Protein 9A75 (pdb70)

Structure (mmCIF, N/CA/C/O backbone):
data_9A75
#
_entry.id   9A75
#
loop_
_entity.id
_entity.type
_entity.pdbx_description
1 POLYMER EFTS_BACSU
2 POLYMER ASPA_BACSU
#
loop_
_atom_site.group_PDB
_atom_site.id
_atom_site.type_symbol
_atom_site.label_atom_id
_atom_site.label_alt_id
_atom_site.label_comp_id
_atom_site.label_asym_id
_atom_site.label_entity_id
_atom_site.label_seq_id
_atom_site.pdbx_PDB_ins_code
_atom_site.Cartn_x
_atom_site.Cartn_y
_atom_site.Cartn_z
_atom_site.occupancy
_atom_site.B_iso_or_equiv
_atom_site.auth_seq_id
_atom_site.auth_comp_id
_atom_site.auth_asym_id
_atom_site.auth_atom_id
_atom_site.pdbx_PDB_model_num
ATOM 1 N N . MET A 1 1 ? -26.318 -57.736 5.546 1.000 0.510 1 MET A N 1
ATOM 2 C CA . MET A 1 1 ? -25.094 -57.848 6.385 1.000 0.510 1 MET A CA 1
ATOM 3 C C . MET A 1 1 ? -24.273 -56.574 6.215 1.000 0.510 1 MET A C 1
ATOM 4 O O . MET A 1 1 ? -24.443 -55.910 5.203 1.000 0.510 1 MET A O 1
ATOM 20 N N . ALA A 1 2 ? -23.422 -56.189 7.166 1.000 0.770 2 ALA A N 1
ATOM 21 C CA . ALA A 1 2 ? -22.592 -54.993 6.991 1.000 0.770 2 ALA A CA 1
ATOM 22 C C . ALA A 1 2 ? -21.335 -55.320 6.167 1.000 0.770 2 ALA A C 1
ATOM 23 O O . ALA A 1 2 ? -20.584 -56.216 6.541 1.000 0.770 2 ALA A O 1
ATOM 30 N N . ILE A 1 3 ? -21.104 -54.588 5.072 1.000 0.810 3 ILE A N 1
ATOM 31 C CA . ILE A 1 3 ? -19.902 -54.733 4.238 1.000 0.810 3 ILE A CA 1
ATOM 32 C C . ILE A 1 3 ? -18.692 -54.159 4.976 1.000 0.810 3 ILE A C 1
ATOM 33 O O . ILE A 1 3 ? -18.681 -52.982 5.345 1.000 0.810 3 ILE A O 1
ATOM 49 N N . THR A 1 4 ? -17.661 -54.974 5.179 1.000 0.800 4 THR A N 1
ATOM 50 C CA . THR A 1 4 ? -16.451 -54.567 5.904 1.000 0.800 4 THR A CA 1
ATOM 51 C C . THR A 1 4 ? -15.369 -54.032 4.963 1.000 0.800 4 THR A C 1
ATOM 52 O O . THR A 1 4 ? -15.311 -54.379 3.783 1.000 0.800 4 THR A O 1
ATOM 63 N N . ALA A 1 5 ? -14.451 -53.211 5.485 1.000 0.790 5 ALA A N 1
ATOM 64 C CA . ALA A 1 5 ? -13.279 -52.758 4.726 1.000 0.790 5 ALA A CA 1
ATOM 65 C C . ALA A 1 5 ? -12.380 -53.930 4.280 1.000 0.790 5 ALA A C 1
ATOM 66 O O . ALA A 1 5 ? -11.754 -53.864 3.224 1.000 0.790 5 ALA A O 1
ATOM 73 N N . GLN A 1 6 ? -12.354 -55.017 5.058 1.000 0.810 6 GLN A N 1
ATOM 74 C CA . GLN A 1 6 ? -11.566 -56.214 4.774 1.000 0.810 6 GLN A CA 1
ATOM 75 C C . GLN A 1 6 ? -12.113 -56.975 3.556 1.000 0.810 6 GLN A C 1
ATOM 76 O O . GLN A 1 6 ? -11.334 -57.352 2.688 1.000 0.810 6 GLN A O 1
ATOM 90 N N . GLN A 1 7 ? -13.442 -57.084 3.422 1.000 0.850 7 GLN A N 1
ATOM 91 C CA . GLN A 1 7 ? -14.082 -57.665 2.233 1.000 0.850 7 GLN A CA 1
ATOM 92 C C . GLN A 1 7 ? -13.808 -56.842 0.973 1.000 0.850 7 GLN A C 1
ATOM 93 O O . GLN A 1 7 ? -13.481 -57.394 -0.072 1.000 0.850 7 GLN A O 1
ATOM 107 N N . VAL A 1 8 ? -13.908 -55.512 1.068 1.000 0.820 8 VAL A N 1
ATOM 108 C CA . VAL A 1 8 ? -13.605 -54.624 -0.067 1.000 0.820 8 VAL A CA 1
ATOM 109 C C . VAL A 1 8 ? -12.149 -54.787 -0.507 1.000 0.820 8 VAL A C 1
ATOM 110 O O . VAL A 1 8 ? -11.877 -54.822 -1.708 1.000 0.820 8 VAL A O 1
ATOM 123 N N . LYS A 1 9 ? -11.218 -54.904 0.450 1.000 0.770 9 LYS A N 1
ATOM 124 C CA . LYS A 1 9 ? -9.796 -55.131 0.172 1.000 0.770 9 LYS A CA 1
ATOM 125 C C . LYS A 1 9 ? -9.557 -56.488 -0.503 1.000 0.770 9 LYS A C 1
ATOM 126 O O . LYS A 1 9 ? -8.909 -56.507 -1.543 1.000 0.770 9 LYS A O 1
ATOM 145 N N . GLU A 1 10 ? -10.132 -57.577 0.016 1.000 0.810 10 GLU A N 1
ATOM 146 C CA . GLU A 1 10 ? -10.012 -58.926 -0.567 1.000 0.810 10 GLU A CA 1
ATOM 147 C C . GLU A 1 10 ? -10.600 -58.984 -1.991 1.000 0.810 10 GLU A C 1
ATOM 148 O O . GLU A 1 10 ? -9.959 -59.505 -2.904 1.000 0.810 10 GLU A O 1
ATOM 160 N N . LEU A 1 11 ? -11.770 -58.364 -2.224 1.000 0.780 11 LEU A N 1
ATOM 161 C CA . LEU A 1 11 ? -12.371 -58.289 -3.564 1.000 0.780 11 LEU A CA 1
ATOM 162 C C . LEU A 1 11 ? -11.465 -57.541 -4.545 1.000 0.780 11 LEU A C 1
ATOM 163 O O . LEU A 1 11 ? -11.409 -57.860 -5.731 1.000 0.780 11 LEU A O 1
ATOM 179 N N . ARG A 1 12 ? -10.732 -56.544 -4.057 1.000 0.760 12 ARG A N 1
ATOM 180 C CA . ARG A 1 12 ? -9.827 -55.744 -4.875 1.000 0.760 12 ARG A CA 1
ATOM 181 C C . ARG A 1 12 ? -8.536 -56.476 -5.208 1.000 0.760 12 ARG A C 1
ATOM 182 O O . ARG A 1 12 ? -8.084 -56.376 -6.340 1.000 0.760 12 ARG A O 1
ATOM 203 N N . GLU A 1 13 ? -7.961 -57.207 -4.264 1.000 0.720 13 GLU A N 1
ATOM 204 C CA . GLU A 1 13 ? -6.796 -58.053 -4.538 1.000 0.720 13 GLU A CA 1
ATOM 205 C C . GLU A 1 13 ? -7.141 -59.127 -5.582 1.000 0.720 13 GLU A C 1
ATOM 206 O O . GLU A 1 13 ? -6.335 -59.390 -6.468 1.000 0.720 13 GLU A O 1
ATOM 218 N N . LYS A 1 14 ? -8.374 -59.656 -5.557 1.000 0.670 14 LYS A N 1
ATOM 219 C CA . LYS A 1 14 ? -8.848 -60.667 -6.517 1.000 0.670 14 LYS A CA 1
ATOM 220 C C . LYS A 1 14 ? -9.216 -60.125 -7.898 1.000 0.670 14 LYS A C 1
ATOM 221 O O . LYS A 1 14 ? -8.998 -60.805 -8.892 1.000 0.670 14 LYS A O 1
ATOM 240 N N . THR A 1 15 ? -9.812 -58.935 -7.976 1.000 0.690 15 THR A N 1
ATOM 241 C CA . THR A 1 15 ? -10.366 -58.401 -9.242 1.000 0.690 15 THR A CA 1
ATOM 242 C C . THR A 1 15 ? -9.566 -57.239 -9.823 1.000 0.690 15 THR A C 1
ATOM 243 O O . THR A 1 15 ? -9.706 -56.908 -10.996 1.000 0.690 15 THR A O 1
ATOM 254 N N . GLY A 1 16 ? -8.756 -56.560 -9.009 1.000 0.600 16 GLY A N 1
ATOM 255 C CA . GLY A 1 16 ? -8.058 -55.333 -9.381 1.000 0.600 16 GLY A CA 1
ATOM 256 C C . GLY A 1 16 ? -8.951 -54.100 -9.566 1.000 0.600 16 GLY A C 1
ATOM 257 O O . GLY A 1 16 ? -8.428 -53.046 -9.924 1.000 0.600 16 GLY A O 1
ATOM 261 N N . ALA A 1 17 ? -10.264 -54.196 -9.341 1.000 0.640 17 ALA A N 1
ATOM 262 C CA . ALA A 1 17 ? -11.203 -53.120 -9.636 1.000 0.640 17 ALA A CA 1
ATOM 263 C C . ALA A 1 17 ? -11.033 -51.886 -8.728 1.000 0.640 17 ALA A C 1
ATOM 264 O O . ALA A 1 17 ? -10.375 -51.897 -7.680 1.000 0.640 17 ALA A O 1
ATOM 271 N N . GLY A 1 18 ? -11.655 -50.780 -9.135 1.000 0.610 18 GLY A N 1
ATOM 272 C CA . GLY A 1 18 ? -11.688 -49.564 -8.333 1.000 0.610 18 GLY A CA 1
ATOM 273 C C . GLY A 1 18 ? -12.332 -49.816 -6.968 1.000 0.610 18 GLY A C 1
ATOM 274 O O . GLY A 1 18 ? -13.335 -50.513 -6.857 1.000 0.610 18 GLY A O 1
ATOM 278 N N . MET A 1 19 ? -11.798 -49.202 -5.913 1.000 0.670 19 MET A N 1
ATOM 279 C CA . MET A 1 19 ? -12.274 -49.431 -4.542 1.000 0.670 19 MET A CA 1
ATOM 280 C C . MET A 1 19 ? -13.773 -49.118 -4.360 1.000 0.670 19 MET A C 1
ATOM 281 O O . MET A 1 19 ? -14.481 -49.851 -3.670 1.000 0.670 19 MET A O 1
ATOM 295 N N . MET A 1 20 ? -14.274 -48.060 -5.014 1.000 0.690 20 MET A N 1
ATOM 296 C CA . MET A 1 20 ? -15.706 -47.720 -5.025 1.000 0.690 20 MET A CA 1
ATOM 297 C C . MET A 1 20 ? -16.553 -48.716 -5.821 1.000 0.690 20 MET A C 1
ATOM 298 O O . MET A 1 20 ? -17.691 -48.978 -5.432 1.000 0.690 20 MET A O 1
ATOM 312 N N . ASP A 1 21 ? -16.011 -49.283 -6.900 1.000 0.750 21 ASP A N 1
ATOM 313 C CA . ASP A 1 21 ? -16.687 -50.340 -7.652 1.000 0.750 21 ASP A CA 1
ATOM 314 C C . ASP A 1 21 ? -16.778 -51.613 -6.797 1.000 0.750 21 ASP A C 1
ATOM 315 O O . ASP A 1 21 ? -17.867 -52.168 -6.667 1.000 0.750 21 ASP A O 1
ATOM 324 N N . CYS A 1 22 ? -15.691 -52.013 -6.119 1.000 0.770 22 CYS A N 1
ATOM 325 C CA . CYS A 1 22 ? -15.686 -53.148 -5.188 1.000 0.770 22 CYS A CA 1
ATOM 326 C C . CYS A 1 22 ? -16.711 -52.969 -4.062 1.000 0.770 22 CYS A C 1
ATOM 327 O O . CYS A 1 22 ? -17.479 -53.880 -3.759 1.000 0.770 22 CYS A O 1
ATOM 335 N N . LYS A 1 23 ? -16.763 -51.777 -3.452 1.000 0.800 23 LYS A N 1
ATOM 336 C CA . LYS A 1 23 ? -17.736 -51.483 -2.393 1.000 0.800 23 LYS A CA 1
ATOM 337 C C . LYS A 1 23 ? -19.178 -51.599 -2.904 1.000 0.800 23 LYS A C 1
ATOM 338 O O . LYS A 1 23 ? -20.017 -52.175 -2.211 1.000 0.800 23 LYS A O 1
ATOM 357 N N . LYS A 1 24 ? -19.468 -51.093 -4.110 1.000 0.840 24 LYS A N 1
ATOM 358 C CA . LYS A 1 24 ? -20.796 -51.218 -4.735 1.000 0.840 24 LYS A CA 1
ATOM 359 C C . LYS A 1 24 ? -21.154 -52.666 -5.045 1.000 0.840 24 LYS A C 1
ATOM 360 O O . LYS A 1 24 ? -22.250 -53.079 -4.690 1.000 0.840 24 LYS A O 1
ATOM 379 N N . ALA A 1 25 ? -20.239 -53.425 -5.643 1.000 0.870 25 ALA A N 1
ATOM 380 C CA . ALA A 1 25 ? -20.481 -54.820 -5.987 1.000 0.870 25 ALA A CA 1
ATOM 381 C C . ALA A 1 25 ? -20.843 -55.648 -4.750 1.000 0.870 25 ALA A C 1
ATOM 382 O O . ALA A 1 25 ? -21.916 -56.235 -4.722 1.000 0.870 25 ALA A O 1
ATOM 389 N N . LEU A 1 26 ? -20.043 -55.567 -3.681 1.000 0.880 26 LEU A N 1
ATOM 390 C CA . LEU A 1 26 ? -20.357 -56.229 -2.409 1.000 0.880 26 LEU A CA 1
ATOM 391 C C . LEU A 1 26 ? -21.697 -55.780 -1.803 1.000 0.880 26 LEU A C 1
ATOM 392 O O . LEU A 1 26 ? -22.371 -56.593 -1.183 1.000 0.880 26 LEU A O 1
ATOM 408 N N . THR A 1 27 ? -22.099 -54.510 -1.960 1.000 0.880 27 THR A N 1
ATOM 409 C CA . THR A 1 27 ? -23.395 -54.016 -1.445 1.000 0.880 27 THR A CA 1
ATOM 410 C C . THR A 1 27 ? -24.575 -54.564 -2.251 1.000 0.880 27 THR A C 1
ATOM 411 O O . THR A 1 27 ? -25.601 -54.891 -1.669 1.000 0.880 27 THR A O 1
ATOM 422 N N . GLU A 1 28 ? -24.436 -54.672 -3.575 1.000 0.890 28 GLU A N 1
ATOM 423 C CA . GLU A 1 28 ? -25.468 -55.219 -4.467 1.000 0.890 28 GLU A CA 1
ATOM 424 C C . GLU A 1 28 ? -25.591 -56.754 -4.358 1.000 0.890 28 GLU A C 1
ATOM 425 O O . GLU A 1 28 ? -26.646 -57.294 -4.679 1.000 0.890 28 GLU A O 1
ATOM 437 N N . THR A 1 29 ? -24.557 -57.455 -3.873 1.000 0.900 29 THR A N 1
ATOM 438 C CA . THR A 1 29 ? -24.543 -58.922 -3.701 1.000 0.900 29 THR A CA 1
ATOM 439 C C . THR A 1 29 ? -24.655 -59.380 -2.244 1.000 0.900 29 THR A C 1
ATOM 440 O O . THR A 1 29 ? -24.379 -60.536 -1.936 1.000 0.900 29 THR A O 1
ATOM 451 N N . ASP A 1 30 ? -25.052 -58.490 -1.328 1.000 0.870 30 ASP A N 1
ATOM 452 C CA . ASP A 1 30 ? -25.199 -58.772 0.111 1.000 0.870 30 ASP A CA 1
ATOM 453 C C . ASP A 1 30 ? -23.932 -59.340 0.789 1.000 0.870 30 ASP A C 1
ATOM 454 O O . ASP A 1 30 ? -23.992 -60.037 1.805 1.000 0.870 30 ASP A O 1
ATOM 463 N N . GLY A 1 31 ? -22.757 -58.993 0.260 1.000 0.880 31 GLY A N 1
ATOM 464 C CA . GLY A 1 31 ? -21.457 -59.456 0.746 1.000 0.880 31 GLY A CA 1
ATOM 465 C C . GLY A 1 31 ? -21.022 -60.816 0.198 1.000 0.880 31 GLY A C 1
ATOM 466 O O . GLY A 1 31 ? -19.976 -61.312 0.617 1.000 0.880 31 GLY A O 1
ATOM 470 N N . ASP A 1 32 ? -21.787 -61.399 -0.728 1.000 0.880 32 ASP A N 1
ATOM 471 C CA . ASP A 1 32 ? -21.413 -62.596 -1.482 1.000 0.880 32 ASP A CA 1
ATOM 472 C C . ASP A 1 32 ? -20.246 -62.262 -2.423 1.000 0.880 32 ASP A C 1
ATOM 473 O O . ASP A 1 32 ? -20.391 -61.468 -3.360 1.000 0.880 32 ASP A O 1
ATOM 482 N N . MET A 1 33 ? -19.075 -62.828 -2.118 1.000 0.850 33 MET A N 1
ATOM 483 C CA . MET A 1 33 ? -17.818 -62.559 -2.816 1.000 0.850 33 MET A CA 1
ATOM 484 C C . MET A 1 33 ? -17.835 -63.103 -4.248 1.000 0.850 33 MET A C 1
ATOM 485 O O . MET A 1 33 ? -17.413 -62.388 -5.153 1.000 0.850 33 MET A O 1
ATOM 499 N N . ASP A 1 34 ? -18.350 -64.319 -4.463 1.000 0.870 34 ASP A N 1
ATOM 500 C CA . ASP A 1 34 ? -18.381 -64.953 -5.789 1.000 0.870 34 ASP A CA 1
ATOM 501 C C . ASP A 1 34 ? -19.311 -64.164 -6.718 1.000 0.870 34 ASP A C 1
ATOM 502 O O . ASP A 1 34 ? -18.907 -63.725 -7.796 1.000 0.870 34 ASP A O 1
ATOM 511 N N . LYS A 1 35 ? -20.510 -63.813 -6.238 1.000 0.860 35 LYS A N 1
ATOM 512 C CA . LYS A 1 35 ? -21.410 -62.943 -7.009 1.000 0.860 35 LYS A CA 1
ATOM 513 C C . LYS A 1 35 ? -20.843 -61.545 -7.229 1.000 0.860 35 LYS A C 1
ATOM 514 O O . LYS A 1 35 ? -21.118 -60.932 -8.259 1.000 0.860 35 LYS A O 1
ATOM 533 N N . ALA A 1 36 ? -20.094 -60.996 -6.269 1.000 0.860 36 ALA A N 1
ATOM 534 C CA . ALA A 1 36 ? -19.487 -59.675 -6.432 1.000 0.860 36 ALA A CA 1
ATOM 535 C C . ALA A 1 36 ? -18.425 -59.679 -7.541 1.000 0.860 36 ALA A C 1
ATOM 536 O O . ALA A 1 36 ? -18.326 -58.703 -8.288 1.000 0.860 36 ALA A O 1
ATOM 543 N N . ILE A 1 37 ? -17.655 -60.769 -7.657 1.000 0.810 37 ILE A N 1
ATOM 544 C CA . ILE A 1 37 ? -16.698 -60.985 -8.748 1.000 0.810 37 ILE A CA 1
ATOM 545 C C . ILE A 1 37 ? -17.448 -61.035 -10.086 1.000 0.810 37 ILE A C 1
ATOM 546 O O . ILE A 1 37 ? -17.094 -60.279 -10.993 1.000 0.810 37 ILE A O 1
ATOM 562 N N . ASP A 1 38 ? -18.519 -61.829 -10.185 1.000 0.810 38 ASP A N 1
ATOM 563 C CA . ASP A 1 38 ? -19.332 -61.939 -11.406 1.000 0.810 38 ASP A CA 1
ATOM 564 C C . ASP A 1 38 ? -19.943 -60.588 -11.827 1.000 0.810 38 ASP A C 1
ATOM 565 O O . ASP A 1 38 ? -19.841 -60.186 -12.989 1.000 0.810 38 ASP A O 1
ATOM 574 N N . LEU A 1 39 ? -20.490 -59.820 -10.877 1.000 0.790 39 LEU A N 1
ATOM 575 C CA . LEU A 1 39 ? -21.087 -58.504 -11.132 1.000 0.790 39 LEU A CA 1
ATOM 576 C C . LEU A 1 39 ? -20.053 -57.456 -11.591 1.000 0.790 39 LEU A C 1
ATOM 577 O O . LEU A 1 39 ? -20.338 -56.626 -12.460 1.000 0.790 39 LEU A O 1
ATOM 593 N N . LEU A 1 40 ? -18.845 -57.455 -11.006 1.000 0.750 40 LEU A N 1
ATOM 594 C CA . LEU A 1 40 ? -17.747 -56.594 -11.467 1.000 0.750 40 LEU A CA 1
ATOM 595 C C . LEU A 1 40 ? -17.315 -56.962 -12.887 1.000 0.750 40 LEU A C 1
ATOM 596 O O . LEU A 1 40 ? -16.999 -56.064 -13.666 1.000 0.750 40 LEU A O 1
ATOM 612 N N . ARG A 1 41 ? -17.333 -58.254 -13.229 1.000 0.750 41 ARG A N 1
ATOM 613 C CA . ARG A 1 41 ? -16.974 -58.770 -14.553 1.000 0.750 41 ARG A CA 1
ATOM 614 C C . ARG A 1 41 ? -17.967 -58.299 -15.620 1.000 0.750 41 ARG A C 1
ATOM 615 O O . ARG A 1 41 ? -17.545 -57.702 -16.609 1.000 0.750 41 ARG A O 1
ATOM 636 N N . GLU A 1 42 ? -19.273 -58.417 -15.368 1.000 0.770 42 GLU A N 1
ATOM 637 C CA . GLU A 1 42 ? -20.322 -57.856 -16.241 1.000 0.770 42 GLU A CA 1
ATOM 638 C C . GLU A 1 42 ? -20.183 -56.344 -16.418 1.000 0.770 42 GLU A C 1
ATOM 639 O O . GLU A 1 42 ? -20.222 -55.805 -17.529 1.000 0.770 42 GLU A O 1
ATOM 651 N N . LYS A 1 43 ? -19.992 -55.630 -15.306 1.000 0.730 43 LYS A N 1
ATOM 652 C CA . LYS A 1 43 ? -19.804 -54.179 -15.353 1.000 0.730 43 LYS A CA 1
ATOM 653 C C . LYS A 1 43 ? -18.515 -53.802 -16.085 1.000 0.730 43 LYS A C 1
ATOM 654 O O . LYS A 1 43 ? -18.487 -52.754 -16.732 1.000 0.730 43 LYS A O 1
ATOM 673 N N . GLY A 1 44 ? -17.474 -54.628 -16.010 1.000 0.710 44 GLY A N 1
ATOM 674 C CA . GLY A 1 44 ? -16.234 -54.481 -16.771 1.000 0.710 44 GLY A CA 1
ATOM 675 C C . GLY A 1 44 ? -16.493 -54.499 -18.275 1.000 0.710 44 GLY A C 1
ATOM 676 O O . GLY A 1 44 ? -16.100 -53.560 -18.969 1.000 0.710 44 GLY A O 1
ATOM 680 N N . ILE A 1 45 ? -17.264 -55.482 -18.745 1.000 0.680 45 ILE A N 1
ATOM 681 C CA . ILE A 1 45 ? -17.690 -55.599 -20.148 1.000 0.680 45 ILE A CA 1
ATOM 682 C C . ILE A 1 45 ? -18.457 -54.346 -20.581 1.000 0.680 45 ILE A C 1
ATOM 683 O O . ILE A 1 45 ? -18.113 -53.708 -21.577 1.000 0.680 45 ILE A O 1
ATOM 699 N N . ALA A 1 46 ? -19.439 -53.915 -19.786 1.000 0.710 46 ALA A N 1
ATOM 700 C CA . ALA A 1 46 ? -20.216 -52.717 -20.097 1.000 0.710 46 ALA A CA 1
ATOM 701 C C . ALA A 1 46 ? -19.350 -51.442 -20.163 1.000 0.710 46 ALA A C 1
ATOM 702 O O . ALA A 1 46 ? -19.620 -50.541 -20.962 1.000 0.710 46 ALA A O 1
ATOM 709 N N . LYS A 1 47 ? -18.304 -51.336 -19.330 1.000 0.700 47 LYS A N 1
ATOM 710 C CA . LYS A 1 47 ? -17.360 -50.208 -19.363 1.000 0.700 47 LYS A CA 1
ATOM 711 C C . LYS A 1 47 ? -16.462 -50.242 -20.601 1.000 0.700 47 LYS A C 1
ATOM 712 O O . LYS A 1 47 ? -16.240 -49.179 -21.179 1.000 0.700 47 LYS A O 1
ATOM 731 N N . ALA A 1 48 ? -15.953 -51.408 -20.996 1.000 0.710 48 ALA A N 1
ATOM 732 C CA . ALA A 1 48 ? -15.122 -51.552 -22.190 1.000 0.710 48 ALA A CA 1
ATOM 733 C C . ALA A 1 48 ? -15.920 -51.258 -23.465 1.000 0.710 48 ALA A C 1
ATOM 734 O O . ALA A 1 48 ? -15.476 -50.465 -24.294 1.000 0.710 48 ALA A O 1
ATOM 741 N N . ALA A 1 49 ? -17.153 -51.769 -23.543 1.000 0.710 49 ALA A N 1
ATOM 742 C CA . ALA A 1 49 ? -18.072 -51.492 -24.643 1.000 0.710 49 ALA A CA 1
ATOM 743 C C . ALA A 1 49 ? -18.309 -49.983 -24.841 1.000 0.710 49 ALA A C 1
ATOM 744 O O . ALA A 1 49 ? -18.238 -49.486 -25.958 1.000 0.710 49 ALA A O 1
ATOM 751 N N . LYS A 1 50 ? -18.490 -49.208 -23.759 1.000 0.720 50 LYS A N 1
ATOM 752 C CA . LYS A 1 50 ? -18.661 -47.739 -23.837 1.000 0.720 50 LYS A CA 1
ATOM 753 C C . LYS A 1 50 ? -17.437 -46.974 -24.355 1.000 0.720 50 LYS A C 1
ATOM 754 O O . LYS A 1 50 ? -17.556 -45.793 -24.672 1.000 0.720 50 LYS A O 1
ATOM 773 N N . LYS A 1 51 ? -16.259 -47.598 -24.374 1.000 0.750 51 LYS A N 1
ATOM 774 C CA . LYS A 1 51 ? -15.011 -46.990 -24.860 1.000 0.750 51 LYS A CA 1
ATOM 775 C C . LYS A 1 51 ? -14.597 -47.524 -26.220 1.000 0.750 51 LYS A C 1
ATOM 776 O O . LYS A 1 51 ? -13.640 -47.007 -26.783 1.000 0.750 51 LYS A O 1
ATOM 795 N N . ALA A 1 52 ? -15.301 -48.524 -26.744 1.000 0.760 52 ALA A N 1
ATOM 796 C CA . ALA A 1 52 ? -14.943 -49.192 -27.986 1.000 0.760 52 ALA A CA 1
ATOM 797 C C . ALA A 1 52 ? -14.819 -48.209 -29.161 1.000 0.760 52 ALA A C 1
ATOM 798 O O . ALA A 1 52 ? -13.911 -48.347 -29.976 1.000 0.760 52 ALA A O 1
ATOM 805 N N . ASP A 1 53 ? -15.640 -47.159 -29.185 1.000 0.730 53 ASP A N 1
ATOM 806 C CA . ASP A 1 53 ? -15.644 -46.155 -30.256 1.000 0.730 53 ASP A CA 1
ATOM 807 C C . ASP A 1 53 ? -14.538 -45.093 -30.131 1.000 0.730 53 ASP A C 1
ATOM 808 O O . ASP A 1 53 ? -14.368 -44.263 -31.022 1.000 0.730 53 ASP A O 1
ATOM 817 N N . ARG A 1 54 ? -13.778 -45.073 -29.027 1.000 0.820 54 ARG A N 1
ATOM 818 C CA . ARG A 1 54 ? -12.682 -44.111 -28.833 1.000 0.820 54 ARG A CA 1
ATOM 819 C C . ARG A 1 54 ? -11.475 -44.457 -29.702 1.000 0.820 54 ARG A C 1
ATOM 820 O O . ARG A 1 54 ? -11.298 -45.598 -30.137 1.000 0.820 54 ARG A O 1
ATOM 841 N N . ILE A 1 55 ? -10.610 -43.476 -29.929 1.000 0.820 55 ILE A N 1
ATOM 842 C CA . ILE A 1 55 ? -9.387 -43.655 -30.714 1.000 0.820 55 ILE A CA 1
ATOM 843 C C . ILE A 1 55 ? -8.248 -44.022 -29.764 1.000 0.820 55 ILE A C 1
ATOM 844 O O . ILE A 1 55 ? -7.876 -43.232 -28.905 1.000 0.820 55 ILE A O 1
ATOM 860 N N . ALA A 1 56 ? -7.692 -45.217 -29.945 1.000 0.890 56 ALA A N 1
ATOM 861 C CA . ALA A 1 56 ? -6.487 -45.672 -29.268 1.000 0.890 56 ALA A CA 1
ATOM 862 C C . ALA A 1 56 ? -5.364 -45.760 -30.306 1.000 0.890 56 ALA A C 1
ATOM 863 O O . ALA A 1 56 ? -5.303 -46.723 -31.066 1.000 0.890 56 ALA A O 1
ATOM 870 N N . ALA A 1 57 ? -4.544 -44.715 -30.401 1.000 0.880 57 ALA A N 1
ATOM 871 C CA . ALA A 1 57 ? -3.487 -44.586 -31.410 1.000 0.880 57 ALA A CA 1
ATOM 872 C C . ALA A 1 57 ? -2.079 -44.468 -30.807 1.000 0.880 57 ALA A C 1
ATOM 873 O O . ALA A 1 57 ? -1.097 -44.411 -31.545 1.000 0.880 57 ALA A O 1
ATOM 880 N N . GLU A 1 58 ? -1.973 -44.407 -29.483 1.000 0.900 58 GLU A N 1
ATOM 881 C CA . GLU A 1 58 ? -0.713 -44.600 -28.773 1.000 0.900 58 GLU A CA 1
ATOM 882 C C . GLU A 1 58 ? -0.616 -46.075 -28.350 1.000 0.900 58 GLU A C 1
ATOM 883 O O . GLU A 1 58 ? -1.383 -46.921 -28.821 1.000 0.900 58 GLU A O 1
ATOM 895 N N . GLY A 1 59 ? 0.362 -46.419 -27.518 1.000 0.940 59 GLY A N 1
ATOM 896 C CA . GLY A 1 59 ? 0.605 -47.796 -27.096 1.000 0.940 59 GLY A CA 1
ATOM 897 C C . GLY A 1 59 ? 2.063 -48.198 -27.238 1.000 0.940 59 GLY A C 1
ATOM 898 O O . GLY A 1 59 ? 2.961 -47.354 -27.233 1.000 0.940 59 GLY A O 1
ATOM 902 N N . SER A 1 60 ? 2.300 -49.501 -27.349 1.000 0.960 60 SER A N 1
ATOM 903 C CA . SER A 1 60 ? 3.644 -50.050 -27.512 1.000 0.960 60 SER A CA 1
ATOM 904 C C . SER A 1 60 ? 3.624 -51.374 -28.275 1.000 0.960 60 SER A C 1
ATOM 905 O O . SER A 1 60 ? 2.621 -52.092 -28.301 1.000 0.960 60 SER A O 1
ATOM 913 N N . THR A 1 61 ? 4.754 -51.690 -28.896 1.000 0.970 61 THR A N 1
ATOM 914 C CA . THR A 1 61 ? 5.068 -53.002 -29.463 1.000 0.970 61 THR A CA 1
ATOM 915 C C . THR A 1 61 ? 6.002 -53.767 -28.531 1.000 0.970 61 THR A C 1
ATOM 916 O O . THR A 1 61 ? 6.750 -53.180 -27.746 1.000 0.970 61 THR A O 1
ATOM 927 N N . LEU A 1 62 ? 5.987 -55.093 -28.635 1.000 0.970 62 LEU A N 1
ATOM 928 C CA . LEU A 1 62 ? 6.930 -55.966 -27.939 1.000 0.970 62 LEU A CA 1
ATOM 929 C C . LEU A 1 62 ? 7.315 -57.127 -28.841 1.000 0.970 62 LEU A C 1
ATOM 930 O O . LEU A 1 62 ? 6.587 -57.492 -29.767 1.000 0.970 62 LEU A O 1
ATOM 946 N N . ILE A 1 63 ? 8.486 -57.684 -28.561 1.000 0.980 63 ILE A N 1
ATOM 947 C CA . ILE A 1 63 ? 9.028 -58.836 -29.261 1.000 0.980 63 ILE A CA 1
ATOM 948 C C . ILE A 1 63 ? 9.526 -59.835 -28.216 1.000 0.980 63 ILE A C 1
ATOM 949 O O . ILE A 1 63 ? 10.211 -59.437 -27.272 1.000 0.980 63 ILE A O 1
ATOM 965 N N . LYS A 1 64 ? 9.196 -61.119 -28.386 1.000 0.970 64 LYS A N 1
ATOM 966 C CA . LYS A 1 64 ? 9.732 -62.238 -27.591 1.000 0.970 64 LYS A CA 1
ATOM 967 C C . LYS A 1 64 ? 10.099 -63.408 -28.495 1.000 0.970 64 LYS A C 1
ATOM 968 O O . LYS A 1 64 ? 9.438 -63.631 -29.505 1.000 0.970 64 LYS A O 1
ATOM 987 N N . THR A 1 65 ? 11.122 -64.164 -28.113 1.000 0.960 65 THR A N 1
ATOM 988 C CA . THR A 1 65 ? 11.588 -65.358 -28.825 1.000 0.960 65 THR A CA 1
ATOM 989 C C . THR A 1 65 ? 11.830 -66.491 -27.836 1.000 0.960 65 THR A C 1
ATOM 990 O O . THR A 1 65 ? 12.419 -66.256 -26.783 1.000 0.960 65 THR A O 1
ATOM 1001 N N . ASP A 1 66 ? 11.406 -67.702 -28.182 1.000 0.950 66 ASP A N 1
ATOM 1002 C CA . ASP A 1 66 ? 11.700 -68.925 -27.437 1.000 0.950 66 ASP A CA 1
ATOM 1003 C C . ASP A 1 66 ? 12.130 -70.002 -28.431 1.000 0.950 66 ASP A C 1
ATOM 1004 O O . ASP A 1 66 ? 11.343 -70.489 -29.253 1.000 0.950 66 ASP A O 1
ATOM 1013 N N . GLY A 1 67 ? 13.436 -70.267 -28.428 1.000 0.950 67 GLY A N 1
ATOM 1014 C CA . GLY A 1 67 ? 14.102 -71.095 -29.422 1.000 0.950 67 GLY A CA 1
ATOM 1015 C C . GLY A 1 67 ? 13.789 -70.640 -30.848 1.000 0.950 67 GLY A C 1
ATOM 1016 O O . GLY A 1 67 ? 14.287 -69.621 -31.327 1.000 0.950 67 GLY A O 1
ATOM 1020 N N . ASN A 1 68 ? 12.955 -71.420 -31.532 1.000 0.970 68 ASN A N 1
ATOM 1021 C CA . ASN A 1 68 ? 12.638 -71.239 -32.944 1.000 0.970 68 ASN A CA 1
ATOM 1022 C C . ASN A 1 68 ? 11.344 -70.464 -33.205 1.000 0.970 68 ASN A C 1
ATOM 1023 O O . ASN A 1 68 ? 10.989 -70.265 -34.365 1.000 0.970 68 ASN A O 1
ATOM 1034 N N . LYS A 1 69 ? 10.647 -70.013 -32.158 1.000 0.970 69 LYS A N 1
ATOM 1035 C CA . LYS A 1 69 ? 9.476 -69.144 -32.289 1.000 0.970 69 LYS A CA 1
ATOM 1036 C C . LYS A 1 69 ? 9.833 -67.726 -31.894 1.000 0.970 69 LYS A C 1
ATOM 1037 O O . LYS A 1 69 ? 10.504 -67.506 -30.891 1.000 0.970 69 LYS A O 1
ATOM 1056 N N . GLY A 1 70 ? 9.326 -66.774 -32.657 1.000 0.980 70 GLY A N 1
ATOM 1057 C CA . GLY A 1 70 ? 9.338 -65.366 -32.309 1.000 0.980 70 GLY A CA 1
ATOM 1058 C C . GLY A 1 70 ? 7.949 -64.781 -32.484 1.000 0.980 70 GLY A C 1
ATOM 1059 O O . GLY A 1 70 ? 7.242 -65.150 -33.418 1.000 0.980 70 GLY A O 1
ATOM 1063 N N . VAL A 1 71 ? 7.556 -63.869 -31.601 1.000 0.980 71 VAL A N 1
ATOM 1064 C CA . VAL A 1 71 ? 6.323 -63.094 -31.727 1.000 0.980 71 VAL A CA 1
ATOM 1065 C C . VAL A 1 71 ? 6.653 -61.616 -31.707 1.000 0.980 71 VAL A C 1
ATOM 1066 O O . VAL A 1 71 ? 7.470 -61.163 -30.907 1.000 0.980 71 VAL A O 1
ATOM 1079 N N . ILE A 1 72 ? 5.986 -60.870 -32.575 1.000 0.980 72 ILE A N 1
ATOM 1080 C CA . ILE A 1 72 ? 5.896 -59.415 -32.520 1.000 0.980 72 ILE A CA 1
ATOM 1081 C C . ILE A 1 72 ? 4.421 -59.037 -32.393 1.000 0.980 72 ILE A C 1
ATOM 1082 O O . ILE A 1 72 ? 3.592 -59.572 -33.129 1.000 0.980 72 ILE A O 1
ATOM 1098 N N . LEU A 1 73 ? 4.083 -58.133 -31.471 1.000 0.980 73 LEU A N 1
ATOM 1099 C CA . LEU A 1 73 ? 2.713 -57.647 -31.275 1.000 0.980 73 LEU A CA 1
ATOM 1100 C C . LEU A 1 73 ? 2.645 -56.133 -31.124 1.000 0.980 73 LEU A C 1
ATOM 1101 O O . LEU A 1 73 ? 3.615 -55.487 -30.733 1.000 0.980 73 LEU A O 1
ATOM 1117 N N . GLU A 1 74 ? 1.458 -55.602 -31.385 1.000 0.970 74 GLU A N 1
ATOM 1118 C CA . GLU A 1 74 ? 1.079 -54.225 -31.099 1.000 0.970 74 GLU A CA 1
ATOM 1119 C C . GLU A 1 74 ? -0.136 -54.204 -30.166 1.000 0.970 74 GLU A C 1
ATOM 1120 O O . GLU A 1 74 ? -1.173 -54.811 -30.462 1.000 0.970 74 GLU A O 1
ATOM 1132 N N . VAL A 1 75 ? -0.014 -53.455 -29.065 1.000 0.970 75 VAL A N 1
ATOM 1133 C CA . VAL A 1 75 ? -1.133 -53.110 -28.183 1.000 0.970 75 VAL A CA 1
ATOM 1134 C C . VAL A 1 75 ? -1.277 -51.597 -28.156 1.000 0.970 75 VAL A C 1
ATOM 1135 O O . VAL A 1 75 ? -0.307 -50.883 -27.895 1.000 0.970 75 VAL A O 1
ATOM 1148 N N . ASN A 1 76 ? -2.487 -51.108 -28.414 1.000 0.940 76 ASN A N 1
ATOM 1149 C CA . ASN A 1 76 ? -2.783 -49.681 -28.424 1.000 0.940 76 ASN A CA 1
ATOM 1150 C C . ASN A 1 76 ? -3.506 -49.216 -27.158 1.000 0.940 76 ASN A C 1
ATOM 1151 O O . ASN A 1 76 ? -4.286 -49.973 -26.580 1.000 0.940 76 ASN A O 1
ATOM 1162 N N . SER A 1 77 ? -3.270 -47.957 -26.786 1.000 0.930 77 SER A N 1
ATOM 1163 C CA . SER A 1 77 ? -3.951 -47.185 -25.734 1.000 0.930 77 SER A CA 1
ATOM 1164 C C . SER A 1 77 ? -4.383 -45.809 -26.267 1.000 0.930 77 SER A C 1
ATOM 1165 O O . SER A 1 77 ? -3.980 -45.409 -27.365 1.000 0.930 77 SER A O 1
ATOM 1173 N N . GLU A 1 78 ? -5.217 -45.071 -25.525 1.000 0.840 78 GLU A N 1
ATOM 1174 C CA . GLU A 1 78 ? -5.602 -43.703 -25.915 1.000 0.840 78 GLU A CA 1
ATOM 1175 C C . GLU A 1 78 ? -4.413 -42.745 -25.743 1.000 0.840 78 GLU A C 1
ATOM 1176 O O . GLU A 1 78 ? -4.163 -41.920 -26.621 1.000 0.840 78 GLU A O 1
ATOM 1188 N N . THR A 1 79 ? -3.644 -42.898 -24.657 1.000 0.820 79 THR A N 1
ATOM 1189 C CA . THR A 1 79 ? -2.531 -41.999 -24.315 1.000 0.820 79 THR A CA 1
ATOM 1190 C C . THR A 1 79 ? -1.173 -42.694 -24.225 1.000 0.820 79 THR A C 1
ATOM 1191 O O . THR A 1 79 ? -1.058 -43.899 -23.971 1.000 0.820 79 THR A O 1
ATOM 1202 N N . ASP A 1 80 ? -0.109 -41.903 -24.400 1.000 0.810 80 ASP A N 1
ATOM 1203 C CA . ASP A 1 80 ? 1.280 -42.350 -24.252 1.000 0.810 80 ASP A CA 1
ATOM 1204 C C . ASP A 1 80 ? 1.680 -42.564 -22.778 1.000 0.810 80 ASP A C 1
ATOM 1205 O O . ASP A 1 80 ? 2.606 -43.320 -22.481 1.000 0.810 80 ASP A O 1
ATOM 1214 N N . PHE A 1 81 ? 0.967 -41.936 -21.841 1.000 0.760 81 PHE A N 1
ATOM 1215 C CA . PHE A 1 81 ? 1.133 -42.139 -20.401 1.000 0.760 81 PHE A CA 1
ATOM 1216 C C . PHE A 1 81 ? 0.785 -43.562 -19.990 1.000 0.760 81 PHE A C 1
ATOM 1217 O O . PHE A 1 81 ? 1.567 -44.227 -19.306 1.000 0.760 81 PHE A O 1
ATOM 1234 N N . VAL A 1 82 ? -0.379 -44.038 -20.433 1.000 0.820 82 VAL A N 1
ATOM 1235 C CA . VAL A 1 82 ? -0.802 -45.414 -20.181 1.000 0.820 82 VAL A CA 1
ATOM 1236 C C . VAL A 1 82 ? 0.181 -46.399 -20.804 1.000 0.820 82 VAL A C 1
ATOM 1237 O O . VAL A 1 82 ? 0.577 -47.346 -20.130 1.000 0.820 82 VAL A O 1
ATOM 1250 N N . ALA A 1 83 ? 0.662 -46.136 -22.023 1.000 0.880 83 ALA A N 1
ATOM 1251 C CA . ALA A 1 83 ? 1.634 -46.993 -22.705 1.000 0.880 83 ALA A CA 1
ATOM 1252 C C . ALA A 1 83 ? 2.962 -47.171 -21.938 1.000 0.880 83 ALA A C 1
ATOM 1253 O O . ALA A 1 83 ? 3.646 -48.184 -22.091 1.000 0.880 83 ALA A O 1
ATOM 1260 N N . LYS A 1 84 ? 3.334 -46.189 -21.107 1.000 0.800 84 LYS A N 1
ATOM 1261 C CA . LYS A 1 84 ? 4.550 -46.204 -20.276 1.000 0.800 84 LYS A CA 1
ATOM 1262 C C . LYS A 1 84 ? 4.325 -46.788 -18.879 1.000 0.800 84 LYS A C 1
ATOM 1263 O O . LYS A 1 84 ? 5.304 -47.024 -18.170 1.000 0.800 84 LYS A O 1
ATOM 1282 N N . ASN A 1 85 ? 3.075 -47.012 -18.472 1.000 0.780 85 ASN A N 1
ATOM 1283 C CA . ASN A 1 85 ? 2.730 -47.496 -17.140 1.000 0.780 85 ASN A CA 1
ATOM 1284 C C . ASN A 1 85 ? 3.085 -48.980 -16.968 1.000 0.780 85 ASN A C 1
ATOM 1285 O O . ASN A 1 85 ? 2.899 -49.790 -17.877 1.000 0.780 85 ASN A O 1
ATOM 1296 N N . GLU A 1 86 ? 3.540 -49.346 -15.771 1.000 0.830 86 GLU A N 1
ATOM 1297 C CA . GLU A 1 86 ? 3.858 -50.730 -15.410 1.000 0.830 86 GLU A CA 1
ATOM 1298 C C . GLU A 1 86 ? 2.714 -51.714 -15.702 1.000 0.830 86 GLU A C 1
ATOM 1299 O O . GLU A 1 86 ? 2.957 -52.750 -16.313 1.000 0.830 86 GLU A O 1
ATOM 1311 N N . GLY A 1 87 ? 1.456 -51.379 -15.394 1.000 0.830 87 GLY A N 1
ATOM 1312 C CA . GLY A 1 87 ? 0.327 -52.287 -15.650 1.000 0.830 87 GLY A CA 1
ATOM 1313 C C . GLY A 1 87 ? 0.077 -52.581 -17.138 1.000 0.830 87 GLY A C 1
ATOM 1314 O O . GLY A 1 87 ? -0.422 -53.648 -17.486 1.000 0.830 87 GLY A O 1
ATOM 1318 N N . PHE A 1 88 ? 0.446 -51.663 -18.036 1.000 0.910 88 PHE A N 1
ATOM 1319 C CA . PHE A 1 88 ? 0.355 -51.879 -19.482 1.000 0.910 88 PHE A CA 1
ATOM 1320 C C . PHE A 1 88 ? 1.538 -52.697 -20.003 1.000 0.910 88 PHE A C 1
ATOM 1321 O O . PHE A 1 88 ? 1.359 -53.592 -20.829 1.000 0.910 88 PHE A O 1
ATOM 1338 N N . LYS A 1 89 ? 2.745 -52.428 -19.488 1.000 0.910 89 LYS A N 1
ATOM 1339 C CA . LYS A 1 89 ? 3.923 -53.255 -19.783 1.000 0.910 89 LYS A CA 1
ATOM 1340 C C . LYS A 1 89 ? 3.716 -54.708 -19.339 1.000 0.910 89 LYS A C 1
ATOM 1341 O O . LYS A 1 89 ? 4.135 -55.622 -20.050 1.000 0.910 89 LYS A O 1
ATOM 1360 N N . GLU A 1 90 ? 3.064 -54.931 -18.197 1.000 0.920 90 GLU A N 1
ATOM 1361 C CA . GLU A 1 90 ? 2.682 -56.263 -17.714 1.000 0.920 90 GLU A CA 1
ATOM 1362 C C . GLU A 1 90 ? 1.661 -56.917 -18.656 1.000 0.920 90 GLU A C 1
ATOM 1363 O O . GLU A 1 90 ? 1.907 -58.022 -19.142 1.000 0.920 90 GLU A O 1
ATOM 1375 N N . LEU A 1 91 ? 0.589 -56.194 -19.021 1.000 0.940 91 LEU A N 1
ATOM 1376 C CA . LEU A 1 91 ? -0.387 -56.628 -20.029 1.000 0.940 91 LEU A CA 1
ATOM 1377 C C . LEU A 1 91 ? 0.297 -57.071 -21.334 1.000 0.940 91 LEU A C 1
ATOM 1378 O O . LEU A 1 91 ? 0.004 -58.156 -21.835 1.000 0.940 91 LEU A O 1
ATOM 1394 N N . LEU A 1 92 ? 1.236 -56.276 -21.860 1.000 0.940 92 LEU A N 1
ATOM 1395 C CA . LEU A 1 92 ? 1.997 -56.600 -23.071 1.000 0.940 92 LEU A CA 1
ATOM 1396 C C . LEU A 1 92 ? 2.812 -57.896 -22.932 1.000 0.940 92 LEU A C 1
ATOM 1397 O O . LEU A 1 92 ? 2.821 -58.696 -23.866 1.000 0.940 92 LEU A O 1
ATOM 1413 N N . ASN A 1 93 ? 3.468 -58.128 -21.787 1.000 0.960 93 ASN A N 1
ATOM 1414 C CA . ASN A 1 93 ? 4.254 -59.344 -21.546 1.000 0.960 93 ASN A CA 1
ATOM 1415 C C . ASN A 1 93 ? 3.377 -60.588 -21.473 1.000 0.960 93 ASN A C 1
ATOM 1416 O O . ASN A 1 93 ? 3.689 -61.575 -22.135 1.000 0.960 93 ASN A O 1
ATOM 1427 N N . THR A 1 94 ? 2.274 -60.522 -20.722 1.000 0.960 94 THR A N 1
ATOM 1428 C CA . THR A 1 94 ? 1.350 -61.652 -20.594 1.000 0.960 94 THR A CA 1
ATOM 1429 C C . THR A 1 94 ? 0.734 -62.013 -21.945 1.000 0.960 94 THR A C 1
ATOM 1430 O O . THR A 1 94 ? 0.624 -63.191 -22.281 1.000 0.960 94 THR A O 1
ATOM 1441 N N . LEU A 1 95 ? 0.359 -61.009 -22.748 1.000 0.970 95 LEU A N 1
ATOM 1442 C CA . LEU A 1 95 ? -0.149 -61.238 -24.101 1.000 0.970 95 LEU A CA 1
ATOM 1443 C C . LEU A 1 95 ? 0.928 -61.833 -25.017 1.000 0.970 95 LEU A C 1
ATOM 1444 O O . LEU A 1 95 ? 0.635 -62.764 -25.757 1.000 0.970 95 LEU A O 1
ATOM 1460 N N . ALA A 1 96 ? 2.171 -61.353 -24.956 1.000 0.970 96 ALA A N 1
ATOM 1461 C CA . ALA A 1 96 ? 3.266 -61.907 -25.753 1.000 0.970 96 ALA A CA 1
ATOM 1462 C C . ALA A 1 96 ? 3.558 -63.373 -25.406 1.000 0.970 96 ALA A C 1
ATOM 1463 O O . ALA A 1 96 ? 3.674 -64.196 -26.312 1.000 0.970 96 ALA A O 1
ATOM 1470 N N . ASP A 1 97 ? 3.634 -63.703 -24.114 1.000 0.970 97 ASP A N 1
ATOM 1471 C CA . ASP A 1 97 ? 3.838 -65.081 -23.652 1.000 0.970 97 ASP A CA 1
ATOM 1472 C C . ASP A 1 97 ? 2.708 -65.991 -24.146 1.000 0.970 97 ASP A C 1
ATOM 1473 O O . ASP A 1 97 ? 2.953 -67.095 -24.633 1.000 0.970 97 ASP A O 1
ATOM 1482 N N . HIS A 1 98 ? 1.470 -65.487 -24.116 1.000 0.970 98 HIS A N 1
ATOM 1483 C CA . HIS A 1 98 ? 0.309 -66.222 -24.597 1.000 0.970 98 HIS A CA 1
ATOM 1484 C C . HIS A 1 98 ? 0.361 -66.502 -26.104 1.000 0.970 98 HIS A C 1
ATOM 1485 O O . HIS A 1 98 ? 0.206 -67.653 -26.528 1.000 0.970 98 HIS A O 1
ATOM 1499 N N . LEU A 1 99 ? 0.604 -65.460 -26.902 1.000 0.970 99 LEU A N 1
ATOM 1500 C CA . LEU A 1 99 ? 0.669 -65.555 -28.359 1.000 0.970 99 LEU A CA 1
ATOM 1501 C C . LEU A 1 99 ? 1.829 -66.449 -28.815 1.000 0.970 99 LEU A C 1
ATOM 1502 O O . LEU A 1 99 ? 1.672 -67.238 -29.746 1.000 0.970 99 LEU A O 1
ATOM 1518 N N . LEU A 1 100 ? 2.981 -66.364 -28.144 1.000 0.960 100 LEU A N 1
ATOM 1519 C CA . LEU A 1 100 ? 4.157 -67.176 -28.453 1.000 0.960 100 LEU A CA 1
ATOM 1520 C C . LEU A 1 100 ? 3.936 -68.669 -28.139 1.000 0.960 100 LEU A C 1
ATOM 1521 O O . LEU A 1 100 ? 4.339 -69.524 -28.933 1.000 0.960 100 LEU A O 1
ATOM 1537 N N . ALA A 1 101 ? 3.276 -68.994 -27.018 1.000 0.960 101 ALA A N 1
ATOM 1538 C CA . ALA A 1 101 ? 3.019 -70.373 -26.594 1.000 0.960 101 ALA A CA 1
ATOM 1539 C C . ALA A 1 101 ? 1.922 -71.072 -27.419 1.000 0.960 101 ALA A C 1
ATOM 1540 O O . ALA A 1 101 ? 2.098 -72.231 -27.800 1.000 0.960 101 ALA A O 1
ATOM 1547 N N . ASN A 1 102 ? 0.818 -70.378 -27.724 1.000 0.960 102 ASN A N 1
ATOM 1548 C CA . ASN A 1 102 ? -0.373 -70.979 -28.350 1.000 0.960 102 ASN A CA 1
ATOM 1549 C C . ASN A 1 102 ? -0.467 -70.749 -29.859 1.000 0.960 102 ASN A C 1
ATOM 1550 O O . ASN A 1 102 ? -1.201 -71.461 -30.539 1.000 0.960 102 ASN A O 1
ATOM 1561 N N . THR A 1 103 ? 0.286 -69.785 -30.390 1.000 0.950 103 THR A N 1
ATOM 1562 C CA . THR A 1 103 ? 0.394 -69.513 -31.829 1.000 0.950 103 THR A CA 1
ATOM 1563 C C . THR A 1 103 ? -0.953 -69.460 -32.571 1.000 0.950 103 THR A C 1
ATOM 1564 O O . THR A 1 103 ? -1.111 -70.195 -33.547 1.000 0.950 103 THR A O 1
ATOM 1575 N N . PRO A 1 104 ? -1.923 -68.635 -32.118 1.000 0.960 104 PRO A N 1
ATOM 1576 C CA . PRO A 1 104 ? -3.163 -68.413 -32.865 1.000 0.960 104 PRO A CA 1
ATOM 1577 C C . PRO A 1 104 ? -2.872 -67.870 -34.272 1.000 0.960 104 PRO A C 1
ATOM 1578 O O . PRO A 1 104 ? -1.858 -67.200 -34.483 1.000 0.960 104 PRO A O 1
ATOM 1589 N N . ALA A 1 105 ? -3.760 -68.125 -35.232 1.000 0.930 105 ALA A N 1
ATOM 1590 C CA . ALA A 1 105 ? -3.609 -67.669 -36.613 1.000 0.930 105 ALA A CA 1
ATOM 1591 C C . ALA A 1 105 ? -3.829 -66.161 -36.762 1.000 0.930 105 ALA A C 1
ATOM 1592 O O . ALA A 1 105 ? -3.168 -65.504 -37.571 1.000 0.930 105 ALA A O 1
ATOM 1599 N N . ASP A 1 106 ? -4.758 -65.616 -35.983 1.000 0.910 106 ASP A N 1
ATOM 1600 C CA . ASP A 1 106 ? -5.170 -64.225 -36.078 1.000 0.910 106 ASP A CA 1
ATOM 1601 C C . ASP A 1 106 ? -5.681 -63.663 -34.740 1.000 0.910 106 ASP A C 1
ATOM 1602 O O . ASP A 1 106 ? -5.732 -64.354 -33.719 1.000 0.910 106 ASP A O 1
ATOM 1611 N N . VAL A 1 107 ? -5.985 -62.354 -34.733 1.000 0.930 107 VAL A N 1
ATOM 1612 C CA . VAL A 1 107 ? -6.472 -61.626 -33.545 1.000 0.930 107 VAL A CA 1
ATOM 1613 C C . VAL A 1 107 ? -7.809 -62.181 -33.069 1.000 0.930 107 VAL A C 1
ATOM 1614 O O . VAL A 1 107 ? -8.011 -62.260 -31.866 1.000 0.930 107 VAL A O 1
ATOM 1627 N N . GLU A 1 108 ? -8.703 -62.598 -33.962 1.000 0.870 108 GLU A N 1
ATOM 1628 C CA . GLU A 1 108 ? -10.006 -63.150 -33.577 1.000 0.870 108 GLU A CA 1
ATOM 1629 C C . GLU A 1 108 ? -9.843 -64.495 -32.850 1.000 0.870 108 GLU A C 1
ATOM 1630 O O . GLU A 1 108 ? -10.400 -64.688 -31.766 1.000 0.870 108 GLU A O 1
ATOM 1642 N N . GLU A 1 109 ? -9.000 -65.389 -33.375 1.000 0.930 109 GLU A N 1
ATOM 1643 C CA . GLU A 1 109 ? -8.649 -66.642 -32.710 1.000 0.930 109 GLU A CA 1
ATOM 1644 C C . GLU A 1 109 ? -7.964 -66.381 -31.365 1.000 0.930 109 GLU A C 1
ATOM 1645 O O . GLU A 1 109 ? -8.352 -66.974 -30.355 1.000 0.930 109 GLU A O 1
ATOM 1657 N N . ALA A 1 110 ? -6.985 -65.466 -31.329 1.000 0.950 110 ALA A N 1
ATOM 1658 C CA . ALA A 1 110 ? -6.280 -65.103 -30.102 1.000 0.950 110 ALA A CA 1
ATOM 1659 C C . ALA A 1 110 ? -7.253 -64.632 -29.015 1.000 0.950 110 ALA A C 1
ATOM 1660 O O . ALA A 1 110 ? -7.125 -65.026 -27.860 1.000 0.950 110 ALA A O 1
ATOM 1667 N N . MET A 1 111 ? -8.261 -63.840 -29.383 1.000 0.900 111 MET A N 1
ATOM 1668 C CA . MET A 1 111 ? -9.258 -63.307 -28.452 1.000 0.900 111 MET A CA 1
ATOM 1669 C C . MET A 1 111 ? -10.085 -64.408 -27.782 1.000 0.900 111 MET A C 1
ATOM 1670 O O . MET A 1 111 ? -10.389 -64.302 -26.592 1.000 0.900 111 MET A O 1
ATOM 1684 N N . GLY A 1 112 ? -10.385 -65.484 -28.512 1.000 0.880 112 GLY A N 1
ATOM 1685 C CA . GLY A 1 112 ? -11.108 -66.644 -27.994 1.000 0.880 112 GLY A CA 1
ATOM 1686 C C . GLY A 1 112 ? -10.265 -67.628 -27.168 1.000 0.880 112 GLY A C 1
ATOM 1687 O O . GLY A 1 112 ? -10.837 -68.484 -26.486 1.000 0.880 112 GLY A O 1
ATOM 1691 N N . GLN A 1 113 ? -8.928 -67.550 -27.198 1.000 0.930 113 GLN A N 1
ATOM 1692 C CA . GLN A 1 113 ? -8.052 -68.512 -26.514 1.000 0.930 113 GLN A CA 1
ATOM 1693 C C . GLN A 1 113 ? -8.050 -68.329 -24.991 1.000 0.930 113 GLN A C 1
ATOM 1694 O O . GLN A 1 113 ? -8.027 -67.212 -24.479 1.000 0.930 113 GLN A O 1
ATOM 1708 N N . LYS A 1 114 ? -8.026 -69.445 -24.243 1.000 0.920 114 LYS A N 1
ATOM 1709 C CA . LYS A 1 114 ? -7.846 -69.429 -22.783 1.000 0.920 114 LYS A CA 1
ATOM 1710 C C . LYS A 1 114 ? -6.381 -69.223 -22.414 1.000 0.920 114 LYS A C 1
ATOM 1711 O O . LYS A 1 114 ? -5.516 -69.985 -22.840 1.000 0.920 114 LYS A O 1
ATOM 1730 N N . MET A 1 115 ? -6.132 -68.233 -21.567 1.000 0.910 115 MET A N 1
ATOM 1731 C CA . MET A 1 115 ? -4.829 -67.962 -20.969 1.000 0.910 115 MET A CA 1
ATOM 1732 C C . MET A 1 115 ? -4.604 -68.829 -19.715 1.000 0.910 115 MET A C 1
ATOM 1733 O O . MET A 1 115 ? -5.539 -69.431 -19.179 1.000 0.910 115 MET A O 1
ATOM 1747 N N . GLU A 1 116 ? -3.369 -68.862 -19.198 1.000 0.860 116 GLU A N 1
ATOM 1748 C CA . GLU A 1 116 ? -3.015 -69.623 -17.982 1.000 0.860 116 GLU A CA 1
ATOM 1749 C C . GLU A 1 116 ? -3.796 -69.181 -16.737 1.000 0.860 116 GLU A C 1
ATOM 1750 O O . GLU A 1 116 ? -4.087 -69.988 -15.858 1.000 0.860 116 GLU A O 1
ATOM 1762 N N . ASN A 1 117 ? -4.193 -67.910 -16.673 1.000 0.800 117 ASN A N 1
ATOM 1763 C CA . ASN A 1 117 ? -5.004 -67.380 -15.577 1.000 0.800 117 ASN A CA 1
ATOM 1764 C C . ASN A 1 117 ? -6.483 -67.833 -15.630 1.000 0.800 117 ASN A C 1
ATOM 1765 O O . ASN A 1 117 ? -7.267 -67.481 -14.751 1.000 0.800 117 ASN A O 1
ATOM 1776 N N . GLY A 1 118 ? -6.880 -68.597 -16.653 1.000 0.830 118 GLY A N 1
ATOM 1777 C CA . GLY A 1 118 ? -8.223 -69.152 -16.825 1.000 0.830 118 GLY A CA 1
ATOM 1778 C C . GLY A 1 118 ? -9.220 -68.244 -17.551 1.000 0.830 118 GLY A C 1
ATOM 1779 O O . GLY A 1 118 ? -10.263 -68.742 -17.986 1.000 0.830 118 GLY A O 1
ATOM 1783 N N . SER A 1 119 ? -8.912 -66.956 -17.717 1.000 0.830 119 SER A N 1
ATOM 1784 C CA . SER A 1 119 ? -9.685 -66.047 -18.572 1.000 0.830 119 SER A CA 1
ATOM 1785 C C . SER A 1 119 ? -9.293 -66.212 -20.040 1.000 0.830 119 SER A C 1
ATOM 1786 O O . SER A 1 119 ? -8.176 -66.633 -20.349 1.000 0.830 119 SER A O 1
ATOM 1794 N N . THR A 1 120 ? -10.209 -65.921 -20.957 1.000 0.870 120 THR A N 1
ATOM 1795 C CA . THR A 1 120 ? -9.832 -65.744 -22.367 1.000 0.870 120 THR A CA 1
ATOM 1796 C C . THR A 1 120 ? -9.046 -64.437 -22.558 1.000 0.870 120 THR A C 1
ATOM 1797 O O . THR A 1 120 ? -9.101 -63.547 -21.704 1.000 0.870 120 THR A O 1
ATOM 1808 N N . VAL A 1 121 ? -8.308 -64.275 -23.661 1.000 0.920 121 VAL A N 1
ATOM 1809 C CA . VAL A 1 121 ? -7.584 -63.016 -23.953 1.000 0.920 121 VAL A CA 1
ATOM 1810 C C . VAL A 1 121 ? -8.529 -61.818 -24.018 1.000 0.920 121 VAL A C 1
ATOM 1811 O O . VAL A 1 121 ? -8.211 -60.759 -23.472 1.000 0.920 121 VAL A O 1
ATOM 1824 N N . GLU A 1 122 ? -9.704 -61.983 -24.635 1.000 0.870 122 GLU A N 1
ATOM 1825 C CA . GLU A 1 122 ? -10.730 -60.939 -24.681 1.000 0.870 122 GLU A CA 1
ATOM 1826 C C . GLU A 1 122 ? -11.148 -60.491 -23.273 1.000 0.870 122 GLU A C 1
ATOM 1827 O O . GLU A 1 122 ? -11.219 -59.291 -22.985 1.000 0.870 122 GLU A O 1
ATOM 1839 N N . GLU A 1 123 ? -11.368 -61.443 -22.363 1.000 0.830 123 GLU A N 1
ATOM 1840 C CA . GLU A 1 123 ? -11.705 -61.161 -20.965 1.000 0.830 123 GLU A CA 1
ATOM 1841 C C . GLU A 1 123 ? -10.556 -60.473 -20.216 1.000 0.830 123 GLU A C 1
ATOM 1842 O O . GLU A 1 123 ? -10.799 -59.559 -19.421 1.000 0.830 123 GLU A O 1
ATOM 1854 N N . TYR A 1 124 ? -9.308 -60.862 -20.484 1.000 0.880 124 TYR A N 1
ATOM 1855 C CA . TYR A 1 124 ? -8.127 -60.243 -19.887 1.000 0.880 124 TYR A CA 1
ATOM 1856 C C . TYR A 1 124 ? -7.948 -58.788 -20.342 1.000 0.880 124 TYR A C 1
ATOM 1857 O O . TYR A 1 124 ? -7.798 -57.894 -19.503 1.000 0.880 124 TYR A O 1
ATOM 1875 N N . ILE A 1 125 ? -8.058 -58.524 -21.651 1.000 0.910 125 ILE A N 1
ATOM 1876 C CA . ILE A 1 125 ? -8.027 -57.164 -22.210 1.000 0.910 125 ILE A CA 1
ATOM 1877 C C . ILE A 1 125 ? -9.207 -56.339 -21.673 1.000 0.910 125 ILE A C 1
ATOM 1878 O O . ILE A 1 125 ? -9.022 -55.190 -21.274 1.000 0.910 125 ILE A O 1
ATOM 1894 N N . THR A 1 126 ? -10.407 -56.916 -21.571 1.000 0.840 126 THR A N 1
ATOM 1895 C CA . THR A 1 126 ? -11.589 -56.235 -21.011 1.000 0.840 126 THR A CA 1
ATOM 1896 C C . THR A 1 126 ? -11.388 -55.846 -19.543 1.000 0.840 126 THR A C 1
ATOM 1897 O O . THR A 1 126 ? -11.688 -54.714 -19.144 1.000 0.840 126 THR A O 1
ATOM 1908 N N . SER A 1 127 ? -10.834 -56.757 -18.737 1.000 0.810 127 SER A N 1
ATOM 1909 C CA . SER A 1 127 ? -10.456 -56.480 -17.348 1.000 0.810 127 SER A CA 1
ATOM 1910 C C . SER A 1 127 ? -9.416 -55.356 -17.269 1.000 0.810 127 SER A C 1
ATOM 1911 O O . SER A 1 127 ? -9.558 -54.430 -16.463 1.000 0.810 127 SER A O 1
ATOM 1919 N N . ALA A 1 128 ? -8.427 -55.359 -18.169 1.000 0.860 128 ALA A N 1
ATOM 1920 C CA . ALA A 1 128 ? -7.428 -54.300 -18.264 1.000 0.860 128 ALA A CA 1
ATOM 1921 C C . ALA A 1 128 ? -8.043 -52.926 -18.610 1.000 0.860 128 ALA A C 1
ATOM 1922 O O . ALA A 1 128 ? -7.733 -51.946 -17.935 1.000 0.860 128 ALA A O 1
ATOM 1929 N N . VAL A 1 129 ? -8.980 -52.829 -19.565 1.000 0.850 129 VAL A N 1
ATOM 1930 C CA . VAL A 1 129 ? -9.716 -51.584 -19.909 1.000 0.850 129 VAL A CA 1
ATOM 1931 C C . VAL A 1 129 ? -10.523 -51.033 -18.729 1.000 0.850 129 VAL A C 1
ATOM 1932 O O . VAL A 1 129 ? -10.606 -49.813 -18.513 1.000 0.850 129 VAL A O 1
ATOM 1945 N N . ALA A 1 130 ? -11.147 -51.924 -17.954 1.000 0.730 130 ALA A N 1
ATOM 1946 C CA . ALA A 1 130 ? -11.891 -51.544 -16.759 1.000 0.730 130 ALA A CA 1
ATOM 1947 C C . ALA A 1 130 ? -10.973 -50.951 -15.675 1.000 0.730 130 ALA A C 1
ATOM 1948 O O . ALA A 1 130 ? -11.400 -50.047 -14.953 1.000 0.730 130 ALA A O 1
ATOM 1955 N N . LYS A 1 131 ? -9.727 -51.433 -15.592 1.000 0.730 131 LYS A N 1
ATOM 1956 C CA . LYS A 1 131 ? -8.733 -51.062 -14.579 1.000 0.730 131 LYS A CA 1
ATOM 1957 C C . LYS A 1 131 ? -7.933 -49.806 -14.948 1.000 0.730 131 LYS A C 1
ATOM 1958 O O . LYS A 1 131 ? -7.760 -48.936 -14.102 1.000 0.730 131 LYS A O 1
ATOM 1977 N N . ILE A 1 132 ? -7.494 -49.697 -16.202 1.000 0.770 132 ILE A N 1
ATOM 1978 C CA . ILE A 1 132 ? -6.681 -48.581 -16.718 1.000 0.770 132 ILE A CA 1
ATOM 1979 C C . ILE A 1 132 ? -7.532 -47.334 -16.981 1.000 0.770 132 ILE A C 1
ATOM 1980 O O . ILE A 1 132 ? -7.067 -46.215 -16.795 1.000 0.770 132 ILE A O 1
ATOM 1996 N N . GLY A 1 133 ? -8.792 -47.499 -17.391 1.000 0.750 133 GLY A N 1
ATOM 1997 C CA . GLY A 1 133 ? -9.668 -46.359 -17.661 1.000 0.750 133 GLY A CA 1
ATOM 1998 C C . GLY A 1 133 ? -9.660 -45.882 -19.115 1.000 0.750 133 GLY A C 1
ATOM 1999 O O . GLY A 1 133 ? -10.590 -45.173 -19.494 1.000 0.750 133 GLY A O 1
ATOM 2003 N N . GLU A 1 134 ? -8.765 -46.393 -19.951 1.000 0.850 134 GLU A N 1
ATOM 2004 C CA . GLU A 1 134 ? -8.694 -46.113 -21.390 1.000 0.850 134 GLU A CA 1
ATOM 2005 C C . GLU A 1 134 ? -9.097 -47.324 -22.234 1.000 0.850 134 GLU A C 1
ATOM 2006 O O . GLU A 1 134 ? -9.095 -48.460 -21.751 1.000 0.850 134 GLU A O 1
ATOM 2018 N N . LYS A 1 135 ? -9.449 -47.082 -23.500 1.000 0.860 135 LYS A N 1
ATOM 2019 C CA . LYS A 1 135 ? -9.529 -48.130 -24.518 1.000 0.860 135 LYS A CA 1
ATOM 2020 C C . LYS A 1 135 ? -8.150 -48.769 -24.699 1.000 0.860 135 LYS A C 1
ATOM 2021 O O . LYS A 1 135 ? -7.184 -48.072 -24.984 1.000 0.860 135 LYS A O 1
ATOM 2040 N N . ILE A 1 136 ? -8.102 -50.094 -24.582 1.000 0.920 136 ILE A N 1
ATOM 2041 C CA . ILE A 1 136 ? -6.930 -50.926 -24.851 1.000 0.920 136 ILE A CA 1
ATOM 2042 C C . ILE A 1 136 ? -7.300 -51.951 -25.917 1.000 0.920 136 ILE A C 1
ATOM 2043 O O . ILE A 1 136 ? -8.380 -52.538 -25.854 1.000 0.920 136 ILE A O 1
ATOM 2059 N N . THR A 1 137 ? -6.412 -52.175 -26.881 1.000 0.920 137 THR A N 1
ATOM 2060 C CA . THR A 1 137 ? -6.674 -53.088 -28.003 1.000 0.920 137 THR A CA 1
ATOM 2061 C C . THR A 1 137 ? -5.416 -53.854 -28.392 1.000 0.920 137 THR A C 1
ATOM 2062 O O . THR A 1 137 ? -4.405 -53.224 -28.692 1.000 0.920 137 THR A O 1
ATOM 2073 N N . LEU A 1 138 ? -5.485 -55.193 -28.438 1.000 0.960 138 LEU A N 1
ATOM 2074 C CA . LEU A 1 138 ? -4.524 -56.017 -29.180 1.000 0.960 138 LEU A CA 1
ATOM 2075 C C . LEU A 1 138 ? -4.845 -55.856 -30.664 1.000 0.960 138 LEU A C 1
ATOM 2076 O O . LEU A 1 138 ? -5.876 -56.329 -31.133 1.000 0.960 138 LEU A O 1
ATOM 2092 N N . ARG A 1 139 ? -4.001 -55.132 -31.392 1.000 0.950 139 ARG A N 1
ATOM 2093 C CA . ARG A 1 139 ? -4.334 -54.708 -32.754 1.000 0.950 139 ARG A CA 1
ATOM 2094 C C . ARG A 1 139 ? -3.896 -55.710 -33.806 1.000 0.950 139 ARG A C 1
ATOM 2095 O O . ARG A 1 139 ? -4.620 -55.949 -34.767 1.000 0.950 139 ARG A O 1
ATOM 2116 N N . ARG A 1 140 ? -2.684 -56.234 -33.654 1.000 0.960 140 ARG A N 1
ATOM 2117 C CA . ARG A 1 140 ? -2.060 -57.179 -34.582 1.000 0.960 140 ARG A CA 1
ATOM 2118 C C . ARG A 1 140 ? -0.891 -57.871 -33.907 1.000 0.960 140 ARG A C 1
ATOM 2119 O O . ARG A 1 140 ? -0.248 -57.311 -33.021 1.000 0.960 140 ARG A O 1
ATOM 2140 N N . PHE A 1 141 ? -0.595 -59.075 -34.363 1.000 0.980 141 PHE A N 1
ATOM 2141 C CA . PHE A 1 141 ? 0.611 -59.799 -34.000 1.000 0.980 141 PHE A CA 1
ATOM 2142 C C . PHE A 1 141 ? 1.076 -60.649 -35.183 1.000 0.980 141 PHE A C 1
ATOM 2143 O O . PHE A 1 141 ? 0.369 -60.800 -36.177 1.000 0.980 141 PHE A O 1
ATOM 2160 N N . THR A 1 142 ? 2.293 -61.165 -35.114 1.000 0.980 142 THR A N 1
ATOM 2161 C CA . THR A 1 142 ? 2.779 -62.187 -36.041 1.000 0.980 142 THR A CA 1
ATOM 2162 C C . THR A 1 142 ? 3.668 -63.139 -35.275 1.000 0.980 142 THR A C 1
ATOM 2163 O O . THR A 1 142 ? 4.557 -62.697 -34.547 1.000 0.980 142 THR A O 1
ATOM 2174 N N . VAL A 1 143 ? 3.436 -64.437 -35.454 1.000 0.980 143 VAL A N 1
ATOM 2175 C CA . VAL A 1 143 ? 4.353 -65.469 -34.983 1.000 0.980 143 VAL A CA 1
ATOM 2176 C C . VAL A 1 143 ? 5.210 -65.905 -36.164 1.000 0.980 143 VAL A C 1
ATOM 2177 O O . VAL A 1 143 ? 4.704 -66.449 -37.141 1.000 0.980 143 VAL A O 1
ATOM 2190 N N . LEU A 1 144 ? 6.510 -65.640 -36.084 1.000 0.970 144 LEU A N 1
ATOM 2191 C CA . LEU A 1 144 ? 7.502 -66.117 -37.041 1.000 0.970 144 LEU A CA 1
ATOM 2192 C C . LEU A 1 144 ? 8.191 -67.368 -36.490 1.000 0.970 144 LEU A C 1
ATOM 2193 O O . LEU A 1 144 ? 8.378 -67.500 -35.280 1.000 0.970 144 LEU A O 1
ATOM 2209 N N . THR A 1 145 ? 8.591 -68.277 -37.382 1.000 0.970 145 THR A N 1
ATOM 2210 C CA . THR A 1 145 ? 9.381 -69.473 -37.049 1.000 0.970 145 THR A CA 1
ATOM 2211 C C . THR A 1 145 ? 10.704 -69.493 -37.805 1.000 0.970 145 THR A C 1
ATOM 2212 O O . THR A 1 145 ? 10.814 -68.884 -38.870 1.000 0.970 145 THR A O 1
ATOM 2223 N N . LYS A 1 146 ? 11.694 -70.200 -37.254 1.000 0.960 146 LYS A N 1
ATOM 2224 C CA . LYS A 1 146 ? 13.010 -70.421 -37.866 1.000 0.960 146 LYS A CA 1
ATOM 2225 C C . LYS A 1 146 ? 13.478 -71.871 -37.705 1.000 0.960 146 LYS A C 1
ATOM 2226 O O . LYS A 1 146 ? 12.943 -72.611 -36.881 1.000 0.960 146 LYS A O 1
ATOM 2245 N N . ASP A 1 147 ? 14.495 -72.262 -38.461 1.000 0.950 147 ASP A N 1
ATOM 2246 C CA . ASP A 1 147 ? 15.222 -73.515 -38.237 1.000 0.950 147 ASP A CA 1
ATOM 2247 C C . ASP A 1 147 ? 16.433 -73.334 -37.294 1.000 0.950 147 ASP A C 1
ATOM 2248 O O . ASP A 1 147 ? 16.794 -72.216 -36.913 1.000 0.950 147 ASP A O 1
ATOM 2257 N N . ASP A 1 148 ? 17.077 -74.442 -36.913 1.000 0.950 148 ASP A N 1
ATOM 2258 C CA . ASP A 1 148 ? 18.254 -74.449 -36.025 1.000 0.950 148 ASP A CA 1
ATOM 2259 C C . ASP A 1 148 ? 19.512 -73.823 -36.664 1.000 0.950 148 ASP A C 1
ATOM 2260 O O . ASP A 1 148 ? 20.492 -73.565 -35.967 1.000 0.950 148 ASP A O 1
ATOM 2269 N N . SER A 1 149 ? 19.491 -73.571 -37.980 1.000 0.960 149 SER A N 1
ATOM 2270 C CA . SER A 1 149 ? 20.558 -72.915 -38.752 1.000 0.960 149 SER A CA 1
ATOM 2271 C C . SER A 1 149 ? 20.266 -71.443 -39.078 1.000 0.960 149 SER A C 1
ATOM 2272 O O . SER A 1 149 ? 20.976 -70.828 -39.878 1.000 0.960 149 SER A O 1
ATOM 2280 N N . SER A 1 150 ? 19.226 -70.882 -38.462 1.000 0.970 150 SER A N 1
ATOM 2281 C CA . SER A 1 150 ? 18.721 -69.531 -38.702 1.000 0.970 150 SER A CA 1
ATOM 2282 C C . SER A 1 150 ? 18.713 -68.699 -37.418 1.000 0.970 150 SER A C 1
ATOM 2283 O O . SER A 1 150 ? 18.710 -69.231 -36.300 1.000 0.970 150 SER A O 1
ATOM 2291 N N . ALA A 1 151 ? 18.663 -67.377 -37.570 1.000 0.970 151 ALA A N 1
ATOM 2292 C CA . ALA A 1 151 ? 18.706 -66.405 -36.484 1.000 0.970 151 ALA A CA 1
ATOM 2293 C C . ALA A 1 151 ? 17.482 -65.491 -36.505 1.000 0.970 151 ALA A C 1
ATOM 2294 O O . ALA A 1 151 ? 17.028 -65.062 -37.569 1.000 0.970 151 ALA A O 1
ATOM 2301 N N . PHE A 1 152 ? 16.999 -65.129 -35.318 1.000 0.980 152 PHE A N 1
ATOM 2302 C CA . PHE A 1 152 ? 16.081 -64.006 -35.168 1.000 0.980 152 PHE A CA 1
ATOM 2303 C C . PHE A 1 152 ? 16.850 -62.711 -34.953 1.000 0.980 152 PHE A C 1
ATOM 2304 O O . PHE A 1 152 ? 17.844 -62.678 -34.231 1.000 0.980 152 PHE A O 1
ATOM 2321 N N . GLY A 1 153 ? 16.339 -61.626 -35.524 1.000 0.980 153 GLY A N 1
ATOM 2322 C CA . GLY A 1 153 ? 16.751 -60.275 -35.185 1.000 0.980 153 GLY A CA 1
ATOM 2323 C C . GLY A 1 153 ? 15.597 -59.511 -34.581 1.000 0.980 153 GLY A C 1
ATOM 2324 O O . GLY A 1 153 ? 14.681 -59.119 -35.294 1.000 0.980 153 GLY A O 1
ATOM 2328 N N . ALA A 1 154 ? 15.637 -59.291 -33.273 1.000 0.980 154 ALA A N 1
ATOM 2329 C CA . ALA A 1 154 ? 14.623 -58.524 -32.562 1.000 0.980 154 ALA A CA 1
ATOM 2330 C C . ALA A 1 154 ? 15.139 -57.116 -32.240 1.000 0.980 154 ALA A C 1
ATOM 2331 O O . ALA A 1 154 ? 16.225 -56.950 -31.677 1.000 0.980 154 ALA A O 1
ATOM 2338 N N . TYR A 1 155 ? 14.352 -56.090 -32.553 1.000 0.960 155 TYR A N 1
ATOM 2339 C CA . TYR A 1 155 ? 14.702 -54.704 -32.257 1.000 0.960 155 TYR A CA 1
ATOM 2340 C C . TYR A 1 155 ? 13.473 -53.874 -31.868 1.000 0.960 155 TYR A C 1
ATOM 2341 O O . TYR A 1 155 ? 12.471 -53.873 -32.578 1.000 0.960 155 TYR A O 1
ATOM 2359 N N . LEU A 1 156 ? 13.566 -53.142 -30.751 1.000 0.940 156 LEU A N 1
ATOM 2360 C CA . LEU A 1 156 ? 12.565 -52.174 -30.286 1.000 0.940 156 LEU A CA 1
ATOM 2361 C C . LEU A 1 156 ? 13.183 -50.771 -30.249 1.000 0.940 156 LEU A C 1
ATOM 2362 O O . LEU A 1 156 ? 14.241 -50.566 -29.652 1.000 0.940 156 LEU A O 1
ATOM 2378 N N . HIS A 1 157 ? 12.500 -49.795 -30.840 1.000 0.880 157 HIS A N 1
ATOM 2379 C CA . HIS A 1 157 ? 12.933 -48.402 -30.930 1.000 0.880 157 HIS A CA 1
ATOM 2380 C C . HIS A 1 157 ? 12.002 -47.454 -30.153 1.000 0.880 157 HIS A C 1
ATOM 2381 O O . HIS A 1 157 ? 10.807 -47.721 -30.024 1.000 0.880 157 HIS A O 1
ATOM 2395 N N . MET A 1 158 ? 12.546 -46.345 -29.625 1.000 0.840 158 MET A N 1
ATOM 2396 C CA . MET A 1 158 ? 11.849 -45.356 -28.772 1.000 0.840 158 MET A CA 1
ATOM 2397 C C . MET A 1 158 ? 10.892 -45.974 -27.727 1.000 0.840 158 MET A C 1
ATOM 2398 O O . MET A 1 158 ? 9.755 -45.530 -27.579 1.000 0.840 158 MET A O 1
ATOM 2412 N N . GLY A 1 159 ? 11.332 -47.022 -27.018 1.000 0.830 159 GLY A N 1
ATOM 2413 C CA . GLY A 1 159 ? 10.529 -47.675 -25.972 1.000 0.830 159 GLY A CA 1
ATOM 2414 C C . GLY A 1 159 ? 9.387 -48.560 -26.488 1.000 0.830 159 GLY A C 1
ATOM 2415 O O . GLY A 1 159 ? 8.381 -48.710 -25.801 1.000 0.830 159 GLY A O 1
ATOM 2419 N N . GLY A 1 160 ? 9.534 -49.122 -27.692 1.000 0.930 160 GLY A N 1
ATOM 2420 C CA . GLY A 1 160 ? 8.537 -49.986 -28.331 1.000 0.930 160 GLY A CA 1
ATOM 2421 C C . GLY A 1 160 ? 7.593 -49.248 -29.281 1.000 0.930 160 GLY A C 1
ATOM 2422 O O . GLY A 1 160 ? 6.648 -49.845 -29.785 1.000 0.930 160 GLY A O 1
ATOM 2426 N N . ARG A 1 161 ? 7.848 -47.970 -29.594 1.000 0.930 161 ARG A N 1
ATOM 2427 C CA . ARG A 1 161 ? 7.055 -47.218 -30.581 1.000 0.930 161 ARG A CA 1
ATOM 2428 C C . ARG A 1 161 ? 7.185 -47.781 -31.997 1.000 0.930 161 ARG A C 1
ATOM 2429 O O . ARG A 1 161 ? 6.223 -47.757 -32.754 1.000 0.930 161 ARG A O 1
ATOM 2450 N N . ILE A 1 162 ? 8.369 -48.287 -32.336 1.000 0.950 162 ILE A N 1
ATOM 2451 C CA . ILE A 1 162 ? 8.609 -49.096 -33.534 1.000 0.950 162 ILE A CA 1
ATOM 2452 C C . ILE A 1 162 ? 9.230 -50.415 -33.065 1.000 0.950 162 ILE A C 1
ATOM 2453 O O . ILE A 1 162 ? 10.165 -50.390 -32.261 1.000 0.950 162 ILE A O 1
ATOM 2469 N N . GLY A 1 163 ? 8.732 -51.547 -33.557 1.000 0.980 163 GLY A N 1
ATOM 2470 C CA . GLY A 1 163 ? 9.266 -52.885 -33.300 1.000 0.980 163 GLY A CA 1
ATOM 2471 C C . GLY A 1 163 ? 9.502 -53.642 -34.603 1.000 0.980 163 GLY A C 1
ATOM 2472 O O . GLY A 1 163 ? 8.704 -53.534 -35.533 1.000 0.980 163 GLY A O 1
ATOM 2476 N N . VAL A 1 164 ? 10.600 -54.395 -34.688 1.000 0.980 164 VAL A N 1
ATOM 2477 C CA . VAL A 1 164 ? 10.947 -55.225 -35.847 1.000 0.980 164 VAL A CA 1
ATOM 2478 C C . VAL A 1 164 ? 11.461 -56.594 -35.423 1.000 0.980 164 VAL A C 1
ATOM 2479 O O . VAL A 1 164 ? 12.363 -56.687 -34.592 1.000 0.980 164 VAL A O 1
ATOM 2492 N N . LEU A 1 165 ? 10.940 -57.643 -36.057 1.000 0.980 165 LEU A N 1
ATOM 2493 C CA . LEU A 1 165 ? 11.451 -59.006 -35.957 1.000 0.980 165 LEU A CA 1
ATOM 2494 C C . LEU A 1 165 ? 11.868 -59.498 -37.349 1.000 0.980 165 LEU A C 1
ATOM 2495 O O . LEU A 1 165 ? 11.041 -59.551 -38.256 1.000 0.980 165 LEU A O 1
ATOM 2511 N N . THR A 1 166 ? 13.136 -59.851 -37.530 1.000 0.980 166 THR A N 1
ATOM 2512 C CA . THR A 1 166 ? 13.688 -60.430 -38.765 1.000 0.980 166 THR A CA 1
ATOM 2513 C C . THR A 1 166 ? 14.000 -61.906 -38.575 1.000 0.980 166 THR A C 1
ATOM 2514 O O . THR A 1 166 ? 14.278 -62.353 -37.461 1.000 0.980 166 THR A O 1
ATOM 2525 N N . VAL A 1 167 ? 13.991 -62.653 -39.677 1.000 0.980 167 VAL A N 1
ATOM 2526 C CA . VAL A 1 167 ? 14.511 -64.020 -39.743 1.000 0.980 167 VAL A CA 1
ATOM 2527 C C . VAL A 1 167 ? 15.591 -64.060 -40.811 1.000 0.980 167 VAL A C 1
ATOM 2528 O O . VAL A 1 167 ? 15.318 -63.776 -41.982 1.000 0.980 167 VAL A O 1
ATOM 2541 N N . LEU A 1 168 ? 16.818 -64.374 -40.398 1.000 0.980 168 LEU A N 1
ATOM 2542 C CA . LEU A 1 168 ? 17.937 -64.611 -41.302 1.000 0.980 168 LEU A CA 1
ATOM 2543 C C . LEU A 1 168 ? 18.234 -66.110 -41.391 1.000 0.980 168 LEU A C 1
ATOM 2544 O O . LEU A 1 168 ? 18.414 -66.751 -40.358 1.000 0.980 168 LEU A O 1
ATOM 2560 N N . ASN A 1 169 ? 18.355 -66.638 -42.610 1.000 0.970 169 ASN A N 1
ATOM 2561 C CA . ASN A 1 169 ? 18.734 -68.032 -42.864 1.000 0.970 169 ASN A CA 1
ATOM 2562 C C . ASN A 1 169 ? 20.232 -68.150 -43.124 1.000 0.970 169 ASN A C 1
ATOM 2563 O O . ASN A 1 169 ? 20.821 -67.245 -43.717 1.000 0.970 169 ASN A O 1
ATOM 2574 N N . GLY A 1 170 ? 20.826 -69.292 -42.767 1.000 0.960 170 GLY A N 1
ATOM 2575 C CA . GLY A 1 170 ? 22.235 -69.606 -43.040 1.000 0.960 170 GLY A CA 1
ATOM 2576 C C . GLY A 1 170 ? 23.214 -69.072 -41.993 1.000 0.960 170 GLY A C 1
ATOM 2577 O O . GLY A 1 170 ? 24.426 -69.175 -42.169 1.000 0.960 170 GLY A O 1
ATOM 2581 N N . THR A 1 171 ? 22.702 -68.508 -40.900 1.000 0.950 171 THR A N 1
ATOM 2582 C CA . THR A 1 171 ? 23.491 -68.016 -39.775 1.000 0.950 171 THR A CA 1
ATOM 2583 C C . THR A 1 171 ? 22.675 -68.078 -38.490 1.000 0.950 171 THR A C 1
ATOM 2584 O O . THR A 1 171 ? 21.470 -67.859 -38.509 1.000 0.950 171 THR A O 1
ATOM 2595 N N . THR A 1 172 ? 23.339 -68.308 -37.361 1.000 0.950 172 THR A N 1
ATOM 2596 C CA . THR A 1 172 ? 22.777 -68.159 -36.005 1.000 0.950 172 THR A CA 1
ATOM 2597 C C . THR A 1 172 ? 23.240 -66.857 -35.347 1.000 0.950 172 THR A C 1
ATOM 2598 O O . THR A 1 172 ? 23.127 -66.668 -34.139 1.000 0.950 172 THR A O 1
ATOM 2609 N N . ASP A 1 173 ? 23.844 -65.977 -36.140 1.000 0.950 173 ASP A N 1
ATOM 2610 C CA . ASP A 1 173 ? 24.326 -64.678 -35.704 1.000 0.950 173 ASP A CA 1
ATOM 2611 C C . ASP A 1 173 ? 23.140 -63.716 -35.483 1.000 0.950 173 ASP A C 1
ATOM 2612 O O . ASP A 1 173 ? 22.710 -62.998 -36.392 1.000 0.950 173 ASP A O 1
ATOM 2621 N N . GLU A 1 174 ? 22.601 -63.716 -34.258 1.000 0.940 174 GLU A N 1
ATOM 2622 C CA . GLU A 1 174 ? 21.525 -62.818 -33.806 1.000 0.940 174 GLU A CA 1
ATOM 2623 C C . GLU A 1 174 ? 21.945 -61.340 -33.805 1.000 0.940 174 GLU A C 1
ATOM 2624 O O . GLU A 1 174 ? 21.089 -60.459 -33.886 1.000 0.940 174 GLU A O 1
ATOM 2636 N N . GLU A 1 175 ? 23.249 -61.041 -33.756 1.000 0.940 175 GLU A N 1
ATOM 2637 C CA . GLU A 1 175 ? 23.749 -59.665 -33.817 1.000 0.940 175 GLU A CA 1
ATOM 2638 C C . GLU A 1 175 ? 23.574 -59.111 -35.228 1.000 0.940 175 GLU A C 1
ATOM 2639 O O . GLU A 1 175 ? 22.976 -58.050 -35.413 1.000 0.940 175 GLU A O 1
ATOM 2651 N N . THR A 1 176 ? 23.973 -59.884 -36.238 1.000 0.950 176 THR A N 1
ATOM 2652 C CA . THR A 1 176 ? 23.689 -59.523 -37.629 1.000 0.950 176 THR A CA 1
ATOM 2653 C C . THR A 1 176 ? 22.179 -59.414 -37.857 1.000 0.950 176 THR A C 1
ATOM 2654 O O . THR A 1 176 ? 21.714 -58.447 -38.457 1.000 0.950 176 THR A O 1
ATOM 2665 N N . ALA A 1 177 ? 21.380 -60.358 -37.354 1.000 0.970 177 ALA A N 1
ATOM 2666 C CA . ALA A 1 177 ? 19.931 -60.313 -37.538 1.000 0.970 177 ALA A CA 1
ATOM 2667 C C . ALA A 1 177 ? 19.294 -59.081 -36.875 1.000 0.970 177 ALA A C 1
ATOM 2668 O O . ALA A 1 177 ? 18.457 -58.409 -37.490 1.000 0.970 177 ALA A O 1
ATOM 2675 N N . LYS A 1 178 ? 19.718 -58.736 -35.655 1.000 0.970 178 LYS A N 1
ATOM 2676 C CA . LYS A 1 178 ? 19.309 -57.516 -34.949 1.000 0.970 178 LYS A CA 1
ATOM 2677 C C . LYS A 1 178 ? 19.729 -56.261 -35.703 1.000 0.970 178 LYS A C 1
ATOM 2678 O O . LYS A 1 178 ? 18.975 -55.293 -35.731 1.000 0.970 178 LYS A O 1
ATOM 2697 N N . ASP A 1 179 ? 20.884 -56.283 -36.352 1.000 0.960 179 ASP A N 1
ATOM 2698 C CA . ASP A 1 179 ? 21.356 -55.176 -37.173 1.000 0.960 179 ASP A CA 1
ATOM 2699 C C . ASP A 1 179 ? 20.502 -54.979 -38.429 1.000 0.960 179 ASP A C 1
ATOM 2700 O O . ASP A 1 179 ? 20.188 -53.842 -38.793 1.000 0.960 179 ASP A O 1
ATOM 2709 N N . ILE A 1 180 ? 20.036 -56.071 -39.038 1.000 0.970 180 ILE A N 1
ATOM 2710 C CA . ILE A 1 180 ? 19.035 -56.012 -40.108 1.000 0.970 180 ILE A CA 1
ATOM 2711 C C . ILE A 1 180 ? 17.683 -55.523 -39.566 1.000 0.970 180 ILE A C 1
ATOM 2712 O O . ILE A 1 180 ? 17.023 -54.719 -40.219 1.000 0.970 180 ILE A O 1
ATOM 2728 N N . ALA A 1 181 ? 17.277 -55.919 -38.357 1.000 0.980 181 ALA A N 1
ATOM 2729 C CA . ALA A 1 181 ? 16.026 -55.456 -37.749 1.000 0.980 181 ALA A CA 1
ATOM 2730 C C . ALA A 1 181 ? 16.055 -53.957 -37.431 1.000 0.980 181 ALA A C 1
ATOM 2731 O O . ALA A 1 181 ? 15.110 -53.221 -37.716 1.000 0.980 181 ALA A O 1
ATOM 2738 N N . MET A 1 182 ? 17.177 -53.488 -36.898 1.000 0.970 182 MET A N 1
ATOM 2739 C CA . MET A 1 182 ? 17.417 -52.075 -36.666 1.000 0.970 182 MET A CA 1
ATOM 2740 C C . MET A 1 182 ? 17.383 -51.287 -37.977 1.000 0.970 182 MET A C 1
ATOM 2741 O O . MET A 1 182 ? 16.776 -50.219 -38.032 1.000 0.970 182 MET A O 1
ATOM 2755 N N . HIS A 1 183 ? 17.983 -51.823 -39.043 1.000 0.950 183 HIS A N 1
ATOM 2756 C CA . HIS A 1 183 ? 17.902 -51.224 -40.370 1.000 0.950 183 HIS A CA 1
ATOM 2757 C C . HIS A 1 183 ? 16.452 -51.118 -40.860 1.000 0.950 183 HIS A C 1
ATOM 2758 O O . HIS A 1 183 ? 15.998 -50.030 -41.205 1.000 0.950 183 HIS A O 1
ATOM 2772 N N . VAL A 1 184 ? 15.700 -52.221 -40.839 1.000 0.970 184 VAL A N 1
ATOM 2773 C CA . VAL A 1 184 ? 14.283 -52.247 -41.232 1.000 0.970 184 VAL A CA 1
ATOM 2774 C C . VAL A 1 184 ? 13.463 -51.237 -40.412 1.000 0.970 184 VAL A C 1
ATOM 2775 O O . VAL A 1 184 ? 12.590 -50.572 -40.966 1.000 0.970 184 VAL A O 1
ATOM 2788 N N . ALA A 1 185 ? 13.762 -51.050 -39.120 1.000 0.960 185 ALA A N 1
ATOM 2789 C CA . ALA A 1 185 ? 13.075 -50.074 -38.269 1.000 0.960 185 ALA A CA 1
ATOM 2790 C C . ALA A 1 185 ? 13.305 -48.626 -38.727 1.000 0.960 185 ALA A C 1
ATOM 2791 O O . ALA A 1 185 ? 12.354 -47.841 -38.749 1.000 0.960 185 ALA A O 1
ATOM 2798 N N . ALA A 1 186 ? 14.548 -48.298 -39.095 1.000 0.940 186 ALA A N 1
ATOM 2799 C CA . ALA A 1 186 ? 14.968 -46.956 -39.489 1.000 0.940 186 ALA A CA 1
ATOM 2800 C C . ALA A 1 186 ? 14.546 -46.590 -40.914 1.000 0.940 186 ALA A C 1
ATOM 2801 O O . ALA A 1 186 ? 14.175 -45.449 -41.174 1.000 0.940 186 ALA A O 1
ATOM 2808 N N . VAL A 1 187 ? 14.628 -47.549 -41.832 1.000 0.920 187 VAL A N 1
ATOM 2809 C CA . VAL A 1 187 ? 14.492 -47.271 -43.266 1.000 0.920 187 VAL A CA 1
ATOM 2810 C C . VAL A 1 187 ? 13.135 -47.705 -43.819 1.000 0.920 187 VAL A C 1
ATOM 2811 O O . VAL A 1 187 ? 12.706 -47.189 -44.841 1.000 0.920 187 VAL A O 1
ATOM 2824 N N . ASN A 1 188 ? 12.410 -48.588 -43.129 1.000 0.940 188 ASN A N 1
ATOM 2825 C CA . ASN A 1 188 ? 11.057 -49.017 -43.501 1.000 0.940 188 ASN A CA 1
ATOM 2826 C C . ASN A 1 188 ? 10.927 -49.583 -44.943 1.000 0.940 188 ASN A C 1
ATOM 2827 O O . ASN A 1 188 ? 10.137 -49.072 -45.741 1.000 0.940 188 ASN A O 1
ATOM 2838 N N . PRO A 1 189 ? 11.689 -50.636 -45.308 1.000 0.970 189 PRO A N 1
ATOM 2839 C CA . PRO A 1 189 ? 11.529 -51.310 -46.597 1.000 0.970 189 PRO A CA 1
ATOM 2840 C C . PRO A 1 189 ? 10.151 -51.977 -46.739 1.000 0.970 189 PRO A C 1
ATOM 2841 O O . PRO A 1 189 ? 9.614 -52.529 -45.779 1.000 0.970 189 PRO A O 1
ATOM 2852 N N . ARG A 1 190 ? 9.616 -51.999 -47.967 1.000 0.950 190 ARG A N 1
ATOM 2853 C CA . ARG A 1 190 ? 8.351 -52.675 -48.330 1.000 0.950 190 ARG A CA 1
ATOM 2854 C C . ARG A 1 190 ? 8.559 -54.105 -48.812 1.000 0.950 190 ARG A C 1
ATOM 2855 O O . ARG A 1 190 ? 7.683 -54.946 -48.645 1.000 0.950 190 ARG A O 1
ATOM 2876 N N . TYR A 1 191 ? 9.714 -54.365 -49.410 1.000 0.970 191 TYR A N 1
ATOM 2877 C CA . TYR A 1 191 ? 10.062 -55.648 -50.003 1.000 0.970 191 TYR A CA 1
ATOM 2878 C C . TYR A 1 191 ? 11.476 -56.048 -49.587 1.000 0.970 191 TYR A C 1
ATOM 2879 O O . TYR A 1 191 ? 12.301 -55.196 -49.258 1.000 0.970 191 TYR A O 1
ATOM 2897 N N . ILE A 1 192 ? 11.794 -57.340 -49.612 1.000 0.970 192 ILE A N 1
ATOM 2898 C CA . ILE A 1 192 ? 13.166 -57.806 -49.369 1.000 0.970 192 ILE A CA 1
ATOM 2899 C C . ILE A 1 192 ? 14.016 -57.501 -50.601 1.000 0.970 192 ILE A C 1
ATOM 2900 O O . ILE A 1 192 ? 15.066 -56.864 -50.519 1.000 0.970 192 ILE A O 1
ATOM 2916 N N . SER A 1 193 ? 13.531 -57.937 -51.755 1.000 0.960 193 SER A N 1
ATOM 2917 C CA . SER A 1 193 ? 14.258 -57.941 -53.014 1.000 0.960 193 SER A CA 1
ATOM 2918 C C . SER A 1 193 ? 13.350 -57.514 -54.165 1.000 0.960 193 SER A C 1
ATOM 2919 O O . SER A 1 193 ? 12.124 -57.537 -54.063 1.000 0.960 193 SER A O 1
ATOM 2927 N N . ARG A 1 194 ? 13.956 -57.091 -55.277 1.000 0.940 194 ARG A N 1
ATOM 2928 C CA . ARG A 1 194 ? 13.214 -56.566 -56.432 1.000 0.940 194 ARG A CA 1
ATOM 2929 C C . ARG A 1 194 ? 12.269 -57.586 -57.063 1.000 0.940 194 ARG A C 1
ATOM 2930 O O . ARG A 1 194 ? 11.236 -57.186 -57.572 1.000 0.940 194 ARG A O 1
ATOM 2951 N N . ASP A 1 195 ? 12.607 -58.875 -57.031 1.000 0.940 195 ASP A N 1
ATOM 2952 C CA . ASP A 1 195 ? 11.782 -59.971 -57.564 1.000 0.940 195 ASP A CA 1
ATOM 2953 C C . ASP A 1 195 ? 10.446 -60.147 -56.825 1.000 0.940 195 ASP A C 1
ATOM 2954 O O . ASP A 1 195 ? 9.533 -60.771 -57.357 1.000 0.940 195 ASP A O 1
ATOM 2963 N N . GLN A 1 196 ? 10.305 -59.559 -55.635 1.000 0.940 196 GLN A N 1
ATOM 2964 C CA . GLN A 1 196 ? 9.035 -59.507 -54.908 1.000 0.940 196 GLN A CA 1
ATOM 2965 C C . GLN A 1 196 ? 8.154 -58.323 -55.324 1.000 0.940 196 GLN A C 1
ATOM 2966 O O . GLN A 1 196 ? 6.959 -58.316 -55.030 1.000 0.940 196 GLN A O 1
ATOM 2980 N N . VAL A 1 197 ? 8.720 -57.317 -55.994 1.000 0.940 197 VAL A N 1
ATOM 2981 C CA . VAL A 1 197 ? 7.956 -56.180 -56.511 1.000 0.940 197 VAL A CA 1
ATOM 2982 C C . VAL A 1 197 ? 7.245 -56.634 -57.778 1.000 0.940 197 VAL A C 1
ATOM 2983 O O . VAL A 1 197 ? 7.875 -57.130 -58.712 1.000 0.940 197 VAL A O 1
ATOM 2996 N N . SER A 1 198 ? 5.924 -56.472 -57.828 1.000 0.930 198 SER A N 1
ATOM 2997 C CA . SER A 1 198 ? 5.158 -56.906 -58.994 1.000 0.930 198 SER A CA 1
ATOM 2998 C C . SER A 1 198 ? 5.535 -56.100 -60.242 1.000 0.930 198 SER A C 1
ATOM 2999 O O . SER A 1 198 ? 5.954 -54.937 -60.175 1.000 0.930 198 SER A O 1
ATOM 3007 N N . GLU A 1 199 ? 5.356 -56.704 -61.417 1.000 0.920 199 GLU A N 1
ATOM 3008 C CA . GLU A 1 199 ? 5.506 -55.969 -62.675 1.000 0.920 199 GLU A CA 1
ATOM 3009 C C . GLU A 1 199 ? 4.516 -54.809 -62.770 1.000 0.920 199 GLU A C 1
ATOM 3010 O O . GLU A 1 199 ? 4.872 -53.749 -63.278 1.000 0.920 199 GLU A O 1
ATOM 3022 N N . GLU A 1 200 ? 3.289 -54.991 -62.277 1.000 0.920 200 GLU A N 1
ATOM 3023 C CA . GLU A 1 200 ? 2.259 -53.953 -62.280 1.000 0.920 200 GLU A CA 1
ATOM 3024 C C . GLU A 1 200 ? 2.716 -52.719 -61.494 1.000 0.920 200 GLU A C 1
ATOM 3025 O O . GLU A 1 200 ? 2.684 -51.610 -62.029 1.000 0.920 200 GLU A O 1
ATOM 3037 N N . GLU A 1 201 ? 3.247 -52.914 -60.283 1.000 0.910 201 GLU A N 1
ATOM 3038 C CA . GLU A 1 201 ? 3.802 -51.832 -59.467 1.000 0.910 201 GLU A CA 1
ATOM 3039 C C . GLU A 1 201 ? 5.018 -51.184 -60.143 1.000 0.910 201 GLU A C 1
ATOM 3040 O O . GLU A 1 201 ? 5.080 -49.964 -60.301 1.000 0.910 201 GLU A O 1
ATOM 3052 N N . THR A 1 202 ? 5.955 -52.000 -60.631 1.000 0.910 202 THR A N 1
ATOM 3053 C CA . THR A 1 202 ? 7.149 -51.516 -61.339 1.000 0.910 202 THR A CA 1
ATOM 3054 C C . THR A 1 202 ? 6.786 -50.689 -62.584 1.000 0.910 202 THR A C 1
ATOM 3055 O O . THR A 1 202 ? 7.438 -49.689 -62.892 1.000 0.910 202 THR A O 1
ATOM 3066 N N . ASN A 1 203 ? 5.753 -51.089 -63.330 1.000 0.920 203 ASN A N 1
ATOM 3067 C CA . ASN A 1 203 ? 5.282 -50.395 -64.530 1.000 0.920 203 ASN A CA 1
ATOM 3068 C C . ASN A 1 203 ? 4.529 -49.111 -64.194 1.000 0.920 203 ASN A C 1
ATOM 3069 O O . ASN A 1 203 ? 4.718 -48.106 -64.882 1.000 0.920 203 ASN A O 1
ATOM 3080 N N . HIS A 1 204 ? 3.700 -49.137 -63.152 1.000 0.930 204 HIS A N 1
ATOM 3081 C CA . HIS A 1 204 ? 3.002 -47.955 -62.671 1.000 0.930 204 HIS A CA 1
ATOM 3082 C C . HIS A 1 204 ? 3.997 -46.855 -62.292 1.000 0.930 204 HIS A C 1
ATOM 3083 O O . HIS A 1 204 ? 3.897 -45.732 -62.787 1.000 0.930 204 HIS A O 1
ATOM 3097 N N . GLU A 1 205 ? 5.038 -47.205 -61.536 1.000 0.910 205 GLU A N 1
ATOM 3098 C CA . GLU A 1 205 ? 6.084 -46.259 -61.159 1.000 0.910 205 GLU A CA 1
ATOM 3099 C C . GLU A 1 205 ? 6.871 -45.768 -62.377 1.000 0.910 205 GLU A C 1
ATOM 3100 O O . GLU A 1 205 ? 7.102 -44.571 -62.554 1.000 0.910 205 GLU A O 1
ATOM 3112 N N . ARG A 1 206 ? 7.210 -46.672 -63.305 1.000 0.900 206 ARG A N 1
ATOM 3113 C CA . ARG A 1 206 ? 7.849 -46.288 -64.570 1.000 0.900 206 ARG A CA 1
ATOM 3114 C C . ARG A 1 206 ? 7.007 -45.265 -65.336 1.000 0.900 206 ARG A C 1
ATOM 3115 O O . ARG A 1 206 ? 7.575 -44.324 -65.896 1.000 0.900 206 ARG A O 1
ATOM 3136 N N . GLN A 1 207 ? 5.682 -45.412 -65.355 1.000 0.910 207 GLN A N 1
ATOM 3137 C CA . GLN A 1 207 ? 4.781 -44.448 -65.989 1.000 0.910 207 GLN A CA 1
ATOM 3138 C C . GLN A 1 207 ? 4.777 -43.103 -65.256 1.000 0.910 207 GLN A C 1
ATOM 3139 O O . GLN A 1 207 ? 4.923 -42.079 -65.931 1.000 0.910 207 GLN A O 1
ATOM 3153 N N . ILE A 1 208 ? 4.690 -43.097 -63.916 1.000 0.910 208 ILE A N 1
ATOM 3154 C CA . ILE A 1 208 ? 4.772 -41.876 -63.090 1.000 0.910 208 ILE A CA 1
ATOM 3155 C C . ILE A 1 208 ? 6.082 -41.124 -63.380 1.000 0.910 208 ILE A C 1
ATOM 3156 O O . ILE A 1 208 ? 6.065 -39.929 -63.684 1.000 0.910 208 ILE A O 1
ATOM 3172 N N . LEU A 1 209 ? 7.214 -41.831 -63.398 1.000 0.890 209 LEU A N 1
ATOM 3173 C CA . LEU A 1 209 ? 8.538 -41.260 -63.655 1.000 0.890 209 LEU A CA 1
ATOM 3174 C C . LEU A 1 209 ? 8.703 -40.743 -65.088 1.000 0.890 209 LEU A C 1
ATOM 3175 O O . LEU A 1 209 ? 9.360 -39.722 -65.303 1.000 0.890 209 LEU A O 1
ATOM 3191 N N . THR A 1 210 ? 8.108 -41.424 -66.071 1.000 0.870 210 THR A N 1
ATOM 3192 C CA . THR A 1 210 ? 8.132 -40.983 -67.474 1.000 0.870 210 THR A CA 1
ATOM 3193 C C . THR A 1 210 ? 7.323 -39.702 -67.653 1.000 0.870 210 THR A C 1
ATOM 3194 O O . THR A 1 210 ? 7.796 -38.771 -68.307 1.000 0.870 210 THR A O 1
ATOM 3205 N N . GLN A 1 211 ? 6.141 -39.616 -67.029 1.000 0.870 211 GLN A N 1
ATOM 3206 C CA . GLN A 1 211 ? 5.314 -38.407 -67.056 1.000 0.870 211 GLN A CA 1
ATOM 3207 C C . GLN A 1 211 ? 6.027 -37.214 -66.409 1.000 0.870 211 GLN A C 1
ATOM 3208 O O . GLN A 1 211 ? 6.074 -36.142 -67.015 1.000 0.870 211 GLN A O 1
ATOM 3222 N N . GLN A 1 212 ? 6.654 -37.414 -65.242 1.000 0.870 212 GLN A N 1
ATOM 3223 C CA . GLN A 1 212 ? 7.480 -36.384 -64.602 1.000 0.870 212 GLN A CA 1
ATOM 3224 C C . GLN A 1 212 ? 8.633 -35.930 -65.520 1.000 0.870 212 GLN A C 1
ATOM 3225 O O . GLN A 1 212 ? 8.870 -34.735 -65.672 1.000 0.870 212 GLN A O 1
ATOM 3239 N N . ALA A 1 213 ? 9.319 -36.855 -66.203 1.000 0.830 213 ALA A N 1
ATOM 3240 C CA . ALA A 1 213 ? 10.458 -36.525 -67.064 1.000 0.830 213 ALA A CA 1
ATOM 3241 C C . ALA A 1 213 ? 10.089 -35.763 -68.360 1.000 0.830 213 ALA A C 1
ATOM 3242 O O . ALA A 1 213 ? 10.831 -34.859 -68.746 1.000 0.830 213 ALA A O 1
ATOM 3249 N N . LEU A 1 214 ? 8.968 -36.078 -69.031 1.000 0.830 214 LEU A N 1
ATOM 3250 C CA . LEU A 1 214 ? 8.478 -35.312 -70.197 1.000 0.830 214 LEU A CA 1
ATOM 3251 C C . LEU A 1 214 ? 8.020 -33.896 -69.795 1.000 0.830 214 LEU A C 1
ATOM 3252 O O . LEU A 1 214 ? 8.261 -32.943 -70.539 1.000 0.830 214 LEU A O 1
ATOM 3268 N N . GLN A 1 215 ? 7.427 -33.739 -68.598 1.000 0.860 215 GLN A N 1
ATOM 3269 C CA . GLN A 1 215 ? 7.050 -32.427 -68.042 1.000 0.860 215 GLN A CA 1
ATOM 3270 C C . GLN A 1 215 ? 8.255 -31.535 -67.697 1.000 0.860 215 GLN A C 1
ATOM 3271 O O . GLN A 1 215 ? 8.114 -30.316 -67.652 1.000 0.860 215 GLN A O 1
ATOM 3285 N N . GLU A 1 216 ? 9.452 -32.102 -67.526 1.000 0.860 216 GLU A N 1
ATOM 3286 C CA . GLU A 1 216 ? 10.707 -31.346 -67.377 1.000 0.860 216 GLU A CA 1
ATOM 3287 C C . GLU A 1 216 ? 11.278 -30.844 -68.724 1.000 0.860 216 GLU A C 1
ATOM 3288 O O . GLU A 1 216 ? 12.339 -30.218 -68.760 1.000 0.860 216 GLU A O 1
ATOM 3300 N N . GLY A 1 217 ? 10.603 -31.108 -69.848 1.000 0.830 217 GLY A N 1
ATOM 3301 C CA . GLY A 1 217 ? 10.967 -30.557 -71.157 1.000 0.830 217 GLY A CA 1
ATOM 3302 C C . GLY A 1 217 ? 12.202 -31.192 -71.802 1.000 0.830 217 GLY A C 1
ATOM 3303 O O . GLY A 1 217 ? 12.928 -30.531 -72.543 1.000 0.830 217 GLY A O 1
ATOM 3307 N N . LYS A 1 218 ? 12.481 -32.466 -71.525 1.000 0.730 218 LYS A N 1
ATOM 3308 C CA . LYS A 1 218 ? 13.664 -33.168 -72.049 1.000 0.730 218 LYS A CA 1
ATOM 3309 C C . LYS A 1 218 ? 13.372 -33.944 -73.345 1.000 0.730 218 LYS A C 1
ATOM 3310 O O . LYS A 1 218 ? 12.236 -34.355 -73.564 1.000 0.730 218 LYS A O 1
ATOM 3329 N N . PRO A 1 219 ? 14.378 -34.193 -74.208 1.000 0.770 219 PRO A N 1
ATOM 3330 C CA . PRO A 1 219 ? 14.202 -35.023 -75.400 1.000 0.770 219 PRO A CA 1
ATOM 3331 C C . PRO A 1 219 ? 14.044 -36.511 -75.026 1.000 0.770 219 PRO A C 1
ATOM 3332 O O . PRO A 1 219 ? 14.717 -37.011 -74.120 1.000 0.770 219 PRO A O 1
ATOM 3343 N N . GLU A 1 220 ? 13.167 -37.230 -75.733 1.000 0.720 220 GLU A N 1
ATOM 3344 C CA . GLU A 1 220 ? 12.770 -38.623 -75.435 1.000 0.720 220 GLU A CA 1
ATOM 3345 C C . GLU A 1 220 ? 13.937 -39.606 -75.270 1.000 0.720 220 GLU A C 1
ATOM 3346 O O . GLU A 1 220 ? 13.897 -40.496 -74.421 1.000 0.720 220 GLU A O 1
ATOM 3358 N N . ASN A 1 221 ? 15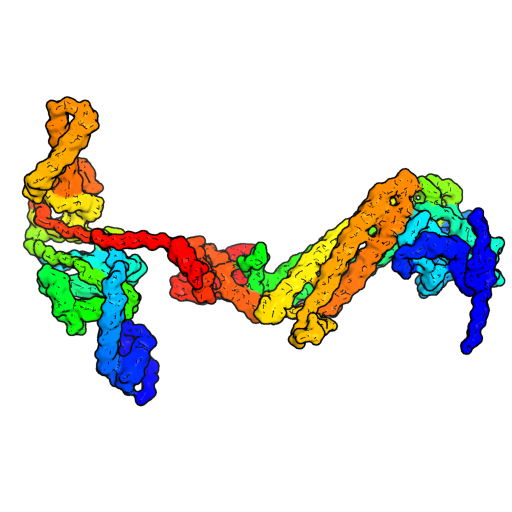.008 -39.445 -76.047 1.000 0.740 221 ASN A N 1
ATOM 3359 C CA . ASN A 1 221 ? 16.183 -40.314 -75.970 1.000 0.740 221 ASN A CA 1
ATOM 3360 C C . ASN A 1 221 ? 16.897 -40.248 -74.603 1.000 0.740 221 ASN A C 1
ATOM 3361 O O . ASN A 1 221 ? 17.507 -41.227 -74.174 1.000 0.740 221 ASN A O 1
ATOM 3372 N N . ILE A 1 222 ? 16.817 -39.110 -73.909 1.000 0.790 222 ILE A N 1
ATOM 3373 C CA . ILE A 1 222 ? 17.361 -38.925 -72.558 1.000 0.790 222 ILE A CA 1
ATOM 3374 C C . ILE A 1 222 ? 16.355 -39.416 -71.507 1.000 0.790 222 ILE A C 1
ATOM 3375 O O . ILE A 1 222 ? 16.770 -39.936 -70.469 1.000 0.790 222 ILE A O 1
ATOM 3391 N N . VAL A 1 223 ? 15.049 -39.313 -71.795 1.000 0.820 223 VAL A N 1
ATOM 3392 C CA . VAL A 1 223 ? 13.966 -39.715 -70.883 1.000 0.820 223 VAL A CA 1
ATOM 3393 C C . VAL A 1 223 ? 14.087 -41.184 -70.486 1.000 0.820 223 VAL A C 1
ATOM 3394 O O . VAL A 1 223 ? 14.092 -41.468 -69.295 1.000 0.820 223 VAL A O 1
ATOM 3407 N N . ALA A 1 224 ? 14.272 -42.110 -71.429 1.000 0.810 224 ALA A N 1
ATOM 3408 C CA . ALA A 1 224 ? 14.323 -43.544 -71.115 1.000 0.810 224 ALA A CA 1
ATOM 3409 C C . ALA A 1 224 ? 15.423 -43.901 -70.093 1.000 0.810 224 ALA A C 1
ATOM 3410 O O . ALA A 1 224 ? 15.140 -44.478 -69.043 1.000 0.810 224 ALA A O 1
ATOM 3417 N N . LYS A 1 225 ? 16.669 -43.480 -70.348 1.000 0.830 225 LYS A N 1
ATOM 3418 C CA . LYS A 1 225 ? 17.789 -43.692 -69.413 1.000 0.830 225 LYS A CA 1
ATOM 3419 C C . LYS A 1 225 ? 17.578 -42.986 -68.075 1.000 0.830 225 LYS A C 1
ATOM 3420 O O . LYS A 1 225 ? 17.948 -43.518 -67.031 1.000 0.830 225 LYS A O 1
ATOM 3439 N N . MET A 1 226 ? 17.009 -41.778 -68.091 1.000 0.860 226 MET A N 1
ATOM 3440 C CA . MET A 1 226 ? 16.696 -41.058 -66.855 1.000 0.860 226 MET A CA 1
ATOM 3441 C C . MET A 1 226 ? 15.674 -41.812 -66.009 1.000 0.860 226 MET A C 1
ATOM 3442 O O . MET A 1 226 ? 15.881 -41.969 -64.806 1.000 0.860 226 MET A O 1
ATOM 3456 N N . VAL A 1 227 ? 14.592 -42.275 -66.631 1.000 0.890 227 VAL A N 1
ATOM 3457 C CA . VAL A 1 227 ? 13.535 -43.041 -65.971 1.000 0.890 227 VAL A CA 1
ATOM 3458 C C . VAL A 1 227 ? 14.108 -44.324 -65.382 1.000 0.890 227 VAL A C 1
ATOM 3459 O O . VAL A 1 227 ? 13.812 -44.628 -64.240 1.000 0.890 227 VAL A O 1
ATOM 3472 N N . GLU A 1 228 ? 14.993 -45.030 -66.085 1.000 0.870 228 GLU A N 1
ATOM 3473 C CA . GLU A 1 228 ? 15.635 -46.253 -65.585 1.000 0.870 228 GLU A CA 1
ATOM 3474 C C . GLU A 1 228 ? 16.547 -46.001 -64.367 1.000 0.870 228 GLU A C 1
ATOM 3475 O O . GLU A 1 228 ? 16.567 -46.789 -63.424 1.000 0.870 228 GLU A O 1
ATOM 3487 N N . GLY A 1 229 ? 17.255 -44.866 -64.327 1.000 0.900 229 GLY A N 1
ATOM 3488 C CA . GLY A 1 229 ? 18.017 -44.434 -63.149 1.000 0.900 229 GLY A CA 1
ATOM 3489 C C . GLY A 1 229 ? 17.129 -44.030 -61.967 1.000 0.900 229 GLY A C 1
ATOM 3490 O O . GLY A 1 229 ? 17.425 -44.381 -60.824 1.000 0.900 229 GLY A O 1
ATOM 3494 N N . ARG A 1 230 ? 16.017 -43.328 -62.233 1.000 0.910 230 ARG A N 1
ATOM 3495 C CA . ARG A 1 230 ? 15.015 -42.992 -61.206 1.000 0.910 230 ARG A CA 1
ATOM 3496 C C . ARG A 1 230 ? 14.305 -44.247 -60.680 1.000 0.910 230 ARG A C 1
ATOM 3497 O O . ARG A 1 230 ? 14.116 -44.360 -59.478 1.000 0.910 230 ARG A O 1
ATOM 3518 N N . LEU A 1 231 ? 14.018 -45.222 -61.541 1.000 0.920 231 LEU A N 1
ATOM 3519 C CA . LEU A 1 231 ? 13.451 -46.518 -61.160 1.000 0.920 231 LEU A CA 1
ATOM 3520 C C . LEU A 1 231 ? 14.438 -47.340 -60.313 1.000 0.920 231 LEU A C 1
ATOM 3521 O O . LEU A 1 231 ? 14.041 -48.023 -59.376 1.000 0.920 231 LEU A O 1
ATOM 3537 N N . ASN A 1 232 ? 15.744 -47.242 -60.594 1.000 0.920 232 ASN A N 1
ATOM 3538 C CA . ASN A 1 232 ? 16.769 -47.825 -59.726 1.000 0.920 232 ASN A CA 1
ATOM 3539 C C . ASN A 1 232 ? 16.768 -47.201 -58.327 1.000 0.920 232 ASN A C 1
ATOM 3540 O O . ASN A 1 232 ? 16.847 -47.946 -57.354 1.000 0.920 232 ASN A O 1
ATOM 3551 N N . LYS A 1 233 ? 16.630 -45.874 -58.219 1.000 0.920 233 LYS A N 1
ATOM 3552 C CA . LYS A 1 233 ? 16.470 -45.209 -56.918 1.000 0.920 233 LYS A CA 1
ATOM 3553 C C . LYS A 1 233 ? 15.201 -45.655 -56.194 1.000 0.920 233 LYS A C 1
ATOM 3554 O O . LYS A 1 233 ? 15.263 -45.912 -55.002 1.000 0.920 233 LYS A O 1
ATOM 3573 N N . PHE A 1 234 ? 14.090 -45.822 -56.914 1.000 0.930 234 PHE A N 1
ATOM 3574 C CA . PHE A 1 234 ? 12.845 -46.328 -56.331 1.000 0.930 234 PHE A CA 1
ATOM 3575 C C . PHE A 1 234 ? 13.042 -47.688 -55.632 1.000 0.930 234 PHE A C 1
ATOM 3576 O O . PHE A 1 234 ? 12.678 -47.830 -54.470 1.000 0.930 234 PHE A O 1
ATOM 3593 N N . PHE A 1 235 ? 13.708 -48.664 -56.265 1.000 0.940 235 PHE A N 1
ATOM 3594 C CA . PHE A 1 235 ? 14.032 -49.946 -55.611 1.000 0.940 235 PHE A CA 1
ATOM 3595 C C . PHE A 1 235 ? 14.993 -49.810 -54.431 1.000 0.940 235 PHE A C 1
ATOM 3596 O O . PHE A 1 235 ? 14.877 -50.548 -53.458 1.000 0.940 235 PHE A O 1
ATOM 3613 N N . GLU A 1 236 ? 15.949 -48.888 -54.517 1.000 0.940 236 GLU A N 1
ATOM 3614 C CA . GLU A 1 236 ? 16.848 -48.589 -53.401 1.000 0.940 236 GLU A CA 1
ATOM 3615 C C . GLU A 1 236 ? 16.113 -47.969 -52.204 1.000 0.940 236 GLU A C 1
ATOM 3616 O O . GLU A 1 236 ? 16.625 -48.070 -51.097 1.000 0.940 236 GLU A O 1
ATOM 3628 N N . GLU A 1 237 ? 14.928 -47.375 -52.382 1.000 0.940 237 GLU A N 1
ATOM 3629 C CA . GLU A 1 237 ? 14.087 -46.879 -51.283 1.000 0.940 237 GLU A CA 1
ATOM 3630 C C . GLU A 1 237 ? 13.180 -47.965 -50.697 1.000 0.940 237 GLU A C 1
ATOM 3631 O O . GLU A 1 237 ? 12.975 -47.987 -49.486 1.000 0.940 237 GLU A O 1
ATOM 3643 N N . ILE A 1 238 ? 12.655 -48.885 -51.514 1.000 0.950 238 ILE A N 1
ATOM 3644 C CA . ILE A 1 238 ? 11.622 -49.836 -51.063 1.000 0.950 238 ILE A CA 1
ATOM 3645 C C . ILE A 1 238 ? 12.117 -51.269 -50.821 1.000 0.950 238 ILE A C 1
ATOM 3646 O O . ILE A 1 238 ? 11.435 -52.020 -50.121 1.000 0.950 238 ILE A O 1
ATOM 3662 N N . CYS A 1 239 ? 13.257 -51.678 -51.387 1.000 0.970 239 CYS A N 1
ATOM 3663 C CA . CYS A 1 239 ? 13.794 -53.034 -51.251 1.000 0.970 239 CYS A CA 1
ATOM 3664 C C . CYS A 1 239 ? 14.950 -53.072 -50.242 1.000 0.970 239 CYS A C 1
ATOM 3665 O O . CYS A 1 239 ? 16.019 -52.519 -50.509 1.000 0.970 239 CYS A O 1
ATOM 3673 N N . LEU A 1 240 ? 14.771 -53.804 -49.135 1.000 0.970 240 LEU A N 1
ATOM 3674 C CA . LEU A 1 240 ? 15.748 -53.962 -48.048 1.000 0.970 240 LEU A CA 1
ATOM 3675 C C . LEU A 1 240 ? 17.159 -54.248 -48.571 1.000 0.970 240 LEU A C 1
ATOM 3676 O O . LEU A 1 240 ? 18.118 -53.615 -48.154 1.000 0.970 240 LEU A O 1
ATOM 3692 N N . LEU A 1 241 ? 17.296 -55.180 -49.514 1.000 0.970 241 LEU A N 1
ATOM 3693 C CA . LEU A 1 241 ? 18.593 -55.624 -50.024 1.000 0.970 241 LEU A CA 1
ATOM 3694 C C . LEU A 1 241 ? 19.346 -54.579 -50.862 1.000 0.970 241 LEU A C 1
ATOM 3695 O O . LEU A 1 241 ? 20.570 -54.688 -51.003 1.000 0.970 241 LEU A O 1
ATOM 3711 N N . ASP A 1 242 ? 18.641 -53.599 -51.428 1.000 0.970 242 ASP A N 1
ATOM 3712 C CA . ASP A 1 242 ? 19.228 -52.547 -52.260 1.000 0.970 242 ASP A CA 1
ATOM 3713 C C . ASP A 1 242 ? 19.490 -51.239 -51.511 1.000 0.970 242 ASP A C 1
ATOM 3714 O O . ASP A 1 242 ? 20.243 -50.407 -52.027 1.000 0.970 242 ASP A O 1
ATOM 3723 N N . GLN A 1 243 ? 18.933 -51.092 -50.308 1.000 0.960 243 GLN A N 1
ATOM 3724 C CA . GLN A 1 243 ? 19.168 -49.967 -49.409 1.000 0.960 243 GLN A CA 1
ATOM 3725 C C . GLN A 1 243 ? 20.633 -49.915 -48.944 1.000 0.960 243 GLN A C 1
ATOM 3726 O O . GLN A 1 243 ? 21.285 -50.946 -48.738 1.000 0.960 243 GLN A O 1
ATOM 3740 N N . ALA A 1 244 ? 21.144 -48.696 -48.750 1.000 0.950 244 ALA A N 1
ATOM 3741 C CA . ALA A 1 244 ? 22.435 -48.451 -48.109 1.000 0.950 244 ALA A CA 1
ATOM 3742 C C . ALA A 1 244 ? 22.329 -48.752 -46.611 1.000 0.950 244 ALA A C 1
ATOM 3743 O O . ALA A 1 244 ? 21.448 -48.234 -45.921 1.000 0.950 244 ALA A O 1
ATOM 3750 N N . PHE A 1 245 ? 23.205 -49.609 -46.096 1.000 0.960 245 PHE A N 1
ATOM 3751 C CA . PHE A 1 245 ? 23.084 -50.113 -44.740 1.000 0.960 245 PHE A CA 1
ATOM 3752 C C . PHE A 1 245 ? 23.320 -49.001 -43.703 1.000 0.960 245 PHE A C 1
ATOM 3753 O O . PHE A 1 245 ? 24.407 -48.449 -43.615 1.000 0.960 245 PHE A O 1
ATOM 3770 N N . VAL A 1 246 ? 22.317 -48.675 -42.875 1.000 0.940 246 VAL A N 1
ATOM 3771 C CA . VAL A 1 246 ? 22.391 -47.558 -41.902 1.000 0.940 246 VAL A CA 1
ATOM 3772 C C . VAL A 1 246 ? 23.629 -47.536 -40.988 1.000 0.940 246 VAL A C 1
ATOM 3773 O O . VAL A 1 246 ? 24.083 -46.445 -40.657 1.000 0.940 246 VAL A O 1
ATOM 3786 N N . LYS A 1 247 ? 24.196 -48.689 -40.581 1.000 0.890 247 LYS A N 1
ATOM 3787 C CA . LYS A 1 247 ? 25.450 -48.743 -39.789 1.000 0.890 247 LYS A CA 1
ATOM 3788 C C . LYS A 1 247 ? 26.712 -48.536 -40.636 1.000 0.890 247 LYS A C 1
ATOM 3789 O O . LYS A 1 247 ? 27.731 -48.129 -40.086 1.000 0.890 247 LYS A O 1
ATOM 3808 N N . ASN A 1 248 ? 26.650 -48.847 -41.930 1.000 0.900 248 ASN A N 1
ATOM 3809 C CA . ASN A 1 248 ? 27.743 -48.672 -42.881 1.000 0.900 248 ASN A CA 1
ATOM 3810 C C . ASN A 1 248 ? 27.211 -48.312 -44.293 1.000 0.900 248 ASN A C 1
ATOM 3811 O O . ASN A 1 248 ? 27.002 -49.219 -45.104 1.000 0.900 248 ASN A O 1
ATOM 3822 N N . PRO A 1 249 ? 26.978 -47.015 -44.606 1.000 0.930 249 PRO A N 1
ATOM 3823 C CA . PRO A 1 249 ? 26.355 -46.575 -45.865 1.000 0.930 249 PRO A CA 1
ATOM 3824 C C . PRO A 1 249 ? 27.162 -46.875 -47.137 1.000 0.930 249 PRO A C 1
ATOM 3825 O O . PRO A 1 249 ? 26.624 -46.751 -48.238 1.000 0.930 249 PRO A O 1
ATOM 3836 N N . ASP A 1 250 ? 28.431 -47.264 -46.988 1.000 0.920 250 ASP A N 1
ATOM 3837 C CA . ASP A 1 250 ? 29.306 -47.665 -48.095 1.000 0.920 250 ASP A CA 1
ATOM 3838 C C . ASP A 1 250 ? 28.944 -49.051 -48.663 1.000 0.920 250 ASP A C 1
ATOM 3839 O O . ASP A 1 250 ? 29.394 -49.416 -49.750 1.000 0.920 250 ASP A O 1
ATOM 3848 N N . GLU A 1 251 ? 28.104 -49.820 -47.963 1.000 0.940 251 GLU A N 1
ATOM 3849 C CA . GLU A 1 251 ? 27.644 -51.144 -48.373 1.000 0.940 251 GLU A CA 1
ATOM 3850 C C . GLU A 1 251 ? 26.115 -51.188 -48.475 1.000 0.940 251 GLU A C 1
ATOM 3851 O O . GLU A 1 251 ? 25.377 -50.612 -47.673 1.000 0.940 251 GLU A O 1
ATOM 3863 N N . LYS A 1 252 ? 25.612 -51.928 -49.462 1.000 0.960 252 LYS A N 1
ATOM 3864 C CA . LYS A 1 252 ? 24.199 -52.306 -49.535 1.000 0.960 252 LYS A CA 1
ATOM 3865 C C . LYS A 1 252 ? 23.924 -53.473 -48.594 1.000 0.960 252 LYS A C 1
ATOM 3866 O O . LYS A 1 252 ? 24.782 -54.333 -48.393 1.000 0.960 252 LYS A O 1
ATOM 3885 N N . VAL A 1 253 ? 22.698 -53.591 -48.092 1.000 0.970 253 VAL A N 1
ATOM 3886 C CA . VAL A 1 253 ? 22.313 -54.674 -47.165 1.000 0.970 253 VAL A CA 1
ATOM 3887 C C . VAL A 1 253 ? 22.620 -56.066 -47.722 1.000 0.970 253 VAL A C 1
ATOM 3888 O O . VAL A 1 253 ? 23.127 -56.917 -46.992 1.000 0.970 253 VAL A O 1
ATOM 3901 N N . LYS A 1 254 ? 22.401 -56.299 -49.025 1.000 0.960 254 LYS A N 1
ATOM 3902 C CA . LYS A 1 254 ? 22.760 -57.579 -49.661 1.000 0.960 254 LYS A CA 1
ATOM 3903 C C . LYS A 1 254 ? 24.221 -57.984 -49.469 1.000 0.960 254 LYS A C 1
ATOM 3904 O O . LYS A 1 254 ? 24.507 -59.174 -49.462 1.000 0.960 254 LYS A O 1
ATOM 3923 N N . GLN A 1 255 ? 25.134 -57.029 -49.295 1.000 0.960 255 GLN A N 1
ATOM 3924 C CA . GLN A 1 255 ? 26.554 -57.297 -49.057 1.000 0.960 255 GLN A CA 1
ATOM 3925 C C . GLN A 1 255 ? 26.809 -57.699 -47.606 1.000 0.960 255 GLN A C 1
ATOM 3926 O O . GLN A 1 255 ? 27.448 -58.719 -47.369 1.000 0.960 255 GLN A O 1
ATOM 3940 N N . VAL A 1 256 ? 26.236 -56.962 -46.653 1.000 0.950 256 VAL A N 1
ATOM 3941 C CA . VAL A 1 256 ? 26.333 -57.258 -45.213 1.000 0.950 256 VAL A CA 1
ATOM 3942 C C . VAL A 1 256 ? 25.824 -58.668 -44.912 1.000 0.950 256 VAL A C 1
ATOM 3943 O O . VAL A 1 256 ? 26.466 -59.440 -44.203 1.000 0.950 256 VAL A O 1
ATOM 3956 N N . ILE A 1 257 ? 24.691 -59.031 -45.511 1.000 0.950 257 ILE A N 1
ATOM 3957 C CA . ILE A 1 257 ? 24.077 -60.347 -45.334 1.000 0.950 257 ILE A CA 1
ATOM 3958 C C . ILE A 1 257 ? 24.886 -61.442 -46.059 1.000 0.950 257 ILE A C 1
ATOM 3959 O O . ILE A 1 257 ? 25.159 -62.491 -45.473 1.000 0.950 257 ILE A O 1
ATOM 3975 N N . ALA A 1 258 ? 25.353 -61.205 -47.293 1.000 0.940 258 ALA A N 1
ATOM 3976 C CA . ALA A 1 258 ? 26.175 -62.171 -48.033 1.000 0.940 258 ALA A CA 1
ATOM 3977 C C . ALA A 1 258 ? 27.545 -62.423 -47.385 1.000 0.940 258 ALA A C 1
ATOM 3978 O O . ALA A 1 258 ? 28.035 -63.550 -47.424 1.000 0.940 258 ALA A O 1
ATOM 3985 N N . ALA A 1 259 ? 28.139 -61.419 -46.728 1.000 0.930 259 ALA A N 1
ATOM 3986 C CA . ALA A 1 259 ? 29.375 -61.575 -45.959 1.000 0.930 259 ALA A CA 1
ATOM 3987 C C . ALA A 1 259 ? 29.249 -62.617 -44.826 1.000 0.930 259 ALA A C 1
ATOM 3988 O O . ALA A 1 259 ? 30.261 -63.118 -44.338 1.000 0.930 259 ALA A O 1
ATOM 3995 N N . LYS A 1 260 ? 28.017 -62.982 -44.437 1.000 0.920 260 LYS A N 1
ATOM 3996 C CA . LYS A 1 260 ? 27.691 -64.027 -43.454 1.000 0.920 260 LYS A CA 1
ATOM 3997 C C . LYS A 1 260 ? 27.198 -65.338 -44.084 1.000 0.920 260 LYS A C 1
ATOM 3998 O O . LYS A 1 260 ? 26.773 -66.225 -43.352 1.000 0.920 260 LYS A O 1
ATOM 4017 N N . ASN A 1 261 ? 27.238 -65.464 -45.417 1.000 0.940 261 ASN A N 1
ATOM 4018 C CA . ASN A 1 261 ? 26.579 -66.534 -46.187 1.000 0.940 261 ASN A CA 1
ATOM 4019 C C . ASN A 1 261 ? 25.098 -66.710 -45.810 1.000 0.940 261 ASN A C 1
ATOM 4020 O O . ASN A 1 261 ? 24.561 -67.819 -45.838 1.000 0.940 261 ASN A O 1
ATOM 4031 N N . ALA A 1 262 ? 24.463 -65.596 -45.440 1.000 0.960 262 ALA A N 1
ATOM 4032 C CA . ALA A 1 262 ? 23.097 -65.571 -44.966 1.000 0.960 262 ALA A CA 1
ATOM 4033 C C . ALA A 1 262 ? 22.137 -65.054 -46.045 1.000 0.960 262 ALA A C 1
ATOM 4034 O O . ALA A 1 262 ? 22.544 -64.565 -47.101 1.000 0.960 262 ALA A O 1
ATOM 4041 N N . THR A 1 263 ? 20.842 -65.141 -45.760 1.000 0.960 263 THR A N 1
ATOM 4042 C CA . THR A 1 263 ? 19.762 -64.519 -46.539 1.000 0.960 263 THR A CA 1
ATOM 4043 C C . THR A 1 263 ? 18.678 -64.009 -45.593 1.000 0.960 263 THR A C 1
ATOM 4044 O O . THR A 1 263 ? 18.584 -64.472 -44.460 1.000 0.960 263 THR A O 1
ATOM 4055 N N . VAL A 1 264 ? 17.852 -63.058 -46.033 1.000 0.970 264 VAL A N 1
ATOM 4056 C CA . VAL A 1 264 ? 16.654 -62.656 -45.279 1.000 0.970 264 VAL A CA 1
ATOM 4057 C C . VAL A 1 264 ? 15.515 -63.565 -45.701 1.000 0.970 264 VAL A C 1
ATOM 4058 O O . VAL A 1 264 ? 15.100 -63.513 -46.855 1.000 0.970 264 VAL A O 1
ATOM 4071 N N . GLN A 1 265 ? 14.989 -64.372 -44.786 1.000 0.970 265 GLN A N 1
ATOM 4072 C CA . GLN A 1 265 ? 13.764 -65.122 -45.051 1.000 0.970 265 GLN A CA 1
ATOM 4073 C C . GLN A 1 265 ? 12.566 -64.182 -45.056 1.000 0.970 265 GLN A C 1
ATOM 4074 O O . GLN A 1 265 ? 11.748 -64.193 -45.971 1.000 0.970 265 GLN A O 1
ATOM 4088 N N . THR A 1 266 ? 12.445 -63.395 -43.991 1.000 0.970 266 THR A N 1
ATOM 4089 C CA . THR A 1 266 ? 11.328 -62.483 -43.786 1.000 0.970 266 THR A CA 1
ATOM 4090 C C . THR A 1 266 ? 11.679 -61.438 -42.735 1.000 0.970 266 THR A C 1
ATOM 4091 O O . THR A 1 266 ? 12.658 -61.569 -41.994 1.000 0.970 266 THR A O 1
ATOM 4102 N N . PHE A 1 267 ? 10.861 -60.400 -42.661 1.000 0.970 267 PHE A N 1
ATOM 4103 C CA . PHE A 1 267 ? 10.839 -59.452 -41.565 1.000 0.970 267 PHE A CA 1
ATOM 4104 C C . PHE A 1 267 ? 9.405 -58.993 -41.323 1.000 0.970 267 PHE A C 1
ATOM 4105 O O . PHE A 1 267 ? 8.579 -58.981 -42.232 1.000 0.970 267 PHE A O 1
ATOM 4122 N N . VAL A 1 268 ? 9.121 -58.577 -40.097 1.000 0.980 268 VAL A N 1
ATOM 4123 C CA . VAL A 1 268 ? 7.873 -57.919 -39.719 1.000 0.980 268 VAL A CA 1
ATOM 4124 C C . VAL A 1 268 ? 8.241 -56.653 -38.980 1.000 0.980 268 VAL A C 1
ATOM 4125 O O . VAL A 1 268 ? 9.105 -56.667 -38.105 1.000 0.980 268 VAL A O 1
ATOM 4138 N N . ARG A 1 269 ? 7.576 -55.562 -39.332 1.000 0.970 269 ARG A N 1
ATOM 4139 C CA . ARG A 1 269 ? 7.759 -54.252 -38.721 1.000 0.970 269 ARG A CA 1
ATOM 4140 C C . ARG A 1 269 ? 6.402 -53.714 -38.305 1.000 0.970 269 ARG A C 1
ATOM 4141 O O . ARG A 1 269 ? 5.490 -53.721 -39.125 1.000 0.970 269 ARG A O 1
ATOM 4162 N N . TYR A 1 270 ? 6.304 -53.201 -37.082 1.000 0.970 270 TYR A N 1
ATOM 4163 C CA . TYR A 1 270 ? 5.151 -52.452 -36.584 1.000 0.970 270 TYR A CA 1
ATOM 4164 C C . TYR A 1 270 ? 5.573 -51.089 -36.057 1.000 0.970 270 TYR A C 1
ATOM 4165 O O . TYR A 1 270 ? 6.565 -50.965 -35.342 1.000 0.970 270 TYR A O 1
ATOM 4183 N N . GLU A 1 271 ? 4.772 -50.077 -36.363 1.000 0.950 271 GLU A N 1
ATOM 4184 C CA . GLU A 1 271 ? 4.845 -48.752 -35.762 1.000 0.950 271 GLU A CA 1
ATOM 4185 C C . GLU A 1 271 ? 3.513 -48.437 -35.074 1.000 0.950 271 GLU A C 1
ATOM 4186 O O . GLU A 1 271 ? 2.437 -48.641 -35.644 1.000 0.950 271 GLU A O 1
ATOM 4198 N N . VAL A 1 272 ? 3.585 -47.990 -33.819 1.000 0.950 272 VAL A N 1
ATOM 4199 C CA . VAL A 1 272 ? 2.412 -47.758 -32.968 1.000 0.950 272 VAL A CA 1
ATOM 4200 C C . VAL A 1 272 ? 1.493 -46.726 -33.613 1.000 0.950 272 VAL A C 1
ATOM 4201 O O . VAL A 1 272 ? 1.892 -45.585 -33.857 1.000 0.950 272 VAL A O 1
ATOM 4214 N N . GLY A 1 273 ? 0.247 -47.134 -33.863 1.000 0.910 273 GLY A N 1
ATOM 4215 C CA . GLY A 1 273 ? -0.791 -46.258 -34.405 1.000 0.910 273 GLY A CA 1
ATOM 4216 C C . GLY A 1 273 ? -0.661 -45.955 -35.899 1.000 0.910 273 GLY A C 1
ATOM 4217 O O . GLY A 1 273 ? -1.439 -45.168 -36.434 1.000 0.910 273 GLY A O 1
ATOM 4221 N N . GLU A 1 274 ? 0.286 -46.579 -36.598 1.000 0.890 274 GLU A N 1
ATOM 4222 C CA . GLU A 1 274 ? 0.424 -46.477 -38.051 1.000 0.890 274 GLU A CA 1
ATOM 4223 C C . GLU A 1 274 ? -0.901 -46.803 -38.752 1.000 0.890 274 GLU A C 1
ATOM 4224 O O . GLU A 1 274 ? -1.511 -47.832 -38.471 1.000 0.890 274 GLU A O 1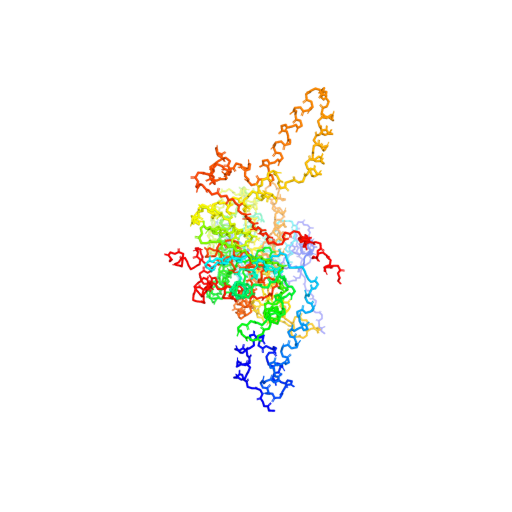
ATOM 4236 N N . GLY A 1 275 ? -1.365 -45.942 -39.660 1.000 0.830 275 GLY A N 1
ATOM 4237 C CA . GLY A 1 275 ? -2.647 -46.117 -40.356 1.000 0.830 275 GLY A CA 1
ATOM 4238 C C . GLY A 1 275 ? -3.892 -45.779 -39.525 1.000 0.830 275 GLY A C 1
ATOM 4239 O O . GLY A 1 275 ? -5.003 -45.926 -40.027 1.000 0.830 275 GLY A O 1
ATOM 4243 N N . ILE A 1 276 ? -3.736 -45.320 -38.280 1.000 0.850 276 ILE A N 1
ATOM 4244 C CA . ILE A 1 276 ? -4.832 -44.782 -37.468 1.000 0.850 276 ILE A CA 1
ATOM 4245 C C . ILE A 1 276 ? -4.835 -43.259 -37.609 1.000 0.850 276 ILE A C 1
ATOM 4246 O O . ILE A 1 276 ? -3.822 -42.601 -37.368 1.000 0.850 276 ILE A O 1
ATOM 4262 N N . GLU A 1 277 ? -5.979 -42.681 -37.976 1.000 0.700 277 GLU A N 1
ATOM 4263 C CA . GLU A 1 277 ? -6.135 -41.226 -38.012 1.000 0.700 277 GLU A CA 1
ATOM 4264 C C . GLU A 1 277 ? -5.996 -40.638 -36.604 1.000 0.700 277 GLU A C 1
ATOM 4265 O O . GLU A 1 277 ? -6.861 -40.794 -35.736 1.000 0.700 277 GLU A O 1
ATOM 4277 N N . LYS A 1 278 ? -4.896 -39.915 -36.382 1.000 0.620 278 LYS A N 1
ATOM 4278 C CA . LYS A 1 278 ? -4.738 -39.094 -35.187 1.000 0.620 278 LYS A CA 1
ATOM 4279 C C . LYS A 1 278 ? -5.586 -37.847 -35.372 1.000 0.620 278 LYS A C 1
ATOM 4280 O O . LYS A 1 278 ? -5.290 -37.008 -36.222 1.000 0.620 278 LYS A O 1
ATOM 4299 N N . ARG A 1 279 ? -6.638 -37.704 -34.568 1.000 0.550 279 ARG A N 1
ATOM 4300 C CA . ARG A 1 279 ? -7.309 -36.410 -34.448 1.000 0.550 279 ARG A CA 1
ATOM 4301 C C . ARG A 1 279 ? -6.284 -35.385 -33.981 1.000 0.550 279 ARG A C 1
ATOM 4302 O O . ARG A 1 279 ? -5.696 -35.532 -32.915 1.000 0.550 279 ARG A O 1
ATOM 4323 N N . GLN A 1 280 ? -6.091 -34.333 -34.764 1.000 0.510 280 GLN A N 1
ATOM 4324 C CA . GLN A 1 280 ? -5.526 -33.108 -34.223 1.000 0.510 280 GLN A CA 1
ATOM 4325 C C . GLN A 1 280 ? -6.620 -32.433 -33.403 1.000 0.510 280 GLN A C 1
ATOM 4326 O O . GLN A 1 280 ? -7.517 -31.798 -33.953 1.000 0.510 280 GLN A O 1
ATOM 4340 N N . GLU A 1 281 ? -6.577 -32.611 -32.086 1.000 0.480 281 GLU A N 1
ATOM 4341 C CA . GLU A 1 281 ? -7.415 -31.832 -31.182 1.000 0.480 281 GLU A CA 1
ATOM 4342 C C . GLU A 1 281 ? -6.874 -30.403 -31.123 1.000 0.480 281 GLU A C 1
ATOM 4343 O O . GLU A 1 281 ? -5.837 -30.118 -30.522 1.000 0.480 281 GLU A O 1
ATOM 4355 N N . ASN A 1 282 ? -7.576 -29.482 -31.783 1.000 0.450 282 ASN A N 1
ATOM 4356 C CA . ASN A 1 282 ? -7.310 -28.058 -31.653 1.000 0.450 282 ASN A CA 1
ATOM 4357 C C . ASN A 1 282 ? -7.890 -27.550 -30.318 1.000 0.450 282 ASN A C 1
ATOM 4358 O O . ASN A 1 282 ? -8.994 -27.009 -30.260 1.000 0.450 282 ASN A O 1
ATOM 4369 N N . PHE A 1 283 ? -7.146 -27.752 -29.227 1.000 0.410 283 PHE A N 1
ATOM 4370 C CA . PHE A 1 283 ? -7.588 -27.500 -27.844 1.000 0.410 283 PHE A CA 1
ATOM 4371 C C . PHE A 1 283 ? -8.093 -26.062 -27.600 1.000 0.410 283 PHE A C 1
ATOM 4372 O O . PHE A 1 283 ? -9.003 -25.836 -26.804 1.000 0.410 283 PHE A O 1
ATOM 4389 N N . ALA A 1 284 ? -7.546 -25.068 -28.314 1.000 0.450 284 ALA A N 1
ATOM 4390 C CA . ALA A 1 284 ? -7.984 -23.672 -28.214 1.000 0.450 284 ALA A CA 1
ATOM 4391 C C . ALA A 1 284 ? -9.449 -23.477 -28.650 1.000 0.450 284 ALA A C 1
ATOM 4392 O O . ALA A 1 284 ? -10.190 -22.705 -28.035 1.000 0.450 284 ALA A O 1
ATOM 4399 N N . GLU A 1 285 ? -9.876 -24.193 -29.693 1.000 0.520 285 GLU A N 1
ATOM 4400 C CA . GLU A 1 285 ? -11.258 -24.180 -30.181 1.000 0.520 285 GLU A CA 1
ATOM 4401 C C . GLU A 1 285 ? -12.209 -24.848 -29.188 1.000 0.520 285 GLU A C 1
ATOM 4402 O O . GLU A 1 285 ? -13.335 -24.391 -28.985 1.000 0.520 285 GLU A O 1
ATOM 4414 N N . GLU A 1 286 ? -11.746 -25.901 -28.520 1.000 0.510 286 GLU A N 1
ATOM 4415 C CA . GLU A 1 286 ? -12.541 -26.629 -27.540 1.000 0.510 286 GLU A CA 1
ATOM 4416 C C . GLU A 1 286 ? -12.829 -25.781 -26.296 1.000 0.510 286 GLU A C 1
ATOM 4417 O O . GLU A 1 286 ? -13.981 -25.663 -25.866 1.000 0.510 286 GLU A O 1
ATOM 4429 N N . VAL A 1 287 ? -11.806 -25.091 -25.783 1.000 0.510 287 VAL A N 1
ATOM 4430 C CA . VAL A 1 287 ? -11.969 -24.135 -24.681 1.000 0.510 287 VAL A CA 1
ATOM 4431 C C . VAL A 1 287 ? -12.924 -23.003 -25.081 1.000 0.510 287 VAL A C 1
ATOM 4432 O O . VAL A 1 287 ? -13.853 -22.693 -24.334 1.000 0.510 287 VAL A O 1
ATOM 4445 N N . MET A 1 288 ? -12.768 -22.416 -26.275 1.000 0.550 288 MET A N 1
ATOM 4446 C CA . MET A 1 288 ? -13.680 -21.372 -26.774 1.000 0.550 288 MET A CA 1
ATOM 4447 C C . MET A 1 288 ? -15.135 -21.847 -26.884 1.000 0.550 288 MET A C 1
ATOM 4448 O O . MET A 1 288 ? -16.057 -21.065 -26.639 1.000 0.550 288 MET A O 1
ATOM 4462 N N . ASN A 1 289 ? -15.354 -23.116 -27.226 1.000 0.530 289 ASN A N 1
ATOM 4463 C CA . ASN A 1 289 ? -16.691 -23.695 -27.306 1.000 0.530 289 ASN A CA 1
ATOM 4464 C C . ASN A 1 289 ? -17.329 -23.916 -25.931 1.000 0.530 289 ASN A C 1
ATOM 4465 O O . ASN A 1 289 ? -18.539 -23.732 -25.804 1.000 0.530 289 ASN A O 1
ATOM 4476 N N . GLN A 1 290 ? -16.552 -24.268 -24.902 1.000 0.510 290 GLN A N 1
ATOM 4477 C CA . GLN A 1 290 ? -17.088 -24.368 -23.542 1.000 0.510 290 GLN A CA 1
ATOM 4478 C C . GLN A 1 290 ? -17.444 -23.005 -22.944 1.000 0.510 290 GLN A C 1
ATOM 4479 O O . GLN A 1 290 ? -18.468 -22.906 -22.286 1.000 0.510 290 GLN A O 1
ATOM 4493 N N . VAL A 1 291 ? -16.665 -21.948 -23.204 1.000 0.550 291 VAL A N 1
ATOM 4494 C CA . VAL A 1 291 ? -16.947 -20.594 -22.672 1.000 0.550 291 VAL A CA 1
ATOM 4495 C C . VAL A 1 291 ? -18.197 -19.959 -23.306 1.000 0.550 291 VAL A C 1
ATOM 4496 O O . VAL A 1 291 ? -18.799 -19.058 -22.727 1.000 0.550 291 VAL A O 1
ATOM 4509 N N . LYS A 1 292 ? -18.592 -20.404 -24.506 1.000 0.530 292 LYS A N 1
ATOM 4510 C CA . LYS A 1 292 ? -19.807 -19.931 -25.194 1.000 0.530 292 LYS A CA 1
ATOM 4511 C C . LYS A 1 292 ? -21.092 -20.661 -24.789 1.000 0.530 292 LYS A C 1
ATOM 4512 O O . LYS A 1 292 ? -22.162 -20.220 -25.212 1.000 0.530 292 LYS A O 1
ATOM 4531 N N . LYS A 1 293 ? -21.002 -21.773 -24.059 1.000 0.360 293 LYS A N 1
ATOM 4532 C CA . LYS A 1 293 ? -22.168 -22.437 -23.461 1.000 0.360 293 LYS A CA 1
ATOM 4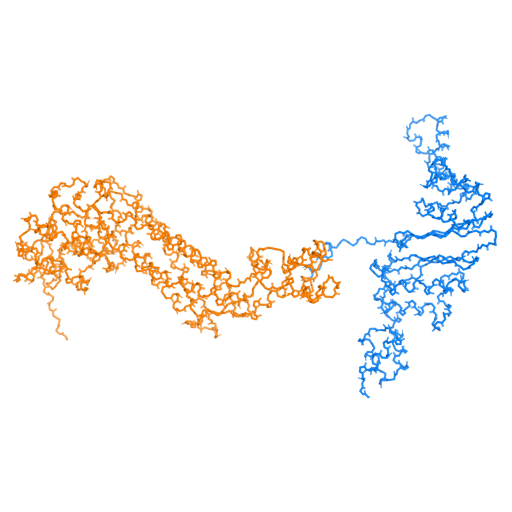533 C C . LYS A 1 293 ? -22.399 -21.910 -22.061 1.000 0.360 293 LYS A C 1
ATOM 4534 O O . LYS A 1 293 ? -23.588 -21.824 -21.687 1.000 0.360 293 LYS A O 1
ATOM 4554 N N . MET B 2 1 ? -36.992 39.217 30.251 1.000 0.260 1 MET B N 1
ATOM 4555 C CA . MET B 2 1 ? -35.533 39.448 30.273 1.000 0.260 1 MET B CA 1
ATOM 4556 C C . MET B 2 1 ? -35.294 40.921 30.012 1.000 0.260 1 MET B C 1
ATOM 4557 O O . MET B 2 1 ? -35.918 41.466 29.111 1.000 0.260 1 MET B O 1
ATOM 4573 N N . LEU B 2 2 ? -34.472 41.566 30.839 1.000 0.290 2 LEU B N 1
ATOM 4574 C CA . LEU B 2 2 ? -34.001 42.926 30.586 1.000 0.290 2 LEU B CA 1
ATOM 4575 C C . LEU B 2 2 ? -33.133 42.881 29.326 1.000 0.290 2 LEU B C 1
ATOM 4576 O O . LEU B 2 2 ? -32.079 42.253 29.354 1.000 0.290 2 LEU B O 1
ATOM 4592 N N . ASN B 2 3 ? -33.586 43.496 28.230 1.000 0.370 3 ASN B N 1
ATOM 4593 C CA . ASN B 2 3 ? -32.725 43.761 27.078 1.000 0.370 3 ASN B CA 1
ATOM 4594 C C . ASN B 2 3 ? -31.680 44.780 27.537 1.000 0.370 3 ASN B C 1
ATOM 4595 O O . ASN B 2 3 ? -31.924 45.984 27.476 1.000 0.370 3 ASN B O 1
ATOM 4606 N N . GLY B 2 4 ? -30.566 44.285 28.085 1.000 0.450 4 GLY B N 1
ATOM 4607 C CA . GLY B 2 4 ? -29.424 45.112 28.445 1.000 0.450 4 GLY B CA 1
ATOM 4608 C C . GLY B 2 4 ? -29.004 45.890 27.208 1.000 0.450 4 GLY B C 1
ATOM 4609 O O . GLY B 2 4 ? -28.657 45.288 26.193 1.000 0.450 4 GLY B O 1
ATOM 4613 N N . GLN B 2 5 ? -29.128 47.216 27.260 1.000 0.590 5 GLN B N 1
ATOM 4614 C CA . GLN B 2 5 ? -28.651 48.074 26.185 1.000 0.590 5 GLN B CA 1
ATOM 4615 C C . GLN B 2 5 ? -27.147 47.853 26.044 1.000 0.590 5 GLN B C 1
ATOM 4616 O O . GLN B 2 5 ? -26.403 48.087 26.993 1.000 0.590 5 GLN B O 1
ATOM 4630 N N . LYS B 2 6 ? -26.712 47.389 24.869 1.000 0.710 6 LYS B N 1
ATOM 4631 C CA . LYS B 2 6 ? -25.289 47.332 24.538 1.000 0.710 6 LYS B CA 1
ATOM 4632 C C . LYS B 2 6 ? -24.730 48.758 24.564 1.000 0.710 6 LYS B C 1
ATOM 4633 O O . LYS B 2 6 ? -25.215 49.610 23.821 1.000 0.710 6 LYS B O 1
ATOM 4652 N N . GLU B 2 7 ? -23.756 49.014 25.437 1.000 0.890 7 GLU B N 1
ATOM 4653 C CA . GLU B 2 7 ? -22.974 50.254 25.436 1.000 0.890 7 GLU B CA 1
ATOM 4654 C C . GLU B 2 7 ? -21.893 50.195 24.350 1.000 0.890 7 GLU B C 1
ATOM 4655 O O . GLU B 2 7 ? -21.316 49.139 24.083 1.000 0.890 7 GLU B O 1
ATOM 4667 N N . TYR B 2 8 ? -21.596 51.345 23.742 1.000 0.930 8 TYR B N 1
ATOM 4668 C CA . TYR B 2 8 ? -20.607 51.486 22.673 1.000 0.930 8 TYR B CA 1
ATOM 4669 C C . TYR B 2 8 ? -19.595 52.581 23.008 1.000 0.930 8 TYR B C 1
ATOM 4670 O O . TYR B 2 8 ? -19.939 53.579 23.644 1.000 0.930 8 TYR B O 1
ATOM 4688 N N . ARG B 2 9 ? -18.368 52.437 22.506 1.000 0.940 9 ARG B N 1
ATOM 4689 C CA . ARG B 2 9 ? -17.378 53.516 22.394 1.000 0.940 9 ARG B CA 1
ATOM 4690 C C . ARG B 2 9 ? -17.168 53.885 20.927 1.000 0.940 9 ARG B C 1
ATOM 4691 O O . ARG B 2 9 ? -17.387 53.063 20.042 1.000 0.940 9 ARG B O 1
ATOM 4712 N N . VAL B 2 10 ? -16.762 55.122 20.661 1.000 0.950 10 VAL B N 1
ATOM 4713 C CA . VAL B 2 10 ? -16.412 55.581 19.310 1.000 0.950 10 VAL B CA 1
ATOM 4714 C C . VAL B 2 10 ? -14.898 55.578 19.189 1.000 0.950 10 VAL B C 1
ATOM 4715 O O . VAL B 2 10 ? -14.216 56.178 20.015 1.000 0.950 10 VAL B O 1
ATOM 4728 N N . GLU B 2 11 ? -14.382 54.928 18.155 1.000 0.950 11 GLU B N 1
ATOM 4729 C CA . GLU B 2 11 ? -12.968 54.990 17.792 1.000 0.950 11 GLU B CA 1
ATOM 4730 C C . GLU B 2 11 ? -12.802 55.627 16.411 1.000 0.950 11 GLU B C 1
ATOM 4731 O O . GLU B 2 11 ? -13.739 55.649 15.607 1.000 0.950 11 GLU B O 1
ATOM 4743 N N . LYS B 2 12 ? -11.602 56.161 16.148 1.000 0.910 12 LYS B N 1
ATOM 4744 C CA . LYS B 2 12 ? -11.254 56.870 14.915 1.000 0.910 12 LYS B CA 1
ATOM 4745 C C . LYS B 2 12 ? -9.932 56.379 14.340 1.000 0.910 12 LYS B C 1
ATOM 4746 O O . LYS B 2 12 ? -8.951 56.247 15.066 1.000 0.910 12 LYS B O 1
ATOM 4765 N N . ASP B 2 13 ? -9.897 56.208 13.025 1.000 0.880 13 ASP B N 1
ATOM 4766 C CA . ASP B 2 13 ? -8.688 55.973 12.238 1.000 0.880 13 ASP B CA 1
ATOM 4767 C C . ASP B 2 13 ? -8.583 56.959 11.058 1.000 0.880 13 ASP B C 1
ATOM 4768 O O . ASP B 2 13 ? -9.316 57.950 10.980 1.000 0.880 13 ASP B O 1
ATOM 4777 N N . PHE B 2 14 ? -7.653 56.703 10.132 1.000 0.870 14 PHE B N 1
ATOM 4778 C CA . PHE B 2 14 ? -7.479 57.523 8.929 1.000 0.870 14 PHE B CA 1
ATOM 4779 C C . PHE B 2 14 ? -8.703 57.494 7.992 1.000 0.870 14 PHE B C 1
ATOM 4780 O O . PHE B 2 14 ? -8.910 58.445 7.243 1.000 0.870 14 PHE B O 1
ATOM 4797 N N . LEU B 2 15 ? -9.529 56.438 8.037 1.000 0.920 15 LEU B N 1
ATOM 4798 C CA . LEU B 2 15 ? -10.731 56.287 7.208 1.000 0.920 15 LEU B CA 1
ATOM 4799 C C . LEU B 2 15 ? -12.001 56.848 7.868 1.000 0.920 15 LEU B C 1
ATOM 4800 O O . LEU B 2 15 ? -13.036 56.937 7.207 1.000 0.920 15 LEU B O 1
ATOM 4816 N N . GLY B 2 16 ? -11.959 57.212 9.152 1.000 0.940 16 GLY B N 1
ATOM 4817 C CA . GLY B 2 16 ? -13.062 57.856 9.866 1.000 0.940 16 GLY B CA 1
ATOM 4818 C C . GLY B 2 16 ? -13.410 57.180 11.188 1.000 0.940 16 GLY B C 1
ATOM 4819 O O . GLY B 2 16 ? -12.576 56.536 11.817 1.000 0.940 16 GLY B O 1
ATOM 4823 N N . GLU B 2 17 ? -14.656 57.355 11.617 1.000 0.950 17 GLU B N 1
ATOM 4824 C CA . GLU B 2 17 ? -15.140 56.919 12.931 1.000 0.950 17 GLU B CA 1
ATOM 4825 C C . GLU B 2 17 ? -16.028 55.666 12.829 1.000 0.950 17 GLU B C 1
ATOM 4826 O O . GLU B 2 17 ? -16.763 55.499 11.852 1.000 0.950 17 GLU B O 1
ATOM 4838 N N . LYS B 2 18 ? -15.977 54.788 13.843 1.000 0.950 18 LYS B N 1
ATOM 4839 C CA . LYS B 2 18 ? -16.881 53.634 14.021 1.000 0.950 18 LYS B CA 1
ATOM 4840 C C . LYS B 2 18 ? -17.268 53.455 15.488 1.000 0.950 18 LYS B C 1
ATOM 4841 O O . LYS B 2 18 ? -16.487 53.756 16.387 1.000 0.950 18 LYS B O 1
ATOM 4860 N N . GLN B 2 19 ? -18.471 52.929 15.715 1.000 0.940 19 GLN B N 1
ATOM 4861 C CA . GLN B 2 19 ? -18.918 52.473 17.032 1.000 0.940 19 GLN B CA 1
ATOM 4862 C C . GLN B 2 19 ? -18.494 51.021 17.265 1.000 0.940 19 GLN B C 1
ATOM 4863 O O . GLN B 2 19 ? -18.663 50.177 16.388 1.000 0.940 19 GLN B O 1
ATOM 4877 N N . ILE B 2 20 ? -17.967 50.745 18.454 1.000 0.940 20 ILE B N 1
ATOM 4878 C CA . ILE B 2 20 ? -17.434 49.448 18.885 1.000 0.940 20 ILE B CA 1
ATOM 4879 C C . ILE B 2 20 ? -18.045 49.117 20.246 1.000 0.940 20 ILE B C 1
ATOM 4880 O O . ILE B 2 20 ? -18.233 50.023 21.059 1.000 0.940 20 ILE B O 1
ATOM 4896 N N . GLU B 2 21 ? -18.381 47.851 20.498 1.000 0.940 21 GLU B N 1
ATOM 4897 C CA . GLU B 2 21 ? -18.929 47.425 21.795 1.000 0.940 21 GLU B CA 1
ATOM 4898 C C . GLU B 2 21 ? -17.966 47.794 22.940 1.000 0.940 21 GLU B C 1
ATOM 4899 O O . GLU B 2 21 ? -16.743 47.705 22.819 1.000 0.940 21 GLU B O 1
ATOM 4911 N N . ALA B 2 22 ? -18.499 48.302 24.050 1.000 0.930 22 ALA B N 1
ATOM 4912 C CA . ALA B 2 22 ? -17.665 48.909 25.088 1.000 0.930 22 ALA B CA 1
ATOM 4913 C C . ALA B 2 22 ? -16.757 47.898 25.816 1.000 0.930 22 ALA B C 1
ATOM 4914 O O . ALA B 2 22 ? -15.684 48.261 26.304 1.000 0.930 22 ALA B O 1
ATOM 4921 N N . ASP B 2 23 ? -17.176 46.639 25.879 1.000 0.940 23 ASP B N 1
ATOM 4922 C CA . ASP B 2 23 ? -16.517 45.553 26.597 1.000 0.940 23 ASP B CA 1
ATOM 4923 C C . ASP B 2 23 ? -15.396 44.880 25.799 1.000 0.940 23 ASP B C 1
ATOM 4924 O O . ASP B 2 23 ? -14.483 44.323 26.417 1.000 0.940 23 ASP B O 1
ATOM 4933 N N . VAL B 2 24 ? -15.408 44.994 24.468 1.000 0.970 24 VAL B N 1
ATOM 4934 C CA . VAL B 2 24 ? -14.440 44.306 23.606 1.000 0.970 24 VAL B CA 1
ATOM 4935 C C . VAL B 2 24 ? -13.039 44.903 23.685 1.000 0.970 24 VAL B C 1
ATOM 4936 O O . VAL B 2 24 ? -12.864 46.115 23.835 1.000 0.970 24 VAL B O 1
ATOM 4949 N N . TYR B 2 25 ? -12.026 44.047 23.549 1.000 0.980 25 TYR B N 1
AT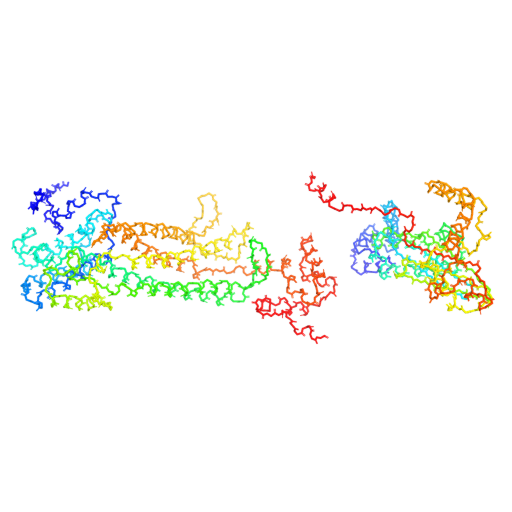OM 4950 C CA . TYR B 2 25 ? -10.614 44.441 23.574 1.000 0.980 25 TYR B CA 1
ATOM 4951 C C . TYR B 2 25 ? -10.048 44.756 22.192 1.000 0.980 25 TYR B C 1
ATOM 4952 O O . TYR B 2 25 ? -9.064 45.479 22.101 1.000 0.980 25 TYR B O 1
ATOM 4970 N N . TYR B 2 26 ? -10.646 44.269 21.108 1.000 0.980 26 TYR B N 1
ATOM 4971 C CA . TYR B 2 26 ? -10.258 44.716 19.771 1.000 0.980 26 TYR B CA 1
ATOM 4972 C C . TYR B 2 26 ? -10.758 46.144 19.484 1.000 0.980 26 TYR B C 1
ATOM 4973 O O . TYR B 2 26 ? -11.561 46.695 20.245 1.000 0.980 26 TYR B O 1
ATOM 4991 N N . GLY B 2 27 ? -10.256 46.754 18.410 1.000 0.980 27 GLY B N 1
ATOM 4992 C CA . GLY B 2 27 ? -10.530 48.142 18.041 1.000 0.980 27 GLY B CA 1
ATOM 4993 C C . GLY B 2 27 ? -11.070 48.301 16.619 1.000 0.980 27 GLY B C 1
ATOM 4994 O O . GLY B 2 27 ? -11.572 47.357 15.994 1.000 0.980 27 GLY B O 1
ATOM 4998 N N . ILE B 2 28 ? -11.010 49.539 16.123 1.000 0.970 28 ILE B N 1
ATOM 4999 C CA . ILE B 2 28 ? -11.601 49.932 14.838 1.000 0.970 28 ILE B CA 1
ATOM 5000 C C . ILE B 2 28 ? -11.038 49.158 13.641 1.000 0.970 28 ILE B C 1
ATOM 5001 O O . ILE B 2 28 ? -11.805 48.850 12.726 1.000 0.970 28 ILE B O 1
ATOM 5017 N N . GLN B 2 29 ? -9.749 48.797 13.620 1.000 0.970 29 GLN B N 1
ATOM 5018 C CA . GLN B 2 29 ? -9.159 48.097 12.473 1.000 0.970 29 GLN B CA 1
ATOM 5019 C C . GLN B 2 29 ? -9.542 46.624 12.442 1.000 0.970 29 GLN B C 1
ATOM 5020 O O . GLN B 2 29 ? -9.820 46.087 11.368 1.000 0.970 29 GLN B O 1
ATOM 5034 N N . THR B 2 30 ? -9.623 45.990 13.610 1.000 0.980 30 THR B N 1
ATOM 5035 C CA . THR B 2 30 ? -10.159 44.633 13.721 1.000 0.980 30 THR B CA 1
ATOM 5036 C C . THR B 2 30 ? -11.604 44.576 13.243 1.000 0.980 30 THR B C 1
ATOM 5037 O O . THR B 2 30 ? -11.955 43.704 12.451 1.000 0.980 30 THR B O 1
ATOM 5048 N N . LEU B 2 31 ? -12.435 45.538 13.658 1.000 0.970 31 LEU B N 1
ATOM 5049 C CA . LEU B 2 31 ? -13.829 45.600 13.224 1.000 0.970 31 LEU B CA 1
ATOM 5050 C C . LEU B 2 31 ? -13.956 45.870 11.716 1.000 0.970 31 LEU B C 1
ATOM 5051 O O . LEU B 2 31 ? -14.732 45.208 11.035 1.000 0.970 31 LEU B O 1
ATOM 5067 N N . ARG B 2 32 ? -13.178 46.808 11.156 1.000 0.970 32 ARG B N 1
ATOM 5068 C CA . ARG B 2 32 ? -13.155 47.019 9.695 1.000 0.970 32 ARG B CA 1
ATOM 5069 C C . ARG B 2 32 ? -12.735 45.752 8.952 1.000 0.970 32 ARG B C 1
ATOM 5070 O O . ARG B 2 32 ? -13.274 45.476 7.888 1.000 0.970 32 ARG B O 1
ATOM 5091 N N . ALA B 2 33 ? -11.791 44.982 9.486 1.000 0.970 33 ALA B N 1
ATOM 5092 C CA . ALA B 2 33 ? -11.340 43.747 8.861 1.000 0.970 33 ALA B CA 1
ATOM 5093 C C . ALA B 2 33 ? -12.399 42.638 8.885 1.000 0.970 33 ALA B C 1
ATOM 5094 O O . ALA B 2 33 ? -12.605 41.995 7.859 1.000 0.970 33 ALA B O 1
ATOM 5101 N N . SER B 2 34 ? -13.094 42.436 10.010 1.000 0.970 34 SER B N 1
ATOM 5102 C CA . SER B 2 34 ? -14.171 41.440 10.094 1.000 0.970 34 SER B CA 1
ATOM 5103 C C . SER B 2 34 ? -15.351 41.775 9.173 1.000 0.970 34 SER B C 1
ATOM 5104 O O . SER B 2 34 ? -15.983 40.870 8.634 1.000 0.970 34 SER B O 1
ATOM 5112 N N . GLU B 2 35 ? -15.610 43.063 8.932 1.000 0.960 35 GLU B N 1
ATOM 5113 C CA . GLU B 2 35 ? -16.607 43.527 7.960 1.000 0.960 35 GLU B CA 1
ATOM 5114 C C . GLU B 2 35 ? -16.141 43.408 6.502 1.000 0.960 35 GLU B C 1
ATOM 5115 O O . GLU B 2 35 ? -16.931 43.038 5.635 1.000 0.960 35 GLU B O 1
ATOM 5127 N N . ASN B 2 36 ? -14.877 43.734 6.216 1.000 0.970 36 ASN B N 1
ATOM 5128 C CA . ASN B 2 36 ? -14.319 43.660 4.864 1.000 0.970 36 ASN B CA 1
ATOM 5129 C C . ASN B 2 36 ? -14.124 42.208 4.392 1.000 0.970 36 ASN B C 1
ATOM 5130 O O . ASN B 2 36 ? -14.228 41.944 3.195 1.000 0.970 36 ASN B O 1
ATOM 5141 N N . PHE B 2 37 ? -13.826 41.276 5.307 1.000 0.970 37 PHE B N 1
ATOM 5142 C CA . PHE B 2 37 ? -13.446 39.894 4.986 1.000 0.970 37 PHE B CA 1
ATOM 5143 C C . PHE B 2 37 ? -14.295 38.821 5.712 1.000 0.970 37 PHE B C 1
ATOM 5144 O O . PHE B 2 37 ? -13.736 37.983 6.419 1.000 0.970 37 PHE B O 1
ATOM 5161 N N . PRO B 2 38 ? -15.631 38.768 5.539 1.000 0.960 38 PRO B N 1
ATOM 5162 C CA . PRO B 2 38 ? -16.483 37.725 6.123 1.000 0.960 38 PRO B CA 1
ATOM 5163 C C . PRO B 2 38 ? -16.448 36.431 5.279 1.000 0.960 38 PRO B C 1
ATOM 5164 O O . PRO B 2 38 ? -17.441 36.068 4.650 1.000 0.960 38 PRO B O 1
ATOM 5175 N N . ILE B 2 39 ? -15.290 35.763 5.196 1.000 0.970 39 ILE B N 1
ATOM 5176 C CA . ILE B 2 39 ? -15.019 34.737 4.168 1.000 0.970 39 ILE B CA 1
ATOM 5177 C C . ILE B 2 39 ? -15.349 33.308 4.620 1.000 0.970 39 ILE B C 1
ATOM 5178 O O . ILE B 2 39 ? -16.201 32.647 4.027 1.000 0.970 39 ILE B O 1
ATOM 5194 N N . THR B 2 40 ? -14.646 32.799 5.629 1.000 0.960 40 THR B N 1
ATOM 5195 C CA . THR B 2 40 ? -14.747 31.409 6.100 1.000 0.960 40 THR B CA 1
ATOM 5196 C C . THR B 2 40 ? -15.590 31.286 7.366 1.000 0.960 40 THR B C 1
ATOM 5197 O O . THR B 2 40 ? -16.168 30.230 7.625 1.000 0.960 40 THR B O 1
ATOM 5208 N N . GLY B 2 41 ? -15.662 32.358 8.164 1.000 0.950 41 GLY B N 1
ATOM 5209 C CA . GLY B 2 41 ? -16.255 32.334 9.502 1.000 0.950 41 GLY B CA 1
ATOM 5210 C C . GLY B 2 41 ? -15.390 31.596 10.529 1.000 0.950 41 GLY B C 1
ATOM 5211 O O . GLY B 2 41 ? -15.847 31.327 11.642 1.000 0.950 41 GLY B O 1
ATOM 5215 N N . TYR B 2 42 ? -14.153 31.243 10.168 1.000 0.960 42 TYR B N 1
ATOM 5216 C CA . TYR B 2 42 ? -13.199 30.618 11.073 1.000 0.960 42 TYR B CA 1
ATOM 5217 C C . TYR B 2 42 ? -12.444 31.655 11.897 1.000 0.960 42 TYR B C 1
ATOM 5218 O O . TYR B 2 42 ? -12.311 32.817 11.523 1.000 0.960 42 TYR B O 1
ATOM 5236 N N . LYS B 2 43 ? -11.911 31.197 13.030 1.000 0.950 43 LYS B N 1
ATOM 5237 C CA . LYS B 2 43 ? -10.951 31.954 13.832 1.000 0.950 43 LYS B CA 1
ATOM 5238 C C . LYS B 2 43 ? -9.534 31.610 13.399 1.000 0.950 43 LYS B C 1
ATOM 5239 O O . LYS B 2 43 ? -9.268 30.486 12.963 1.000 0.950 43 LYS B O 1
ATOM 5258 N N . ILE B 2 44 ? -8.620 32.558 13.573 1.000 0.960 44 ILE B N 1
ATOM 5259 C CA . ILE B 2 44 ? -7.189 32.281 13.454 1.000 0.960 44 ILE B CA 1
ATOM 5260 C C . ILE B 2 44 ? -6.763 31.218 14.478 1.000 0.960 44 ILE B C 1
ATOM 5261 O O . ILE B 2 44 ? -7.328 31.114 15.566 1.000 0.960 44 ILE B O 1
ATOM 5277 N N . HIS B 2 45 ? -5.778 30.401 14.110 1.000 0.970 45 HIS B N 1
ATOM 5278 C CA . HIS B 2 45 ? -5.317 29.291 14.941 1.000 0.970 45 HIS B CA 1
ATOM 5279 C C . HIS B 2 45 ? -4.725 29.798 16.271 1.000 0.970 45 HIS B C 1
ATOM 5280 O O . HIS B 2 45 ? -3.962 30.760 16.270 1.000 0.970 45 HIS B O 1
ATOM 5294 N N . GLU B 2 46 ? -4.993 29.123 17.394 1.000 0.980 46 GLU B N 1
ATOM 5295 C CA . GLU B 2 46 ? -4.516 29.543 18.730 1.000 0.980 46 GLU B CA 1
ATOM 5296 C C . GLU B 2 46 ? -2.990 29.715 18.788 1.000 0.980 46 GLU B C 1
ATOM 5297 O O . GLU B 2 46 ? -2.477 30.692 19.320 1.000 0.980 46 GLU B O 1
ATOM 5309 N N . GLU B 2 47 ? -2.239 28.805 18.164 1.000 0.980 47 GLU B N 1
ATOM 5310 C CA . GLU B 2 47 ? -0.777 28.933 18.081 1.000 0.980 47 GLU B CA 1
ATOM 5311 C C . GLU B 2 47 ? -0.310 30.186 17.314 1.000 0.980 47 GLU B C 1
ATOM 5312 O O . GLU B 2 47 ? 0.765 30.705 17.597 1.000 0.980 47 GLU B O 1
ATOM 5324 N N . MET B 2 48 ? -1.117 30.703 16.381 1.000 0.990 48 MET B N 1
ATOM 5325 C CA . MET B 2 48 ? -0.842 31.976 15.707 1.000 0.990 48 MET B CA 1
ATOM 5326 C C . MET B 2 48 ? -1.112 33.167 16.634 1.000 0.990 48 MET B C 1
ATOM 5327 O O . MET B 2 48 ? -0.331 34.116 16.649 1.000 0.990 48 MET B O 1
ATOM 5341 N N . ILE B 2 49 ? -2.167 33.098 17.457 1.000 0.990 49 ILE B N 1
ATOM 5342 C CA . ILE B 2 49 ? -2.453 34.095 18.505 1.000 0.990 49 ILE B CA 1
ATOM 5343 C C . ILE B 2 49 ? -1.279 34.172 19.485 1.000 0.990 49 ILE B C 1
ATOM 5344 O O . ILE B 2 49 ? -0.753 35.252 19.757 1.000 0.990 49 ILE B O 1
ATOM 5360 N N . ASN B 2 50 ? -0.816 33.015 19.954 1.000 0.990 50 ASN B N 1
ATOM 5361 C CA . ASN B 2 50 ? 0.328 32.930 20.852 1.000 0.990 50 ASN B CA 1
ATOM 5362 C C . ASN B 2 50 ? 1.601 33.459 20.186 1.000 0.990 50 ASN B C 1
ATOM 5363 O O . ASN B 2 50 ? 2.332 34.235 20.795 1.000 0.990 50 ASN B O 1
ATOM 5374 N N . ALA B 2 51 ? 1.856 33.099 18.926 1.000 0.990 51 ALA B N 1
ATOM 5375 C CA . ALA B 2 51 ? 3.015 33.600 18.199 1.000 0.990 51 ALA B CA 1
ATOM 5376 C C . ALA B 2 51 ? 3.006 35.135 18.065 1.000 0.990 51 ALA B C 1
ATOM 5377 O O . ALA B 2 51 ? 4.027 35.765 18.331 1.000 0.990 51 ALA B O 1
ATOM 5384 N N . LEU B 2 52 ? 1.862 35.760 17.753 1.000 0.990 52 LEU B N 1
ATOM 5385 C CA . LEU B 2 52 ? 1.729 37.225 17.727 1.000 0.990 52 LEU B CA 1
ATOM 5386 C C . LEU B 2 52 ? 2.000 37.854 19.104 1.000 0.990 52 LEU B C 1
ATOM 5387 O O . LEU B 2 52 ? 2.705 38.860 19.189 1.000 0.990 52 LEU B O 1
ATOM 5403 N N . ALA B 2 53 ? 1.493 37.254 20.186 1.000 0.990 53 ALA B N 1
ATOM 5404 C CA . ALA B 2 53 ? 1.746 37.731 21.546 1.000 0.990 53 ALA B CA 1
ATOM 5405 C C . ALA B 2 53 ? 3.235 37.643 21.932 1.000 0.990 53 ALA B C 1
ATOM 5406 O O . ALA B 2 53 ? 3.774 38.606 22.483 1.000 0.990 53 ALA B O 1
ATOM 5413 N N . ILE B 2 54 ? 3.923 36.548 21.575 1.000 0.990 54 ILE B N 1
ATOM 5414 C CA . ILE B 2 54 ? 5.382 36.402 21.741 1.000 0.990 54 ILE B CA 1
ATOM 5415 C C . ILE B 2 54 ? 6.110 37.538 21.021 1.000 0.990 54 ILE B C 1
ATOM 5416 O O . ILE B 2 54 ? 6.975 38.179 21.618 1.000 0.990 54 ILE B O 1
ATOM 5432 N N . VAL B 2 55 ? 5.744 37.817 19.765 1.000 0.990 55 VAL B N 1
ATOM 5433 C CA . VAL B 2 55 ? 6.386 38.872 18.971 1.000 0.990 55 VAL B CA 1
ATOM 5434 C C . VAL B 2 55 ? 6.190 40.250 19.609 1.000 0.990 55 VAL B C 1
ATOM 5435 O O . VAL B 2 55 ? 7.172 40.964 19.810 1.000 0.990 55 VAL B O 1
ATOM 5448 N N . LYS B 2 56 ? 4.961 40.619 20.005 1.000 0.990 56 LYS B N 1
ATOM 5449 C CA . LYS B 2 56 ? 4.687 41.916 20.659 1.000 0.990 56 LYS B CA 1
ATOM 5450 C C . LYS B 2 56 ? 5.375 42.056 22.012 1.000 0.990 56 LYS B C 1
ATOM 5451 O O . LYS B 2 56 ? 5.896 43.131 22.312 1.000 0.990 56 LYS B O 1
ATOM 5470 N N . LYS B 2 57 ? 5.438 40.979 22.801 1.000 0.990 57 LYS B N 1
ATOM 5471 C CA . LYS B 2 57 ? 6.177 40.947 24.069 1.000 0.990 57 LYS B CA 1
ATOM 5472 C C . LYS B 2 57 ? 7.675 41.153 23.851 1.000 0.990 57 LYS B C 1
ATOM 5473 O O . LYS B 2 57 ? 8.263 42.023 24.491 1.000 0.990 57 LYS B O 1
ATOM 5492 N N . ALA B 2 58 ? 8.282 40.393 22.938 1.000 0.990 58 ALA B N 1
ATOM 5493 C CA . ALA B 2 58 ? 9.701 40.517 22.614 1.000 0.990 58 ALA B CA 1
ATOM 5494 C C . ALA B 2 58 ? 10.039 41.930 22.120 1.000 0.990 58 ALA B C 1
ATOM 5495 O O . ALA B 2 58 ? 11.002 42.542 22.579 1.000 0.990 58 ALA B O 1
ATOM 5502 N N . ALA B 2 59 ? 9.209 42.483 21.230 1.000 0.980 59 ALA B N 1
ATOM 5503 C CA . ALA B 2 59 ? 9.378 43.840 20.731 1.000 0.980 59 ALA B CA 1
ATOM 5504 C C . ALA B 2 59 ? 9.224 44.893 21.841 1.000 0.980 59 ALA B C 1
ATOM 5505 O O . ALA B 2 59 ? 9.972 45.870 21.858 1.000 0.980 59 ALA B O 1
ATOM 5512 N N . ALA B 2 60 ? 8.291 44.710 22.781 1.000 0.990 60 ALA B N 1
ATOM 5513 C CA . ALA B 2 60 ? 8.114 45.619 23.912 1.000 0.990 60 ALA B CA 1
ATOM 5514 C C . ALA B 2 60 ? 9.345 45.639 24.829 1.000 0.990 60 ALA B C 1
ATOM 5515 O O . ALA B 2 60 ? 9.851 46.714 25.146 1.000 0.990 60 ALA B O 1
ATOM 5522 N N . LEU B 2 61 ? 9.863 44.466 25.199 1.000 0.990 61 LEU B N 1
ATOM 5523 C CA . LEU B 2 61 ? 11.085 44.340 25.998 1.000 0.990 61 LEU B CA 1
ATOM 5524 C C . LEU B 2 61 ? 12.288 44.963 25.286 1.000 0.990 61 LEU B C 1
ATOM 5525 O O . LEU B 2 61 ? 12.971 45.796 25.870 1.000 0.990 61 LEU B O 1
ATOM 5541 N N . ALA B 2 62 ? 12.486 44.655 24.001 1.000 0.980 62 ALA B N 1
ATOM 5542 C CA . ALA B 2 62 ? 13.583 45.218 23.218 1.000 0.980 62 ALA B CA 1
ATOM 5543 C C . ALA B 2 62 ? 13.521 46.752 23.149 1.000 0.980 62 ALA B C 1
ATOM 5544 O O . ALA B 2 62 ? 14.538 47.422 23.313 1.000 0.980 62 ALA B O 1
ATOM 5551 N N . ASN B 2 63 ? 12.329 47.332 22.958 1.000 0.980 63 ASN B N 1
ATOM 5552 C CA . ASN B 2 63 ? 12.159 48.786 22.958 1.000 0.980 63 ASN B CA 1
ATOM 5553 C C . ASN B 2 63 ? 12.371 49.418 24.348 1.000 0.980 63 ASN B C 1
ATOM 5554 O O . ASN B 2 63 ? 12.783 50.581 24.417 1.000 0.980 63 ASN B O 1
ATOM 5565 N N . MET B 2 64 ? 12.114 48.687 25.440 1.000 0.980 64 MET B N 1
ATOM 5566 C CA . MET B 2 64 ? 12.492 49.117 26.794 1.000 0.980 64 MET B CA 1
ATOM 5567 C C . MET B 2 64 ? 14.011 49.059 26.991 1.000 0.980 64 MET B C 1
ATOM 5568 O O . MET B 2 64 ? 14.587 50.021 27.502 1.000 0.980 64 MET B O 1
ATOM 5582 N N . ASP B 2 65 ? 14.674 48.006 26.505 1.000 0.970 65 ASP B N 1
ATOM 5583 C CA . ASP B 2 65 ? 16.131 47.848 26.596 1.000 0.970 65 ASP B CA 1
ATOM 5584 C C . ASP B 2 65 ? 16.874 48.983 25.878 1.000 0.970 65 ASP B C 1
ATOM 5585 O O . ASP B 2 65 ? 17.802 49.579 26.432 1.000 0.970 65 ASP B O 1
ATOM 5594 N N . VAL B 2 66 ? 16.419 49.359 24.675 1.000 0.970 66 VAL B N 1
ATOM 5595 C CA . VAL B 2 66 ? 16.964 50.511 23.932 1.000 0.970 66 VAL B CA 1
ATOM 5596 C C . VAL B 2 66 ? 16.374 51.859 24.366 1.000 0.970 66 VAL B C 1
ATOM 5597 O O . VAL B 2 66 ? 16.660 52.887 23.750 1.000 0.970 66 VAL B O 1
ATOM 5610 N N . LYS B 2 67 ? 15.563 51.882 25.435 1.000 0.950 67 LYS B N 1
ATOM 5611 C CA . LYS B 2 67 ? 14.956 53.079 26.050 1.000 0.950 67 LYS B CA 1
ATOM 5612 C C . LYS B 2 67 ? 14.069 53.914 25.115 1.000 0.950 67 LYS B C 1
ATOM 5613 O O . LYS B 2 67 ? 13.891 55.110 25.341 1.000 0.950 67 LYS B O 1
ATOM 5632 N N . ARG B 2 68 ? 13.516 53.310 24.061 1.000 0.950 68 ARG B N 1
ATOM 5633 C CA . ARG B 2 68 ? 12.560 53.952 23.135 1.000 0.950 68 ARG B CA 1
ATOM 5634 C C . ARG B 2 68 ? 11.129 53.902 23.667 1.000 0.950 68 ARG B C 1
ATOM 5635 O O . ARG B 2 68 ? 10.345 54.805 23.389 1.000 0.950 68 ARG B O 1
ATOM 5656 N N . LEU B 2 69 ? 10.813 52.873 24.452 1.000 0.970 69 LEU B N 1
ATOM 5657 C CA . LEU B 2 69 ? 9.524 52.690 25.107 1.000 0.970 69 LEU B CA 1
ATOM 5658 C C . LEU B 2 69 ? 9.651 52.974 26.603 1.000 0.970 69 LEU B C 1
ATOM 5659 O O . LEU B 2 69 ? 10.542 52.449 27.268 1.000 0.970 69 LEU B O 1
ATOM 5675 N N . TYR B 2 70 ? 8.747 53.796 27.140 1.000 0.960 70 TYR B N 1
ATOM 5676 C CA . TYR B 2 70 ? 8.695 54.053 28.576 1.000 0.960 70 TYR B CA 1
ATOM 5677 C C . TYR B 2 70 ? 8.334 52.776 29.335 1.000 0.960 70 TYR B C 1
ATOM 5678 O O . TYR B 2 70 ? 7.338 52.128 29.017 1.000 0.960 70 TYR B O 1
ATOM 5696 N N . GLU B 2 71 ? 9.109 52.461 30.371 1.000 0.960 71 GLU B N 1
ATOM 5697 C CA . GLU B 2 71 ? 8.991 51.217 31.131 1.000 0.960 71 GLU B CA 1
ATOM 5698 C C . GLU B 2 71 ? 7.578 50.989 31.687 1.000 0.960 71 GLU B C 1
ATOM 5699 O O . GLU B 2 71 ? 7.039 49.899 31.542 1.000 0.960 71 GLU B O 1
ATOM 5711 N N . GLY B 2 72 ? 6.914 52.024 32.217 1.000 0.960 72 GLY B N 1
ATOM 5712 C CA . GLY B 2 72 ? 5.543 51.888 32.726 1.000 0.960 72 GLY B CA 1
ATOM 5713 C C . GLY B 2 72 ? 4.515 51.478 31.660 1.000 0.960 72 GLY B C 1
ATOM 5714 O O . GLY B 2 72 ? 3.583 50.745 31.974 1.000 0.960 72 GLY B O 1
ATOM 5718 N N . ILE B 2 73 ? 4.703 51.890 30.398 1.000 0.970 73 ILE B N 1
ATOM 5719 C CA . ILE B 2 73 ? 3.870 51.450 29.262 1.000 0.970 73 ILE B CA 1
ATOM 5720 C C . ILE B 2 73 ? 4.318 50.064 28.786 1.000 0.970 73 ILE B C 1
ATOM 5721 O O . ILE B 2 73 ? 3.492 49.181 28.560 1.000 0.970 73 ILE B O 1
ATOM 5737 N N . GLY B 2 74 ? 5.627 49.860 28.631 1.000 0.980 74 GLY B N 1
ATOM 5738 C CA . GLY B 2 74 ? 6.178 48.604 28.130 1.000 0.980 74 GLY B CA 1
ATOM 5739 C C . GLY B 2 74 ? 5.857 47.410 29.028 1.000 0.980 74 GLY B C 1
ATOM 5740 O O . GLY B 2 74 ? 5.468 46.367 28.513 1.000 0.980 74 GLY B O 1
ATOM 5744 N N . GLN B 2 75 ? 5.903 47.568 30.353 1.000 0.980 75 GLN B N 1
ATOM 5745 C CA . GLN B 2 75 ? 5.511 46.517 31.298 1.000 0.980 75 GLN B CA 1
ATOM 5746 C C . GLN B 2 75 ? 4.017 46.180 31.210 1.000 0.980 75 GLN B C 1
ATOM 5747 O O . GLN B 2 75 ? 3.656 45.007 31.276 1.000 0.980 75 GLN B O 1
ATOM 5761 N N . ALA B 2 76 ? 3.148 47.174 30.986 1.000 0.980 76 ALA B N 1
ATOM 5762 C CA . ALA B 2 76 ? 1.721 46.928 30.775 1.000 0.980 76 ALA B CA 1
ATOM 5763 C C . ALA B 2 76 ? 1.460 46.124 29.487 1.000 0.980 76 ALA B C 1
ATOM 5764 O O . ALA B 2 76 ? 0.590 45.256 29.467 1.000 0.980 76 ALA B O 1
ATOM 5771 N N . ILE B 2 77 ? 2.246 46.360 28.429 1.000 0.990 77 ILE B N 1
ATOM 5772 C CA . ILE B 2 77 ? 2.203 45.585 27.177 1.000 0.990 77 ILE B CA 1
ATOM 5773 C C . ILE B 2 77 ? 2.701 44.155 27.403 1.000 0.990 77 ILE B C 1
ATOM 5774 O O . ILE B 2 77 ? 2.058 43.210 26.951 1.000 0.990 77 ILE B O 1
ATOM 5790 N N . VAL B 2 78 ? 3.818 43.989 28.119 1.000 0.990 78 VAL B N 1
ATOM 5791 C CA . VAL B 2 78 ? 4.356 42.667 28.475 1.000 0.990 78 VAL B CA 1
ATOM 5792 C C . VAL B 2 78 ? 3.325 41.876 29.275 1.000 0.990 78 VAL B C 1
ATOM 5793 O O . VAL B 2 78 ? 3.029 40.742 28.912 1.000 0.990 78 VAL B O 1
ATOM 5806 N N . GLN B 2 79 ? 2.713 42.494 30.289 1.000 0.990 79 GLN B N 1
ATOM 5807 C CA . GLN B 2 79 ? 1.681 41.861 31.105 1.000 0.990 79 GLN B CA 1
ATOM 5808 C C . GLN B 2 79 ? 0.442 4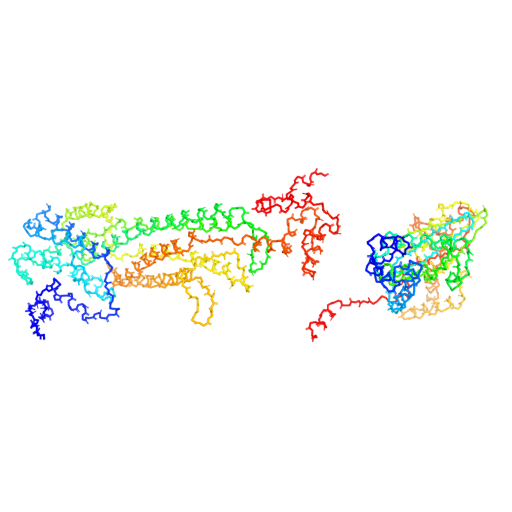1.478 30.275 1.000 0.990 79 GLN B C 1
ATOM 5809 O O . GLN B 2 79 ? -0.069 40.370 30.418 1.000 0.990 79 GLN B O 1
ATOM 5823 N N . ALA B 2 80 ? -0.028 42.347 29.374 1.000 0.990 80 ALA B N 1
ATOM 5824 C CA . ALA B 2 80 ? -1.145 42.030 28.483 1.000 0.990 80 ALA B CA 1
ATOM 5825 C C . ALA B 2 80 ? -0.823 40.880 27.509 1.000 0.990 80 ALA B C 1
ATOM 5826 O O . ALA B 2 80 ? -1.668 40.018 27.270 1.000 0.990 80 ALA B O 1
ATOM 5833 N N . ALA B 2 81 ? 0.394 40.844 26.960 1.000 0.990 81 ALA B N 1
ATOM 5834 C CA . ALA B 2 81 ? 0.838 39.764 26.085 1.000 0.990 81 ALA B CA 1
ATOM 5835 C C . ALA B 2 81 ? 0.957 38.426 26.835 1.000 0.990 81 ALA B C 1
ATOM 5836 O O . ALA B 2 81 ? 0.552 37.397 26.301 1.000 0.990 81 ALA B O 1
ATOM 5843 N N . ASP B 2 82 ? 1.440 38.437 28.079 1.000 0.990 82 ASP B N 1
ATOM 5844 C CA . ASP B 2 82 ? 1.491 37.242 28.927 1.000 0.990 82 ASP B CA 1
ATOM 5845 C C . ASP B 2 82 ? 0.107 36.664 29.212 1.000 0.990 82 ASP B C 1
ATOM 5846 O O . ASP B 2 82 ? -0.080 35.454 29.127 1.000 0.990 82 ASP B O 1
ATOM 5855 N N . GLU B 2 83 ? -0.898 37.508 29.449 1.000 0.980 83 GLU B N 1
ATOM 5856 C CA . GLU B 2 83 ? -2.273 37.034 29.615 1.000 0.980 83 GLU B CA 1
ATOM 5857 C C . GLU B 2 83 ? -2.786 36.282 28.373 1.000 0.980 83 GLU B C 1
ATOM 5858 O O . GLU B 2 83 ? -3.478 35.272 28.505 1.000 0.980 83 GLU B O 1
ATOM 5870 N N . ILE B 2 84 ? -2.413 36.721 27.167 1.000 0.980 84 ILE B N 1
ATOM 5871 C CA . ILE B 2 84 ? -2.763 36.014 25.926 1.000 0.980 84 ILE B CA 1
ATOM 5872 C C . ILE B 2 84 ? -2.052 34.666 25.835 1.000 0.980 84 ILE B C 1
ATOM 5873 O O . ILE B 2 84 ? -2.666 33.676 25.434 1.000 0.980 84 ILE B O 1
ATOM 5889 N N . LEU B 2 85 ? -0.783 34.606 26.240 1.000 0.980 85 LEU B N 1
ATOM 5890 C CA . LEU B 2 85 ? -0.015 33.360 26.282 1.000 0.980 85 LEU B CA 1
ATOM 5891 C C . LEU B 2 85 ? -0.566 32.364 27.316 1.000 0.980 85 LEU B C 1
ATOM 5892 O O . LEU B 2 85 ? -0.448 31.158 27.119 1.000 0.980 85 LEU B O 1
ATOM 5908 N N . GLU B 2 86 ? -1.229 32.845 28.373 1.000 0.980 86 GLU B N 1
ATOM 5909 C CA . GLU B 2 86 ? -2.004 32.029 29.325 1.000 0.980 86 GLU B CA 1
ATOM 5910 C C . GLU B 2 86 ? -3.357 31.543 28.757 1.000 0.980 86 GLU B C 1
ATOM 5911 O O . GLU B 2 86 ? -4.100 30.841 29.447 1.000 0.980 86 GLU B O 1
ATOM 5923 N N . GLY B 2 87 ? -3.697 31.904 27.514 1.000 0.970 87 GLY B N 1
ATOM 5924 C CA . GLY B 2 87 ? -4.947 31.540 26.839 1.000 0.970 87 GLY B CA 1
ATOM 5925 C C . GLY B 2 87 ? -6.088 32.550 27.007 1.000 0.970 87 GLY B C 1
ATOM 5926 O O . GLY B 2 87 ? -7.212 32.275 26.583 1.000 0.970 87 GLY B O 1
ATOM 5930 N N . LYS B 2 88 ? -5.849 33.716 27.625 1.000 0.970 88 LYS B N 1
ATOM 5931 C CA . LYS B 2 88 ? -6.881 34.755 27.796 1.000 0.970 88 LYS B CA 1
ATOM 5932 C C . LYS B 2 88 ? -7.046 35.566 26.516 1.000 0.970 88 LYS B C 1
ATOM 5933 O O . LYS B 2 88 ? -6.116 35.716 25.734 1.000 0.970 88 LYS B O 1
ATOM 5952 N N . TRP B 2 89 ? -8.233 36.129 26.311 1.000 0.970 89 TRP B N 1
ATOM 5953 C CA . TRP B 2 89 ? -8.525 37.049 25.202 1.000 0.970 89 TRP B CA 1
ATOM 5954 C C . TRP B 2 89 ? -8.430 36.442 23.794 1.000 0.970 89 TRP B C 1
ATOM 5955 O O . TRP B 2 89 ? -8.525 37.176 22.815 1.000 0.970 89 TRP B O 1
ATOM 5976 N N . HIS B 2 90 ? -8.288 35.118 23.649 1.000 0.980 90 HIS B N 1
ATOM 5977 C CA . HIS B 2 90 ? -8.300 34.449 22.336 1.000 0.980 90 HIS B CA 1
ATOM 5978 C C . HIS B 2 90 ? -9.642 34.640 21.611 1.000 0.980 90 HIS B C 1
ATOM 5979 O O . HIS B 2 90 ? -9.704 34.676 20.386 1.000 0.980 90 HIS B O 1
ATOM 5993 N N . ASP B 2 91 ? -10.726 34.831 22.364 1.000 0.970 91 ASP B N 1
ATOM 5994 C CA . ASP B 2 91 ? -12.048 35.198 21.855 1.000 0.970 91 ASP B CA 1
ATOM 5995 C C . ASP B 2 91 ? -12.108 36.615 21.258 1.000 0.970 91 ASP B C 1
ATOM 5996 O O . ASP B 2 91 ? -13.023 36.908 20.490 1.000 0.970 91 ASP B O 1
ATOM 6005 N N . GLN B 2 92 ? -11.117 37.459 21.554 1.000 0.980 92 GLN B N 1
ATOM 6006 C CA . GLN B 2 92 ? -10.989 38.822 21.037 1.000 0.980 92 GLN B CA 1
ATOM 6007 C C . GLN B 2 92 ? -10.251 38.881 19.684 1.000 0.980 92 GLN B C 1
ATOM 6008 O O . GLN B 2 92 ? -10.147 39.955 19.088 1.000 0.980 92 GLN B O 1
ATOM 6022 N N . PHE B 2 93 ? -9.766 37.744 19.168 1.000 0.980 93 PHE B N 1
ATOM 6023 C CA . PHE B 2 93 ? -9.192 37.620 17.827 1.000 0.980 93 PHE B CA 1
ATOM 6024 C C . PHE B 2 93 ? -10.253 37.144 16.834 1.000 0.980 93 PHE B C 1
ATOM 6025 O O . PHE B 2 93 ? -10.546 35.951 16.736 1.000 0.980 93 PHE B O 1
ATOM 6042 N N . ILE B 2 94 ? -10.861 38.093 16.124 1.000 0.980 94 ILE B N 1
ATOM 6043 C CA . ILE B 2 94 ? -12.092 37.850 15.353 1.000 0.980 94 ILE B CA 1
ATOM 6044 C C . ILE B 2 94 ? -11.912 37.948 13.837 1.000 0.980 94 ILE B C 1
ATOM 6045 O O . ILE B 2 94 ? -12.858 37.676 13.101 1.000 0.980 94 ILE B O 1
ATOM 6061 N N . VAL B 2 95 ? -10.738 38.370 13.362 1.000 0.980 95 VAL B N 1
ATOM 6062 C CA . VAL B 2 95 ? -10.468 38.481 11.922 1.000 0.980 95 VAL B CA 1
ATOM 6063 C C . VAL B 2 95 ? -10.424 37.103 11.265 1.000 0.980 95 VAL B C 1
ATOM 6064 O O . VAL B 2 95 ? -9.905 36.147 11.842 1.000 0.980 95 VAL B O 1
ATOM 6077 N N . ASP B 2 96 ? -10.948 37.009 10.046 1.000 0.980 96 ASP B N 1
ATOM 6078 C CA . ASP B 2 96 ? -10.955 35.762 9.284 1.000 0.980 96 ASP B CA 1
ATOM 6079 C C . ASP B 2 96 ? -9.524 35.372 8.871 1.000 0.980 96 ASP B C 1
ATOM 6080 O O . ASP B 2 96 ? -8.727 36.247 8.510 1.000 0.980 96 ASP B O 1
ATOM 6089 N N . PRO B 2 97 ? -9.153 34.082 8.900 1.000 0.980 97 PRO B N 1
ATOM 6090 C CA . PRO B 2 97 ? -7.848 33.643 8.421 1.000 0.980 97 PRO B CA 1
ATOM 6091 C C . PRO B 2 97 ? -7.585 33.967 6.940 1.000 0.980 97 PRO B C 1
ATOM 6092 O O . PRO B 2 97 ? -6.430 34.177 6.574 1.000 0.980 97 PRO B O 1
ATOM 6103 N N . ILE B 2 98 ? -8.619 34.045 6.092 1.000 0.980 98 ILE B N 1
ATOM 6104 C CA . ILE B 2 98 ? -8.482 34.498 4.701 1.000 0.980 98 ILE B CA 1
ATOM 6105 C C . ILE B 2 98 ? -8.858 35.978 4.623 1.000 0.980 98 ILE B C 1
ATOM 6106 O O . ILE B 2 98 ? -10.022 36.350 4.747 1.000 0.980 98 ILE B O 1
ATOM 6122 N N . GLN B 2 99 ? -7.863 36.828 4.382 1.000 0.970 99 GLN B N 1
ATOM 6123 C CA . GLN B 2 99 ? -8.021 38.281 4.401 1.000 0.970 99 GLN B CA 1
ATOM 6124 C C . GLN B 2 99 ? -7.077 38.970 3.413 1.000 0.970 99 GLN B C 1
ATOM 6125 O O . GLN B 2 99 ? -5.995 38.467 3.109 1.000 0.970 99 GLN B O 1
ATOM 6139 N N . GLY B 2 100 ? -7.482 40.149 2.941 1.000 0.960 100 GLY B N 1
ATOM 6140 C CA . GLY B 2 100 ? -6.586 41.068 2.244 1.000 0.960 100 GLY B CA 1
ATOM 6141 C C . GLY B 2 100 ? -5.674 41.828 3.215 1.000 0.960 100 GLY B C 1
ATOM 6142 O O . GLY B 2 100 ? -5.827 41.752 4.432 1.000 0.960 100 GLY B O 1
ATOM 6146 N N . GLY B 2 101 ? -4.725 42.595 2.673 1.000 0.950 101 GLY B N 1
ATOM 6147 C CA . GLY B 2 101 ? -3.803 43.407 3.476 1.000 0.950 101 GLY B CA 1
ATOM 6148 C C . GLY B 2 101 ? -2.625 42.633 4.084 1.000 0.950 101 GLY B C 1
ATOM 6149 O O . GLY B 2 101 ? -2.024 43.136 5.033 1.000 0.950 101 GLY B O 1
ATOM 6153 N N . ALA B 2 102 ? -2.298 41.440 3.560 1.000 0.960 102 ALA B N 1
ATOM 6154 C CA . ALA B 2 102 ? -1.071 40.688 3.870 1.000 0.960 102 ALA B CA 1
ATOM 6155 C C . ALA B 2 102 ? -0.859 40.378 5.368 1.000 0.960 102 ALA B C 1
ATOM 6156 O O . ALA B 2 102 ? 0.249 40.455 5.882 1.000 0.960 102 ALA B O 1
ATOM 6163 N N . GLY B 2 103 ? -1.940 40.112 6.107 1.000 0.970 103 GLY B N 1
ATOM 6164 C CA . GLY B 2 103 ? -1.869 39.840 7.548 1.000 0.970 103 GLY B CA 1
ATOM 6165 C C . GLY B 2 103 ? -1.912 41.090 8.429 1.000 0.970 103 GLY B C 1
ATOM 6166 O O . GLY B 2 103 ? -1.888 40.979 9.657 1.000 0.970 103 GLY B O 1
ATOM 6170 N N . THR B 2 104 ? -2.061 42.286 7.844 1.000 0.980 104 THR B N 1
ATOM 6171 C CA . THR B 2 104 ? -2.172 43.539 8.611 1.000 0.980 104 THR B CA 1
ATOM 6172 C C . THR B 2 104 ? -3.334 43.497 9.586 1.000 0.980 104 THR B C 1
ATOM 6173 O O . THR B 2 104 ? -3.190 43.977 10.708 1.000 0.980 104 THR B O 1
ATOM 6184 N N . SER B 2 105 ? -4.468 42.893 9.222 1.000 0.980 105 SER B N 1
ATOM 6185 C CA . SER B 2 105 ? -5.587 42.812 10.156 1.000 0.980 105 SER B CA 1
ATOM 6186 C C . SER B 2 105 ? -5.301 41.872 11.325 1.000 0.980 105 SER B C 1
ATOM 6187 O O . SER B 2 105 ? -5.709 42.190 12.435 1.000 0.980 105 SER B O 1
ATOM 6195 N N . MET B 2 106 ? -4.543 40.784 11.135 1.000 0.980 106 MET B N 1
ATOM 6196 C CA . MET B 2 106 ? -4.087 39.941 12.254 1.000 0.980 106 MET B CA 1
ATOM 6197 C C . MET B 2 106 ? -3.095 40.683 13.159 1.000 0.980 106 MET B C 1
ATOM 6198 O O . MET B 2 106 ? -3.249 40.666 14.381 1.000 0.980 106 MET B O 1
ATOM 6212 N N . ASN B 2 107 ? -2.120 41.386 12.567 1.000 0.990 107 ASN B N 1
ATOM 6213 C CA . ASN B 2 107 ? -1.165 42.215 13.308 1.000 0.990 107 ASN B CA 1
ATOM 6214 C C . ASN B 2 107 ? -1.892 43.285 14.140 1.000 0.990 107 ASN B C 1
ATOM 6215 O O . ASN B 2 107 ? -1.646 43.440 15.337 1.000 0.990 107 ASN B O 1
ATOM 6226 N N . MET B 2 108 ? -2.844 43.985 13.526 1.000 0.980 108 MET B N 1
ATOM 6227 C CA . MET B 2 108 ? -3.612 45.031 14.191 1.000 0.980 108 MET B CA 1
ATOM 6228 C C . MET B 2 108 ? -4.581 44.496 15.232 1.000 0.980 108 MET B C 1
ATOM 6229 O O . MET B 2 108 ? -4.723 45.124 16.277 1.000 0.980 108 MET B O 1
ATOM 6243 N N . ASN B 2 109 ? -5.169 43.320 15.018 1.000 0.990 109 ASN B N 1
ATOM 6244 C CA . ASN B 2 109 ? -5.982 42.677 16.040 1.000 0.990 109 ASN B CA 1
ATOM 6245 C C . ASN B 2 109 ? -5.161 42.392 17.298 1.000 0.990 109 ASN B C 1
ATOM 6246 O O . ASN B 2 109 ? -5.634 42.679 18.397 1.000 0.990 109 ASN B O 1
ATOM 6257 N N . ALA B 2 110 ? -3.921 41.918 17.154 1.000 0.990 110 ALA B N 1
ATOM 6258 C CA . ALA B 2 110 ? -3.022 41.749 18.291 1.000 0.990 110 ALA B CA 1
ATOM 6259 C C . ALA B 2 110 ? -2.686 43.093 18.946 1.000 0.990 110 ALA B C 1
ATOM 6260 O O . ALA B 2 110 ? -2.801 43.229 20.164 1.000 0.990 110 ALA B O 1
ATOM 6267 N N . ASN B 2 111 ? -2.320 44.094 18.141 1.000 0.990 111 ASN B N 1
ATOM 6268 C CA . ASN B 2 111 ? -1.997 45.427 18.645 1.000 0.990 111 ASN B CA 1
ATOM 6269 C C . ASN B 2 111 ? -3.148 46.025 19.466 1.000 0.990 111 ASN B C 1
ATOM 6270 O O . ASN B 2 111 ? -2.914 46.572 20.542 1.000 0.990 111 ASN B O 1
ATOM 6281 N N . GLU B 2 112 ? -4.381 45.933 18.969 1.000 0.990 112 GLU B N 1
ATOM 6282 C CA . GLU B 2 112 ? -5.567 46.499 19.613 1.000 0.990 112 GLU B CA 1
ATOM 6283 C C . GLU B 2 112 ? -5.946 45.732 20.885 1.000 0.990 112 GLU B C 1
ATOM 6284 O O . GLU B 2 112 ? -6.167 46.374 21.911 1.000 0.990 112 GLU B O 1
ATOM 6296 N N . VAL B 2 113 ? -5.945 44.389 20.859 1.000 0.990 113 VAL B N 1
ATOM 6297 C CA . VAL B 2 113 ? -6.262 43.553 22.036 1.000 0.990 113 VAL B CA 1
ATOM 6298 C C . VAL B 2 113 ? -5.249 43.775 23.157 1.000 0.990 113 VAL B C 1
ATOM 6299 O O . VAL B 2 113 ? -5.635 44.067 24.291 1.000 0.990 113 VAL B O 1
ATOM 6312 N N . ILE B 2 114 ? -3.953 43.715 22.836 1.000 0.990 114 ILE B N 1
ATOM 6313 C CA . ILE B 2 114 ? -2.870 43.979 23.793 1.000 0.990 114 ILE B CA 1
ATOM 6314 C C . ILE B 2 114 ? -2.942 45.424 24.284 1.000 0.990 114 ILE B C 1
ATOM 6315 O O . ILE B 2 114 ? -2.838 45.670 25.483 1.000 0.990 114 ILE B O 1
ATOM 6331 N N . GLY B 2 115 ? -3.165 46.382 23.382 1.000 0.990 115 GLY B N 1
ATOM 6332 C CA . GLY B 2 115 ? -3.246 47.795 23.730 1.000 0.990 115 GLY B CA 1
ATOM 6333 C C . GLY B 2 115 ? -4.388 48.094 24.698 1.000 0.990 115 GLY B C 1
ATOM 6334 O O . GLY B 2 115 ? -4.170 48.720 25.732 1.000 0.990 115 GLY B O 1
ATOM 6338 N N . ASN B 2 116 ? -5.594 47.597 24.417 1.000 0.990 116 ASN B N 1
ATOM 6339 C CA . ASN B 2 116 ? -6.752 47.798 25.287 1.000 0.990 116 ASN B CA 1
ATOM 6340 C C . ASN B 2 116 ? -6.624 47.072 26.627 1.000 0.990 116 ASN B C 1
ATOM 6341 O O . ASN B 2 116 ? -7.092 47.591 27.641 1.000 0.990 116 ASN B O 1
ATOM 6352 N N . ARG B 2 117 ? -5.969 45.907 26.673 1.000 0.990 117 ARG B N 1
ATOM 6353 C CA . ARG B 2 117 ? -5.727 45.231 27.949 1.000 0.990 117 ARG B CA 1
ATOM 6354 C C . ARG B 2 117 ? -4.655 45.937 28.781 1.000 0.990 117 ARG B C 1
ATOM 6355 O O . ARG B 2 117 ? -4.834 46.108 29.985 1.000 0.990 117 ARG B O 1
ATOM 6376 N N . ALA B 2 118 ? -3.594 46.419 28.139 1.000 0.990 118 ALA B N 1
ATOM 6377 C CA . ALA B 2 118 ? -2.562 47.227 28.779 1.000 0.990 118 ALA B CA 1
ATOM 6378 C C . ALA B 2 118 ? -3.122 48.562 29.306 1.000 0.990 118 ALA B C 1
ATOM 6379 O O . ALA B 2 118 ? -2.762 48.982 30.405 1.000 0.990 118 ALA B O 1
ATOM 6386 N N . LEU B 2 119 ? -4.069 49.181 28.588 1.000 0.980 119 LEU B N 1
ATOM 6387 C CA . LEU B 2 119 ? -4.808 50.348 29.082 1.000 0.980 119 LEU B CA 1
ATOM 6388 C C . LEU B 2 119 ? -5.538 50.056 30.399 1.000 0.980 119 LEU B C 1
ATOM 6389 O O . LEU B 2 119 ? -5.392 50.829 31.345 1.000 0.980 119 LEU B O 1
ATOM 6405 N N . GLU B 2 120 ? -6.265 48.939 30.501 1.000 0.980 120 GLU B N 1
ATOM 6406 C CA . GLU B 2 120 ? -6.933 48.550 31.754 1.000 0.980 120 GLU B CA 1
ATOM 6407 C C . GLU B 2 120 ? -5.939 48.286 32.892 1.000 0.980 120 GLU B C 1
ATOM 6408 O O . GLU B 2 120 ? -6.195 48.677 34.031 1.000 0.980 120 GLU B O 1
ATOM 6420 N N . ILE B 2 121 ? -4.797 47.659 32.591 1.000 0.980 121 ILE B N 1
ATOM 6421 C CA . ILE B 2 121 ? -3.723 47.407 33.568 1.000 0.980 121 ILE B CA 1
ATOM 6422 C C . ILE B 2 121 ? -3.181 48.722 34.137 1.000 0.980 121 ILE B C 1
ATOM 6423 O O . ILE B 2 121 ? -2.908 48.817 35.331 1.000 0.980 121 ILE B O 1
ATOM 6439 N N . MET B 2 122 ? -3.070 49.753 33.301 1.000 0.980 122 MET B N 1
ATOM 6440 C CA . MET B 2 122 ? -2.619 51.084 33.709 1.000 0.980 122 MET B CA 1
ATOM 6441 C C . MET B 2 122 ? -3.710 51.923 34.400 1.000 0.980 122 MET B C 1
ATOM 6442 O O . MET B 2 122 ? -3.416 53.013 34.885 1.000 0.980 122 MET B O 1
ATOM 6456 N N . GLY B 2 123 ? -4.957 51.446 34.468 1.000 0.980 123 GLY B N 1
ATOM 6457 C CA . GLY B 2 123 ? -6.079 52.173 35.074 1.000 0.980 123 GLY B CA 1
ATOM 6458 C C . GLY B 2 123 ? -6.806 53.139 34.130 1.000 0.980 123 GLY B C 1
ATOM 6459 O O . GLY B 2 123 ? -7.563 53.996 34.590 1.000 0.980 123 GLY B O 1
ATOM 6463 N N . HIS B 2 124 ? -6.603 53.001 32.820 1.000 0.970 124 HIS B N 1
ATOM 6464 C CA . HIS B 2 124 ? -7.305 53.763 31.789 1.000 0.970 124 HIS B CA 1
ATOM 6465 C C . HIS B 2 124 ? -8.461 52.954 31.183 1.000 0.970 124 HIS B C 1
ATOM 6466 O O . HIS B 2 124 ? -8.579 51.743 31.380 1.000 0.970 124 HIS B O 1
ATOM 6480 N N . LYS B 2 125 ? -9.358 53.629 30.455 1.000 0.960 125 LYS B N 1
ATOM 6481 C CA . LYS B 2 125 ? -10.479 52.971 29.765 1.000 0.960 125 LYS B CA 1
ATOM 6482 C C . LYS B 2 125 ? -10.035 52.402 28.412 1.000 0.960 125 LYS B C 1
ATOM 6483 O O . LYS B 2 125 ? -9.090 52.896 27.804 1.000 0.960 125 LYS B O 1
ATOM 6502 N N . LYS B 2 126 ? -10.757 51.401 27.897 1.000 0.960 126 LYS B N 1
ATOM 6503 C CA . LYS B 2 126 ? -10.554 50.894 26.529 1.000 0.960 126 LYS B CA 1
ATOM 6504 C C . LYS B 2 126 ? -10.808 51.990 25.494 1.000 0.960 126 LYS B C 1
ATOM 6505 O O . LYS B 2 126 ? -11.731 52.789 25.648 1.000 0.960 126 LYS B O 1
ATOM 6524 N N . GLY B 2 127 ? -10.002 51.999 24.440 1.000 0.950 127 GLY B N 1
ATOM 6525 C CA . GLY B 2 127 ? -10.010 53.022 23.398 1.000 0.950 127 GLY B CA 1
ATOM 6526 C C . GLY B 2 127 ? -9.296 54.318 23.790 1.000 0.950 127 GLY B C 1
ATOM 6527 O O . GLY B 2 127 ? -9.219 55.228 22.969 1.000 0.950 127 GLY B O 1
ATOM 6531 N N . ASP B 2 128 ? -8.753 54.425 25.010 1.000 0.950 128 ASP B N 1
ATOM 6532 C CA . ASP B 2 128 ? -8.082 55.636 25.497 1.000 0.950 128 ASP B CA 1
ATOM 6533 C C . ASP B 2 128 ? -6.629 55.746 24.992 1.000 0.950 128 ASP B C 1
ATOM 6534 O O . ASP B 2 128 ? -5.645 55.771 25.738 1.000 0.950 128 ASP B O 1
ATOM 6543 N N . TYR B 2 129 ? -6.493 55.779 23.664 1.000 0.950 129 TYR B N 1
ATOM 6544 C CA . TYR B 2 129 ? -5.222 55.604 22.965 1.000 0.950 129 TYR B CA 1
ATOM 6545 C C . TYR B 2 129 ? -4.230 56.766 23.093 1.000 0.950 129 TYR B C 1
ATOM 6546 O O . TYR B 2 129 ? -3.099 56.660 22.614 1.000 0.950 129 TYR B O 1
ATOM 6564 N N . ILE B 2 130 ? -4.611 57.858 23.765 1.000 0.950 130 ILE B N 1
ATOM 6565 C CA . ILE B 2 130 ? -3.680 58.930 24.136 1.000 0.950 130 ILE B CA 1
ATOM 6566 C C . ILE B 2 130 ? -2.683 58.467 25.217 1.000 0.950 130 ILE B C 1
ATOM 6567 O O . ILE B 2 130 ? -1.550 58.945 25.227 1.000 0.950 130 ILE B O 1
ATOM 6583 N N . HIS B 2 131 ? -3.074 57.521 26.088 1.000 0.960 131 HIS B N 1
ATOM 6584 C CA . HIS B 2 131 ? -2.228 56.971 27.159 1.000 0.960 131 HIS B CA 1
ATOM 6585 C C . HIS B 2 131 ? -1.395 55.758 26.708 1.000 0.960 131 HIS B C 1
ATOM 6586 O O . HIS B 2 131 ? -0.248 55.611 27.125 1.000 0.960 131 HIS B O 1
ATOM 6600 N N . LEU B 2 132 ? -1.946 54.906 25.835 1.000 0.960 132 LEU B N 1
ATOM 6601 C CA . LEU B 2 132 ? -1.251 53.778 25.205 1.000 0.960 132 LEU B CA 1
ATOM 6602 C C . LEU B 2 132 ? -1.895 53.491 23.847 1.000 0.960 132 LEU B C 1
ATOM 6603 O O . LEU B 2 132 ? -3.087 53.238 23.756 1.000 0.960 132 LEU B O 1
ATOM 6619 N N . SER B 2 133 ? -1.097 53.504 22.782 1.000 0.960 133 SER B N 1
ATOM 6620 C CA . SER B 2 133 ? -1.576 53.482 21.396 1.000 0.960 133 SER B CA 1
ATOM 6621 C C . SER B 2 133 ? -1.180 52.159 20.746 1.000 0.960 133 SER B C 1
ATOM 6622 O O . SER B 2 133 ? 0.011 51.827 20.772 1.000 0.960 133 SER B O 1
ATOM 6630 N N . PRO B 2 134 ? -2.122 51.427 20.124 1.000 0.970 134 PRO B N 1
ATOM 6631 C CA . PRO B 2 134 ? -1.816 50.224 19.357 1.000 0.970 134 PRO B CA 1
ATOM 6632 C C . PRO B 2 134 ? -0.740 50.464 18.286 1.000 0.970 134 PRO B C 1
ATOM 6633 O O . PRO B 2 134 ? 0.170 49.655 18.147 1.000 0.970 134 PRO B O 1
ATOM 6644 N N . ASN B 2 135 ? -0.780 51.607 17.587 1.000 0.940 135 ASN B N 1
ATOM 6645 C CA . ASN B 2 135 ? 0.171 51.938 16.517 1.000 0.940 135 ASN B CA 1
ATOM 6646 C C . ASN B 2 135 ? 1.506 52.495 17.041 1.000 0.940 135 ASN B C 1
ATOM 6647 O O . ASN B 2 135 ? 2.563 52.154 16.522 1.000 0.940 135 ASN B O 1
ATOM 6658 N N . THR B 2 136 ? 1.476 53.366 18.053 1.000 0.950 136 THR B N 1
ATOM 6659 C CA . THR B 2 136 ? 2.682 54.076 18.525 1.000 0.950 136 THR B CA 1
ATOM 6660 C C . THR B 2 136 ? 3.475 53.262 19.540 1.000 0.950 136 THR B C 1
ATOM 6661 O O . THR B 2 136 ? 4.699 53.332 19.556 1.000 0.950 136 THR B O 1
ATOM 6672 N N . HIS B 2 137 ? 2.777 52.525 20.407 1.000 0.970 137 HIS B N 1
ATOM 6673 C CA . HIS B 2 137 ? 3.374 51.839 21.549 1.000 0.970 137 HIS B CA 1
ATOM 6674 C C . HIS B 2 137 ? 3.467 50.319 21.314 1.000 0.970 137 HIS B C 1
ATOM 6675 O O . HIS B 2 137 ? 4.569 49.783 21.365 1.000 0.970 137 HIS B O 1
ATOM 6689 N N . VAL B 2 138 ? 2.365 49.618 20.992 1.000 0.980 138 VAL B N 1
ATOM 6690 C CA . VAL B 2 138 ? 2.381 48.142 20.795 1.000 0.980 138 VAL B CA 1
ATOM 6691 C C . VAL B 2 138 ? 3.084 47.745 19.493 1.000 0.980 138 VAL B C 1
ATOM 6692 O O . VAL B 2 138 ? 3.837 46.772 19.457 1.000 0.980 138 VAL B O 1
ATOM 6705 N N . ASN B 2 139 ? 2.902 48.549 18.442 1.000 0.970 139 ASN B N 1
ATOM 6706 C CA . ASN B 2 139 ? 3.550 48.378 17.142 1.000 0.970 139 ASN B CA 1
ATOM 6707 C C . ASN B 2 139 ? 4.864 49.178 16.999 1.000 0.970 139 ASN B C 1
ATOM 6708 O O . ASN B 2 139 ? 5.303 49.475 15.888 1.000 0.970 139 ASN B O 1
ATOM 6719 N N . MET B 2 140 ? 5.499 49.558 18.113 1.000 0.960 140 MET B N 1
ATOM 6720 C CA . MET B 2 140 ? 6.734 50.345 18.087 1.000 0.960 140 MET B CA 1
ATOM 6721 C C . MET B 2 140 ? 7.884 49.585 17.412 1.000 0.960 140 MET B C 1
ATOM 6722 O O . MET B 2 140 ? 8.164 48.441 17.778 1.000 0.960 140 MET B O 1
ATOM 6736 N N . SER B 2 141 ? 8.581 50.260 16.490 1.000 0.950 141 SER B N 1
ATOM 6737 C CA . SER B 2 141 ? 9.738 49.734 15.738 1.000 0.950 141 SER B CA 1
ATOM 6738 C C . SER B 2 141 ? 9.412 48.532 14.839 1.000 0.950 141 SER B C 1
ATOM 6739 O O . SER B 2 141 ? 10.309 47.783 14.467 1.000 0.950 141 SER B O 1
ATOM 6747 N N . GLN B 2 142 ? 8.133 48.349 14.496 1.000 0.950 142 GLN B N 1
ATOM 6748 C CA . GLN B 2 142 ? 7.610 47.170 13.804 1.000 0.950 142 GLN B CA 1
ATOM 6749 C C . GLN B 2 142 ? 6.824 47.536 12.543 1.000 0.950 142 GLN B C 1
ATOM 6750 O O . GLN B 2 142 ? 6.265 48.631 12.421 1.000 0.950 142 GLN B O 1
ATOM 6764 N N . SER B 2 143 ? 6.694 46.557 11.655 1.000 0.950 143 SER B N 1
ATOM 6765 C CA . SER B 2 143 ? 5.784 46.542 10.512 1.000 0.950 143 SER B CA 1
ATOM 6766 C C . SER B 2 143 ? 4.893 45.301 10.577 1.000 0.950 143 SER B C 1
ATOM 6767 O O . SER B 2 143 ? 5.180 44.352 11.294 1.000 0.950 143 SER B O 1
ATOM 6775 N N . THR B 2 144 ? 3.803 45.256 9.810 1.000 0.970 144 THR B N 1
ATOM 6776 C CA . THR B 2 144 ? 3.143 43.961 9.562 1.000 0.970 144 THR B CA 1
ATOM 6777 C C . THR B 2 144 ? 4.119 42.984 8.897 1.000 0.970 144 THR B C 1
ATOM 6778 O O . THR B 2 144 ? 4.103 41.802 9.217 1.000 0.970 144 THR B O 1
ATOM 6789 N N . ASN B 2 145 ? 4.996 43.490 8.028 1.000 0.970 145 ASN B N 1
ATOM 6790 C CA . ASN B 2 145 ? 5.828 42.693 7.122 1.000 0.970 145 ASN B CA 1
ATOM 6791 C C . ASN B 2 145 ? 7.032 42.020 7.804 1.000 0.970 145 ASN B C 1
ATOM 6792 O O . ASN B 2 145 ? 7.731 41.242 7.169 1.000 0.970 145 ASN B O 1
ATOM 6803 N N . ASP B 2 146 ? 7.289 42.306 9.079 1.000 0.970 146 ASP B N 1
ATOM 6804 C CA . ASP B 2 146 ? 8.245 41.556 9.897 1.000 0.970 146 ASP B CA 1
ATOM 6805 C C . ASP B 2 146 ? 7.559 40.843 11.067 1.000 0.970 146 ASP B C 1
ATOM 6806 O O . ASP B 2 146 ? 7.872 39.691 11.367 1.000 0.970 146 ASP B O 1
ATOM 6815 N N . VAL B 2 147 ? 6.540 41.469 11.664 1.000 0.980 147 VAL B N 1
ATOM 6816 C CA . VAL B 2 147 ? 5.745 40.860 12.737 1.000 0.980 147 VAL B CA 1
ATOM 6817 C C . VAL B 2 147 ? 4.987 39.617 12.270 1.000 0.980 147 VAL B C 1
ATOM 6818 O O . VAL B 2 147 ? 5.035 38.588 12.946 1.000 0.980 147 VAL B O 1
ATOM 6831 N N . PHE B 2 148 ? 4.255 39.702 11.155 1.000 0.980 148 PHE B N 1
ATOM 6832 C CA . PHE B 2 148 ? 3.407 38.616 10.664 1.000 0.980 148 PHE B CA 1
ATOM 6833 C C . PHE B 2 148 ? 4.229 37.394 10.237 1.000 0.980 148 PHE B C 1
ATOM 6834 O O . PHE B 2 148 ? 4.007 36.341 10.841 1.000 0.980 148 PHE B O 1
ATOM 6851 N N . PRO B 2 149 ? 5.220 37.502 9.327 1.000 0.980 149 PRO B N 1
ATOM 6852 C CA . PRO B 2 149 ? 6.044 36.353 8.953 1.000 0.980 149 PRO B CA 1
ATOM 6853 C C . PRO B 2 149 ? 6.794 35.759 10.149 1.000 0.980 149 PRO B C 1
ATOM 6854 O O . PRO B 2 149 ? 6.813 34.543 10.316 1.000 0.980 149 PRO B O 1
ATOM 6865 N N . THR B 2 150 ? 7.290 36.568 11.087 1.000 0.980 150 THR B N 1
ATOM 6866 C CA . THR B 2 150 ? 7.898 36.036 12.320 1.000 0.980 150 THR B CA 1
ATOM 6867 C C . THR B 2 150 ? 6.908 35.210 13.154 1.000 0.980 150 THR B C 1
ATOM 6868 O O . THR B 2 150 ? 7.259 34.144 13.669 1.000 0.980 150 THR B O 1
ATOM 6879 N N . ALA B 2 151 ? 5.648 35.641 13.273 1.000 0.990 151 ALA B N 1
ATOM 6880 C CA . ALA B 2 151 ? 4.613 34.857 13.944 1.000 0.990 151 ALA B CA 1
ATOM 6881 C C . ALA B 2 151 ? 4.249 33.580 13.162 1.000 0.990 151 ALA B C 1
ATOM 6882 O O . ALA B 2 151 ? 4.002 32.539 13.778 1.000 0.990 151 ALA B O 1
ATOM 6889 N N . ILE B 2 152 ? 4.277 33.617 11.823 1.000 0.990 152 ILE B N 1
ATOM 6890 C CA . ILE B 2 152 ? 4.145 32.417 10.980 1.000 0.990 152 ILE B CA 1
ATOM 6891 C C . ILE B 2 152 ? 5.268 31.429 11.308 1.000 0.990 152 ILE B C 1
ATOM 6892 O O . ILE B 2 152 ? 4.987 30.255 11.557 1.000 0.990 152 ILE B O 1
ATOM 6908 N N . HIS B 2 153 ? 6.522 31.887 11.368 1.000 0.990 153 HIS B N 1
ATOM 6909 C CA . HIS B 2 153 ? 7.681 31.038 11.664 1.000 0.990 153 HIS B CA 1
ATOM 6910 C C . HIS B 2 153 ? 7.519 30.360 13.028 1.000 0.990 153 HIS B C 1
ATOM 6911 O O . HIS B 2 153 ? 7.582 29.133 13.128 1.000 0.990 153 HIS B O 1
ATOM 6925 N N . ILE B 2 154 ? 7.220 31.137 14.073 1.000 0.990 154 ILE B N 1
ATOM 6926 C CA . ILE B 2 154 ? 7.049 30.626 15.440 1.000 0.990 154 ILE B CA 1
ATOM 6927 C C . ILE B 2 154 ? 5.871 29.649 15.533 1.000 0.990 154 ILE B C 1
ATOM 6928 O O . ILE B 2 154 ? 6.035 28.541 16.052 1.000 0.990 154 ILE B O 1
ATOM 6944 N N . SER B 2 155 ? 4.692 30.028 15.027 1.000 0.990 155 SER B N 1
ATOM 6945 C CA . SER B 2 155 ? 3.489 29.186 15.100 1.000 0.990 155 SER B CA 1
ATOM 6946 C C . SER B 2 155 ? 3.673 27.872 14.338 1.000 0.990 155 SER B C 1
ATOM 6947 O O . SER B 2 155 ? 3.342 26.803 14.855 1.000 0.990 155 SER B O 1
ATOM 6955 N N . THR B 2 156 ? 4.294 27.924 13.158 1.000 0.990 156 THR B N 1
ATOM 6956 C CA . THR B 2 156 ? 4.620 26.741 12.354 1.000 0.990 156 THR B CA 1
ATOM 6957 C C . THR B 2 156 ? 5.601 25.835 13.091 1.000 0.990 156 THR B C 1
ATOM 6958 O O . THR B 2 156 ? 5.332 24.644 13.250 1.000 0.990 156 THR B O 1
ATOM 6969 N N . LEU B 2 157 ? 6.708 26.377 13.611 1.000 0.990 157 LEU B N 1
ATOM 6970 C CA . LEU B 2 157 ? 7.705 25.607 14.362 1.000 0.990 157 LEU B CA 1
ATOM 6971 C C . LEU B 2 157 ? 7.096 24.902 15.584 1.000 0.990 157 LEU B C 1
ATOM 6972 O O . LEU B 2 157 ? 7.364 23.716 15.799 1.000 0.990 157 LEU B O 1
ATOM 6988 N N . LYS B 2 158 ? 6.237 25.591 16.346 1.000 0.980 158 LYS B N 1
ATOM 6989 C CA . LYS B 2 158 ? 5.538 25.028 17.515 1.000 0.980 158 LYS B CA 1
ATOM 6990 C C . LYS B 2 158 ? 4.581 23.897 17.141 1.000 0.980 158 LYS B C 1
ATOM 6991 O O . LYS B 2 158 ? 4.561 22.862 17.810 1.000 0.980 158 LYS B O 1
ATOM 7010 N N . LEU B 2 159 ? 3.803 24.049 16.068 1.000 0.990 159 LEU B N 1
ATOM 7011 C CA . LEU B 2 159 ? 2.907 22.984 15.607 1.000 0.990 159 LEU B CA 1
ATOM 7012 C C . LEU B 2 159 ? 3.677 21.789 15.033 1.000 0.990 159 LEU B C 1
ATOM 7013 O O . LEU B 2 159 ? 3.300 20.645 15.296 1.000 0.990 159 LEU B O 1
ATOM 7029 N N . LEU B 2 160 ? 4.772 22.030 14.306 1.000 0.990 160 LEU B N 1
ATOM 7030 C CA . LEU B 2 160 ? 5.637 20.966 13.797 1.000 0.990 160 LEU B CA 1
ATOM 7031 C C . LEU B 2 160 ? 6.247 20.139 14.933 1.000 0.990 160 LEU B C 1
ATOM 7032 O O . LEU B 2 160 ? 6.338 18.923 14.803 1.000 0.990 160 LEU B O 1
ATOM 7048 N N . GLU B 2 161 ? 6.618 20.748 16.062 1.000 0.980 161 GLU B N 1
ATOM 7049 C CA . GLU B 2 161 ? 7.100 20.011 17.239 1.000 0.980 161 GLU B CA 1
ATOM 7050 C C . GLU B 2 161 ? 6.038 19.043 17.791 1.000 0.980 161 GLU B C 1
ATOM 7051 O O . GLU B 2 161 ? 6.328 17.866 18.031 1.000 0.980 161 GLU B O 1
ATOM 7063 N N . LYS B 2 162 ? 4.784 19.503 17.913 1.000 0.980 162 LYS B N 1
ATOM 7064 C CA . LYS B 2 162 ? 3.654 18.659 18.343 1.000 0.980 162 LYS B CA 1
ATOM 7065 C C . LYS B 2 162 ? 3.400 17.521 17.351 1.000 0.980 162 LYS B C 1
ATOM 7066 O O . LYS B 2 162 ? 3.269 16.366 17.763 1.000 0.980 162 LYS B O 1
ATOM 7085 N N . LEU B 2 163 ? 3.381 17.835 16.053 1.000 0.990 163 LEU B N 1
ATOM 7086 C CA . LEU B 2 163 ? 3.197 16.849 14.990 1.000 0.990 163 LEU B CA 1
ATOM 7087 C C . LEU B 2 163 ? 4.298 15.787 15.024 1.000 0.990 163 LEU B C 1
ATOM 7088 O O . LEU B 2 163 ? 3.991 14.597 15.016 1.000 0.990 163 LEU B O 1
ATOM 7104 N N . LEU B 2 164 ? 5.565 16.199 15.101 1.000 0.990 164 LEU B N 1
ATOM 7105 C CA . LEU B 2 164 ? 6.712 15.292 15.123 1.000 0.990 164 LEU B CA 1
ATOM 7106 C C . LEU B 2 164 ? 6.632 14.304 16.288 1.000 0.990 164 LEU B C 1
ATOM 7107 O O . LEU B 2 164 ? 6.826 13.111 16.069 1.000 0.990 164 LEU B O 1
ATOM 7123 N N . LYS B 2 165 ? 6.256 14.759 17.489 1.000 0.990 165 LYS B N 1
ATOM 7124 C CA . LYS B 2 165 ? 6.043 13.872 18.643 1.000 0.990 165 LYS B CA 1
ATOM 7125 C C . LYS B 2 165 ? 4.922 12.860 18.392 1.000 0.990 165 LYS B C 1
ATOM 7126 O O . LYS B 2 165 ? 5.077 11.673 18.663 1.000 0.990 165 LYS B O 1
ATOM 7145 N N . THR B 2 166 ? 3.795 13.302 17.835 1.000 0.990 166 THR B N 1
ATOM 7146 C CA . THR B 2 166 ? 2.689 12.398 17.480 1.000 0.990 166 THR B CA 1
ATOM 7147 C C . THR B 2 166 ? 3.087 11.392 16.396 1.000 0.990 166 THR B C 1
ATOM 7148 O O . THR B 2 166 ? 2.681 10.231 16.456 1.000 0.990 166 THR B O 1
ATOM 7159 N N . MET B 2 167 ? 3.911 11.799 15.430 1.000 0.990 167 MET B N 1
ATOM 7160 C CA . MET B 2 167 ? 4.446 10.900 14.407 1.000 0.990 167 MET B CA 1
ATOM 7161 C C . MET B 2 167 ? 5.428 9.878 14.986 1.000 0.990 167 MET B C 1
ATOM 7162 O O . MET B 2 167 ? 5.397 8.721 14.575 1.000 0.990 167 MET B O 1
ATOM 7176 N N . GLU B 2 168 ? 6.273 10.270 15.940 1.000 0.990 168 GLU B N 1
ATOM 7177 C CA . GLU B 2 168 ? 7.188 9.361 16.643 1.000 0.990 168 GLU B CA 1
ATOM 7178 C C . GLU B 2 168 ? 6.430 8.302 17.452 1.000 0.990 168 GLU B C 1
ATOM 7179 O O . GLU B 2 168 ? 6.774 7.119 17.384 1.000 0.990 168 GLU B O 1
ATOM 7191 N N . ASP B 2 169 ? 5.348 8.696 18.130 1.000 0.990 169 ASP B N 1
ATOM 7192 C CA . ASP B 2 169 ? 4.445 7.760 18.805 1.000 0.990 169 ASP B CA 1
ATOM 7193 C C . ASP B 2 169 ? 3.825 6.770 17.803 1.000 0.990 169 ASP B C 1
ATOM 7194 O O . ASP B 2 169 ? 3.882 5.557 18.007 1.000 0.990 169 ASP B O 1
ATOM 7203 N N . MET B 2 170 ? 3.272 7.267 16.689 1.000 0.990 170 MET B N 1
ATOM 7204 C CA . MET B 2 170 ? 2.684 6.430 15.632 1.000 0.990 170 MET B CA 1
ATOM 7205 C C . MET B 2 170 ? 3.713 5.461 15.032 1.000 0.990 170 MET B C 1
ATOM 7206 O O . MET B 2 170 ? 3.422 4.282 14.828 1.000 0.990 170 MET B O 1
ATOM 7220 N N . HIS B 2 171 ? 4.933 5.938 14.790 1.000 0.990 171 HIS B N 1
ATOM 7221 C CA . HIS B 2 171 ? 6.049 5.141 14.290 1.000 0.990 171 HIS B CA 1
ATOM 7222 C C . HIS B 2 171 ? 6.444 4.017 15.255 1.000 0.990 171 HIS B C 1
ATOM 7223 O O . HIS B 2 171 ? 6.670 2.888 14.815 1.000 0.990 171 HIS B O 1
ATOM 7237 N N . SER B 2 172 ? 6.460 4.289 16.562 1.000 0.990 172 SER B N 1
ATOM 7238 C CA . SER B 2 172 ? 6.691 3.265 17.586 1.000 0.990 172 SER B CA 1
ATOM 7239 C C . SER B 2 172 ? 5.630 2.160 17.531 1.000 0.990 172 SER B C 1
ATOM 7240 O O . SER B 2 172 ? 5.971 0.977 17.539 1.000 0.990 172 SER B O 1
ATOM 7248 N N . VAL B 2 173 ? 4.351 2.520 17.373 1.000 0.990 173 VAL B N 1
ATOM 7249 C CA . VAL B 2 173 ? 3.266 1.530 17.251 1.000 0.990 173 VAL B CA 1
ATOM 7250 C C . VAL B 2 173 ? 3.374 0.725 15.950 1.000 0.990 173 VAL B C 1
ATOM 7251 O O . VAL B 2 173 ? 3.172 -0.487 15.975 1.000 0.990 173 VAL B O 1
ATOM 7264 N N . PHE B 2 174 ? 3.756 1.339 14.823 1.000 0.990 174 PHE B N 1
ATOM 7265 C CA . PHE B 2 174 ? 4.027 0.589 13.587 1.000 0.990 174 PHE B CA 1
ATOM 7266 C C . PHE B 2 174 ? 5.140 -0.450 13.773 1.000 0.990 174 PHE B C 1
ATOM 7267 O O . PHE B 2 174 ? 4.979 -1.587 13.334 1.000 0.990 174 PHE B O 1
ATOM 7284 N N . LYS B 2 175 ? 6.237 -0.096 14.458 1.000 0.990 175 LYS B N 1
ATOM 7285 C CA . LYS B 2 175 ? 7.321 -1.045 14.774 1.000 0.990 175 LYS B CA 1
ATOM 7286 C C . LYS B 2 175 ? 6.855 -2.170 15.702 1.000 0.990 175 LYS B C 1
ATOM 7287 O O . LYS B 2 175 ? 7.223 -3.320 15.487 1.000 0.990 175 LYS B O 1
ATOM 7306 N N . GLN B 2 176 ? 6.011 -1.868 16.689 1.000 0.990 176 GLN B N 1
ATOM 7307 C CA . GLN B 2 176 ? 5.411 -2.894 17.550 1.000 0.990 176 GLN B CA 1
ATOM 7308 C C . GLN B 2 176 ? 4.540 -3.863 16.742 1.000 0.990 176 GLN B C 1
ATOM 7309 O O . GLN B 2 176 ? 4.702 -5.070 16.880 1.000 0.990 176 GLN B O 1
ATOM 7323 N N . LYS B 2 177 ? 3.689 -3.358 15.837 1.000 0.990 177 LYS B N 1
ATOM 7324 C CA . LYS B 2 177 ? 2.882 -4.205 14.941 1.000 0.990 177 LYS B CA 1
ATOM 7325 C C . LYS B 2 177 ? 3.729 -5.024 13.969 1.000 0.990 177 LYS B C 1
ATOM 7326 O O . LYS B 2 177 ? 3.390 -6.169 13.688 1.000 0.990 177 LYS B O 1
ATOM 7345 N N . ALA B 2 178 ? 4.852 -4.484 13.500 1.000 0.980 178 ALA B N 1
ATOM 7346 C CA . ALA B 2 178 ? 5.801 -5.241 12.692 1.000 0.980 178 ALA B CA 1
ATOM 7347 C C . ALA B 2 178 ? 6.382 -6.446 13.450 1.000 0.980 178 ALA B C 1
ATOM 7348 O O . ALA B 2 178 ? 6.469 -7.531 12.884 1.000 0.980 178 ALA B O 1
ATOM 7355 N N . GLN B 2 179 ? 6.733 -6.269 14.728 1.000 0.980 179 GLN B N 1
ATOM 7356 C CA . GLN B 2 179 ? 7.222 -7.351 15.590 1.000 0.980 179 GLN B CA 1
ATOM 7357 C C . GLN B 2 179 ? 6.118 -8.353 15.941 1.000 0.980 179 GLN B C 1
ATOM 7358 O O . GLN B 2 179 ? 6.346 -9.557 15.870 1.000 0.980 179 GLN B O 1
ATOM 7372 N N . GLU B 2 180 ? 4.922 -7.863 16.279 1.000 0.980 180 GLU B N 1
ATOM 7373 C CA . GLU B 2 180 ? 3.747 -8.686 16.597 1.000 0.980 180 GLU B CA 1
ATOM 7374 C C . GLU B 2 180 ? 3.395 -9.629 15.444 1.000 0.980 180 GLU B C 1
ATOM 7375 O O . GLU B 2 180 ? 3.125 -10.807 15.658 1.000 0.980 180 GLU B O 1
ATOM 7387 N N . PHE B 2 181 ? 3.447 -9.126 14.212 1.000 0.980 181 PHE B N 1
ATOM 7388 C CA . PHE B 2 181 ? 3.075 -9.883 13.022 1.000 0.980 181 PHE B CA 1
ATOM 7389 C C . PHE B 2 181 ? 4.261 -10.530 12.297 1.000 0.980 181 PHE B C 1
ATOM 7390 O O . PHE B 2 181 ? 4.094 -11.024 11.179 1.000 0.980 181 PHE B O 1
ATOM 7407 N N . ASP B 2 182 ? 5.460 -10.541 12.888 1.000 0.960 182 ASP B N 1
ATOM 7408 C CA . ASP B 2 182 ? 6.673 -11.038 12.226 1.000 0.960 182 ASP B CA 1
ATOM 7409 C C . ASP B 2 182 ? 6.550 -12.517 11.819 1.000 0.960 182 ASP B C 1
ATOM 7410 O O . ASP B 2 182 ? 7.017 -12.900 10.750 1.000 0.960 182 ASP B O 1
ATOM 7419 N N . SER B 2 183 ? 5.867 -13.348 12.610 1.000 0.940 183 SER B N 1
ATOM 7420 C CA . SER B 2 183 ? 5.635 -14.770 12.304 1.000 0.940 183 SER B CA 1
ATOM 7421 C C . SER B 2 183 ? 4.438 -15.029 11.378 1.000 0.940 183 SER B C 1
ATOM 7422 O O . SER B 2 183 ? 4.247 -16.156 10.916 1.000 0.940 183 SER B O 1
ATOM 7430 N N . VAL B 2 184 ? 3.622 -14.012 11.092 1.000 0.960 184 VAL B N 1
ATOM 7431 C CA . VAL B 2 184 ? 2.344 -14.182 10.395 1.000 0.960 184 VAL B CA 1
ATOM 7432 C C . VAL B 2 184 ? 2.567 -14.204 8.890 1.000 0.960 184 VAL B C 1
ATOM 7433 O O . VAL B 2 184 ? 2.881 -13.180 8.288 1.000 0.960 184 VAL B O 1
ATOM 7446 N N . ILE B 2 185 ? 2.378 -15.362 8.257 1.000 0.950 185 ILE B N 1
ATOM 7447 C CA . ILE B 2 185 ? 2.517 -15.498 6.804 1.000 0.950 185 ILE B CA 1
ATOM 7448 C C . ILE B 2 185 ? 1.239 -15.111 6.056 1.000 0.950 185 ILE B C 1
ATOM 7449 O O . ILE B 2 185 ? 0.131 -15.429 6.488 1.000 0.950 185 ILE B O 1
ATOM 7465 N N . LYS B 2 186 ? 1.403 -14.459 4.902 1.000 0.960 186 LYS B N 1
ATOM 7466 C CA . LYS B 2 186 ? 0.328 -14.100 3.976 1.000 0.960 186 LYS B CA 1
ATOM 7467 C C . LYS B 2 186 ? 0.765 -14.206 2.520 1.000 0.960 186 LYS B C 1
ATOM 7468 O O . LYS B 2 186 ? 1.946 -14.348 2.200 1.000 0.960 186 LYS B O 1
ATOM 7487 N N . MET B 2 187 ? -0.214 -14.091 1.630 1.000 0.940 187 MET B N 1
ATOM 7488 C CA . MET B 2 187 ? 0.044 -14.020 0.201 1.000 0.940 187 MET B CA 1
ATOM 7489 C C . MET B 2 187 ? 0.444 -12.591 -0.179 1.000 0.940 187 MET B C 1
ATOM 7490 O O . MET B 2 187 ? -0.323 -11.647 0.035 1.000 0.940 187 MET B O 1
ATOM 7504 N N . GLY B 2 188 ? 1.651 -12.420 -0.721 1.000 0.960 188 GLY B N 1
ATOM 7505 C CA . GLY B 2 188 ? 2.048 -11.167 -1.353 1.000 0.960 188 GLY B CA 1
ATOM 7506 C C . GLY B 2 188 ? 1.248 -10.939 -2.634 1.000 0.960 188 GLY B C 1
ATOM 7507 O O . GLY B 2 188 ? 0.770 -11.894 -3.252 1.000 0.960 188 GLY B O 1
ATOM 7511 N N . ARG B 2 189 ? 1.087 -9.670 -3.031 1.000 0.960 189 ARG B N 1
ATOM 7512 C CA . ARG B 2 189 ? 0.363 -9.304 -4.253 1.000 0.960 189 ARG B CA 1
ATOM 7513 C C . ARG B 2 189 ? 1.089 -8.236 -5.049 1.000 0.960 189 ARG B C 1
ATOM 7514 O O . ARG B 2 189 ? 1.491 -7.211 -4.505 1.000 0.960 189 ARG B O 1
ATOM 7535 N N . THR B 2 190 ? 1.187 -8.453 -6.352 1.000 0.940 190 THR B N 1
ATOM 7536 C CA . THR B 2 190 ? 1.639 -7.463 -7.335 1.000 0.940 190 THR B CA 1
ATOM 7537 C C . THR B 2 190 ? 0.555 -7.353 -8.404 1.000 0.940 190 THR B C 1
ATOM 7538 O O . THR B 2 190 ? -0.116 -8.332 -8.708 1.000 0.940 190 THR B O 1
ATOM 7549 N N . HIS B 2 191 ? 0.279 -6.150 -8.919 1.000 0.920 191 HIS B N 1
ATOM 7550 C CA . HIS B 2 191 ? -0.876 -5.916 -9.810 1.000 0.920 191 HIS B CA 1
ATOM 7551 C C . HIS B 2 191 ? -2.235 -6.374 -9.219 1.000 0.920 191 HIS B C 1
ATOM 7552 O O . HIS B 2 191 ? -3.155 -6.709 -9.961 1.000 0.920 191 HIS B O 1
ATOM 7566 N N . LEU B 2 192 ? -2.358 -6.404 -7.881 1.000 0.930 192 LEU B N 1
ATOM 7567 C CA . LEU B 2 192 ? -3.487 -6.993 -7.135 1.000 0.930 192 LEU B CA 1
ATOM 7568 C C . LEU B 2 192 ? -3.744 -8.487 -7.422 1.000 0.930 192 LEU B C 1
ATOM 7569 O O . LEU B 2 192 ? -4.792 -9.005 -7.047 1.000 0.930 192 LEU B O 1
ATOM 7585 N N . GLN B 2 193 ? -2.791 -9.172 -8.051 1.000 0.920 193 GLN B N 1
ATOM 7586 C CA . GLN B 2 193 ? -2.793 -10.612 -8.282 1.000 0.920 193 GLN B CA 1
ATOM 7587 C C . GLN B 2 193 ? -1.910 -11.312 -7.255 1.000 0.920 193 GLN B C 1
ATOM 7588 O O . GLN B 2 193 ? -1.008 -10.695 -6.681 1.000 0.920 193 GLN B O 1
ATOM 7602 N N . ASP B 2 194 ? -2.162 -12.598 -7.037 1.000 0.920 194 ASP B N 1
ATOM 7603 C CA . ASP B 2 194 ? -1.332 -13.427 -6.170 1.000 0.920 194 ASP B CA 1
ATOM 7604 C C . ASP B 2 194 ? 0.106 -13.492 -6.708 1.000 0.920 194 ASP B C 1
ATOM 7605 O O . ASP B 2 194 ? 0.333 -13.701 -7.900 1.000 0.920 194 ASP B O 1
ATOM 7614 N N . ALA B 2 195 ? 1.079 -13.286 -5.820 1.000 0.940 195 ALA B N 1
ATOM 7615 C CA . ALA B 2 195 ? 2.504 -13.296 -6.140 1.000 0.940 195 ALA B CA 1
ATOM 7616 C C . ALA B 2 195 ? 3.228 -14.379 -5.322 1.000 0.940 195 ALA B C 1
ATOM 7617 O O . ALA B 2 195 ? 2.804 -15.530 -5.306 1.000 0.940 195 ALA B O 1
ATOM 7624 N N . VAL B 2 196 ? 4.312 -14.027 -4.628 1.000 0.920 196 VAL B N 1
ATOM 7625 C CA . VAL B 2 196 ? 5.031 -14.922 -3.708 1.000 0.920 196 VAL B CA 1
ATOM 7626 C C . VAL B 2 196 ? 4.676 -14.621 -2.249 1.000 0.920 196 VAL B C 1
ATOM 7627 O O . VAL B 2 196 ? 4.177 -13.527 -1.956 1.000 0.920 196 VAL B O 1
ATOM 7640 N N . PRO B 2 197 ? 4.871 -15.574 -1.319 1.000 0.940 197 PRO B N 1
ATOM 7641 C CA . PRO B 2 197 ? 4.586 -15.354 0.095 1.000 0.940 197 PRO B CA 1
ATOM 7642 C C . PRO B 2 197 ? 5.379 -14.188 0.692 1.000 0.940 197 PRO B C 1
ATOM 7643 O O . PRO B 2 197 ? 6.483 -13.868 0.259 1.000 0.940 197 PRO B O 1
ATOM 7654 N N . ILE B 2 198 ? 4.805 -13.559 1.715 1.000 0.960 198 ILE B N 1
ATOM 7655 C CA . ILE B 2 198 ? 5.441 -12.513 2.524 1.000 0.960 198 ILE B CA 1
ATOM 7656 C C . ILE B 2 198 ? 4.933 -12.627 3.965 1.000 0.960 198 ILE B C 1
ATOM 7657 O O . ILE B 2 198 ? 3.852 -13.167 4.206 1.000 0.960 198 ILE B O 1
ATOM 7673 N N . ARG B 2 199 ? 5.688 -12.126 4.945 1.000 0.960 199 ARG B N 1
ATOM 7674 C CA . ARG B 2 199 ? 5.209 -12.027 6.332 1.000 0.960 199 ARG B CA 1
ATOM 7675 C C . ARG B 2 199 ? 4.506 -10.689 6.539 1.000 0.960 199 ARG B C 1
ATOM 7676 O O . ARG B 2 199 ? 5.014 -9.653 6.114 1.000 0.960 199 ARG B O 1
ATOM 7697 N N . LEU B 2 200 ? 3.362 -10.683 7.219 1.000 0.980 200 LEU B N 1
ATOM 7698 C CA . LEU B 2 200 ? 2.605 -9.467 7.526 1.000 0.980 200 LEU B CA 1
ATOM 7699 C C . LEU B 2 200 ? 3.472 -8.461 8.302 1.000 0.980 200 LEU B C 1
ATOM 7700 O O . LEU B 2 200 ? 3.425 -7.266 8.022 1.000 0.980 200 LEU B O 1
ATOM 7716 N N . GLY B 2 201 ? 4.345 -8.936 9.195 1.000 0.980 201 GLY B N 1
ATOM 7717 C CA . GLY B 2 201 ? 5.313 -8.088 9.892 1.000 0.980 201 GLY B CA 1
ATOM 7718 C C . GLY B 2 201 ? 6.290 -7.355 8.966 1.000 0.980 201 GLY B C 1
ATOM 7719 O O . GLY B 2 201 ? 6.626 -6.205 9.235 1.000 0.980 201 GLY B O 1
ATOM 7723 N N . GLN B 2 202 ? 6.685 -7.943 7.827 1.000 0.970 202 GLN B N 1
ATOM 7724 C CA . GLN B 2 202 ? 7.519 -7.250 6.830 1.000 0.970 202 GLN B CA 1
ATOM 7725 C C . GLN B 2 202 ? 6.765 -6.099 6.158 1.000 0.970 202 GLN B C 1
ATOM 7726 O O . GLN B 2 202 ? 7.360 -5.068 5.848 1.000 0.970 202 GLN B O 1
ATOM 7740 N N . GLU B 2 203 ? 5.458 -6.254 5.952 1.000 0.980 203 GLU B N 1
ATOM 7741 C CA . GLU B 2 203 ? 4.605 -5.213 5.382 1.000 0.980 203 GLU B CA 1
ATOM 7742 C C . GLU B 2 203 ? 4.415 -4.050 6.374 1.000 0.980 203 GLU B C 1
ATOM 7743 O O . GLU B 2 203 ? 4.595 -2.888 6.009 1.000 0.980 203 GLU B O 1
ATOM 7755 N N . PHE B 2 204 ? 4.182 -4.349 7.658 1.000 0.990 204 PHE B N 1
ATOM 7756 C CA . PHE B 2 204 ? 4.126 -3.335 8.722 1.000 0.990 204 PHE B CA 1
ATOM 7757 C C . PHE B 2 204 ? 5.477 -2.645 8.978 1.000 0.990 204 PHE B C 1
ATOM 7758 O O . PHE B 2 204 ? 5.511 -1.438 9.224 1.000 0.990 204 PHE B O 1
ATOM 7775 N N . GLU B 2 205 ? 6.597 -3.360 8.857 1.000 0.980 205 GLU B N 1
ATOM 7776 C CA . GLU B 2 205 ? 7.938 -2.763 8.901 1.000 0.980 205 GLU B CA 1
ATOM 7777 C C . GLU B 2 205 ? 8.190 -1.861 7.682 1.000 0.980 205 GLU B C 1
ATOM 7778 O O . GLU B 2 205 ? 8.811 -0.805 7.797 1.000 0.980 205 GLU B O 1
ATOM 7790 N N . ALA B 2 206 ? 7.679 -2.216 6.500 1.000 0.980 206 ALA B N 1
ATOM 7791 C CA . ALA B 2 206 ? 7.765 -1.339 5.335 1.000 0.980 206 ALA B CA 1
ATOM 7792 C C . ALA B 2 206 ? 7.007 -0.016 5.567 1.000 0.980 206 ALA B C 1
ATOM 7793 O O . ALA B 2 206 ? 7.510 1.050 5.189 1.000 0.980 206 ALA B O 1
ATOM 7800 N N . TYR B 2 207 ? 5.848 -0.065 6.238 1.000 0.990 207 TYR B N 1
ATOM 7801 C CA . TYR B 2 207 ? 5.106 1.125 6.675 1.000 0.990 207 TYR B CA 1
ATOM 7802 C C . TYR B 2 207 ? 5.882 1.945 7.716 1.000 0.990 207 TYR B C 1
ATOM 7803 O O . TYR B 2 207 ? 5.976 3.167 7.585 1.000 0.990 207 TYR B O 1
ATOM 7821 N N . SER B 2 208 ? 6.504 1.290 8.705 1.000 0.990 208 SER B N 1
ATOM 7822 C CA . SER B 2 208 ? 7.318 1.964 9.729 1.000 0.990 208 SER B CA 1
ATOM 7823 C C . SER B 2 208 ? 8.482 2.741 9.094 1.000 0.990 208 SER B C 1
ATOM 7824 O O . SER B 2 208 ? 8.700 3.914 9.400 1.000 0.990 208 SER B O 1
ATOM 7832 N N . ARG B 2 209 ? 9.168 2.140 8.115 1.000 0.990 209 ARG B N 1
ATOM 7833 C CA . ARG B 2 209 ? 10.340 2.730 7.451 1.000 0.990 209 ARG B CA 1
ATOM 7834 C C . ARG B 2 209 ? 10.024 3.918 6.558 1.000 0.990 209 ARG B C 1
ATOM 7835 O O . ARG B 2 209 ? 10.862 4.813 6.436 1.000 0.990 209 ARG B O 1
ATOM 7856 N N . VAL B 2 210 ? 8.879 3.934 5.871 1.000 0.990 210 VAL B N 1
ATOM 7857 C CA . VAL B 2 210 ? 8.503 5.121 5.084 1.000 0.990 210 VAL B CA 1
ATOM 7858 C C . VAL B 2 210 ? 8.154 6.289 6.003 1.000 0.990 210 VAL B C 1
ATOM 7859 O O . VAL B 2 210 ? 8.655 7.390 5.775 1.000 0.990 210 VAL B O 1
ATOM 7872 N N . LEU B 2 211 ? 7.438 6.017 7.098 1.000 0.990 211 LEU B N 1
ATOM 7873 C CA . LEU B 2 211 ? 7.117 7.013 8.115 1.000 0.990 211 LEU B CA 1
ATOM 7874 C C . LEU B 2 211 ? 8.379 7.571 8.795 1.000 0.990 211 LEU B C 1
ATOM 7875 O O . LEU B 2 211 ? 8.476 8.774 9.008 1.000 0.990 211 LEU B O 1
ATOM 7891 N N . GLU B 2 212 ? 9.389 6.740 9.066 1.000 0.990 212 GLU B N 1
ATOM 7892 C CA . GLU B 2 212 ? 10.687 7.190 9.596 1.000 0.990 212 GLU B CA 1
ATOM 7893 C C . GLU B 2 212 ? 11.379 8.199 8.657 1.000 0.990 212 GLU B C 1
ATOM 7894 O O . GLU B 2 212 ? 11.918 9.218 9.102 1.000 0.990 212 GLU B O 1
ATOM 7906 N N . ARG B 2 213 ? 11.313 7.967 7.337 1.000 0.990 213 ARG B N 1
ATOM 7907 C CA . ARG B 2 213 ? 11.824 8.917 6.333 1.000 0.990 213 ARG B CA 1
ATOM 7908 C C . ARG B 2 213 ? 11.000 10.205 6.281 1.000 0.990 213 ARG B C 1
ATOM 7909 O O . ARG B 2 213 ? 11.581 11.267 6.069 1.000 0.990 213 ARG B O 1
ATOM 7930 N N . ASP B 2 214 ? 9.686 10.130 6.485 1.000 0.990 214 ASP B N 1
ATOM 7931 C CA . ASP B 2 214 ? 8.814 11.308 6.566 1.000 0.990 214 ASP B CA 1
ATOM 7932 C C . ASP B 2 214 ? 9.101 12.159 7.804 1.000 0.990 214 ASP B C 1
ATOM 7933 O O . ASP B 2 214 ? 9.249 13.374 7.685 1.000 0.990 214 ASP B O 1
ATOM 7942 N N . ILE B 2 215 ? 9.287 11.529 8.969 1.000 0.990 215 ILE B N 1
ATOM 7943 C CA . ILE B 2 215 ? 9.725 12.211 10.197 1.000 0.990 215 ILE B CA 1
ATOM 7944 C C . ILE B 2 215 ? 11.033 12.959 9.939 1.000 0.990 215 ILE B C 1
ATOM 7945 O O . ILE B 2 215 ? 11.168 14.122 10.316 1.000 0.990 215 ILE B O 1
ATOM 7961 N N . LYS B 2 216 ? 12.001 12.316 9.273 1.000 0.990 216 LYS B N 1
ATOM 7962 C CA . LYS B 2 216 ? 13.275 12.959 8.937 1.000 0.990 216 LYS B CA 1
ATOM 7963 C C . LYS B 2 216 ? 13.080 14.178 8.028 1.000 0.990 216 LYS B C 1
ATOM 7964 O O . LYS B 2 216 ? 13.647 15.223 8.332 1.000 0.990 216 LYS B O 1
ATOM 7983 N N . ARG B 2 217 ? 12.270 14.067 6.967 1.000 0.980 217 ARG B N 1
ATOM 7984 C CA . ARG B 2 217 ? 11.972 15.185 6.050 1.000 0.980 217 ARG B CA 1
ATOM 7985 C C . ARG B 2 217 ? 11.344 16.373 6.777 1.000 0.980 217 ARG B C 1
ATOM 7986 O O . ARG B 2 217 ? 11.863 17.477 6.690 1.000 0.980 217 ARG B O 1
ATOM 8007 N N . ILE B 2 218 ? 10.299 16.130 7.566 1.000 0.990 218 ILE B N 1
ATOM 8008 C CA . ILE B 2 218 ? 9.601 17.186 8.317 1.000 0.990 218 ILE B CA 1
ATOM 8009 C C . ILE B 2 218 ? 10.510 17.805 9.395 1.000 0.990 218 ILE B C 1
ATOM 8010 O O . ILE B 2 218 ? 10.444 19.003 9.657 1.000 0.990 218 ILE B O 1
ATOM 8026 N N . LYS B 2 219 ? 11.405 17.022 10.019 1.000 0.980 219 LYS B N 1
ATOM 8027 C CA . LYS B 2 219 ? 12.422 17.574 10.932 1.000 0.980 219 LYS B CA 1
ATOM 8028 C C . LYS B 2 219 ? 13.374 18.527 10.218 1.000 0.980 219 LYS B C 1
ATOM 8029 O O . LYS B 2 219 ? 13.716 19.549 10.809 1.000 0.980 219 LYS B O 1
ATOM 8048 N N . GLN B 2 220 ? 13.810 18.166 9.010 1.000 0.980 220 GLN B N 1
ATOM 8049 C CA . GLN B 2 220 ? 14.759 18.939 8.207 1.000 0.980 220 GLN B CA 1
ATOM 8050 C C . GLN B 2 220 ? 14.147 20.245 7.687 1.000 0.980 220 GLN B C 1
ATOM 8051 O O . GLN B 2 220 ? 14.813 21.271 7.764 1.000 0.980 220 GLN B O 1
ATOM 8065 N N . SER B 2 221 ? 12.869 20.254 7.294 1.000 0.980 221 SER B N 1
ATOM 8066 C CA . SER B 2 221 ? 12.193 21.456 6.772 1.000 0.980 221 SER B CA 1
ATOM 8067 C C . SER B 2 221 ? 12.021 22.594 7.793 1.000 0.980 221 SER B C 1
ATOM 8068 O O . SER B 2 221 ? 11.528 23.659 7.450 1.000 0.980 221 SER B O 1
ATOM 8076 N N . ARG B 2 222 ? 12.382 22.393 9.068 1.000 0.980 222 ARG B N 1
ATOM 8077 C CA . ARG B 2 222 ? 12.353 23.451 10.096 1.000 0.980 222 ARG B CA 1
ATOM 8078 C C . ARG B 2 222 ? 13.532 24.416 10.006 1.000 0.980 222 ARG B C 1
ATOM 8079 O O . ARG B 2 222 ? 13.443 25.500 10.565 1.000 0.980 222 ARG B O 1
ATOM 8100 N N . GLN B 2 223 ? 14.626 24.010 9.358 1.000 0.960 223 GLN B N 1
ATOM 8101 C CA . GLN B 2 223 ? 15.905 24.721 9.413 1.000 0.960 223 GLN B CA 1
ATOM 8102 C C . GLN B 2 223 ? 15.795 26.189 8.977 1.000 0.960 223 GLN B C 1
ATOM 8103 O O . GLN B 2 223 ? 16.283 27.061 9.686 1.000 0.960 223 GLN B O 1
ATOM 8117 N N . HIS B 2 224 ? 15.081 26.458 7.883 1.000 0.950 224 HIS B N 1
ATOM 8118 C CA . HIS B 2 224 ? 14.944 27.803 7.325 1.000 0.950 224 HIS B CA 1
ATOM 8119 C C . HIS B 2 224 ? 13.906 28.656 8.068 1.000 0.950 224 HIS B C 1
ATOM 8120 O O . HIS B 2 224 ? 13.943 29.875 7.993 1.000 0.950 224 HIS B O 1
ATOM 8134 N N . LEU B 2 225 ? 13.013 28.043 8.854 1.000 0.980 225 LEU B N 1
ATOM 8135 C CA . LEU B 2 225 ? 12.068 28.789 9.692 1.000 0.980 225 LEU B CA 1
ATOM 8136 C C . LEU B 2 225 ? 12.731 29.403 10.934 1.000 0.980 225 LEU B C 1
ATOM 8137 O O . LEU B 2 225 ? 12.111 30.225 11.606 1.000 0.980 225 LEU B O 1
ATOM 8153 N N . TYR B 2 226 ? 13.948 28.977 11.292 1.000 0.980 226 TYR B N 1
ATOM 8154 C CA . TYR B 2 226 ? 14.667 29.545 12.434 1.000 0.980 226 TYR B CA 1
ATOM 8155 C C . TYR B 2 226 ? 15.212 30.950 12.151 1.000 0.980 226 TYR B C 1
ATOM 8156 O O . TYR B 2 226 ? 15.441 31.702 13.097 1.000 0.980 226 TYR B O 1
ATOM 8174 N N . GLU B 2 227 ? 15.386 31.326 10.885 1.000 0.980 227 GLU B N 1
ATOM 8175 C CA . GLU B 2 227 ? 15.705 32.700 10.502 1.000 0.980 227 GLU B CA 1
ATOM 8176 C C . GLU B 2 227 ? 14.437 33.550 10.519 1.000 0.980 227 GLU B C 1
ATOM 8177 O O . GLU B 2 227 ? 13.408 33.168 9.969 1.000 0.980 227 GLU B O 1
ATOM 8189 N N . VAL B 2 228 ? 14.493 34.702 11.178 1.000 0.980 228 VAL B N 1
ATOM 8190 C CA . VAL B 2 228 ? 13.372 35.641 11.271 1.000 0.980 228 VAL B CA 1
ATOM 8191 C C . VAL B 2 228 ? 13.810 37.030 10.821 1.000 0.980 228 VAL B C 1
ATOM 8192 O O . VAL B 2 228 ? 14.935 37.462 11.080 1.000 0.980 228 VAL B O 1
ATOM 8205 N N . ASN B 2 229 ? 12.913 37.762 10.161 1.000 0.970 229 ASN B N 1
ATOM 8206 C CA . ASN B 2 229 ? 13.197 39.078 9.585 1.000 0.970 229 ASN B CA 1
ATOM 8207 C C . ASN B 2 229 ? 12.853 40.253 10.525 1.000 0.970 229 ASN B C 1
ATOM 8208 O O . ASN B 2 229 ? 12.724 41.385 10.064 1.000 0.970 229 ASN B O 1
ATOM 8219 N N . MET B 2 230 ? 12.694 40.026 11.837 1.000 0.960 230 MET B N 1
ATOM 8220 C CA . MET B 2 230 ? 12.345 41.097 12.783 1.000 0.960 230 MET B CA 1
ATOM 8221 C C . MET B 2 230 ? 13.313 42.280 12.715 1.000 0.960 230 MET B C 1
ATOM 8222 O O . MET B 2 230 ? 14.519 42.111 12.879 1.000 0.960 230 MET B O 1
ATOM 8236 N N . GLY B 2 231 ? 12.773 43.487 12.512 1.000 0.930 231 GLY B N 1
ATOM 8237 C CA . GLY B 2 231 ? 13.565 44.697 12.290 1.000 0.930 231 GLY B CA 1
ATOM 8238 C C . GLY B 2 231 ? 13.736 45.079 10.819 1.000 0.930 231 GLY B C 1
ATOM 8239 O O . GLY B 2 231 ? 14.302 46.132 10.544 1.000 0.930 231 GLY B O 1
ATOM 8243 N N . ALA B 2 232 ? 13.223 44.277 9.882 1.000 0.910 232 ALA B N 1
ATOM 8244 C CA . ALA B 2 232 ? 13.129 44.591 8.454 1.000 0.910 232 ALA B CA 1
ATOM 8245 C C . ALA B 2 232 ? 12.230 45.798 8.151 1.000 0.910 232 ALA B C 1
ATOM 8246 O O . ALA B 2 232 ? 12.411 46.471 7.129 1.000 0.910 232 ALA B O 1
ATOM 8253 N N . THR B 2 233 ? 11.260 46.053 9.029 1.000 0.900 233 THR B N 1
ATOM 8254 C CA . THR B 2 233 ? 10.216 47.058 8.860 1.000 0.900 233 THR B CA 1
ATOM 8255 C C . THR B 2 233 ? 9.435 46.871 7.553 1.000 0.900 233 THR B C 1
ATOM 8256 O O . THR B 2 233 ? 8.794 45.843 7.360 1.000 0.900 233 THR B O 1
ATOM 8267 N N . ALA B 2 234 ? 9.378 47.870 6.673 1.000 0.880 234 ALA B N 1
ATOM 8268 C CA . ALA B 2 234 ? 8.441 47.869 5.550 1.000 0.880 234 ALA B CA 1
ATOM 8269 C C . ALA B 2 234 ? 8.881 46.969 4.386 1.000 0.880 234 ALA B C 1
ATOM 8270 O O . ALA B 2 234 ? 8.068 46.222 3.857 1.000 0.880 234 ALA B O 1
ATOM 8277 N N . VAL B 2 235 ? 10.144 47.069 3.973 1.000 0.930 235 VAL B N 1
ATOM 8278 C CA . VAL B 2 235 ? 10.661 46.448 2.734 1.000 0.930 235 VAL B CA 1
ATOM 8279 C C . VAL B 2 235 ? 11.988 45.719 2.961 1.000 0.930 235 VAL B C 1
ATOM 8280 O O . VAL B 2 235 ? 12.784 45.559 2.043 1.000 0.930 235 VAL B O 1
ATOM 8293 N N . GLY B 2 236 ? 12.294 45.358 4.210 1.000 0.920 236 GLY B N 1
ATOM 8294 C CA . GLY B 2 236 ? 13.551 44.688 4.551 1.000 0.920 236 GLY B CA 1
ATOM 8295 C C . GLY B 2 236 ? 14.752 45.601 4.757 1.000 0.920 236 GLY B C 1
ATOM 8296 O O . GLY B 2 236 ? 15.836 45.130 5.075 1.000 0.920 236 GLY B O 1
ATOM 8300 N N . THR B 2 237 ? 14.592 46.910 4.597 1.000 0.900 237 THR B N 1
ATOM 8301 C CA . THR B 2 237 ? 15.698 47.866 4.749 1.000 0.900 237 THR B CA 1
ATOM 8302 C C . THR B 2 237 ? 15.962 48.267 6.197 1.000 0.900 237 THR B C 1
ATOM 8303 O O . THR B 2 237 ? 17.001 48.859 6.477 1.000 0.900 237 THR B O 1
ATOM 8314 N N . GLY B 2 238 ? 15.030 47.996 7.116 1.000 0.900 238 GLY B N 1
ATOM 8315 C CA . GLY B 2 238 ? 15.140 48.388 8.521 1.000 0.900 238 GLY B CA 1
ATOM 8316 C C . GLY B 2 238 ? 14.963 49.883 8.778 1.000 0.900 238 GLY B C 1
ATOM 8317 O O . GLY B 2 238 ? 15.363 50.402 9.820 1.000 0.900 238 GLY B O 1
ATOM 8321 N N . LEU B 2 239 ? 14.343 50.607 7.843 1.000 0.890 239 LEU B N 1
ATOM 8322 C CA . LEU B 2 239 ? 14.038 52.022 8.029 1.000 0.890 239 LEU B CA 1
ATOM 8323 C C . LEU B 2 239 ? 13.209 52.223 9.308 1.000 0.890 239 LEU B C 1
ATOM 8324 O O . LEU B 2 239 ? 12.145 51.625 9.447 1.000 0.890 239 LEU B O 1
ATOM 8340 N N . ASN B 2 240 ? 13.681 53.105 10.196 1.000 0.840 240 ASN B N 1
ATOM 8341 C CA . ASN B 2 240 ? 13.135 53.399 11.531 1.000 0.840 240 ASN B CA 1
ATOM 8342 C C . ASN B 2 240 ? 13.328 52.311 12.610 1.000 0.840 240 ASN B C 1
ATOM 8343 O O . ASN B 2 240 ? 12.886 52.534 13.737 1.000 0.840 240 ASN B O 1
ATOM 8354 N N . ALA B 2 241 ? 14.005 51.193 12.325 1.000 0.870 241 ALA B N 1
ATOM 8355 C CA . ALA B 2 241 ? 14.425 50.230 13.344 1.000 0.870 241 ALA B CA 1
ATOM 8356 C C . ALA B 2 241 ? 15.846 50.558 13.825 1.000 0.870 241 ALA B C 1
ATOM 8357 O O . ALA B 2 241 ? 16.793 50.623 13.043 1.000 0.870 241 ALA B O 1
ATOM 8364 N N . ASP B 2 242 ? 15.995 50.797 15.128 1.000 0.930 242 ASP B N 1
ATOM 8365 C CA . ASP B 2 242 ? 17.309 51.006 15.737 1.000 0.930 242 ASP B CA 1
ATOM 8366 C C . ASP B 2 242 ? 18.135 49.707 15.627 1.000 0.930 242 ASP B C 1
ATOM 8367 O O . ASP B 2 242 ? 17.622 48.653 16.009 1.000 0.930 242 ASP B O 1
ATOM 8376 N N . PRO B 2 243 ? 19.391 49.724 15.139 1.000 0.930 243 PRO B N 1
ATOM 8377 C CA . PRO B 2 243 ? 20.189 48.505 14.993 1.000 0.930 243 PRO B CA 1
ATOM 8378 C C . PRO B 2 243 ? 20.322 47.670 16.273 1.000 0.930 243 PRO B C 1
ATOM 8379 O O . PRO B 2 243 ? 20.483 46.452 16.203 1.000 0.930 243 PRO B O 1
ATOM 8390 N N . GLU B 2 244 ? 20.251 48.296 17.448 1.000 0.960 244 GLU B N 1
ATOM 8391 C CA . GLU B 2 244 ? 20.279 47.561 18.711 1.000 0.960 244 GLU B CA 1
ATOM 8392 C C . GLU B 2 244 ? 18.919 46.928 19.042 1.000 0.960 244 GLU B C 1
ATOM 8393 O O . GLU B 2 244 ? 18.878 45.812 19.557 1.000 0.960 244 GLU B O 1
ATOM 8405 N N . TYR B 2 245 ? 17.805 47.573 18.668 1.000 0.960 245 TYR B N 1
ATOM 8406 C CA . TYR B 2 245 ? 16.468 46.980 18.791 1.000 0.960 245 TYR B CA 1
ATOM 8407 C C . TYR B 2 245 ? 16.393 45.660 18.017 1.000 0.960 245 TYR B C 1
ATOM 8408 O O . TYR B 2 245 ? 15.886 44.679 18.553 1.000 0.960 245 TYR B O 1
ATOM 8426 N N . ILE B 2 246 ? 16.967 45.616 16.807 1.000 0.960 246 ILE B N 1
ATOM 8427 C CA . ILE B 2 246 ? 17.006 44.411 15.963 1.000 0.960 246 ILE B CA 1
ATOM 8428 C C . ILE B 2 246 ? 17.710 43.254 16.692 1.000 0.960 246 ILE B C 1
ATOM 8429 O O . ILE B 2 246 ? 17.192 42.140 16.758 1.000 0.960 246 ILE B O 1
ATOM 8445 N N . LYS B 2 247 ? 18.867 43.510 17.312 1.000 0.960 247 LYS B N 1
ATOM 8446 C CA . LYS B 2 247 ? 19.590 42.480 18.076 1.000 0.960 247 LYS B CA 1
ATOM 8447 C C . LYS B 2 247 ? 18.817 42.032 19.316 1.000 0.960 247 LYS B C 1
ATOM 8448 O O . LYS B 2 247 ? 18.725 40.833 19.579 1.000 0.960 247 LYS B O 1
ATOM 8467 N N . GLN B 2 248 ? 18.269 42.981 20.079 1.000 0.980 248 GLN B N 1
ATOM 8468 C CA . GLN B 2 248 ? 17.572 42.676 21.331 1.000 0.980 248 GLN B CA 1
ATOM 8469 C C . GLN B 2 248 ? 16.243 41.950 21.095 1.000 0.980 248 GLN B C 1
ATOM 8470 O O . GLN B 2 248 ? 15.912 41.036 21.846 1.000 0.980 248 GLN B O 1
ATOM 8484 N N . VAL B 2 249 ? 15.491 42.281 20.040 1.000 0.980 249 VAL B N 1
ATOM 8485 C CA . VAL B 2 249 ? 14.205 41.621 19.771 1.000 0.980 249 VAL B CA 1
ATOM 8486 C C . VAL B 2 249 ? 14.397 40.166 19.371 1.000 0.980 249 VAL B C 1
ATOM 8487 O O . VAL B 2 249 ? 13.719 39.309 19.922 1.000 0.980 249 VAL B O 1
ATOM 8500 N N . VAL B 2 250 ? 15.365 39.862 18.500 1.000 0.980 250 VAL B N 1
ATOM 8501 C CA . VAL B 2 250 ? 15.682 38.478 18.113 1.000 0.980 250 VAL B CA 1
ATOM 8502 C C . VAL B 2 250 ? 16.081 37.659 19.335 1.000 0.980 250 VAL B C 1
ATOM 8503 O O . VAL B 2 250 ? 15.619 36.533 19.511 1.000 0.980 250 VAL B O 1
ATOM 8516 N N . LYS B 2 251 ? 16.878 38.255 20.225 1.000 0.980 251 LYS B N 1
ATOM 8517 C CA . LYS B 2 251 ? 17.261 37.619 21.480 1.000 0.980 251 LYS B CA 1
ATOM 8518 C C . LYS B 2 251 ? 16.041 37.301 22.357 1.000 0.980 251 LYS B C 1
ATOM 8519 O O . LYS B 2 251 ? 15.852 36.147 22.728 1.000 0.980 251 LYS B O 1
ATOM 8538 N N . HIS B 2 252 ? 15.176 38.280 22.633 1.000 0.980 252 HIS B N 1
ATOM 8539 C CA . HIS B 2 252 ? 13.952 38.045 23.413 1.000 0.980 252 HIS B CA 1
ATOM 8540 C C . HIS B 2 252 ? 12.997 37.061 22.729 1.000 0.980 252 HIS B C 1
ATOM 8541 O O . HIS B 2 252 ? 12.368 36.263 23.414 1.000 0.980 252 HIS B O 1
ATOM 8555 N N . LEU B 2 253 ? 12.890 37.073 21.395 1.000 0.990 253 LEU B N 1
ATOM 8556 C CA . LEU B 2 253 ? 12.083 36.105 20.645 1.000 0.990 253 LEU B CA 1
ATOM 8557 C C . LEU B 2 253 ? 12.564 34.673 20.896 1.000 0.990 253 LEU B C 1
ATOM 8558 O O . LEU B 2 253 ? 11.732 33.810 21.174 1.000 0.990 253 LEU B O 1
ATOM 8574 N N . ALA B 2 254 ? 13.872 34.406 20.817 1.000 0.980 254 ALA B N 1
ATOM 8575 C CA . ALA B 2 254 ? 14.438 33.081 21.079 1.000 0.980 254 ALA B CA 1
ATOM 8576 C C . ALA B 2 254 ? 14.202 32.642 22.534 1.000 0.980 254 ALA B C 1
ATOM 8577 O O . ALA B 2 254 ? 13.723 31.532 22.773 1.000 0.980 254 ALA B O 1
ATOM 8584 N N . ASP B 2 255 ? 14.441 33.546 23.491 1.000 0.980 255 ASP B N 1
ATOM 8585 C CA . ASP B 2 255 ? 14.260 33.288 24.923 1.000 0.980 255 ASP B CA 1
ATOM 8586 C C . ASP B 2 255 ? 12.783 33.021 25.284 1.000 0.980 255 ASP B C 1
ATOM 8587 O O . ASP B 2 255 ? 12.481 32.046 25.972 1.000 0.980 255 ASP B O 1
ATOM 8596 N N . ILE B 2 256 ? 11.841 33.844 24.797 1.000 0.980 256 ILE B N 1
ATOM 8597 C CA . ILE B 2 256 ? 10.399 33.717 25.093 1.000 0.980 256 ILE B CA 1
ATOM 8598 C C . ILE B 2 256 ? 9.791 32.514 24.370 1.000 0.980 256 ILE B C 1
ATOM 8599 O O . ILE B 2 256 ? 8.973 31.788 24.937 1.000 0.980 256 ILE B O 1
ATOM 8615 N N . SER B 2 257 ? 10.158 32.294 23.107 1.000 0.980 257 SER B N 1
ATOM 8616 C CA . SER B 2 257 ? 9.624 31.166 22.342 1.000 0.980 257 SER B CA 1
ATOM 8617 C C . SER B 2 257 ? 10.267 29.833 22.731 1.000 0.980 257 SER B C 1
ATOM 8618 O O . SER B 2 257 ? 9.654 28.786 22.511 1.000 0.980 257 SER B O 1
ATOM 8626 N N . GLY B 2 258 ? 11.480 29.833 23.290 1.000 0.980 258 GLY B N 1
ATOM 8627 C CA . GLY B 2 258 ? 12.288 28.629 23.497 1.000 0.980 258 GLY B CA 1
ATOM 8628 C C . GLY B 2 258 ? 12.759 27.974 22.190 1.000 0.980 258 GLY B C 1
ATOM 8629 O O . GLY B 2 258 ? 13.134 26.802 22.198 1.000 0.980 258 GLY B O 1
ATOM 8633 N N . LEU B 2 259 ? 12.687 28.689 21.062 1.000 0.980 259 LEU B N 1
ATOM 8634 C CA . LEU B 2 259 ? 13.147 28.240 19.747 1.000 0.980 259 LEU B CA 1
ATOM 8635 C C . LEU B 2 259 ? 14.511 28.875 19.427 1.000 0.980 259 LEU B C 1
ATOM 8636 O O . LEU B 2 259 ? 14.756 30.012 19.827 1.000 0.980 259 LEU B O 1
ATOM 8652 N N . PRO B 2 260 ? 15.392 28.193 18.673 1.000 0.980 260 PRO B N 1
ATOM 8653 C CA . PRO B 2 260 ? 16.708 28.715 18.303 1.000 0.980 260 PRO B CA 1
ATOM 8654 C C . PRO B 2 260 ? 16.608 29.736 17.155 1.000 0.980 260 PRO B C 1
ATOM 8655 O O . PRO B 2 260 ? 17.146 29.512 16.076 1.000 0.980 260 PRO B O 1
ATOM 8666 N N . LEU B 2 261 ? 15.872 30.828 17.375 1.000 0.980 261 LEU B N 1
ATOM 8667 C CA . LEU B 2 261 ? 15.644 31.870 16.375 1.000 0.980 261 LEU B CA 1
ATOM 8668 C C . LEU B 2 261 ? 16.890 32.744 16.191 1.000 0.980 261 LEU B C 1
ATOM 8669 O O . LEU B 2 261 ? 17.550 33.108 17.167 1.000 0.980 261 LEU B O 1
ATOM 8685 N N . VAL B 2 262 ? 17.176 33.115 14.945 1.000 0.980 262 VAL B N 1
ATOM 8686 C CA . VAL B 2 262 ? 18.275 34.014 14.567 1.000 0.980 262 VAL B CA 1
ATOM 8687 C C . VAL B 2 262 ? 17.777 35.093 13.607 1.000 0.980 262 VAL B C 1
ATOM 8688 O O . VAL B 2 262 ? 16.796 34.898 12.893 1.000 0.980 262 VAL B O 1
ATOM 8701 N N . GLY B 2 263 ? 18.436 36.251 13.607 1.000 0.970 263 GLY B N 1
ATOM 8702 C CA . GLY B 2 263 ? 18.115 37.320 12.666 1.000 0.970 263 GLY B CA 1
ATOM 8703 C C . GLY B 2 263 ? 18.602 36.942 11.274 1.000 0.970 263 GLY B C 1
ATOM 8704 O O . GLY B 2 263 ? 19.741 36.499 11.148 1.000 0.970 263 GLY B O 1
ATOM 8708 N N . ALA B 2 264 ? 17.753 37.116 10.263 1.000 0.960 264 ALA B N 1
ATOM 8709 C CA . ALA B 2 264 ? 18.125 36.834 8.883 1.000 0.960 264 ALA B CA 1
ATOM 8710 C C . ALA B 2 264 ? 19.327 37.686 8.448 1.000 0.960 264 ALA B C 1
ATOM 8711 O O . ALA B 2 264 ? 19.359 38.900 8.680 1.000 0.960 264 ALA B O 1
ATOM 8718 N N . ASP B 2 265 ? 20.286 37.055 7.768 1.000 0.930 265 ASP B N 1
ATOM 8719 C CA . ASP B 2 265 ? 21.496 37.727 7.279 1.000 0.930 265 ASP B CA 1
ATOM 8720 C C . ASP B 2 265 ? 21.161 38.816 6.250 1.000 0.930 265 ASP B C 1
ATOM 8721 O O . ASP B 2 265 ? 21.817 39.859 6.189 1.000 0.930 265 ASP B O 1
ATOM 8730 N N . HIS B 2 266 ? 20.114 38.594 5.449 1.000 0.960 266 HIS B N 1
ATOM 8731 C CA . HIS B 2 266 ? 19.650 39.532 4.437 1.000 0.960 266 HIS B CA 1
ATOM 8732 C C . HIS B 2 266 ? 18.158 39.839 4.617 1.000 0.960 266 HIS B C 1
ATOM 8733 O O . HIS B 2 266 ? 17.280 39.175 4.073 1.000 0.960 266 HIS B O 1
ATOM 8747 N N . LEU B 2 267 ? 17.853 40.901 5.367 1.000 0.960 267 LEU B N 1
ATOM 8748 C CA . LEU B 2 267 ? 16.477 41.263 5.733 1.000 0.960 267 LEU B CA 1
ATOM 8749 C C . LEU B 2 267 ? 15.547 41.511 4.531 1.000 0.960 267 LEU B C 1
ATOM 8750 O O . LEU B 2 267 ? 14.368 41.186 4.608 1.000 0.960 267 LEU B O 1
ATOM 8766 N N . VAL B 2 268 ? 16.048 42.042 3.409 1.000 0.970 268 VAL B N 1
ATOM 8767 C CA . VAL B 2 268 ? 15.254 42.212 2.170 1.000 0.970 268 VAL B CA 1
ATOM 8768 C C . VAL B 2 268 ? 14.868 40.871 1.545 1.000 0.970 268 VAL B C 1
ATOM 8769 O O . VAL B 2 268 ? 13.791 40.766 0.968 1.000 0.970 268 VAL B O 1
ATOM 8782 N N . ASP B 2 269 ? 15.712 39.849 1.684 1.000 0.960 269 ASP B N 1
ATOM 8783 C CA . ASP B 2 269 ? 15.455 38.500 1.166 1.000 0.960 269 ASP B CA 1
ATOM 8784 C C . ASP B 2 269 ? 14.401 37.796 2.033 1.000 0.960 269 ASP B C 1
ATOM 8785 O O . ASP B 2 269 ? 13.329 37.441 1.542 1.000 0.960 269 ASP B O 1
ATOM 8794 N N . ALA B 2 270 ? 14.625 37.768 3.348 1.000 0.970 270 ALA B N 1
ATOM 8795 C CA . ALA B 2 270 ? 13.719 37.151 4.317 1.000 0.970 270 ALA B CA 1
ATOM 8796 C C . ALA B 2 270 ? 12.348 37.847 4.466 1.000 0.970 270 ALA B C 1
ATOM 8797 O O . ALA B 2 270 ? 11.477 37.329 5.157 1.000 0.970 270 ALA B O 1
ATOM 8804 N N . THR B 2 271 ? 12.153 39.030 3.868 1.000 0.970 271 THR B N 1
ATOM 8805 C CA . THR B 2 271 ? 10.863 39.749 3.891 1.000 0.970 271 THR B CA 1
ATOM 8806 C C . THR B 2 271 ? 9.972 39.414 2.696 1.000 0.970 271 THR B C 1
ATOM 8807 O O . THR B 2 271 ? 8.752 39.435 2.827 1.000 0.970 271 THR B O 1
ATOM 8818 N N . GLN B 2 272 ? 10.553 39.125 1.529 1.000 0.960 272 GLN B N 1
ATOM 8819 C CA . GLN B 2 272 ? 9.778 38.896 0.303 1.000 0.960 272 GLN B CA 1
ATOM 8820 C C . GLN B 2 272 ? 9.612 37.412 -0.046 1.000 0.960 272 GLN B C 1
ATOM 8821 O O . GLN B 2 272 ? 8.633 37.041 -0.698 1.000 0.960 272 GLN B O 1
ATOM 8835 N N . ASN B 2 273 ? 10.561 36.568 0.369 1.000 0.970 273 ASN B N 1
ATOM 8836 C CA . ASN B 2 273 ? 10.591 35.156 0.007 1.000 0.970 273 ASN B CA 1
ATOM 8837 C C . ASN B 2 273 ? 9.767 34.290 0.969 1.000 0.970 273 ASN B C 1
ATOM 8838 O O . ASN B 2 273 ? 9.766 34.479 2.180 1.000 0.970 273 ASN B O 1
ATOM 8849 N N . THR B 2 274 ? 9.045 33.322 0.398 1.000 0.980 274 THR B N 1
ATOM 8850 C CA . THR B 2 274 ? 8.097 32.434 1.106 1.000 0.980 274 THR B CA 1
ATOM 8851 C C . THR B 2 274 ? 8.400 30.947 0.871 1.000 0.980 274 THR B C 1
ATOM 8852 O O . THR B 2 274 ? 7.597 30.064 1.186 1.000 0.980 274 THR B O 1
ATOM 8863 N N . ASP B 2 275 ? 9.568 30.649 0.304 1.000 0.970 275 ASP B N 1
ATOM 8864 C CA . ASP B 2 275 ? 10.013 29.316 -0.099 1.000 0.970 275 ASP B CA 1
ATOM 8865 C C . ASP B 2 275 ? 10.117 28.349 1.091 1.000 0.970 275 ASP B C 1
ATOM 8866 O O . ASP B 2 275 ? 9.681 27.199 0.973 1.000 0.970 275 ASP B O 1
ATOM 8875 N N . ALA B 2 276 ? 10.549 28.828 2.264 1.000 0.980 276 ALA B N 1
ATOM 8876 C CA . ALA B 2 276 ? 10.584 28.041 3.500 1.000 0.980 276 ALA B CA 1
ATOM 8877 C C . ALA B 2 276 ? 9.211 27.433 3.861 1.000 0.980 276 ALA B C 1
ATOM 8878 O O . ALA B 2 276 ? 9.128 26.305 4.354 1.000 0.980 276 ALA B O 1
ATOM 8885 N N . TYR B 2 277 ? 8.106 28.129 3.568 1.000 0.980 277 TYR B N 1
ATOM 8886 C CA . TYR B 2 277 ? 6.759 27.603 3.805 1.000 0.980 277 TYR B CA 1
ATOM 8887 C C . TYR B 2 277 ? 6.384 26.509 2.801 1.000 0.980 277 TYR B C 1
ATOM 8888 O O . TYR B 2 277 ? 5.768 25.501 3.170 1.000 0.980 277 TYR B O 1
ATOM 8906 N N . THR B 2 278 ? 6.784 26.677 1.536 1.000 0.990 278 THR B N 1
ATOM 8907 C CA . THR B 2 278 ? 6.572 25.660 0.498 1.000 0.990 278 THR B CA 1
ATOM 8908 C C . THR B 2 278 ? 7.386 24.393 0.769 1.000 0.990 278 THR B C 1
ATOM 8909 O O . THR B 2 278 ? 6.879 23.297 0.539 1.000 0.990 278 THR B O 1
ATOM 8920 N N . GLU B 2 279 ? 8.590 24.505 1.345 1.000 0.980 279 GLU B N 1
ATOM 8921 C CA . GLU B 2 279 ? 9.423 23.360 1.746 1.000 0.980 279 GLU B CA 1
ATOM 8922 C C . GLU B 2 279 ? 8.737 22.505 2.825 1.000 0.980 279 GLU B C 1
ATOM 8923 O O . GLU B 2 279 ? 8.672 21.269 2.727 1.000 0.980 279 GLU B O 1
ATOM 8935 N N . VAL B 2 280 ? 8.181 23.158 3.852 1.000 0.990 280 VAL B N 1
ATOM 8936 C CA . VAL B 2 280 ? 7.417 22.485 4.910 1.000 0.990 280 VAL B CA 1
ATOM 8937 C C . VAL B 2 280 ? 6.184 21.813 4.314 1.000 0.990 280 VAL B C 1
ATOM 8938 O O . VAL B 2 280 ? 5.989 20.614 4.517 1.000 0.990 280 VAL B O 1
ATOM 8951 N N . SER B 2 281 ? 5.382 22.549 3.539 1.000 0.990 281 SER B N 1
ATOM 8952 C CA . SER B 2 281 ? 4.166 22.023 2.908 1.000 0.990 281 SER B CA 1
ATOM 8953 C C . SER B 2 281 ? 4.453 20.812 2.016 1.000 0.990 281 SER B C 1
ATOM 8954 O O . SER B 2 281 ? 3.805 19.768 2.152 1.000 0.990 281 SER B O 1
ATOM 8962 N N . ALA B 2 282 ? 5.501 20.883 1.191 1.000 0.990 282 ALA B N 1
ATOM 8963 C CA . ALA B 2 282 ? 5.921 19.778 0.342 1.000 0.990 282 ALA B CA 1
ATOM 8964 C C . ALA B 2 282 ? 6.288 18.533 1.169 1.000 0.990 282 ALA B C 1
ATOM 8965 O O . ALA B 2 282 ? 5.906 17.413 0.812 1.000 0.990 282 ALA B O 1
ATOM 8972 N N . SER B 2 283 ? 6.969 18.714 2.306 1.000 0.990 283 SER B N 1
ATOM 8973 C CA . SER B 2 283 ? 7.304 17.623 3.231 1.000 0.990 283 SER B CA 1
ATOM 8974 C C . SER B 2 283 ? 6.058 16.997 3.874 1.000 0.990 283 SER B C 1
ATOM 8975 O O . SER B 2 283 ? 5.968 15.769 3.975 1.000 0.990 283 SER B O 1
ATOM 8983 N N . LEU B 2 284 ? 5.066 17.814 4.252 1.000 0.990 284 LEU B N 1
ATOM 8984 C CA . LEU B 2 284 ? 3.775 17.351 4.779 1.000 0.990 284 LEU B CA 1
ATOM 8985 C C . LEU B 2 284 ? 2.974 16.578 3.719 1.000 0.990 284 LEU B C 1
ATOM 8986 O O . LEU B 2 284 ? 2.443 15.503 4.010 1.000 0.990 284 LEU B O 1
ATOM 9002 N N . LYS B 2 285 ? 2.945 17.067 2.473 1.000 0.990 285 LYS B N 1
ATOM 9003 C CA . LYS B 2 285 ? 2.297 16.397 1.337 1.000 0.990 285 LYS B CA 1
ATOM 9004 C C . LYS B 2 285 ? 2.882 15.011 1.089 1.000 0.990 285 LYS B C 1
ATOM 9005 O O . LYS B 2 285 ? 2.124 14.047 0.992 1.000 0.990 285 LYS B O 1
ATOM 9024 N N . VAL B 2 286 ? 4.210 14.889 1.004 1.000 0.990 286 VAL B N 1
ATOM 9025 C CA . VAL B 2 286 ? 4.876 13.591 0.774 1.000 0.990 286 VAL B CA 1
ATOM 9026 C C . VAL B 2 286 ? 4.507 12.592 1.873 1.000 0.990 286 VAL B C 1
ATOM 9027 O O . VAL B 2 286 ? 4.143 11.456 1.567 1.000 0.990 286 VAL B O 1
ATOM 9040 N N . CYS B 2 287 ? 4.515 13.032 3.134 1.000 0.990 287 CYS B N 1
ATOM 9041 C CA . CYS B 2 287 ? 4.077 12.219 4.267 1.000 0.990 287 CYS B CA 1
ATOM 9042 C C . CYS B 2 287 ? 2.630 11.736 4.102 1.000 0.990 287 CYS B C 1
ATOM 9043 O O . CYS B 2 287 ? 2.340 10.542 4.221 1.000 0.990 287 CYS B O 1
ATOM 9051 N N . MET B 2 288 ? 1.713 12.637 3.748 1.000 0.990 288 MET B N 1
ATOM 9052 C CA . MET B 2 288 ? 0.309 12.276 3.584 1.000 0.990 288 MET B CA 1
ATOM 9053 C C . MET B 2 288 ? 0.028 11.394 2.368 1.000 0.990 288 MET B C 1
ATOM 9054 O O . MET B 2 288 ? -0.866 10.551 2.437 1.000 0.990 288 MET B O 1
ATOM 9068 N N . MET B 2 289 ? 0.802 11.504 1.287 1.000 0.990 289 MET B N 1
ATOM 9069 C CA . MET B 2 289 ? 0.728 10.556 0.171 1.000 0.990 289 MET B CA 1
ATOM 9070 C C . MET B 2 289 ? 1.082 9.134 0.631 1.000 0.990 289 MET B C 1
ATOM 9071 O O . MET B 2 289 ? 0.348 8.189 0.328 1.000 0.990 289 MET B O 1
ATOM 9085 N N . ASN B 2 290 ? 2.151 8.987 1.422 1.000 0.990 290 ASN B N 1
ATOM 9086 C CA . ASN B 2 290 ? 2.554 7.696 1.985 1.000 0.990 290 ASN B CA 1
ATOM 9087 C C . ASN B 2 290 ? 1.481 7.147 2.937 1.000 0.990 290 ASN B C 1
ATOM 9088 O O . ASN B 2 290 ? 1.069 5.994 2.806 1.000 0.990 290 ASN B O 1
ATOM 9099 N N . MET B 2 291 ? 0.962 7.981 3.843 1.000 0.990 291 MET B N 1
ATOM 9100 C CA . MET B 2 291 ? -0.098 7.583 4.774 1.000 0.990 291 MET B CA 1
ATOM 9101 C C . MET B 2 291 ? -1.412 7.229 4.069 1.000 0.990 291 MET B C 1
ATOM 9102 O O . MET B 2 291 ? -2.094 6.301 4.499 1.000 0.990 291 MET B O 1
ATOM 9116 N N . SER B 2 292 ? -1.751 7.896 2.962 1.000 0.990 292 SER B N 1
ATOM 9117 C CA . SER B 2 292 ? -2.921 7.552 2.144 1.000 0.990 292 SER B CA 1
ATOM 9118 C C . SER B 2 292 ? -2.765 6.185 1.475 1.000 0.990 292 SER B C 1
ATOM 9119 O O . SER B 2 292 ? -3.704 5.388 1.483 1.000 0.990 292 SER B O 1
ATOM 9127 N N . LYS B 2 293 ? -1.567 5.860 0.965 1.000 0.990 293 LYS B N 1
ATOM 9128 C CA . LYS B 2 293 ? -1.254 4.516 0.451 1.000 0.990 293 LYS B CA 1
ATOM 9129 C C . LYS B 2 293 ? -1.431 3.457 1.539 1.000 0.990 293 LYS B C 1
ATOM 9130 O O . LYS B 2 293 ? -2.125 2.474 1.308 1.000 0.990 293 LYS B O 1
ATOM 9149 N N . ILE B 2 294 ? -0.873 3.681 2.731 1.000 0.990 294 ILE B N 1
ATOM 9150 C CA . ILE B 2 294 ? -1.006 2.752 3.868 1.000 0.990 294 ILE B CA 1
ATOM 9151 C C . ILE B 2 294 ? -2.479 2.586 4.265 1.000 0.990 294 ILE B C 1
ATOM 9152 O O . ILE B 2 294 ? -2.946 1.470 4.469 1.000 0.990 294 ILE B O 1
ATOM 9168 N N . ALA B 2 295 ? -3.242 3.680 4.330 1.000 0.990 295 ALA B N 1
ATOM 9169 C CA . ALA B 2 295 ? -4.671 3.628 4.620 1.000 0.990 295 ALA B CA 1
ATOM 9170 C C . ALA B 2 295 ? -5.451 2.823 3.565 1.000 0.990 295 ALA B C 1
ATOM 9171 O O . ALA B 2 295 ? -6.330 2.042 3.930 1.000 0.990 295 ALA B O 1
ATOM 9178 N N . ASN B 2 296 ? -5.109 2.953 2.279 1.000 0.990 296 ASN B N 1
ATOM 9179 C CA . ASN B 2 296 ? -5.703 2.143 1.213 1.000 0.990 296 ASN B CA 1
ATOM 9180 C C . ASN B 2 296 ? -5.403 0.649 1.398 1.000 0.990 296 ASN B C 1
ATOM 9181 O O . ASN B 2 296 ? -6.325 -0.163 1.309 1.000 0.990 296 ASN B O 1
ATOM 9192 N N . ASP B 2 297 ? -4.159 0.289 1.723 1.000 0.990 297 ASP B N 1
ATOM 9193 C CA . ASP B 2 297 ? -3.781 -1.104 1.984 1.000 0.990 297 ASP B CA 1
ATOM 9194 C C . ASP B 2 297 ? -4.540 -1.673 3.188 1.000 0.990 297 ASP B C 1
ATOM 9195 O O . ASP B 2 297 ? -5.111 -2.759 3.104 1.000 0.990 297 ASP B O 1
ATOM 9204 N N . LEU B 2 298 ? -4.622 -0.923 4.295 1.000 0.990 298 LEU B N 1
ATOM 9205 C CA . LEU B 2 298 ? -5.366 -1.335 5.490 1.000 0.990 298 LEU B CA 1
ATOM 9206 C C . LEU B 2 298 ? -6.851 -1.562 5.186 1.000 0.990 298 LEU B C 1
ATOM 9207 O O . LEU B 2 298 ? -7.422 -2.554 5.633 1.000 0.990 298 LEU B O 1
ATOM 9223 N N . ARG B 2 299 ? -7.481 -0.682 4.396 1.000 0.980 299 ARG B N 1
ATOM 9224 C CA . ARG B 2 299 ? -8.881 -0.842 3.963 1.000 0.980 299 ARG B CA 1
ATOM 9225 C C . ARG B 2 299 ? -9.067 -2.079 3.089 1.000 0.980 299 ARG B C 1
ATOM 9226 O O . ARG B 2 299 ? -10.068 -2.779 3.239 1.000 0.980 299 ARG B O 1
ATOM 9247 N N . LEU B 2 300 ? -8.117 -2.357 2.197 1.000 0.980 300 LEU B N 1
ATOM 9248 C CA . LEU B 2 300 ? -8.164 -3.517 1.313 1.000 0.980 300 LEU B CA 1
ATOM 9249 C C . LEU B 2 300 ? -7.969 -4.822 2.098 1.000 0.980 300 LEU B C 1
ATOM 9250 O O . LEU B 2 300 ? -8.787 -5.734 1.974 1.000 0.980 300 LEU B O 1
ATOM 9266 N N . MET B 2 301 ? -6.955 -4.896 2.963 1.000 0.980 301 MET B N 1
ATOM 9267 C CA . MET B 2 301 ? -6.697 -6.053 3.828 1.000 0.980 301 MET B CA 1
ATOM 9268 C C . MET B 2 301 ? -7.845 -6.312 4.812 1.000 0.980 301 MET B C 1
ATOM 9269 O O . MET B 2 301 ? -8.157 -7.469 5.089 1.000 0.980 301 MET B O 1
ATOM 9283 N N . ALA B 2 302 ? -8.510 -5.259 5.296 1.000 0.980 302 ALA B N 1
ATOM 9284 C CA . ALA B 2 302 ? -9.669 -5.359 6.184 1.000 0.980 302 ALA B CA 1
ATOM 9285 C C . ALA B 2 302 ? -11.004 -5.624 5.460 1.000 0.980 302 ALA B C 1
ATOM 9286 O O . ALA B 2 302 ? -12.037 -5.784 6.112 1.000 0.980 302 ALA B O 1
ATOM 9293 N N . SER B 2 303 ? -11.025 -5.653 4.123 1.000 0.970 303 SER B N 1
ATOM 9294 C CA . SER B 2 303 ? -12.257 -5.881 3.359 1.000 0.970 303 SER B CA 1
ATOM 9295 C C . SER B 2 303 ? -12.885 -7.240 3.690 1.000 0.970 303 SER B C 1
ATOM 9296 O O . SER B 2 303 ? -12.190 -8.245 3.801 1.000 0.970 303 SER B O 1
ATOM 9304 N N . GLY B 2 304 ? -14.211 -7.312 3.817 1.000 0.930 304 GLY B N 1
ATOM 9305 C CA . GLY B 2 304 ? -14.899 -8.564 4.135 1.000 0.930 304 GLY B CA 1
ATOM 9306 C C . GLY B 2 304 ? -16.192 -8.346 4.926 1.000 0.930 304 GLY B C 1
ATOM 9307 O O . GLY B 2 304 ? -16.927 -7.410 4.619 1.000 0.930 304 GLY B O 1
ATOM 9311 N N . PRO B 2 305 ? -16.534 -9.222 5.892 1.000 0.890 305 PRO B N 1
ATOM 9312 C CA . PRO B 2 305 ? -15.692 -10.294 6.438 1.000 0.890 305 PRO B CA 1
ATOM 9313 C C . PRO B 2 305 ? -15.677 -11.581 5.597 1.000 0.890 305 PRO B C 1
ATOM 9314 O O . PRO B 2 305 ? -14.812 -12.428 5.787 1.000 0.890 305 PRO B O 1
ATOM 9325 N N . ARG B 2 306 ? -16.643 -11.769 4.686 1.000 0.890 306 ARG B N 1
ATOM 9326 C CA . ARG B 2 306 ? -16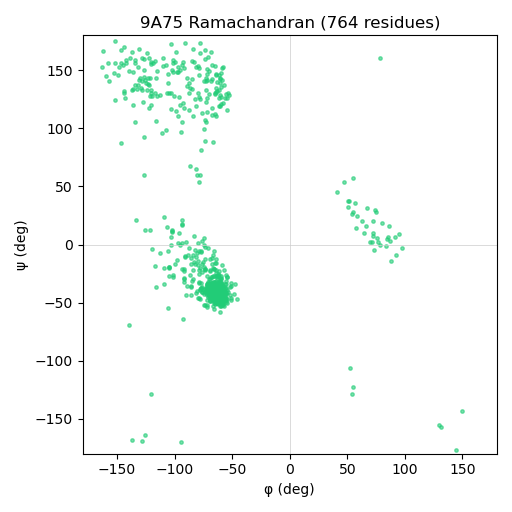.799 -13.029 3.927 1.000 0.890 306 ARG B CA 1
ATOM 9327 C C . ARG B 2 306 ? -16.440 -12.920 2.446 1.000 0.890 306 ARG B C 1
ATOM 9328 O O . ARG B 2 306 ? -15.906 -13.876 1.897 1.000 0.890 306 ARG B O 1
ATOM 9349 N N . ALA B 2 307 ? -16.707 -11.771 1.827 1.000 0.920 307 ALA B N 1
ATOM 9350 C CA . ALA B 2 307 ? -16.533 -11.530 0.390 1.000 0.920 307 ALA B CA 1
ATOM 9351 C C . ALA B 2 307 ? -15.361 -10.579 0.068 1.000 0.920 307 ALA B C 1
ATOM 9352 O O . ALA B 2 307 ? -15.367 -9.907 -0.957 1.000 0.920 307 ALA B O 1
ATOM 9359 N N . GLY B 2 308 ? -14.381 -10.483 0.969 1.000 0.960 308 GLY B N 1
ATOM 9360 C CA . GLY B 2 308 ? -13.178 -9.667 0.799 1.000 0.960 308 GLY B CA 1
ATOM 9361 C C . GLY B 2 308 ? -11.930 -10.413 1.261 1.000 0.960 308 GLY B C 1
ATOM 9362 O O . GLY B 2 308 ? -11.974 -11.623 1.520 1.000 0.960 308 GLY B O 1
ATOM 9366 N N . LEU B 2 309 ? -10.817 -9.690 1.376 1.000 0.970 309 LEU B N 1
ATOM 9367 C CA . LEU B 2 309 ? -9.539 -10.273 1.773 1.000 0.970 309 LEU B CA 1
ATOM 9368 C C . LEU B 2 309 ? -9.573 -10.772 3.222 1.000 0.970 309 LEU B C 1
ATOM 9369 O O . LEU B 2 309 ? -9.229 -11.930 3.470 1.000 0.970 309 LEU B O 1
ATOM 9385 N N . ALA B 2 310 ? -10.057 -9.941 4.144 1.000 0.980 310 ALA B N 1
ATOM 9386 C CA . ALA B 2 310 ? -10.163 -10.215 5.574 1.000 0.980 310 ALA B CA 1
ATOM 9387 C C . ALA B 2 310 ? -8.845 -10.724 6.182 1.000 0.980 310 ALA B C 1
ATOM 9388 O O . ALA B 2 310 ? -8.845 -11.609 7.033 1.000 0.980 310 ALA B O 1
ATOM 9395 N N . GLU B 2 311 ? -7.717 -10.187 5.725 1.000 0.980 311 GLU B N 1
ATOM 9396 C CA . GLU B 2 311 ? -6.383 -10.522 6.233 1.000 0.980 311 GLU B CA 1
ATOM 9397 C C . GLU B 2 311 ? -6.161 -9.949 7.633 1.000 0.980 311 GLU B C 1
ATOM 9398 O O . GLU B 2 311 ? -5.540 -10.590 8.476 1.000 0.980 311 GLU B O 1
ATOM 9410 N N . ILE B 2 312 ? -6.736 -8.778 7.901 1.000 0.980 312 ILE B N 1
ATOM 9411 C CA . ILE B 2 312 ? -6.691 -8.119 9.205 1.000 0.980 312 ILE B CA 1
ATOM 9412 C C . ILE B 2 312 ? -8.094 -7.730 9.665 1.000 0.980 312 ILE B C 1
ATOM 9413 O O . ILE B 2 312 ? -9.019 -7.592 8.860 1.000 0.980 312 ILE B O 1
ATOM 9429 N N . SER B 2 313 ? -8.227 -7.505 10.963 1.000 0.980 313 SER B N 1
ATOM 9430 C CA . SER B 2 313 ? -9.405 -6.938 11.605 1.000 0.980 313 SER B CA 1
ATOM 9431 C C . SER B 2 313 ? -9.023 -5.591 12.217 1.000 0.980 313 SER B C 1
ATOM 9432 O O . SER B 2 313 ? -8.033 -5.481 12.938 1.000 0.980 313 SER B O 1
ATOM 9440 N N . LEU B 2 314 ? -9.788 -4.545 11.897 1.000 0.980 314 LEU B N 1
ATOM 9441 C CA . LEU B 2 314 ? -9.609 -3.215 12.482 1.000 0.980 314 LEU B CA 1
ATOM 9442 C C . LEU B 2 314 ? -10.586 -3.033 13.653 1.000 0.980 314 LEU B C 1
ATOM 9443 O O . LEU B 2 314 ? -11.711 -3.540 13.572 1.000 0.980 314 LEU B O 1
ATOM 9459 N N . PRO B 2 315 ? -10.227 -2.263 14.696 1.000 0.970 315 PRO B N 1
ATOM 9460 C CA . PRO B 2 315 ? -11.137 -1.967 15.797 1.000 0.970 315 PRO B CA 1
ATOM 9461 C C . PRO B 2 315 ? -12.472 -1.386 15.319 1.000 0.970 315 PRO B C 1
ATOM 9462 O O . PRO B 2 315 ? -12.514 -0.415 14.560 1.000 0.970 315 PRO B O 1
ATOM 9473 N N . ALA B 2 316 ? -13.582 -1.944 15.805 1.000 0.950 316 ALA B N 1
ATOM 9474 C CA . ALA B 2 316 ? -14.912 -1.432 15.497 1.000 0.950 316 ALA B CA 1
ATOM 9475 C C . ALA B 2 316 ? -15.147 -0.094 16.216 1.000 0.950 316 ALA B C 1
ATOM 9476 O O . ALA B 2 316 ? -15.197 -0.039 17.444 1.000 0.950 316 ALA B O 1
ATOM 9483 N N . ARG B 2 317 ? -15.284 0.995 15.448 1.000 0.940 317 ARG B N 1
ATOM 9484 C CA . ARG B 2 317 ? -15.452 2.357 15.996 1.000 0.940 317 ARG B CA 1
ATOM 9485 C C . ARG B 2 317 ? -16.867 2.906 15.903 1.000 0.940 317 ARG B C 1
ATOM 9486 O O . ARG B 2 317 ? -17.244 3.728 16.729 1.000 0.940 317 ARG B O 1
ATOM 9507 N N . GLN B 2 318 ? -17.642 2.453 14.925 1.000 0.900 318 GLN B N 1
ATOM 9508 C CA . GLN B 2 318 ? -19.034 2.852 14.741 1.000 0.900 318 GLN B CA 1
ATOM 9509 C C . GLN B 2 318 ? -19.798 1.800 13.926 1.000 0.900 318 GLN B C 1
ATOM 9510 O O . GLN B 2 318 ? -19.173 1.069 13.146 1.000 0.900 318 GLN B O 1
ATOM 9524 N N . PRO B 2 319 ? -21.137 1.732 14.052 1.000 0.870 319 PRO B N 1
ATOM 9525 C CA . PRO B 2 319 ? -21.964 0.951 13.140 1.000 0.870 319 PRO B CA 1
ATOM 9526 C C . PRO B 2 319 ? -21.712 1.379 11.689 1.000 0.870 319 PRO B C 1
ATOM 9527 O O . PRO B 2 319 ? -21.751 2.565 11.363 1.000 0.870 319 PRO B O 1
ATOM 9538 N N . GLY B 2 320 ? -21.442 0.421 10.804 1.000 0.860 320 GLY B N 1
ATOM 9539 C CA . GLY B 2 320 ? -21.093 0.695 9.407 1.000 0.860 320 GLY B CA 1
ATOM 9540 C C . GLY B 2 320 ? -22.293 0.966 8.497 1.000 0.860 320 GLY B C 1
ATOM 9541 O O . GLY B 2 320 ? -22.121 1.366 7.345 1.000 0.860 320 GLY B O 1
ATOM 9545 N N . SER B 2 321 ? -23.514 0.716 8.963 1.000 0.840 321 SER B N 1
ATOM 9546 C CA . SER B 2 321 ? -24.728 0.973 8.196 1.000 0.840 321 SER B CA 1
ATOM 9547 C C . SER B 2 321 ? -25.940 1.069 9.108 1.000 0.840 321 SER B C 1
ATOM 9548 O O . SER B 2 321 ? -26.053 0.322 10.076 1.000 0.840 321 SER B O 1
ATOM 9556 N N . SER B 2 322 ? -26.874 1.943 8.747 1.000 0.860 322 SER B N 1
ATOM 9557 C CA . SER B 2 322 ? -28.196 2.013 9.367 1.000 0.860 322 SER B CA 1
ATOM 9558 C C . SER B 2 322 ? -29.128 0.868 8.948 1.000 0.860 322 SER B C 1
ATOM 9559 O O . SER B 2 322 ? -30.094 0.605 9.656 1.000 0.860 322 SER B O 1
ATOM 9567 N N . ILE B 2 323 ? -28.855 0.185 7.825 1.000 0.870 323 ILE B N 1
ATOM 9568 C CA . ILE B 2 323 ? -29.713 -0.878 7.264 1.000 0.870 323 ILE B CA 1
ATOM 9569 C C . ILE B 2 323 ? -29.040 -2.258 7.212 1.000 0.870 323 ILE B C 1
ATOM 9570 O O . ILE B 2 323 ? -29.738 -3.259 7.107 1.000 0.870 323 ILE B O 1
ATOM 9586 N N . MET B 2 324 ? -27.703 -2.341 7.289 1.000 0.890 324 MET B N 1
ATOM 9587 C CA . MET B 2 324 ? -26.955 -3.612 7.271 1.000 0.890 324 MET B CA 1
ATOM 9588 C C . MET B 2 324 ? -26.386 -3.952 8.659 1.000 0.890 324 MET B C 1
ATOM 9589 O O . MET B 2 324 ? -25.314 -3.448 9.016 1.000 0.890 324 MET B O 1
ATOM 9603 N N . PRO B 2 325 ? -27.051 -4.828 9.437 1.000 0.840 325 PRO B N 1
ATOM 9604 C CA . PRO B 2 325 ? -26.577 -5.250 10.749 1.000 0.840 325 PRO B CA 1
ATOM 9605 C C . PRO B 2 325 ? -25.219 -5.947 10.673 1.000 0.840 325 PRO B C 1
ATOM 9606 O O . PRO B 2 325 ? -24.931 -6.690 9.737 1.000 0.840 325 PRO B O 1
ATOM 9617 N N . GLY B 2 326 ? -24.375 -5.707 11.674 1.000 0.860 326 GLY B N 1
ATOM 9618 C CA . GLY B 2 326 ? -23.042 -6.309 11.761 1.000 0.860 326 GLY B CA 1
ATOM 9619 C C . GLY B 2 326 ? -22.012 -5.743 10.777 1.000 0.860 326 GLY B C 1
ATOM 9620 O O . GLY B 2 326 ? -20.842 -6.108 10.869 1.000 0.860 326 GLY B O 1
ATOM 9624 N N . LYS B 2 327 ? -22.395 -4.836 9.864 1.000 0.900 327 LYS B N 1
ATOM 9625 C CA . LYS B 2 327 ? -21.433 -4.157 8.991 1.000 0.900 327 LYS B CA 1
ATOM 9626 C C . LYS B 2 327 ? -20.580 -3.188 9.812 1.000 0.900 327 LYS B C 1
ATOM 9627 O O . LYS B 2 327 ? -21.121 -2.336 10.514 1.000 0.900 327 LYS B O 1
ATOM 9646 N N . VAL B 2 328 ? -19.259 -3.275 9.669 1.000 0.920 328 VAL B N 1
ATOM 9647 C CA . VAL B 2 328 ? -18.277 -2.362 10.275 1.000 0.920 328 VAL B CA 1
ATOM 9648 C C . VAL B 2 328 ? -17.361 -1.856 9.165 1.000 0.920 328 VAL B C 1
ATOM 9649 O O . VAL B 2 328 ? -16.766 -2.653 8.446 1.000 0.920 328 VAL B O 1
ATOM 9662 N N . ASN B 2 329 ? -17.283 -0.536 8.998 1.000 0.950 329 ASN B N 1
ATOM 9663 C CA . ASN B 2 329 ? -16.466 0.085 7.952 1.000 0.950 329 ASN B CA 1
ATOM 9664 C C . ASN B 2 329 ? -15.102 0.526 8.522 1.000 0.950 329 ASN B C 1
ATOM 9665 O O . ASN B 2 329 ? -15.026 0.864 9.708 1.000 0.950 329 ASN B O 1
ATOM 9676 N N . PRO B 2 330 ? -14.037 0.589 7.701 1.000 0.970 330 PRO B N 1
ATOM 9677 C CA . PRO B 2 330 ? -12.687 0.981 8.119 1.000 0.970 330 PRO B CA 1
ATOM 9678 C C . PRO B 2 330 ? -12.525 2.511 8.273 1.000 0.970 330 PRO B C 1
ATOM 9679 O O . PRO B 2 330 ? -11.622 3.125 7.704 1.000 0.970 330 PRO B O 1
ATOM 9690 N N . VAL B 2 331 ? -13.397 3.139 9.067 1.000 0.970 331 VAL B N 1
ATOM 9691 C CA . VAL B 2 331 ? -13.589 4.604 9.113 1.000 0.970 331 VAL B CA 1
ATOM 9692 C C . VAL B 2 331 ? -12.346 5.399 9.513 1.000 0.970 331 VAL B C 1
ATOM 9693 O O . VAL B 2 331 ? -12.143 6.512 9.040 1.000 0.970 331 VAL B O 1
ATOM 9706 N N . MET B 2 332 ? -11.470 4.832 10.347 1.000 0.980 332 MET B N 1
ATOM 9707 C CA . MET B 2 332 ? -10.237 5.510 10.760 1.000 0.980 332 MET B CA 1
ATOM 9708 C C . MET B 2 332 ? -9.204 5.577 9.631 1.000 0.980 332 MET B C 1
ATOM 9709 O O . MET B 2 332 ? -8.477 6.559 9.526 1.000 0.980 332 MET B O 1
ATOM 9723 N N . ALA B 2 333 ? -9.144 4.560 8.769 1.000 0.980 333 ALA B N 1
ATOM 9724 C CA . ALA B 2 333 ? -8.300 4.604 7.579 1.000 0.980 333 ALA B CA 1
ATOM 9725 C C . ALA B 2 333 ? -8.908 5.539 6.516 1.000 0.980 333 ALA B C 1
ATOM 9726 O O . ALA B 2 333 ? -8.190 6.320 5.896 1.000 0.980 333 ALA B O 1
ATOM 9733 N N . GLU B 2 334 ? -10.237 5.540 6.370 1.000 0.980 334 GLU B N 1
ATOM 9734 C CA . GLU B 2 334 ? -10.954 6.494 5.506 1.000 0.980 334 GLU B CA 1
ATOM 9735 C C . GLU B 2 334 ? -10.728 7.952 5.935 1.000 0.980 334 GLU B C 1
ATOM 9736 O O . GLU B 2 334 ? -10.598 8.832 5.083 1.000 0.980 334 GLU B O 1
ATOM 9748 N N . LEU B 2 335 ? -10.642 8.214 7.242 1.000 0.980 335 LEU B N 1
ATOM 9749 C CA . LEU B 2 335 ? -10.261 9.519 7.781 1.000 0.980 335 LEU B CA 1
ATOM 9750 C C . LEU B 2 335 ? -8.850 9.922 7.329 1.000 0.980 335 LEU B C 1
ATOM 9751 O O . LEU B 2 335 ? -8.667 11.039 6.854 1.000 0.980 335 LEU B O 1
ATOM 9767 N N . ILE B 2 336 ? -7.862 9.024 7.423 1.000 0.990 336 ILE B N 1
ATOM 9768 C CA . ILE B 2 336 ? -6.489 9.305 6.965 1.000 0.990 336 ILE B CA 1
ATOM 9769 C C . ILE B 2 336 ? -6.449 9.611 5.465 1.000 0.990 336 ILE B C 1
ATOM 9770 O O . ILE B 2 336 ? -5.753 10.543 5.061 1.000 0.990 336 ILE B O 1
ATOM 9786 N N . ASN B 2 337 ? -7.224 8.894 4.642 1.000 0.990 337 ASN B N 1
ATOM 9787 C CA . ASN B 2 337 ? -7.353 9.222 3.221 1.000 0.990 337 ASN B CA 1
ATOM 9788 C C . ASN B 2 337 ? -7.885 10.652 3.015 1.000 0.990 337 ASN B C 1
ATOM 9789 O O . ASN B 2 337 ? -7.289 11.416 2.263 1.000 0.990 337 ASN B O 1
ATOM 9800 N N . GLN B 2 338 ? -8.963 11.036 3.706 1.000 0.990 338 GLN B N 1
ATOM 9801 C CA . GLN B 2 338 ? -9.554 12.377 3.590 1.000 0.990 338 GLN B CA 1
ATOM 9802 C C . GLN B 2 338 ? -8.599 13.485 4.039 1.000 0.990 338 GLN B C 1
ATOM 9803 O O . GLN B 2 338 ? -8.470 14.498 3.356 1.000 0.990 338 GLN B O 1
ATOM 9817 N N . ILE B 2 339 ? -7.879 13.268 5.143 1.000 0.990 339 ILE B N 1
ATOM 9818 C CA . ILE B 2 339 ? -6.837 14.193 5.600 1.000 0.990 339 ILE B CA 1
ATOM 9819 C C . ILE B 2 339 ? -5.748 14.322 4.537 1.000 0.990 339 ILE B C 1
ATOM 9820 O O . ILE B 2 339 ? -5.294 15.430 4.266 1.000 0.990 339 ILE B O 1
ATOM 9836 N N . ALA B 2 340 ? -5.362 13.222 3.884 1.000 0.990 340 ALA B N 1
ATOM 9837 C CA . ALA B 2 340 ? -4.363 13.283 2.827 1.000 0.990 340 ALA B CA 1
ATOM 9838 C C . ALA B 2 340 ? -4.828 14.140 1.652 1.000 0.990 340 ALA B C 1
ATOM 9839 O O . ALA B 2 340 ? -4.054 14.945 1.144 1.000 0.990 340 ALA B O 1
ATOM 9846 N N . PHE B 2 341 ? -6.094 14.005 1.252 1.000 0.990 341 PHE B N 1
ATOM 9847 C CA . PHE B 2 341 ? -6.672 14.813 0.181 1.000 0.990 341 PHE B CA 1
ATOM 9848 C C . PHE B 2 341 ? -6.678 16.301 0.544 1.000 0.990 341 PHE B C 1
ATOM 9849 O O . PHE B 2 341 ? -6.285 17.120 -0.284 1.000 0.990 341 PHE B O 1
ATOM 9866 N N . GLN B 2 342 ? -7.049 16.640 1.785 1.000 0.990 342 GLN B N 1
ATOM 9867 C CA . GLN B 2 342 ? -7.039 18.023 2.264 1.000 0.990 342 GLN B CA 1
ATOM 9868 C C . GLN B 2 342 ? -5.623 18.607 2.263 1.000 0.990 342 GLN B C 1
ATOM 9869 O O . GLN B 2 342 ? -5.419 19.683 1.720 1.000 0.990 342 GLN B O 1
ATOM 9883 N N . VAL B 2 343 ? -4.629 17.884 2.792 1.000 0.990 343 VAL B N 1
ATOM 9884 C CA . VAL B 2 343 ? -3.230 18.352 2.823 1.000 0.990 343 VAL B CA 1
ATOM 9885 C C . VAL B 2 343 ? -2.658 18.528 1.412 1.000 0.990 343 VAL B C 1
ATOM 9886 O O . VAL B 2 343 ? -1.964 19.506 1.157 1.000 0.990 343 VAL B O 1
ATOM 9899 N N . ILE B 2 344 ? -2.974 17.628 0.473 1.000 0.990 344 ILE B N 1
ATOM 9900 C CA . ILE B 2 344 ? -2.569 17.771 -0.936 1.000 0.990 344 ILE B CA 1
ATOM 9901 C C . ILE B 2 344 ? -3.221 19.013 -1.574 1.000 0.990 344 ILE B C 1
ATOM 9902 O O . ILE B 2 344 ? -2.558 19.735 -2.315 1.000 0.990 344 ILE B O 1
ATOM 9918 N N . GLY B 2 345 ? -4.501 19.280 -1.288 1.000 0.990 345 GLY B N 1
ATOM 9919 C CA . GLY B 2 345 ? -5.193 20.485 -1.759 1.000 0.990 345 GLY B CA 1
ATOM 9920 C C . GLY B 2 345 ? -4.609 21.770 -1.166 1.000 0.990 345 GLY B C 1
ATOM 9921 O O . GLY B 2 345 ? -4.332 22.716 -1.902 1.000 0.990 345 GLY B O 1
ATOM 9925 N N . ASN B 2 346 ? -4.349 21.761 0.142 1.000 0.990 346 ASN B N 1
ATOM 9926 C CA . ASN B 2 346 ? -3.716 22.856 0.870 1.000 0.990 346 ASN B CA 1
ATOM 9927 C C . ASN B 2 346 ? -2.332 23.184 0.294 1.000 0.990 346 ASN B C 1
ATOM 9928 O O . ASN B 2 346 ? -2.021 24.356 0.103 1.000 0.990 346 ASN B O 1
ATOM 9939 N N . ASP B 2 347 ? -1.524 22.171 -0.035 1.000 0.990 347 ASP B N 1
ATOM 9940 C CA . ASP B 2 347 ? -0.214 22.356 -0.669 1.000 0.990 347 ASP B CA 1
ATOM 9941 C C . ASP B 2 347 ? -0.317 23.078 -2.016 1.000 0.990 347 ASP B C 1
ATOM 9942 O O . ASP B 2 347 ? 0.444 24.003 -2.277 1.000 0.990 347 ASP B O 1
ATOM 9951 N N . ASN B 2 348 ? -1.309 22.736 -2.844 1.000 0.990 348 ASN B N 1
ATOM 9952 C CA . ASN B 2 348 ? -1.528 23.440 -4.105 1.000 0.990 348 ASN B CA 1
ATOM 9953 C C . ASN B 2 348 ? -1.904 24.914 -3.882 1.000 0.990 348 ASN B C 1
ATOM 9954 O O . ASN B 2 348 ? -1.397 25.795 -4.576 1.000 0.990 348 ASN B O 1
ATOM 9965 N N . THR B 2 349 ? -2.762 25.198 -2.897 1.000 0.990 349 THR B N 1
ATOM 9966 C CA . THR B 2 349 ? -3.074 26.581 -2.509 1.000 0.990 349 THR B CA 1
ATOM 9967 C C . THR B 2 349 ? -1.827 27.322 -2.024 1.000 0.990 349 THR B C 1
ATOM 9968 O O . THR B 2 349 ? -1.626 28.469 -2.413 1.000 0.990 349 THR B O 1
ATOM 9979 N N . ILE B 2 350 ? -0.970 26.672 -1.232 1.000 0.990 350 ILE B N 1
ATOM 9980 C CA . ILE B 2 350 ? 0.293 27.239 -0.736 1.000 0.990 350 ILE B CA 1
ATOM 9981 C C . ILE B 2 350 ? 1.255 27.539 -1.886 1.000 0.990 350 ILE B C 1
ATOM 9982 O O . ILE B 2 350 ? 1.818 28.628 -1.919 1.000 0.990 350 ILE B O 1
ATOM 9998 N N . CYS B 2 351 ? 1.413 26.632 -2.854 1.000 0.980 351 CYS B N 1
ATOM 9999 C CA . CYS B 2 351 ? 2.256 26.866 -4.026 1.000 0.980 351 CYS B CA 1
ATOM 10000 C C . CYS B 2 351 ? 1.797 28.092 -4.828 1.000 0.980 351 CYS B C 1
ATOM 10001 O O . CYS B 2 351 ? 2.622 28.935 -5.163 1.000 0.980 351 CYS B O 1
ATOM 10009 N N . LEU B 2 352 ? 0.491 28.216 -5.099 1.000 0.990 352 LEU B N 1
ATOM 10010 C CA . LEU B 2 352 ? -0.058 29.358 -5.841 1.000 0.990 352 LEU B CA 1
ATOM 10011 C C . LEU B 2 352 ? 0.067 30.669 -5.058 1.000 0.990 352 LEU B C 1
ATOM 10012 O O . LEU B 2 352 ? 0.393 31.701 -5.633 1.000 0.990 352 LEU B O 1
ATOM 10028 N N . ALA B 2 353 ? -0.170 30.636 -3.746 1.000 0.990 353 ALA B N 1
ATOM 10029 C CA . ALA B 2 353 ? 0.008 31.810 -2.899 1.000 0.990 353 ALA B CA 1
ATOM 10030 C C . ALA B 2 353 ? 1.484 32.239 -2.830 1.000 0.990 353 ALA B C 1
ATOM 10031 O O . ALA B 2 353 ? 1.773 33.430 -2.879 1.000 0.990 353 ALA B O 1
ATOM 10038 N N . SER B 2 354 ? 2.414 31.284 -2.754 1.000 0.990 354 SER B N 1
ATOM 10039 C CA . SER B 2 354 ? 3.854 31.554 -2.707 1.000 0.990 354 SER B CA 1
ATOM 10040 C C . SER B 2 354 ? 4.379 32.132 -4.025 1.000 0.990 354 SER B C 1
ATOM 10041 O O . SER B 2 354 ? 5.065 33.150 -4.004 1.000 0.990 354 SER B O 1
ATOM 10049 N N . GLU B 2 355 ? 4.006 31.547 -5.168 1.000 0.980 355 GLU B N 1
ATOM 10050 C CA . GLU B 2 355 ? 4.419 32.038 -6.493 1.000 0.980 355 GLU B CA 1
ATOM 10051 C C . GLU B 2 355 ? 3.823 33.413 -6.829 1.000 0.980 355 GLU B C 1
ATOM 10052 O O . GLU B 2 355 ? 4.460 34.196 -7.525 1.000 0.980 355 GLU B O 1
ATOM 10064 N N . ALA B 2 356 ? 2.663 33.758 -6.263 1.000 0.980 356 ALA B N 1
ATOM 10065 C CA . ALA B 2 356 ? 2.006 35.049 -6.463 1.000 0.980 356 ALA B CA 1
ATOM 10066 C C . ALA B 2 356 ? 2.660 36.241 -5.723 1.000 0.980 356 ALA B C 1
ATOM 10067 O O . ALA B 2 356 ? 2.098 37.342 -5.739 1.000 0.980 356 ALA B O 1
ATOM 10074 N N . GLY B 2 357 ? 3.809 36.055 -5.062 1.000 0.970 357 GLY B N 1
ATOM 10075 C CA . GLY B 2 357 ? 4.561 37.139 -4.422 1.000 0.970 357 GLY B CA 1
ATOM 10076 C C . GLY B 2 357 ? 5.032 38.200 -5.423 1.000 0.970 357 GLY B C 1
ATOM 10077 O O . GLY B 2 357 ? 5.336 37.896 -6.576 1.000 0.970 357 GLY B O 1
ATOM 10081 N N . GLN B 2 358 ? 5.079 39.467 -5.004 1.000 0.960 358 GLN B N 1
ATOM 10082 C CA . GLN B 2 358 ? 5.438 40.573 -5.893 1.000 0.960 358 GLN B CA 1
ATOM 10083 C C . GLN B 2 358 ? 6.403 41.540 -5.214 1.000 0.960 358 GLN B C 1
ATOM 10084 O O . GLN B 2 358 ? 6.049 42.200 -4.239 1.000 0.960 358 GLN B O 1
ATOM 10098 N N . LEU B 2 359 ? 7.584 41.704 -5.814 1.000 0.970 359 LEU B N 1
ATOM 10099 C CA . LEU B 2 359 ? 8.601 42.656 -5.358 1.000 0.970 359 LEU B CA 1
ATOM 10100 C C . LEU B 2 359 ? 8.940 42.426 -3.877 1.000 0.970 359 LEU B C 1
ATOM 10101 O O . LEU B 2 359 ? 9.216 41.301 -3.484 1.000 0.970 359 LEU B O 1
ATOM 10117 N N . GLU B 2 360 ? 8.899 43.475 -3.056 1.000 0.960 360 GLU B N 1
ATOM 10118 C CA . GLU B 2 360 ? 9.351 43.444 -1.667 1.000 0.960 360 GLU B CA 1
ATOM 10119 C C . GLU B 2 360 ? 8.376 42.751 -0.685 1.000 0.960 360 GLU B C 1
ATOM 10120 O O . GLU B 2 360 ? 8.652 42.755 0.515 1.000 0.960 360 GLU B O 1
ATOM 10132 N N . LEU B 2 361 ? 7.247 42.175 -1.138 1.000 0.970 361 LEU B N 1
ATOM 10133 C CA . LEU B 2 361 ? 6.279 41.500 -0.257 1.000 0.970 361 LEU B CA 1
ATOM 10134 C C . LEU B 2 361 ? 5.397 40.458 -0.973 1.000 0.970 361 LEU B C 1
ATOM 10135 O O . LEU B 2 361 ? 4.841 40.711 -2.044 1.000 0.970 361 LEU B O 1
ATOM 10151 N N . ASN B 2 362 ? 5.128 39.328 -0.311 1.000 0.980 362 ASN B N 1
ATOM 10152 C CA . ASN B 2 362 ? 4.047 38.426 -0.708 1.000 0.980 362 ASN B CA 1
ATOM 10153 C C . ASN B 2 362 ? 2.744 38.742 0.051 1.000 0.980 362 ASN B C 1
ATOM 10154 O O . ASN B 2 362 ? 2.569 38.402 1.216 1.000 0.980 362 ASN B O 1
ATOM 10165 N N . VAL B 2 363 ? 1.775 39.368 -0.625 1.000 0.980 363 VAL B N 1
ATOM 10166 C CA . VAL B 2 363 ? 0.492 39.743 0.001 1.000 0.980 363 VAL B CA 1
ATOM 10167 C C . VAL B 2 363 ? -0.491 38.576 0.190 1.000 0.980 363 VAL B C 1
ATOM 10168 O O . VAL B 2 363 ? -1.544 38.760 0.805 1.000 0.980 363 VAL B O 1
ATOM 10181 N N . MET B 2 364 ? -0.163 37.386 -0.323 1.000 0.980 364 MET B N 1
ATOM 10182 C CA . MET B 2 364 ? -1.008 36.184 -0.295 1.000 0.980 364 MET B CA 1
ATOM 10183 C C . MET B 2 364 ? -0.716 35.262 0.900 1.000 0.980 364 MET B C 1
ATOM 10184 O O . MET B 2 364 ? -1.373 34.232 1.071 1.000 0.980 364 MET B O 1
ATOM 10198 N N . GLU B 2 365 ? 0.219 35.632 1.775 1.000 0.980 365 GLU B N 1
ATOM 10199 C CA . GLU B 2 365 ? 0.558 34.866 2.977 1.000 0.980 365 GLU B CA 1
ATOM 10200 C C . GLU B 2 365 ? -0.626 34.473 3.877 1.000 0.980 365 GLU B C 1
ATOM 10201 O O . GLU B 2 365 ? -0.589 33.361 4.396 1.000 0.980 365 GLU B O 1
ATOM 10213 N N . PRO B 2 366 ? -1.699 35.274 4.073 1.000 0.980 366 PRO B N 1
ATOM 10214 C CA . PRO B 2 366 ? -2.812 34.879 4.941 1.000 0.980 366 PRO B CA 1
ATOM 10215 C C . PRO B 2 366 ? -3.463 33.556 4.535 1.000 0.980 366 PRO B C 1
ATOM 10216 O O . PRO B 2 366 ? -3.653 32.667 5.368 1.000 0.980 366 PRO B O 1
ATOM 10227 N N . VAL B 2 367 ? -3.747 33.383 3.238 1.000 0.980 367 VAL B N 1
ATOM 10228 C CA . VAL B 2 367 ? -4.293 32.113 2.748 1.000 0.980 367 VAL B CA 1
ATOM 10229 C C . VAL B 2 367 ? -3.229 31.013 2.780 1.000 0.980 367 VAL B C 1
ATOM 10230 O O . VAL B 2 367 ? -3.561 29.863 3.073 1.000 0.980 367 VAL B O 1
ATOM 10243 N N . LEU B 2 368 ? -1.956 31.352 2.555 1.000 0.990 368 LEU B N 1
ATOM 10244 C CA . LEU B 2 368 ? -0.833 30.420 2.647 1.000 0.990 368 LEU B CA 1
ATOM 10245 C C . LEU B 2 368 ? -0.717 29.833 4.063 1.000 0.990 368 LEU B C 1
ATOM 10246 O O . LEU B 2 368 ? -0.817 28.616 4.237 1.000 0.990 368 LEU B O 1
ATOM 10262 N N . VAL B 2 369 ? -0.566 30.678 5.088 1.000 0.980 369 VAL B N 1
ATOM 10263 C CA . VAL B 2 369 ? -0.408 30.244 6.481 1.000 0.980 369 VAL B CA 1
ATOM 10264 C C . VAL B 2 369 ? -1.657 29.542 6.994 1.000 0.980 369 VAL B C 1
ATOM 10265 O O . VAL B 2 369 ? -1.539 28.545 7.705 1.000 0.980 369 VAL B O 1
ATOM 10278 N N . PHE B 2 370 ? -2.854 29.991 6.602 1.000 0.990 370 PHE B N 1
ATOM 10279 C CA . PHE B 2 370 ? -4.091 29.306 6.965 1.000 0.990 370 PHE B CA 1
ATOM 10280 C C . PHE B 2 370 ? -4.056 27.832 6.538 1.000 0.990 370 PHE B C 1
ATOM 10281 O O . PHE B 2 370 ? -4.297 26.942 7.355 1.000 0.990 370 PHE B O 1
ATOM 10298 N N . ASN B 2 371 ? -3.685 27.571 5.282 1.000 0.990 371 ASN B N 1
ATOM 10299 C CA . ASN B 2 371 ? -3.564 26.218 4.746 1.000 0.990 371 ASN B CA 1
ATOM 10300 C C . ASN B 2 371 ? -2.401 25.441 5.382 1.000 0.990 371 ASN B C 1
ATOM 10301 O O . ASN B 2 371 ? -2.533 24.241 5.636 1.000 0.990 371 ASN B O 1
ATOM 10312 N N . LEU B 2 372 ? -1.281 26.106 5.684 1.000 0.990 372 LEU B N 1
ATOM 10313 C CA . LEU B 2 372 ? -0.114 25.477 6.303 1.000 0.990 372 LEU B CA 1
ATOM 10314 C C . LEU B 2 372 ? -0.412 25.015 7.738 1.000 0.990 372 LEU B C 1
ATOM 10315 O O . LEU B 2 372 ? -0.239 23.835 8.056 1.000 0.990 372 LEU B O 1
ATOM 10331 N N . LEU B 2 373 ? -0.918 25.913 8.592 1.000 0.990 373 LEU B N 1
ATOM 10332 C CA . LEU B 2 373 ? -1.272 25.595 9.979 1.000 0.990 373 LEU B CA 1
ATOM 10333 C C . LEU B 2 373 ? -2.433 24.594 10.037 1.000 0.990 373 LEU B C 1
ATOM 10334 O O . LEU B 2 373 ? -2.404 23.685 10.869 1.000 0.990 373 LEU B O 1
ATOM 10350 N N . GLN B 2 374 ? -3.418 24.695 9.130 1.000 0.990 374 GLN B N 1
ATOM 10351 C CA . GLN B 2 374 ? -4.480 23.693 9.028 1.000 0.990 374 GLN B CA 1
ATOM 10352 C C . GLN B 2 374 ? -3.888 22.313 8.739 1.000 0.990 374 GLN B C 1
ATOM 10353 O O . GLN B 2 374 ? -4.208 21.375 9.468 1.000 0.990 374 GLN B O 1
ATOM 10367 N N . SER B 2 375 ? -3.012 22.192 7.732 1.000 0.990 375 SER B N 1
ATOM 10368 C CA . SER B 2 375 ? -2.373 20.923 7.365 1.000 0.990 375 SER B CA 1
ATOM 10369 C C . SER B 2 375 ? -1.669 20.274 8.557 1.000 0.990 375 SER B C 1
ATOM 10370 O O . SER B 2 375 ? -1.938 19.113 8.869 1.000 0.990 375 SER B O 1
ATOM 10378 N N . ILE B 2 376 ? -0.827 21.021 9.277 1.000 0.990 376 ILE B N 1
ATOM 10379 C CA . ILE B 2 376 ? -0.082 20.489 10.429 1.000 0.990 376 ILE B CA 1
ATOM 10380 C C . ILE B 2 376 ? -1.043 20.025 11.537 1.000 0.990 376 ILE B C 1
ATOM 10381 O O . ILE B 2 376 ? -0.884 18.926 12.081 1.000 0.990 376 ILE B O 1
ATOM 10397 N N . SER B 2 377 ? -2.073 20.818 11.845 1.000 0.990 377 SER B N 1
ATOM 10398 C CA . SER B 2 377 ? -3.036 20.510 12.908 1.000 0.990 377 SER B CA 1
ATOM 10399 C C . SER B 2 377 ? -3.925 19.308 12.586 1.000 0.990 377 SER B C 1
ATOM 10400 O O . SER B 2 377 ? -4.081 18.424 13.433 1.000 0.990 377 SER B O 1
ATOM 10408 N N . ILE B 2 378 ? -4.476 19.204 11.370 1.000 0.990 378 ILE B N 1
ATOM 10409 C CA . ILE B 2 378 ? -5.308 18.048 10.995 1.000 0.990 378 ILE B CA 1
ATOM 10410 C C . ILE B 2 378 ? -4.481 16.767 10.888 1.000 0.990 378 ILE B C 1
ATOM 10411 O O . ILE B 2 378 ? -4.978 15.706 11.260 1.000 0.990 378 ILE B O 1
ATOM 10427 N N . MET B 2 379 ? -3.214 16.854 10.466 1.000 0.990 379 MET B N 1
ATOM 10428 C CA . MET B 2 379 ? -2.290 15.718 10.504 1.000 0.990 379 MET B CA 1
ATOM 10429 C C . MET B 2 379 ? -2.035 15.267 11.941 1.000 0.990 379 MET B C 1
ATOM 10430 O O . MET B 2 379 ? -2.191 14.085 12.236 1.000 0.990 379 MET B O 1
ATOM 10444 N N . ASN B 2 380 ? -1.713 16.190 12.855 1.000 0.990 380 ASN B N 1
ATOM 10445 C CA . ASN B 2 380 ? -1.476 15.860 14.261 1.000 0.990 380 ASN B CA 1
ATOM 10446 C C . ASN B 2 380 ? -2.711 15.194 14.895 1.000 0.990 380 ASN B C 1
ATOM 10447 O O . ASN B 2 380 ? -2.606 14.139 15.524 1.000 0.990 380 ASN B O 1
ATOM 10458 N N . ASN B 2 381 ? -3.896 15.763 14.667 1.000 0.990 381 ASN B N 1
ATOM 10459 C CA . ASN B 2 381 ? -5.150 15.243 15.211 1.000 0.990 381 ASN B CA 1
ATOM 10460 C C . ASN B 2 381 ? -5.524 13.891 14.584 1.000 0.990 381 ASN B C 1
ATOM 10461 O O . ASN B 2 381 ? -5.893 12.946 15.287 1.000 0.990 381 ASN B O 1
ATOM 10472 N N . GLY B 2 382 ? -5.380 13.782 13.263 1.000 0.990 382 GLY B N 1
ATOM 10473 C CA . GLY B 2 382 ? -5.634 12.568 12.499 1.000 0.990 382 GLY B CA 1
ATOM 10474 C C . GLY B 2 382 ? -4.730 11.418 12.909 1.000 0.990 382 GLY B C 1
ATOM 10475 O O . GLY B 2 382 ? -5.225 10.332 13.192 1.000 0.990 382 GLY B O 1
ATOM 10479 N N . PHE B 2 383 ? -3.420 11.655 13.003 1.000 0.990 383 PHE B N 1
ATOM 10480 C CA . PHE B 2 383 ? -2.441 10.641 13.394 1.000 0.990 383 PHE B CA 1
ATOM 10481 C C . PHE B 2 383 ? -2.631 10.181 14.832 1.000 0.990 383 PHE B C 1
ATOM 10482 O O . PHE B 2 383 ? -2.580 8.975 15.077 1.000 0.990 383 PHE B O 1
ATOM 10499 N N . ARG B 2 384 ? -2.924 11.089 15.775 1.000 0.990 384 ARG B N 1
ATOM 10500 C CA . ARG B 2 384 ? -3.249 10.699 17.155 1.000 0.990 384 ARG B CA 1
ATOM 10501 C C . ARG B 2 384 ? -4.479 9.795 17.187 1.000 0.990 384 ARG B C 1
ATOM 10502 O O . ARG B 2 384 ? -4.415 8.685 17.709 1.000 0.990 384 ARG B O 1
ATOM 10523 N N . SER B 2 385 ? -5.569 10.238 16.558 1.000 0.990 385 SER B N 1
ATOM 10524 C CA . SER B 2 385 ? -6.827 9.490 16.539 1.000 0.990 385 SER B CA 1
ATOM 10525 C C . SER B 2 385 ? -6.691 8.141 15.829 1.000 0.990 385 SER B C 1
ATOM 10526 O O . SER B 2 385 ? -7.161 7.129 16.341 1.000 0.990 385 SER B O 1
ATOM 10534 N N . PHE B 2 386 ? -6.009 8.090 14.683 1.000 0.990 386 PHE B N 1
ATOM 10535 C CA . PHE B 2 386 ? -5.738 6.853 13.949 1.000 0.990 386 PHE B CA 1
ATOM 10536 C C . PHE B 2 386 ? -4.869 5.885 14.752 1.000 0.990 386 PHE B C 1
ATOM 10537 O O . PHE B 2 386 ? -5.171 4.693 14.814 1.000 0.990 386 PHE B O 1
ATOM 10554 N N . THR B 2 387 ? -3.812 6.389 15.389 1.000 0.990 387 THR B N 1
ATOM 10555 C CA . THR B 2 387 ? -2.912 5.557 16.190 1.000 0.990 387 THR B CA 1
ATOM 10556 C C . THR B 2 387 ? -3.669 4.915 17.347 1.000 0.990 387 THR B C 1
ATOM 10557 O O . THR B 2 387 ? -3.615 3.697 17.524 1.000 0.990 387 THR B O 1
ATOM 10568 N N . ASP B 2 388 ? -4.422 5.724 18.093 1.000 0.990 388 ASP B N 1
ATOM 10569 C CA . ASP B 2 388 ? -5.097 5.290 19.315 1.000 0.990 388 ASP B CA 1
ATOM 10570 C C . ASP B 2 388 ? -6.354 4.454 19.048 1.000 0.990 388 ASP B C 1
ATOM 10571 O O . ASP B 2 388 ? -6.613 3.490 19.766 1.000 0.990 388 ASP B O 1
ATOM 10580 N N . ASN B 2 389 ? -7.118 4.779 18.002 1.000 0.990 389 ASN B N 1
ATOM 10581 C CA . ASN B 2 389 ? -8.409 4.144 17.721 1.000 0.990 389 ASN B CA 1
ATOM 10582 C C . ASN B 2 389 ? -8.372 3.105 16.590 1.000 0.990 389 ASN B C 1
ATOM 10583 O O . ASN B 2 389 ? -9.412 2.533 16.269 1.000 0.990 389 ASN B O 1
ATOM 10594 N N . CYS B 2 390 ? -7.223 2.869 15.955 1.000 0.980 390 CYS B N 1
ATOM 10595 C CA . CYS B 2 390 ? -7.092 1.888 14.879 1.000 0.980 390 CYS B CA 1
ATOM 10596 C C . CYS B 2 390 ? -5.784 1.107 14.987 1.000 0.980 390 CYS B C 1
ATOM 10597 O O . CYS B 2 390 ? -5.823 -0.069 15.332 1.000 0.980 390 CYS B O 1
ATOM 10605 N N . LEU B 2 391 ? -4.638 1.760 14.751 1.000 0.990 391 LEU B N 1
ATOM 10606 C CA . LEU B 2 391 ? -3.339 1.099 14.567 1.000 0.990 391 LEU B CA 1
ATOM 10607 C C . LEU B 2 391 ? -2.966 0.165 15.727 1.000 0.990 391 LEU B C 1
ATOM 10608 O O . LEU B 2 391 ? -2.583 -0.979 15.493 1.000 0.990 391 LEU B O 1
ATOM 10624 N N . LYS B 2 392 ? -3.122 0.625 16.977 1.000 0.980 392 LYS B N 1
ATOM 10625 C CA . LYS B 2 392 ? -2.823 -0.179 18.177 1.000 0.980 392 LYS B CA 1
ATOM 10626 C C . LYS B 2 392 ? -3.660 -1.458 18.270 1.000 0.980 392 LYS B C 1
ATOM 10627 O O . LYS B 2 392 ? -3.172 -2.467 18.769 1.000 0.980 392 LYS B O 1
ATOM 10646 N N . GLY B 2 393 ? -4.899 -1.419 17.784 1.000 0.990 393 GLY B N 1
ATOM 10647 C CA . GLY B 2 393 ? -5.859 -2.518 17.891 1.000 0.990 393 GLY B CA 1
ATOM 10648 C C . GLY B 2 393 ? -6.034 -3.331 16.612 1.000 0.990 393 GLY B C 1
ATOM 10649 O O . GLY B 2 393 ? -7.004 -4.073 16.513 1.000 0.990 393 GLY B O 1
ATOM 10653 N N . ILE B 2 394 ? -5.159 -3.174 15.616 1.000 0.990 394 ILE B N 1
ATOM 10654 C CA . ILE B 2 394 ? -5.189 -4.051 14.441 1.000 0.990 394 ILE B CA 1
ATOM 10655 C C . ILE B 2 394 ? -4.868 -5.476 14.891 1.000 0.990 394 ILE B C 1
ATOM 10656 O O . ILE B 2 394 ? -3.866 -5.682 15.573 1.000 0.990 394 ILE B O 1
ATOM 10672 N N . GLU B 2 395 ? -5.684 -6.438 14.475 1.000 0.980 395 GLU B N 1
ATOM 10673 C CA . GLU B 2 395 ? -5.476 -7.868 14.712 1.000 0.980 395 GLU B CA 1
ATOM 10674 C C . GLU B 2 395 ? -5.284 -8.602 13.383 1.000 0.980 395 GLU B C 1
ATOM 10675 O O . GLU B 2 395 ? -5.925 -8.282 12.377 1.000 0.980 395 GLU B O 1
ATOM 10687 N N . ALA B 2 396 ? -4.410 -9.604 13.371 1.000 0.980 396 ALA B N 1
ATOM 10688 C CA . ALA B 2 396 ? -4.177 -10.449 12.209 1.000 0.980 396 ALA B CA 1
ATOM 10689 C C . ALA B 2 396 ? -5.160 -11.629 12.179 1.000 0.980 396 ALA B C 1
ATOM 10690 O O . ALA B 2 396 ? -5.273 -12.388 13.138 1.000 0.980 396 ALA B O 1
ATOM 10697 N N . ASN B 2 397 ? -5.816 -11.863 11.041 1.000 0.980 397 ASN B N 1
ATOM 10698 C CA . ASN B 2 397 ? -6.608 -13.074 10.825 1.000 0.980 397 ASN B CA 1
ATOM 10699 C C . ASN B 2 397 ? -5.697 -14.195 10.295 1.000 0.980 397 ASN B C 1
ATOM 10700 O O . ASN B 2 397 ? -5.811 -14.619 9.143 1.000 0.980 397 ASN B O 1
ATOM 10711 N N . GLU B 2 398 ? -4.775 -14.683 11.128 1.000 0.970 398 GLU B N 1
ATOM 10712 C CA . GLU B 2 398 ? -3.698 -15.610 10.735 1.000 0.970 398 GLU B CA 1
ATOM 10713 C C . GLU B 2 398 ? -4.198 -16.831 9.954 1.000 0.970 398 GLU B C 1
ATOM 10714 O O . GLU B 2 398 ? -3.679 -17.158 8.888 1.000 0.970 398 GLU B O 1
ATOM 10726 N N . LYS B 2 399 ? -5.274 -17.468 10.433 1.000 0.950 399 LYS B N 1
ATOM 10727 C CA . LYS B 2 399 ? -5.874 -18.635 9.772 1.000 0.950 399 LYS B CA 1
ATOM 10728 C C . LYS B 2 399 ? -6.334 -18.325 8.343 1.000 0.950 399 LYS B C 1
ATOM 10729 O O . LYS B 2 399 ? -6.202 -19.176 7.468 1.000 0.950 399 LYS B O 1
ATOM 10748 N N . ARG B 2 400 ? -6.870 -17.123 8.098 1.000 0.950 400 ARG B N 1
ATOM 10749 C CA . ARG B 2 400 ? -7.330 -16.679 6.771 1.000 0.950 400 ARG B CA 1
ATOM 10750 C C . ARG B 2 400 ? -6.147 -16.471 5.829 1.000 0.950 400 ARG B C 1
ATOM 10751 O O . ARG B 2 400 ? -6.194 -16.938 4.697 1.000 0.950 400 ARG B O 1
ATOM 10772 N N . MET B 2 401 ? -5.090 -15.813 6.302 1.000 0.960 401 MET B N 1
ATOM 10773 C CA . MET B 2 401 ? -3.891 -15.556 5.500 1.000 0.960 401 MET B CA 1
ATOM 10774 C C . MET B 2 401 ? -3.097 -16.829 5.206 1.000 0.960 401 MET B C 1
ATOM 10775 O O . MET B 2 401 ? -2.682 -17.029 4.066 1.000 0.960 401 MET B O 1
ATOM 10789 N N . LYS B 2 402 ? -2.969 -17.732 6.186 1.000 0.930 402 LYS B N 1
ATOM 10790 C CA . LYS B 2 402 ? -2.343 -19.043 5.988 1.000 0.930 402 LYS B CA 1
ATOM 10791 C C . LYS B 2 402 ? -3.074 -19.856 4.916 1.000 0.930 402 LYS B C 1
ATOM 10792 O O . LYS B 2 402 ? -2.435 -20.387 4.016 1.000 0.930 402 LYS B O 1
ATOM 10811 N N . GLN B 2 403 ? -4.410 -19.856 4.941 1.000 0.900 403 GLN B N 1
ATOM 10812 C CA . GLN B 2 403 ? -5.221 -20.508 3.907 1.000 0.900 403 GLN B CA 1
ATOM 10813 C C . GLN B 2 403 ? -5.013 -19.922 2.505 1.000 0.900 403 GLN B C 1
ATOM 10814 O O . GLN B 2 403 ? -5.088 -20.672 1.536 1.000 0.900 403 GLN B O 1
ATOM 10828 N N . TYR B 2 404 ? -4.773 -18.611 2.370 1.000 0.930 404 TYR B N 1
ATOM 10829 C CA . TYR B 2 404 ? -4.443 -18.028 1.064 1.000 0.930 404 TYR B CA 1
ATOM 10830 C C . TYR B 2 404 ? -3.109 -18.529 0.532 1.000 0.930 404 TYR B C 1
ATOM 10831 O O . TYR B 2 404 ? -3.010 -18.820 -0.652 1.000 0.930 404 TYR B O 1
ATOM 10849 N N . VAL B 2 405 ? -2.108 -18.657 1.400 1.000 0.930 405 VAL B N 1
ATOM 10850 C CA . VAL B 2 405 ? -0.787 -19.162 1.016 1.000 0.930 405 VAL B CA 1
ATOM 10851 C C . VAL B 2 405 ? -0.893 -20.623 0.598 1.000 0.930 405 VAL B C 1
ATOM 10852 O O . VAL B 2 405 ? -0.491 -20.967 -0.503 1.000 0.930 405 VAL B O 1
ATOM 10865 N N . GLU B 2 406 ? -1.519 -21.466 1.420 1.000 0.860 406 GLU B N 1
ATOM 10866 C CA . GLU B 2 406 ? -1.675 -22.901 1.134 1.000 0.860 406 GLU B CA 1
ATOM 10867 C C . GLU B 2 406 ? -2.424 -23.175 -0.179 1.000 0.860 406 GLU B C 1
ATOM 10868 O O . GLU B 2 406 ? -2.099 -24.122 -0.889 1.000 0.860 406 GLU B O 1
ATOM 10880 N N . LYS B 2 407 ? -3.418 -22.347 -0.521 1.000 0.850 407 LYS B N 1
ATOM 10881 C CA . LYS B 2 407 ? -4.215 -22.505 -1.749 1.000 0.850 407 LYS B CA 1
ATOM 10882 C C . LYS B 2 407 ? -3.631 -21.806 -2.972 1.000 0.850 407 LYS B C 1
ATOM 10883 O O . LYS B 2 407 ? -4.160 -21.979 -4.066 1.000 0.850 407 LYS B O 1
ATOM 10902 N N . SER B 2 408 ? -2.602 -20.984 -2.805 1.000 0.890 408 SER B N 1
ATOM 10903 C CA . SER B 2 408 ? -2.055 -20.206 -3.907 1.000 0.890 408 SER B CA 1
ATOM 10904 C C . SER B 2 408 ? -1.049 -21.017 -4.710 1.000 0.890 408 SER B C 1
ATOM 10905 O O . SER B 2 408 ? -0.109 -21.598 -4.168 1.000 0.890 408 SER B O 1
ATOM 10913 N N . ALA B 2 409 ? -1.185 -20.964 -6.035 1.000 0.870 409 ALA B N 1
ATOM 10914 C CA . ALA B 2 409 ? -0.173 -21.482 -6.946 1.000 0.870 409 ALA B CA 1
ATOM 10915 C C . ALA B 2 409 ? 1.145 -20.692 -6.864 1.000 0.870 409 ALA B C 1
ATOM 10916 O O . ALA B 2 409 ? 2.190 -21.227 -7.211 1.000 0.870 409 ALA B O 1
ATOM 10923 N N . GLY B 2 410 ? 1.132 -19.450 -6.366 1.000 0.870 410 GLY B N 1
ATOM 10924 C CA . GLY B 2 410 ? 2.317 -18.590 -6.272 1.000 0.870 410 GLY B CA 1
ATOM 10925 C C . GLY B 2 410 ? 3.438 -19.151 -5.389 1.000 0.870 410 GLY B C 1
ATOM 10926 O O . GLY B 2 410 ? 4.618 -18.847 -5.596 1.000 0.870 410 GLY B O 1
ATOM 10930 N N . VAL B 2 411 ? 3.083 -20.047 -4.465 1.000 0.900 411 VAL B N 1
ATOM 10931 C CA . VAL B 2 411 ? 4.022 -20.797 -3.622 1.000 0.900 411 VAL B CA 1
ATOM 10932 C C . VAL B 2 411 ? 4.972 -21.683 -4.443 1.000 0.900 411 VAL B C 1
ATOM 10933 O O . VAL B 2 411 ? 6.110 -21.893 -4.027 1.000 0.900 411 VAL B O 1
ATOM 10946 N N . ILE B 2 412 ? 4.577 -22.123 -5.647 1.000 0.870 412 ILE B N 1
ATOM 10947 C CA . ILE B 2 412 ? 5.420 -22.938 -6.542 1.000 0.870 412 ILE B CA 1
ATOM 10948 C C . ILE B 2 412 ? 6.773 -22.284 -6.855 1.000 0.870 412 ILE B C 1
ATOM 10949 O O . ILE B 2 412 ? 7.752 -22.972 -7.125 1.000 0.870 412 ILE B O 1
ATOM 10965 N N . THR B 2 413 ? 6.857 -20.952 -6.783 1.000 0.890 413 THR B N 1
ATOM 10966 C CA . THR B 2 413 ? 8.091 -20.199 -7.040 1.000 0.890 413 THR B CA 1
ATOM 10967 C C . THR B 2 413 ? 9.219 -20.602 -6.086 1.000 0.890 413 THR B C 1
ATOM 10968 O O . THR B 2 413 ? 10.374 -20.633 -6.502 1.000 0.890 413 THR B O 1
ATOM 10979 N N . ALA B 2 414 ? 8.896 -20.954 -4.834 1.000 0.890 414 ALA B N 1
ATOM 10980 C CA . ALA B 2 414 ? 9.870 -21.446 -3.855 1.000 0.890 414 ALA B CA 1
ATOM 10981 C C . ALA B 2 414 ? 10.354 -22.871 -4.173 1.000 0.890 414 ALA B C 1
ATOM 10982 O O . ALA B 2 414 ? 11.478 -23.235 -3.844 1.000 0.890 414 ALA B O 1
ATOM 10989 N N . VAL B 2 415 ? 9.514 -23.654 -4.850 1.000 0.860 415 VAL B N 1
ATOM 10990 C CA . VAL B 2 415 ? 9.778 -25.043 -5.243 1.000 0.860 415 VAL B CA 1
ATOM 10991 C C . VAL B 2 415 ? 10.529 -25.124 -6.580 1.000 0.860 415 VAL B C 1
ATOM 10992 O O . VAL B 2 415 ? 11.281 -26.064 -6.822 1.000 0.860 415 VAL B O 1
ATOM 11005 N N . ASN B 2 416 ? 10.378 -24.113 -7.440 1.000 0.820 416 ASN B N 1
ATOM 11006 C CA . ASN B 2 416 ? 10.982 -24.038 -8.771 1.000 0.820 416 ASN B CA 1
ATOM 11007 C C . ASN B 2 416 ? 12.495 -24.368 -8.824 1.000 0.820 416 ASN B C 1
ATOM 11008 O O . ASN B 2 416 ? 12.887 -25.115 -9.719 1.000 0.820 416 ASN B O 1
ATOM 11019 N N . PRO B 2 417 ? 13.358 -23.904 -7.896 1.000 0.800 417 PRO B N 1
ATOM 11020 C CA . PRO B 2 417 ? 14.782 -24.260 -7.903 1.000 0.800 417 PRO B CA 1
ATOM 11021 C C . PRO B 2 417 ? 15.063 -25.754 -7.713 1.000 0.800 417 PRO B C 1
ATOM 11022 O O . PRO B 2 417 ? 16.102 -26.227 -8.159 1.000 0.800 417 PRO B O 1
ATOM 11033 N N . HIS B 2 418 ? 14.148 -26.478 -7.068 1.000 0.790 418 HIS B N 1
ATOM 11034 C CA . HIS B 2 418 ? 14.307 -27.890 -6.710 1.000 0.790 418 HIS B CA 1
ATOM 11035 C C . HIS B 2 418 ? 13.755 -28.837 -7.775 1.000 0.790 418 HIS B C 1
ATOM 11036 O O . HIS B 2 418 ? 14.258 -29.940 -7.939 1.000 0.790 418 HIS B O 1
ATOM 11050 N N . LEU B 2 419 ? 12.741 -28.400 -8.527 1.000 0.700 419 LEU B N 1
ATOM 11051 C CA . LEU B 2 419 ? 12.092 -29.210 -9.567 1.000 0.700 419 LEU B CA 1
ATOM 11052 C C . LEU B 2 419 ? 12.467 -28.806 -10.997 1.000 0.700 419 LEU B C 1
ATOM 11053 O O . LEU B 2 419 ? 12.248 -29.564 -11.941 1.000 0.700 419 LEU B O 1
ATOM 11069 N N . GLY B 2 420 ? 12.986 -27.591 -11.174 1.000 0.650 420 GLY B N 1
ATOM 11070 C CA . GLY B 2 420 ? 13.121 -26.953 -12.475 1.000 0.650 420 GLY B CA 1
ATOM 11071 C C . GLY B 2 420 ? 11.807 -26.355 -12.995 1.000 0.650 420 GLY B C 1
ATOM 11072 O O . GLY B 2 420 ? 10.698 -26.708 -12.583 1.000 0.650 420 GLY B O 1
ATOM 11076 N N . TYR B 2 421 ? 11.944 -25.433 -13.950 1.000 0.700 421 TYR B N 1
ATOM 11077 C CA . TYR B 2 421 ? 10.850 -24.574 -14.413 1.000 0.700 421 TYR B CA 1
ATOM 11078 C C . TYR B 2 421 ? 9.676 -25.321 -15.049 1.000 0.700 421 TYR B C 1
ATOM 11079 O O . TYR B 2 421 ? 8.526 -24.977 -14.789 1.000 0.700 421 TYR B O 1
ATOM 11097 N N . GLU B 2 422 ? 9.930 -26.349 -15.859 1.000 0.670 422 GLU B N 1
ATOM 11098 C CA . GLU B 2 422 ? 8.861 -27.072 -16.559 1.000 0.670 422 GLU B CA 1
ATOM 11099 C C . GLU B 2 422 ? 7.992 -27.898 -15.607 1.000 0.670 422 GLU B C 1
ATOM 11100 O O . GLU B 2 422 ? 6.762 -27.821 -15.669 1.000 0.670 422 GLU B O 1
ATOM 11112 N N . ALA B 2 423 ? 8.616 -28.648 -14.693 1.000 0.660 423 ALA B N 1
ATOM 11113 C CA . ALA B 2 423 ? 7.904 -29.414 -13.674 1.000 0.660 423 ALA B CA 1
ATOM 11114 C C . ALA B 2 423 ? 7.092 -28.480 -12.764 1.000 0.660 423 ALA B C 1
ATOM 11115 O O . ALA B 2 423 ? 5.896 -28.701 -12.555 1.000 0.660 423 ALA B O 1
ATOM 11122 N N . ALA B 2 424 ? 7.706 -27.377 -12.321 1.000 0.800 424 ALA B N 1
ATOM 11123 C CA . ALA B 2 424 ? 7.041 -26.346 -11.532 1.000 0.800 424 ALA B CA 1
ATOM 11124 C C . ALA B 2 424 ? 5.838 -25.736 -12.273 1.000 0.800 424 ALA B C 1
ATOM 11125 O O . ALA B 2 424 ? 4.740 -25.662 -11.723 1.000 0.800 424 ALA B O 1
ATOM 11132 N N . ALA B 2 425 ? 5.998 -25.355 -13.543 1.000 0.790 425 ALA B N 1
ATOM 11133 C CA . ALA B 2 425 ? 4.918 -24.782 -14.343 1.000 0.790 425 ALA B CA 1
ATOM 11134 C C . ALA B 2 425 ? 3.736 -25.751 -14.517 1.000 0.790 425 ALA B C 1
ATOM 11135 O O . ALA B 2 425 ? 2.578 -25.321 -14.528 1.000 0.790 425 ALA B O 1
ATOM 11142 N N . ARG B 2 426 ? 4.004 -27.057 -14.625 1.000 0.710 426 ARG B N 1
ATOM 11143 C CA . ARG B 2 426 ? 2.960 -28.080 -14.762 1.000 0.710 426 ARG B CA 1
ATOM 11144 C C . ARG B 2 426 ? 2.156 -28.241 -13.476 1.000 0.710 426 ARG B C 1
ATOM 11145 O O . ARG B 2 426 ? 0.930 -28.160 -13.524 1.000 0.710 426 ARG B O 1
ATOM 11166 N N . ILE B 2 427 ? 2.847 -28.373 -12.343 1.000 0.810 427 ILE B N 1
ATOM 11167 C CA . ILE B 2 427 ? 2.221 -28.450 -11.016 1.000 0.810 427 ILE B CA 1
ATOM 11168 C C . ILE B 2 427 ? 1.407 -27.178 -10.738 1.000 0.810 427 ILE B C 1
ATOM 11169 O O . ILE B 2 427 ? 0.263 -27.263 -10.301 1.000 0.810 427 ILE B O 1
ATOM 11185 N N . ALA B 2 428 ? 1.940 -25.994 -11.062 1.000 0.850 428 ALA B N 1
ATOM 11186 C CA . ALA B 2 428 ? 1.222 -24.727 -10.905 1.000 0.850 428 ALA B CA 1
ATOM 11187 C C . ALA B 2 428 ? -0.081 -24.684 -11.716 1.000 0.850 428 ALA B C 1
ATOM 11188 O O . ALA B 2 428 ? -1.118 -24.251 -11.215 1.000 0.850 428 ALA B O 1
ATOM 11195 N N . ARG B 2 429 ? -0.044 -25.146 -12.972 1.000 0.790 429 ARG B N 1
ATOM 11196 C CA . ARG B 2 429 ? -1.231 -25.195 -13.835 1.000 0.790 429 ARG B CA 1
ATOM 11197 C C . ARG B 2 429 ? -2.286 -26.143 -13.268 1.000 0.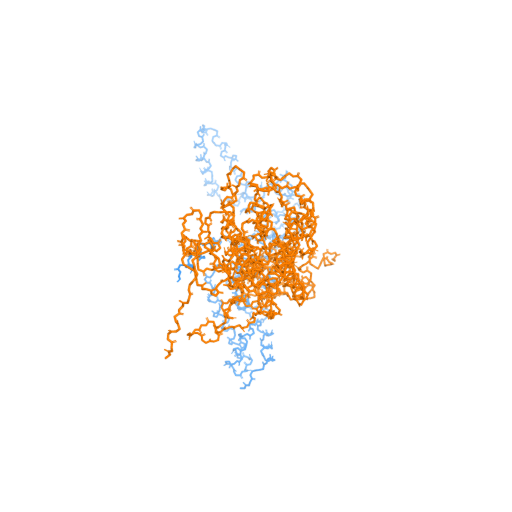790 429 ARG B C 1
ATOM 11198 O O . ARG B 2 429 ? -3.463 -25.791 -13.244 1.000 0.790 429 ARG B O 1
ATOM 11219 N N . GLU B 2 430 ? -1.870 -27.311 -12.793 1.000 0.770 430 GLU B N 1
ATOM 11220 C CA . GLU B 2 430 ? -2.769 -28.280 -12.168 1.000 0.770 430 GLU B CA 1
ATOM 11221 C C . GLU B 2 430 ? -3.389 -27.735 -10.876 1.000 0.770 430 GLU B C 1
ATOM 11222 O O . GLU B 2 430 ? -4.600 -27.865 -10.695 1.000 0.770 430 GLU B O 1
ATOM 11234 N N . ALA B 2 431 ? -2.615 -27.032 -10.042 1.000 0.850 431 ALA B N 1
ATOM 11235 C CA . ALA B 2 431 ? -3.117 -26.366 -8.837 1.000 0.850 431 ALA B CA 1
ATOM 11236 C C . ALA B 2 431 ? -4.222 -25.353 -9.170 1.000 0.850 431 ALA B C 1
ATOM 11237 O O . ALA B 2 431 ? -5.279 -25.342 -8.542 1.000 0.850 431 ALA B O 1
ATOM 11244 N N . ILE B 2 432 ? -4.011 -24.542 -10.213 1.000 0.820 432 ILE B N 1
ATOM 11245 C CA . ILE B 2 432 ? -4.996 -23.552 -10.671 1.000 0.820 432 ILE B CA 1
ATOM 11246 C C . ILE B 2 432 ? -6.271 -24.236 -11.188 1.000 0.820 432 ILE B C 1
ATOM 11247 O O . ILE B 2 432 ? -7.370 -23.770 -10.898 1.000 0.820 432 ILE B O 1
ATOM 11263 N N . MET B 2 433 ? -6.147 -25.329 -11.949 1.000 0.790 433 MET B N 1
ATOM 11264 C CA . MET B 2 433 ? -7.296 -25.996 -12.578 1.000 0.790 433 MET B CA 1
ATOM 11265 C C . MET B 2 433 ? -8.117 -26.865 -11.621 1.000 0.790 433 MET B C 1
ATOM 11266 O O . MET B 2 433 ? -9.339 -26.920 -11.738 1.000 0.790 433 MET B O 1
ATOM 11280 N N . THR B 2 434 ? -7.458 -27.567 -10.702 1.000 0.780 434 THR B N 1
ATOM 11281 C CA . THR B 2 434 ? -8.105 -28.508 -9.772 1.000 0.780 434 THR B CA 1
ATOM 11282 C C . THR B 2 434 ? -8.463 -27.859 -8.436 1.000 0.780 434 THR B C 1
ATOM 11283 O O . THR B 2 434 ? -9.320 -28.364 -7.711 1.000 0.780 434 THR B O 1
ATOM 11294 N N . GLY B 2 435 ? -7.804 -26.748 -8.089 1.000 0.840 435 GLY B N 1
ATOM 11295 C CA . GLY B 2 435 ? -7.862 -26.144 -6.761 1.000 0.840 435 GLY B CA 1
ATOM 11296 C C . GLY B 2 435 ? -7.104 -26.931 -5.685 1.000 0.840 435 GLY B C 1
ATOM 11297 O O . GLY B 2 435 ? -7.232 -26.592 -4.506 1.000 0.840 435 GLY B O 1
ATOM 11301 N N . GLN B 2 436 ? -6.351 -27.979 -6.054 1.000 0.860 436 GLN B N 1
ATOM 11302 C CA . GLN B 2 436 ? -5.461 -28.690 -5.133 1.000 0.860 436 GLN B CA 1
ATOM 11303 C C . GLN B 2 436 ? -4.261 -27.814 -4.758 1.000 0.860 436 GLN B C 1
ATOM 11304 O O . GLN B 2 436 ? -3.813 -26.977 -5.545 1.000 0.860 436 GLN B O 1
ATOM 11318 N N . SER B 2 437 ? -3.740 -27.991 -3.541 1.000 0.890 437 SER B N 1
ATOM 11319 C CA . SER B 2 437 ? -2.574 -27.227 -3.100 1.000 0.890 437 SER B CA 1
ATOM 11320 C C . SER B 2 437 ? -1.309 -27.694 -3.823 1.000 0.890 437 SER B C 1
ATOM 11321 O O . SER B 2 437 ? -1.178 -28.864 -4.183 1.000 0.890 437 SER B O 1
ATOM 11329 N N . VAL B 2 438 ? -0.339 -26.790 -3.995 1.000 0.890 438 VAL B N 1
ATOM 11330 C CA . VAL B 2 438 ? 0.985 -27.144 -4.542 1.000 0.890 438 VAL B CA 1
ATOM 11331 C C . VAL B 2 438 ? 1.646 -28.228 -3.693 1.000 0.890 438 VAL B C 1
ATOM 11332 O O . VAL B 2 438 ? 2.232 -29.153 -4.240 1.000 0.890 438 VAL B O 1
ATOM 11345 N N . ARG B 2 439 ? 1.504 -28.143 -2.363 1.000 0.870 439 ARG B N 1
ATOM 11346 C CA . ARG B 2 439 ? 2.000 -29.162 -1.433 1.000 0.870 439 ARG B CA 1
ATOM 11347 C C . ARG B 2 439 ? 1.402 -30.535 -1.750 1.000 0.870 439 ARG B C 1
ATOM 11348 O O . ARG B 2 439 ? 2.162 -31.475 -1.948 1.000 0.870 439 ARG B O 1
ATOM 11369 N N . ASP B 2 440 ? 0.075 -30.635 -1.841 1.000 0.840 440 ASP B N 1
ATOM 11370 C CA . ASP B 2 440 ? -0.606 -31.906 -2.128 1.000 0.840 440 ASP B CA 1
ATOM 11371 C C . ASP B 2 440 ? -0.194 -32.463 -3.492 1.000 0.840 440 ASP B C 1
ATOM 11372 O O . ASP B 2 440 ? 0.036 -33.660 -3.614 1.000 0.840 440 ASP B O 1
ATOM 11381 N N . LEU B 2 441 ? -0.053 -31.604 -4.506 1.000 0.820 441 LEU B N 1
ATOM 11382 C CA . LEU B 2 441 ? 0.374 -32.014 -5.842 1.000 0.820 441 LEU B CA 1
ATOM 11383 C C . LEU B 2 441 ? 1.838 -32.469 -5.882 1.000 0.820 441 LEU B C 1
ATOM 11384 O O . LEU B 2 441 ? 2.133 -33.444 -6.564 1.000 0.820 441 LEU B O 1
ATOM 11400 N N . CYS B 2 442 ? 2.749 -31.821 -5.147 1.000 0.830 442 CYS B N 1
ATOM 11401 C CA . CYS B 2 442 ? 4.142 -32.269 -5.052 1.000 0.830 442 CYS B CA 1
ATOM 11402 C C . CYS B 2 442 ? 4.251 -33.668 -4.419 1.000 0.830 442 CYS B C 1
ATOM 11403 O O . CYS B 2 442 ? 5.014 -34.496 -4.912 1.000 0.830 442 CYS B O 1
ATOM 11411 N N . LEU B 2 443 ? 3.450 -33.941 -3.382 1.000 0.800 443 LEU B N 1
ATOM 11412 C CA . LEU B 2 443 ? 3.357 -35.265 -2.753 1.000 0.800 443 LEU B CA 1
ATOM 11413 C C . LEU B 2 443 ? 2.672 -36.284 -3.675 1.000 0.800 443 LEU B C 1
ATOM 11414 O O . LEU B 2 443 ? 3.119 -37.417 -3.800 1.000 0.800 443 LEU B O 1
ATOM 11430 N N . GLN B 2 444 ? 1.587 -35.889 -4.344 1.000 0.690 444 GLN B N 1
ATOM 11431 C CA . GLN B 2 444 ? 0.818 -36.765 -5.230 1.000 0.690 444 GLN B CA 1
ATOM 11432 C C . GLN B 2 444 ? 1.607 -37.173 -6.484 1.000 0.690 444 GLN B C 1
ATOM 11433 O O . GLN B 2 444 ? 1.432 -38.290 -6.971 1.000 0.690 444 GLN B O 1
ATOM 11447 N N . HIS B 2 445 ? 2.467 -36.285 -6.995 1.000 0.660 445 HIS B N 1
ATOM 11448 C CA . HIS B 2 445 ? 3.384 -36.559 -8.108 1.000 0.660 445 HIS B CA 1
ATOM 11449 C C . HIS B 2 445 ? 4.750 -37.106 -7.664 1.000 0.660 445 HIS B C 1
ATOM 11450 O O . HIS B 2 445 ? 5.594 -37.337 -8.526 1.000 0.660 445 HIS B O 1
ATOM 11464 N N . ASP B 2 446 ? 4.959 -37.318 -6.359 1.000 0.700 446 ASP B N 1
ATOM 11465 C CA . ASP B 2 446 ? 6.177 -37.883 -5.750 1.000 0.700 446 ASP B CA 1
ATOM 11466 C C . ASP B 2 446 ? 7.475 -37.182 -6.195 1.000 0.700 446 ASP B C 1
ATOM 11467 O O . ASP B 2 446 ? 8.510 -37.798 -6.442 1.000 0.700 446 ASP B O 1
ATOM 11476 N N . VAL B 2 447 ? 7.397 -35.858 -6.361 1.000 0.730 447 VAL B N 1
ATOM 11477 C CA . VAL B 2 447 ? 8.540 -35.035 -6.788 1.000 0.730 447 VAL B CA 1
ATOM 11478 C C . VAL B 2 447 ? 9.337 -34.485 -5.610 1.000 0.730 447 VAL B C 1
ATOM 11479 O O . VAL B 2 447 ? 10.499 -34.132 -5.779 1.000 0.730 447 VAL B O 1
ATOM 11492 N N . LEU B 2 448 ? 8.705 -34.386 -4.437 1.000 0.800 448 LEU B N 1
ATOM 11493 C CA . LEU B 2 448 ? 9.311 -33.971 -3.175 1.000 0.800 448 LEU B CA 1
ATOM 11494 C C . LEU B 2 448 ? 8.611 -34.673 -2.018 1.000 0.800 448 LEU B C 1
ATOM 11495 O O . LEU B 2 448 ? 7.393 -34.862 -2.034 1.000 0.800 448 LEU B O 1
ATOM 11511 N N . THR B 2 449 ? 9.381 -34.978 -0.984 1.000 0.790 449 THR B N 1
ATOM 11512 C CA . THR B 2 449 ? 8.882 -35.537 0.271 1.000 0.790 449 THR B CA 1
ATOM 11513 C C . THR B 2 449 ? 8.241 -34.468 1.160 1.000 0.790 449 THR B C 1
ATOM 11514 O O . THR B 2 449 ? 8.424 -33.262 0.976 1.000 0.790 449 THR B O 1
ATOM 11525 N N . GLU B 2 450 ? 7.487 -34.904 2.169 1.000 0.830 450 GLU B N 1
ATOM 11526 C CA . GLU B 2 450 ? 6.849 -34.004 3.138 1.000 0.830 450 GLU B CA 1
ATOM 11527 C C . GLU B 2 450 ? 7.883 -33.209 3.953 1.000 0.830 450 GLU B C 1
ATOM 11528 O O . GLU B 2 450 ? 7.703 -32.013 4.175 1.000 0.830 450 GLU B O 1
ATOM 11540 N N . GLU B 2 451 ? 9.006 -33.841 4.303 1.000 0.840 451 GLU B N 1
ATOM 11541 C CA . GLU B 2 451 ? 10.124 -33.220 5.024 1.000 0.840 451 GLU B CA 1
ATOM 11542 C C . GLU B 2 451 ? 10.821 -32.147 4.177 1.000 0.840 451 GLU B C 1
ATOM 11543 O O . GLU B 2 451 ? 11.092 -31.049 4.665 1.000 0.840 451 GLU B O 1
ATOM 11555 N N . GLU B 2 452 ? 11.060 -32.416 2.891 1.000 0.840 452 GLU B N 1
ATOM 11556 C CA . GLU B 2 452 ? 11.621 -31.424 1.966 1.000 0.840 452 GLU B CA 1
ATOM 11557 C C . GLU B 2 452 ? 10.660 -30.252 1.762 1.000 0.840 452 GLU B C 1
ATOM 11558 O O . GLU B 2 452 ? 11.071 -29.092 1.819 1.000 0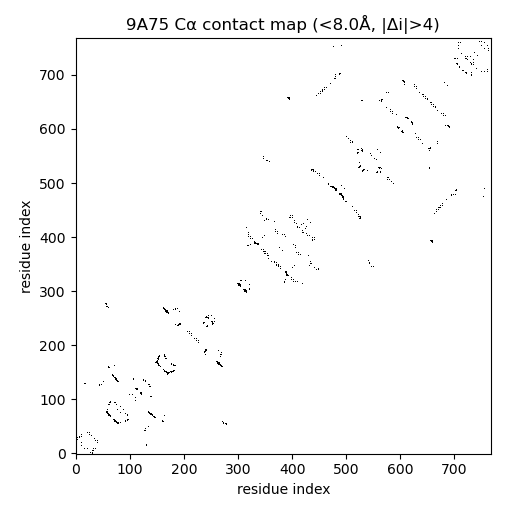.840 452 GLU B O 1
ATOM 11570 N N . LEU B 2 453 ? 9.365 -30.528 1.582 1.000 0.860 453 LEU B N 1
ATOM 11571 C CA . LEU B 2 453 ? 8.346 -29.486 1.462 1.000 0.860 453 LEU B CA 1
ATOM 11572 C C . LEU B 2 453 ? 8.223 -28.648 2.737 1.000 0.860 453 LEU B C 1
ATOM 11573 O O . LEU B 2 453 ? 7.964 -27.452 2.637 1.000 0.860 453 LEU B O 1
ATOM 11589 N N . ASP B 2 454 ? 8.422 -29.216 3.924 1.000 0.860 454 ASP B N 1
ATOM 11590 C CA . ASP B 2 454 ? 8.415 -28.460 5.180 1.000 0.860 454 ASP B CA 1
ATOM 11591 C C . ASP B 2 454 ? 9.597 -27.494 5.305 1.000 0.860 454 ASP B C 1
ATOM 11592 O O . ASP B 2 454 ? 9.432 -26.393 5.841 1.000 0.860 454 ASP B O 1
ATOM 11601 N N . ILE B 2 455 ? 10.760 -27.861 4.761 1.000 0.860 455 ILE B N 1
ATOM 11602 C CA . ILE B 2 455 ? 11.928 -26.978 4.671 1.000 0.860 455 ILE B CA 1
ATOM 11603 C C . ILE B 2 455 ? 11.680 -25.895 3.612 1.000 0.860 455 ILE B C 1
ATOM 11604 O O . ILE B 2 455 ? 11.757 -24.701 3.910 1.000 0.860 455 ILE B O 1
ATOM 11620 N N . ILE B 2 456 ? 11.330 -26.297 2.384 1.000 0.860 456 ILE B N 1
ATOM 11621 C CA . ILE B 2 456 ? 11.161 -25.387 1.238 1.000 0.860 456 ILE B CA 1
ATOM 11622 C C . ILE B 2 456 ? 10.006 -24.403 1.477 1.000 0.860 456 ILE B C 1
ATOM 11623 O O . ILE B 2 456 ? 10.119 -23.222 1.152 1.000 0.860 456 ILE B O 1
ATOM 11639 N N . LEU B 2 457 ? 8.893 -24.862 2.062 1.000 0.850 457 LEU B N 1
ATOM 11640 C CA . LEU B 2 457 ? 7.689 -24.056 2.305 1.000 0.850 457 LEU B CA 1
ATOM 11641 C C . LEU B 2 457 ? 7.653 -23.416 3.700 1.000 0.850 457 LEU B C 1
ATOM 11642 O O . LEU B 2 457 ? 6.597 -22.956 4.151 1.000 0.850 457 LEU B O 1
ATOM 11658 N N . ASN B 2 458 ? 8.791 -23.354 4.395 1.000 0.830 458 ASN B N 1
ATOM 11659 C CA . ASN B 2 458 ? 8.883 -22.660 5.670 1.000 0.830 458 ASN B CA 1
ATOM 11660 C C . ASN B 2 458 ? 8.632 -21.144 5.487 1.000 0.830 458 ASN B C 1
ATOM 11661 O O . ASN B 2 458 ? 9.223 -20.517 4.601 1.000 0.830 458 ASN B O 1
ATOM 11672 N N . PRO B 2 459 ? 7.808 -20.501 6.341 1.000 0.800 459 PRO B N 1
ATOM 11673 C CA . PRO B 2 459 ? 7.518 -19.076 6.229 1.000 0.800 459 PRO B CA 1
ATOM 11674 C C . PRO B 2 459 ? 8.729 -18.145 6.228 1.000 0.800 459 PRO B C 1
ATOM 11675 O O . PRO B 2 459 ? 8.724 -17.134 5.532 1.000 0.800 459 PRO B O 1
ATOM 11686 N N . TYR B 2 460 ? 9.755 -18.448 7.020 1.000 0.840 460 TYR B N 1
ATOM 11687 C CA . TYR B 2 460 ? 10.968 -17.640 7.098 1.000 0.840 460 TYR B CA 1
ATOM 11688 C C . TYR B 2 460 ? 11.906 -17.898 5.917 1.000 0.840 460 TYR B C 1
ATOM 11689 O O . TYR B 2 460 ? 12.572 -16.958 5.486 1.000 0.840 460 TYR B O 1
ATOM 11707 N N . GLU B 2 461 ? 11.927 -19.121 5.381 1.000 0.830 461 GLU B N 1
ATOM 11708 C CA . GLU B 2 461 ? 12.714 -19.475 4.191 1.000 0.830 461 GLU B CA 1
ATOM 11709 C C . GLU B 2 461 ? 12.153 -18.806 2.936 1.000 0.830 461 GLU B C 1
ATOM 11710 O O . GLU B 2 461 ? 12.879 -18.139 2.204 1.000 0.830 461 GLU B O 1
ATOM 11722 N N . MET B 2 462 ? 10.836 -18.878 2.727 1.000 0.880 462 MET B N 1
ATOM 11723 C CA . MET B 2 462 ? 10.192 -18.290 1.547 1.000 0.880 462 MET B CA 1
ATOM 11724 C C . MET B 2 462 ? 10.199 -16.754 1.528 1.000 0.880 462 MET B C 1
ATOM 11725 O O . MET B 2 462 ? 9.854 -16.156 0.511 1.000 0.880 462 MET B O 1
ATOM 11739 N N . THR B 2 463 ? 10.532 -16.100 2.646 1.000 0.900 463 THR B N 1
ATOM 11740 C CA . THR B 2 463 ? 10.377 -14.641 2.812 1.000 0.900 463 THR B CA 1
ATOM 11741 C C . THR B 2 463 ? 11.679 -13.908 3.129 1.000 0.900 463 THR B C 1
ATOM 11742 O O . THR B 2 463 ? 11.660 -12.721 3.477 1.000 0.900 463 THR B O 1
ATOM 11753 N N . LYS B 2 464 ? 12.824 -14.582 2.978 1.000 0.890 464 LYS B N 1
ATOM 11754 C CA . LYS B 2 464 ? 14.163 -13.991 3.086 1.000 0.890 464 LYS B CA 1
ATOM 11755 C C . LYS B 2 464 ? 14.937 -14.139 1.770 1.000 0.890 464 LYS B C 1
ATOM 11756 O O . LYS B 2 464 ? 14.638 -15.032 0.984 1.000 0.890 464 LYS B O 1
ATOM 11775 N N . PRO B 2 465 ? 15.936 -13.275 1.507 1.000 0.870 465 PRO B N 1
ATOM 11776 C CA . PRO B 2 465 ? 16.791 -13.426 0.334 1.000 0.870 465 PRO B CA 1
ATOM 11777 C C . PRO B 2 465 ? 17.545 -14.761 0.355 1.000 0.870 465 PRO B C 1
ATOM 11778 O O . PRO B 2 465 ? 18.229 -15.065 1.330 1.000 0.870 465 PRO B O 1
ATOM 11789 N N . GLY B 2 466 ? 17.458 -15.517 -0.737 1.000 0.850 466 GLY B N 1
ATOM 11790 C CA . GLY B 2 466 ? 18.102 -16.820 -0.877 1.000 0.850 466 GLY B CA 1
ATOM 11791 C C . GLY B 2 466 ? 17.250 -17.794 -1.686 1.000 0.850 466 GLY B C 1
ATOM 11792 O O . GLY B 2 466 ? 16.196 -17.429 -2.204 1.000 0.850 466 GLY B O 1
ATOM 11796 N N . ILE B 2 467 ? 17.733 -19.030 -1.797 1.000 0.810 467 ILE B N 1
ATOM 11797 C CA . ILE B 2 467 ? 16.940 -20.164 -2.279 1.000 0.810 467 ILE B CA 1
ATOM 11798 C C . ILE B 2 467 ? 16.386 -20.865 -1.039 1.000 0.810 467 ILE B C 1
ATOM 11799 O O . ILE B 2 467 ? 17.176 -21.308 -0.206 1.000 0.810 467 ILE B O 1
ATOM 11815 N N . ALA B 2 468 ? 15.062 -20.956 -0.920 1.000 0.840 468 ALA B N 1
ATOM 11816 C CA . ALA B 2 468 ? 14.415 -21.656 0.187 1.000 0.840 468 ALA B CA 1
ATOM 11817 C C . ALA B 2 468 ? 14.842 -23.130 0.195 1.000 0.840 468 ALA B C 1
ATOM 11818 O O . ALA B 2 468 ? 14.748 -23.786 -0.841 1.000 0.840 468 ALA B O 1
ATOM 11825 N N . GLY B 2 469 ? 15.341 -23.642 1.323 1.000 0.820 469 GLY B N 1
ATOM 11826 C CA . GLY B 2 469 ? 15.817 -25.029 1.413 1.000 0.820 469 GLY B CA 1
ATOM 11827 C C . GLY B 2 469 ? 17.067 -25.328 0.579 1.000 0.820 469 GLY B C 1
ATOM 11828 O O . GLY B 2 469 ? 17.230 -26.444 0.097 1.000 0.820 469 GLY B O 1
ATOM 11832 N N . LYS B 2 470 ? 17.959 -24.344 0.385 1.000 0.800 470 LYS B N 1
ATOM 11833 C CA . LYS B 2 470 ? 19.199 -24.484 -0.408 1.000 0.800 470 LYS B CA 1
ATOM 11834 C C . LYS B 2 470 ? 20.022 -25.739 -0.074 1.000 0.800 470 LYS B C 1
ATOM 11835 O O . LYS B 2 470 ? 20.644 -26.301 -0.966 1.000 0.800 470 LYS B O 1
ATOM 11854 N N . GLU B 2 471 ? 20.021 -26.174 1.181 1.000 0.760 471 GLU B N 1
ATOM 11855 C CA . GLU B 2 471 ? 20.696 -27.393 1.657 1.000 0.760 471 GLU B CA 1
ATOM 11856 C C . GLU B 2 471 ? 20.273 -28.684 0.942 1.000 0.760 471 GLU B C 1
ATOM 11857 O O . GLU B 2 471 ? 21.032 -29.650 0.923 1.000 0.760 471 GLU B O 1
ATOM 11869 N N . LEU B 2 472 ? 19.089 -28.697 0.328 1.000 0.700 472 LEU B N 1
ATOM 11870 C CA . LEU B 2 472 ? 18.583 -29.828 -0.443 1.000 0.700 472 LEU B CA 1
ATOM 11871 C C . LEU B 2 472 ? 19.199 -29.902 -1.847 1.000 0.700 472 LEU B C 1
ATOM 11872 O O . LEU B 2 472 ? 19.249 -30.979 -2.420 1.000 0.700 472 LEU B O 1
ATOM 11888 N N . LEU B 2 473 ? 19.723 -28.790 -2.382 1.000 0.690 473 LEU B N 1
ATOM 11889 C CA . LEU B 2 473 ? 20.372 -28.752 -3.701 1.000 0.690 473 LEU B CA 1
ATOM 11890 C C . LEU B 2 473 ? 21.788 -29.355 -3.708 1.000 0.690 473 LEU B C 1
ATOM 11891 O O . LEU B 2 473 ? 22.337 -29.600 -4.778 1.000 0.690 473 LEU B O 1
ATOM 11907 N N . GLU B 2 474 ? 22.416 -29.517 -2.538 1.000 0.610 474 GLU B N 1
ATOM 11908 C CA . GLU B 2 474 ? 23.776 -30.069 -2.396 1.000 0.610 474 GLU B CA 1
ATOM 11909 C C . GLU B 2 474 ? 23.782 -31.584 -2.108 1.000 0.610 474 GLU B C 1
ATOM 11910 O O . GLU B 2 474 ? 24.856 -32.173 -1.960 1.000 0.610 474 GLU B O 1
ATOM 11922 N N . LYS B 2 475 ? 22.602 -32.208 -2.016 1.000 0.460 475 LYS B N 1
ATOM 11923 C CA . LYS B 2 475 ? 22.423 -33.655 -1.843 1.000 0.460 475 LYS B CA 1
ATOM 11924 C C . LYS B 2 475 ? 22.177 -34.348 -3.178 1.000 0.460 475 LYS B C 1
ATOM 11925 O O . LYS B 2 475 ? 22.653 -35.500 -3.292 1.000 0.460 475 LYS B O 1
#

Foldseek 3Di:
DDDDPVLLVVLCVVQVADSVLSVVLCVVVVNPSVSSNVVVLVVLLVLLVVQVPPDFQAAFWDWDDDQFKIKIWTKTWNDNVLNPDPLRVVLNVQLRVQCRVPVDPWPVRQQQDAGPVRDGNVSVLSSVCNNSVIHMDGDTMDMGGDDPQKDWAWDAPPRGQKTKIWIKGRHNPNVLNVLLRVQCRVQVAQAADPVPPDPVNLVVQLVVQLVVQVVVVDDPVVSVVSSVVVSLVVCCRHHQQNDQRPVGSVDGSVVSQVVSVMGTPDMDMDGRNVPPDDDPPPVVVVVVVVVVD/DPPPPFDWDWAADPVGIDTDGQPAQADDLLVVQCVVDVDPQDFDDLLLQLLLLLLLLLLLVLCVVVPVADPLLSVLLNVLSVCSNVVPCSVNRRHDLFGFPQCVSVNRSSLRNSQQSSCVVSVHGRNPCVVPNSVPRSQALHACLQSNLSSLLLSLVVLLVLLLVLLVLLLVLLLVVLVVQVQFKFFDDDPNDTAFIATVSVVSVVLSVLSVVLSVQLVVLSPVSLEGLRQCHPQHPNVNHDPSSQVSSQVSSCVSSVHNHDYDPRNNCRRQADVSLLSNLVSLLSNLVSLLVVLVVVQQCCPDPPPGNNQKHWFQDDPPDPPDPPDGHSVLSVLSNVLSVLSNVLSVLLVVQRVCTDRRHRRSVSSNSVSSSVNSVSSSVSSNCCSVRTSNPMGGPRVSRVVNNQQALNLLVLVCVQQPDVVSVVLSVCSVVVSHGSLVSCVVVVSDDPVQCCQSSPSVQSHDPDRRSVVVVVD

Radius of gyration: 49.68 Å; Cα contacts (8 Å, |Δi|>4): 1293; chains: 2; bounding box: 65×133×111 Å

Sequence (768 aa):
MAITAQQVKELREKTGAGMMDCKKALTETDGDMDKAIDLLREKGIAKAAKKADRIAAEGSTLIKTDGNKGVILEVNSETDFVAKNEGFKELLNTLADHLLANTPADVEEAMGQKMENGSTVEEYITSAVAKIGEKITLRRFTVLTKDDSSAFGAYLHMGGRIGVLTVLNGTTDEETAKDIAMHVAAVNPRYISRDQVSEEETNHERQILTQQALQEGKPENIVAKMVEGRLNKFFEEICLLDQAFVKNPDEKVKQVIAAKNATVQTFVRYEVGEGIEKRQENFAEEVMNQVKKMLNGQKEYRVEKDFLGEKQIEADVYYGIQTLRASENFPITGYKIHEEMINALAIVKKAAALANMDVKRLYEGIGQAIVQAADEILEGKWHDQFIVDPIQGGAGTSMNMNANEVIGNRALEIMGHKKGDYIHLSPNTHVNMSQSTNDVFPTAIHISTLKLLEKLLKTMEDMHSVFKQKAQEFDSVIKMGRTHLQDAVPIRLGQEFEAYSRVLERDIKRIKQSRQHLYEVNMGATAVGTGLNADPEYIKQVVKHLADISGLPLVGADHLVDATQNTDAYTEVSASLKVCMMNMSKIANDLRLMASGPRAGLAEISLPARQPGSSIMPGKVNPVMAELINQIAFQVIGNDNTICLASEAGQLELNVMEPVLVFNLLQSISIMNNGFRSFTDNCLKGIEANEKRMKQYVEKSAGVITAVNPHLGYEAAARIAREAIMTGQSVRDLCLQHDVLTEEELDIILNPYEMTKPGIAGKELLEK

B-factor: mean 0.91, std 0.11, range [0.26, 0.99]

Solvent-accessible surface area: 40857 Å² total; per-residue (Å²): 211,92,47,68,90,148,50,13,133,76,0,119,132,120,33,18,20,38,125,137,47,0,117,119,1,0,87,106,18,112,16,52,36,109,126,0,50,87,41,17,122,116,78,7,103,53,79,20,63,175,28,55,142,114,78,7,8,33,11,13,3,31,18,54,68,106,58,52,76,0,0,0,0,0,0,2,0,46,55,55,142,20,11,140,88,123,38,1,96,118,4,7,59,46,0,0,69,13,0,15,75,72,54,6,89,74,45,152,80,0,48,56,34,153,11,190,91,46,22,30,0,95,63,47,10,23,54,13,6,38,134,52,37,26,40,5,51,10,76,62,23,39,38,21,81,36,75,124,68,1,0,10,0,40,41,73,76,125,77,1,100,26,0,0,0,0,0,0,47,49,19,92,40,112,130,10,0,105,25,0,0,47,0,0,6,75,52,74,6,137,52,19,20,87,130,87,12,59,146,146,38,18,69,112,32,95,124,70,16,45,123,89,0,93,156,85,70,81,78,139,118,83,8,68,167,45,6,110,37,70,11,61,141,30,17,63,124,15,0,0,39,9,4,56,10,63,117,56,97,137,64,60,0,93,89,24,4,63,84,94,136,8,81,15,89,38,34,23,35,16,61,9,4,74,83,50,156,107,189,178,132,94,141,72,105,93,78,122,97,140,123,167,235,245,183,148,65,176,128,138,114,31,92,9,149,35,206,138,24,112,49,119,4,51,38,99,18,18,27,0,8,53,0,34,44,4,31,91,100,50,103,102,42,75,129,132,8,63,116,22,3,3,31,1,0,1,13,0,0,33,0,0,5,37,0,1,26,76,31,184,155,6,158,112,35,22,0,85,4,0,16,91,0,0,44,17,0,57,122,45,97,59,31,85,21,1,56,1,8,5,53,15,32,50,7,0,53,14,3,2,11,0,0,0,4,0,0,0,0,51,0,0,55,51,64,69,54,171,36,24,47,54,154,76,0,16,7,88,83,37,3,24,34,25,20,20,15,24,0,0,0,9,1,0,0,21,1,0,0,2,51,10,0,93,104,0,8,142,8,0,71,54,0,24,52,11,0,73,104,14,9,141,96,5,50,73,5,16,7,1,10,64,84,172,134,121,90,23,74,8,57,19,0,2,56,36,0,46,56,7,0,132,25,1,77,124,1,13,126,79,0,85,95,2,53,97,91,0,48,79,1,4,1,0,0,12,53,60,4,93,12,125,134,12,42,101,71,0,37,138,42,0,19,122,35,0,24,102,48,4,65,18,87,9,80,34,11,154,112,37,47,68,29,5,56,79,8,95,13,4,35,58,0,3,41,14,1,57,55,0,0,107,34,2,13,115,2,1,75,30,0,91,81,6,28,37,44,110,216,112,20,39,12,0,3,45,30,40,76,125,100,120,12,30,130,148,95,135,77,94,79,41,35,27,23,0,50,63,0,3,110,16,0,125,86,2,68,36,3,6,87,44,0,58,113,6,20,145,36,32,136,146,78,38,1,66,82,6,1,38,0,4,36,13,0,7,47,2,0,19,45,0,31,94,3,0,85,36,1,2,62,41,2,0,107,32,0,116,23,48,104,160,79,0,117,76,53,10,88,158,7,20,17,7,19,72,16,0,44,59,37,36,36,169,152,38,5,48,148,8,15,174,49,8,130,157,78,60,66,20,3,76,73,0,0,65,114,70,131,54,19,74,106,136,52,0,76,60,0,21,56,44,83,73,26,16,116,143,72,71,9,2,122,111,30,80,147,222

Secondary structure (DSSP, 8-state):
-PPPHHHHHHHHHHH---HHHHHHHHHHTTT-HHHHHHHHHHHHHHHHHTTTTS---EEEEEEEEETTEEEEEEEEESSHHHHHSHHHHHHHHHHHHHHHHH--SSHHHHHHSBPTTSSBHHHHHHHHHHHHSS--EEEEEEEEE--TTEEEEEEEETTTTEEEEEEEES---HHHHHHHHHHHHHH--SBSSGGGS-HHHHHHHHHHHHHHHHHTT--HHHHHHHHHHHHHHHHHHHBGGGSEETTEEEEEHHHHHHTTT-EEEEEEEEETTTTS------HHHHHHHHHT-/----PPPEEEEEETTEEEEEETT-S--HHHHHHHHH--SS-PPPPHHHHHHHHHHHHHHHHHHHHTT-S-HHHHHHHHHHHHHHHTTTTGGG--S-SS-SSTTHHHHHHHHHHHHHHHHHHTTPPTT-TTTS-IIIIITTT--HHHHHHHHHHHHHHHHHHHHHHHHHHHHHHHHHHHHHTTT-EEEEEETTEEEEEEEHHHHHHHHHHHHHHHHHHHHHTTGGGGEE-TT-TTTSS-TT--HHHHHHHHHHHHHHHTS--EE-S-HHHHHH--HHHHHHHHHHHHHHHHHHHHHHHHHHHT--SSSS---EE----S-S-SSSTT----HHHHHHHHHHHHHHHHHHHHHHHHHT-BTTB-TTHHHHHHHHHHHHHHHHHHHHHHHHHTGGG-EE-HHHHHHHHHH-GGGHHHHHHHH-HHHHHHHHHHHHHH---HHHHHHHTTSS-HHHHHHHT-TTTTTSSS-TTGGGTT-

Nearest PDB structures (foldseek):
  4pc2-assembly1_C  TM=9.512E-01  e=7.056E-31  Escherichia coli
  3mmp-assembly1_A  TM=9.139E-01  e=8.219E-29  Escherichia coli K-12
  4r71-assembly2_C  TM=9.140E-01  e=2.080E-28  Escherichia coli K-12
  3avw-assembly1_A  TM=9.128E-01  e=2.521E-27  Escherichia coli O157:H7
  4r71-assembly1_A  TM=9.032E-01  e=2.672E-27  Escherichia coli K-12